Protein 2QWW (pdb70)

Foldseek 3Di:
DPVVVVVVVVVVVVVVVVVVVVVLLQVLCVVLVHGPLLLVLLVQAVPAFDFLVVVCVVSVHDLQVSLVSQVVCVVVQQKDWPDDPSSHSTTIHTDPSSVVSNVCSVVRPSVVPCVVVVDDPVRVVCVVVVVVVVVVVVVPD/DPDDPVVVVVVVVVVVVVVVVVVVVLLQVLQVVLPHGNLLLVLLVLAVPAFDQLVVVCVVSVHDSVVSVVSVVVCVVVQQWDFPDPVSTTIHGDVSSVVSNVSSVDRPSVVPPVVVVDDPVRVVVVVVVVVVVVVVVVD/DVVVVVVVVVVVVVVVVVVVVVLLQVLQVVLVHDPLLLCLLVLAVPPFDQLVVVCVVSVHDSVVSVVSVVVCVVVQFWDFDDVTTIHGDPSSVVSNVSSVVRPSVVPPVVVVDDPVRVVVVVVVVVVVVVVVVD/DVVVVVVVVVVVVVVVVVVVVVLLQVLQVVLVHGPLLLCLLVCAVPAFDQLVNVCVVSVHDSVVSVVSVVVCVVVQQWDWPCGGIHGDPSSVVSNVCSVVRPSVVPVVVVVADPVRVVVVVVVVVVVVVVVVVD/DDDDPVVVVVVVVVVVVVVVVVVVVLLQVLCVVLPHGPLLLLLLVCAVPAFDFLVVVCVVSVHDSVVSVVSVVVCVVVQFWDFPDPSTTIHGDPVSVVSNVCSVVRPSCVPVVVVVPDPVVVVVVVVVVVVVVVVVVD/DVVVVVVVVVVVVVVVVVVVVVLLQVLQVVLVHGNLLLVLLVCAVPPFDQLVRVCVVSVHDSVVSVVSVVVCVVVQFWDFPDVTTIHGDVSSVVSNVSSVPRPSVPPPVVVVADPVRVVVVVVVVVVVVVVVVD/DDPVVVVVVVVVVVVVVVVVVVVLLQVLCVVLVHGVLLLLLLVQAVPAFDFLVVSCVVSVHDSVVSVVSVVVCVVVQQWDFVPSTTIHGDVSSVVSNVCSVVRPSVVPPVVVVADPVRVVVVVVVVVVVVVVVVD/DVPDDPVVVVVVVVVVVVVVVVVVVVLLQVLQVVLVHGSLLLVLLVQAVPAFDQLVVVCVVSVHDSVVSVVSVVVCVVVQQWDFPPVTGIHGDPSSVVSNVSSVPSVSCVPPVVVVADPVRVVCVVVVVVVVVVVVVD

Sequence (1093 aa):
NTDTENISELLKTYWSIQRISAGYADQNAASLGLTIQQLAINVIYSTPGISVADLTKRLIITGSSAAANVDGLISLGLVVKLNKPNDSDLTLKLSKKGEDLSKRSTANAFYKAKVFENLTENEIEELIIRLNKKVETLLKKSGINTDTENISELLKTYWSIQRISAGYADQNAASLGLTIQQLAINVIYSTPGISVADLTKRLIITGSSAAANVDGLISLGLVVVVKLNKTDLTLKLSKKGEDLSKRSTANAFYKAKVFENLTENEIEELIRLNKKVETLLKKTDTENISELLKTYWSIQQRISAGYADQNAASLGLTIQQQLAINVIYSTPGISVADLTKRLIITGSSAAANVDGLISLGLVVVKLNDLTLKLSKKGEDLSKRSSTANAFYKAKVFENLTENEIEELIRLNKKVETLLKKTDTENISELLKTYWSIQRISAGYADQNAASLGLTIQQLAINVIYSTPGISVADLTKRLIITGSSAAANVDGLISLGLVVKLDLTLKLSKKGEDLSKRSTANAFYKAKVFENLTENEIEELIRLNKKVETLLKKSGINTDTENISELLKTYWSIQRISAGYADQNAASLGLTIQQLAINVIYSTPGISVADLTKRLIITGSSAAANVDGLISLGLVVKLNSDLTLKLSKKGEDLSKRSTANAFYKAKKVFENLTENEIEELIRLNKKVETLLKKTDTENISELLKTYWSIQRISAGYADQNAASLGLTIQQLAINVIYSTPGISVADLTKRLIITGSSAAANVDGLISLGLVVKLNDLTLKLSKKGEDLSKRSTANAFYKAKVFENLTENEIEELIRLNKKVETLLKKNTDTENISELLKTYWSIQRISAGYADQNAASLGLTIQQLAINVIYSTPGISVADLTKRLIITGSSAAANVDGLISLGLVVKLSDLTLKLSKKGEDLSKRSTANAFYKAKVFENLTENEIEELIRLNKKVETLLKKVGINTDTENISELLKTYWSIQRISAGYADQNAASLGLTIQQLAINVIYSTPGISVADLTKRLIITGSSAAANVDGLISLGLVVVKLNDLTLKLSKKKGEDLSKRSSTANAFYKAKVFENLTENEIEELIRLNKKVETLLKK

B-factor: mean 41.14, std 7.42, range [17.07, 83.25]

Structure (mmCIF, N/CA/C/O backbone):
data_2QWW
#
_entry.id   2QWW
#
_cell.length_a   48.250
_cell.length_b   159.700
_cell.length_c   90.270
_cell.angle_alpha   90.000
_cell.angle_beta   103.260
_cell.angle_gamma   90.000
#
_symmetry.space_group_name_H-M   'P 1 21 1'
#
loop_
_entity.id
_entity.type
_entity.pdbx_description
1 polymer 'Transcriptional regulator, MarR family'
2 water water
#
loop_
_atom_site.group_PDB
_atom_site.id
_atom_site.type_symbol
_atom_site.label_atom_id
_atom_site.label_alt_id
_atom_site.label_comp_id
_atom_site.label_asym_id
_atom_site.label_entity_id
_atom_site.label_seq_id
_atom_site.pdbx_PDB_ins_code
_atom_site.Cartn_x
_atom_site.Cartn_y
_atom_site.Cartn_z
_atom_site.occupancy
_atom_site.B_iso_or_equiv
_atom_site.auth_seq_id
_atom_site.auth_comp_id
_atom_site.auth_asym_id
_atom_site.auth_atom_id
_atom_site.pdbx_PDB_model_num
ATOM 1 N N . ASN A 1 6 ? -20.643 -39.328 -14.686 1.00 55.90 5 ASN A N 1
ATOM 2 C CA . ASN A 1 6 ? -20.159 -37.915 -14.744 1.00 54.75 5 ASN A CA 1
ATOM 3 C C . ASN A 1 6 ? -18.647 -37.797 -14.593 1.00 53.42 5 ASN A C 1
ATOM 4 O O . ASN A 1 6 ? -18.030 -38.567 -13.856 1.00 54.69 5 ASN A O 1
ATOM 9 N N . THR A 1 7 ? -18.068 -36.820 -15.290 1.00 51.02 6 THR A N 1
ATOM 10 C CA . THR A 1 7 ? -16.647 -36.478 -15.157 1.00 50.27 6 THR A CA 1
ATOM 11 C C . THR A 1 7 ? -16.525 -35.577 -13.915 1.00 49.61 6 THR A C 1
ATOM 12 O O . THR A 1 7 ? -17.516 -34.940 -13.511 1.00 46.61 6 THR A O 1
ATOM 16 N N . ASP A 1 8 ? -15.341 -35.534 -13.295 1.00 48.19 7 ASP A N 1
ATOM 17 C CA . ASP A 1 8 ? -15.156 -34.706 -12.086 1.00 47.46 7 ASP A CA 1
ATOM 18 C C . ASP A 1 8 ? -15.554 -33.264 -12.292 1.00 45.12 7 ASP A C 1
ATOM 19 O O . ASP A 1 8 ? -16.127 -32.650 -11.404 1.00 43.72 7 ASP A O 1
ATOM 24 N N . THR A 1 9 ? -15.248 -32.727 -13.460 1.00 43.79 8 THR A N 1
ATOM 25 C CA . THR A 1 9 ? -15.641 -31.376 -13.813 1.00 44.58 8 THR A CA 1
ATOM 26 C C . THR A 1 9 ? -17.158 -31.214 -13.776 1.00 43.73 8 THR A C 1
ATOM 27 O O . THR A 1 9 ? -17.654 -30.174 -13.368 1.00 45.95 8 THR A O 1
ATOM 31 N N . GLU A 1 10 ? -17.887 -32.226 -14.227 1.00 42.84 9 GLU A N 1
ATOM 32 C CA . GLU A 1 10 ? -19.340 -32.169 -14.220 1.00 43.42 9 GLU A CA 1
ATOM 33 C C . GLU A 1 10 ? -19.861 -32.275 -12.797 1.00 41.59 9 GLU A C 1
ATOM 34 O O . GLU A 1 10 ? -20.823 -31.612 -12.460 1.00 43.07 9 GLU A O 1
ATOM 40 N N . ASN A 1 11 ? -19.222 -33.087 -11.962 1.00 40.12 10 ASN A N 1
ATOM 41 C CA . ASN A 1 11 ? -19.621 -33.200 -10.562 1.00 40.80 10 ASN A CA 1
ATOM 42 C C . ASN A 1 11 ? -19.345 -31.940 -9.739 1.00 38.88 10 ASN A C 1
ATOM 43 O O . ASN A 1 11 ? -20.126 -31.593 -8.851 1.00 39.68 10 ASN A O 1
ATOM 48 N N . ILE A 1 12 ? -18.232 -31.268 -10.014 1.00 38.19 11 ILE A N 1
ATOM 49 C CA . ILE A 1 12 ? -17.899 -30.008 -9.343 1.00 38.17 11 ILE A CA 1
ATOM 50 C C . ILE A 1 12 ? -18.973 -28.993 -9.696 1.00 37.11 11 ILE A C 1
ATOM 51 O O . ILE A 1 12 ? -19.539 -28.367 -8.818 1.00 35.83 11 ILE A O 1
ATOM 56 N N . SER A 1 13 ? -19.292 -28.877 -10.984 1.00 37.33 12 SER A N 1
ATOM 57 C CA . SER A 1 13 ? -20.319 -27.958 -11.456 1.00 37.15 12 SER A CA 1
ATOM 58 C C . SER A 1 13 ? -21.658 -28.186 -10.782 1.00 38.31 12 SER A C 1
ATOM 59 O O . SER A 1 13 ? -22.312 -27.234 -10.348 1.00 38.99 12 SER A O 1
ATOM 62 N N . GLU A 1 14 ? -22.049 -29.448 -10.697 1.00 38.34 13 GLU A N 1
ATOM 63 C CA . GLU A 1 14 ? -23.295 -29.852 -10.061 1.00 38.68 13 GLU A CA 1
ATOM 64 C C . GLU A 1 14 ? -23.339 -29.437 -8.595 1.00 37.04 13 GLU A C 1
ATOM 65 O O . GLU A 1 14 ? -24.343 -28.906 -8.111 1.00 38.36 13 GLU A O 1
ATOM 71 N N . LEU A 1 15 ? -22.251 -29.692 -7.887 1.00 36.17 14 LEU A N 1
ATOM 72 C CA . LEU A 1 15 ? -22.166 -29.342 -6.477 1.00 36.78 14 LEU A CA 1
ATOM 73 C C . LEU A 1 15 ? -22.240 -27.825 -6.315 1.00 36.21 14 LEU A C 1
ATOM 74 O O . LEU A 1 15 ? -23.045 -27.326 -5.544 1.00 36.90 14 LEU A O 1
ATOM 79 N N . LEU A 1 16 ? -21.429 -27.102 -7.073 1.00 36.32 15 LEU A N 1
ATOM 80 C CA . LEU A 1 16 ? -21.375 -25.640 -6.976 1.00 37.07 15 LEU A CA 1
ATOM 81 C C . LEU A 1 16 ? -22.711 -24.978 -7.298 1.00 36.38 15 LEU A C 1
ATOM 82 O O . LEU A 1 16 ? -23.113 -24.024 -6.614 1.00 36.67 15 LEU A O 1
ATOM 87 N N . LYS A 1 17 ? -23.400 -25.496 -8.310 1.00 36.52 16 LYS A N 1
ATOM 88 C CA . LYS A 1 17 ? -24.748 -25.037 -8.644 1.00 36.63 16 LYS A CA 1
ATOM 89 C C . LYS A 1 17 ? -25.744 -25.321 -7.528 1.00 35.61 16 LYS A C 1
ATOM 90 O O . LYS A 1 17 ? -26.640 -24.519 -7.291 1.00 37.28 16 LYS A O 1
ATOM 93 N N . THR A 1 18 ? -25.611 -26.465 -6.865 1.00 34.61 17 THR A N 1
ATOM 94 C CA . THR A 1 18 ? -26.529 -26.826 -5.789 1.00 34.27 17 THR A CA 1
ATOM 95 C C . THR A 1 18 ? -26.298 -25.939 -4.591 1.00 33.26 17 THR A C 1
ATOM 96 O O . THR A 1 18 ? -27.249 -25.428 -4.018 1.00 36.43 17 THR A O 1
ATOM 100 N N . TYR A 1 19 ? -25.045 -25.779 -4.190 1.00 33.70 18 TYR A N 1
ATOM 101 C CA . TYR A 1 19 ? -24.696 -24.864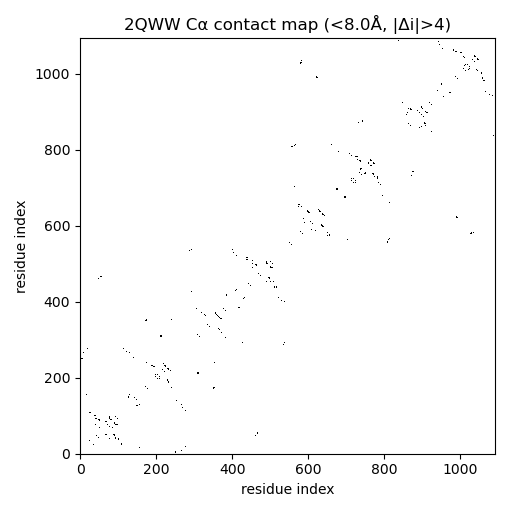 -3.097 1.00 33.84 18 TYR A CA 1
ATOM 102 C C . TYR A 1 19 ? -25.186 -23.443 -3.365 1.00 35.58 18 TYR A C 1
ATOM 103 O O . TYR A 1 19 ? -25.704 -22.792 -2.479 1.00 32.37 18 TYR A O 1
ATOM 112 N N . TRP A 1 20 ? -24.996 -22.968 -4.595 1.00 36.36 19 TRP A N 1
ATOM 113 C CA . TRP A 1 20 ? -25.446 -21.646 -5.014 1.00 38.98 19 TRP A CA 1
ATOM 114 C C . TRP A 1 20 ? -26.952 -21.520 -4.871 1.00 38.45 19 TRP A C 1
ATOM 115 O O . TRP A 1 20 ? -27.450 -20.523 -4.386 1.00 41.02 19 TRP A O 1
ATOM 126 N N . SER A 1 21 ? -27.669 -22.540 -5.309 1.00 38.36 20 SER A N 1
ATOM 127 C CA . SER A 1 21 ? -29.121 -22.570 -5.242 1.00 39.01 20 SER A CA 1
ATOM 128 C C . SER A 1 21 ? -29.655 -22.578 -3.800 1.00 39.26 20 SER A C 1
ATOM 129 O O . SER A 1 21 ? -30.646 -21.912 -3.488 1.00 40.85 20 SER A O 1
ATOM 132 N N . ILE A 1 22 ? -28.998 -23.335 -2.928 1.00 38.56 21 ILE A N 1
ATOM 133 C CA . ILE A 1 22 ? -29.356 -23.381 -1.500 1.00 38.11 21 ILE A CA 1
ATOM 134 C C . ILE A 1 22 ? -29.100 -22.014 -0.826 1.00 39.02 21 ILE A C 1
ATOM 135 O O . ILE A 1 22 ? -29.824 -21.611 0.100 1.00 39.92 21 ILE A O 1
ATOM 140 N N . GLN A 1 23 ? -28.042 -21.341 -1.257 1.00 39.78 22 GLN A N 1
ATOM 141 C CA . GLN A 1 23 ? -27.692 -20.027 -0.744 1.00 40.97 22 GLN A CA 1
ATOM 142 C C . GLN A 1 23 ? -28.746 -19.023 -1.217 1.00 40.10 22 GLN A C 1
ATOM 143 O O . GLN A 1 23 ? -29.127 -18.146 -0.462 1.00 41.43 22 GLN A O 1
ATOM 149 N N . ARG A 1 24 ? -29.236 -19.193 -2.446 1.00 39.55 23 ARG A N 1
ATOM 150 C CA . ARG A 1 24 ? -30.280 -18.347 -3.002 1.00 42.22 23 ARG A CA 1
ATOM 151 C C . ARG A 1 24 ? -31.579 -18.494 -2.185 1.00 41.39 23 ARG A C 1
ATOM 152 O O . ARG A 1 24 ? -32.245 -17.506 -1.885 1.00 40.28 23 ARG A O 1
ATOM 160 N N . ILE A 1 25 ? -31.911 -19.726 -1.797 1.00 40.75 24 ILE A N 1
ATOM 161 C CA . ILE A 1 25 ? -33.101 -20.001 -0.984 1.00 38.37 24 ILE A CA 1
ATOM 162 C C . ILE A 1 25 ? -32.917 -19.491 0.432 1.00 38.01 24 ILE A C 1
ATOM 163 O O . ILE A 1 25 ? -33.856 -18.987 1.043 1.00 37.93 24 ILE A O 1
ATOM 168 N N . SER A 1 26 ? -31.713 -19.651 0.960 1.00 37.13 25 SER A N 1
ATOM 169 C CA . SER A 1 26 ? -31.419 -19.183 2.296 1.00 39.18 25 SER A CA 1
ATOM 170 C C . SER A 1 26 ? -31.532 -17.659 2.357 1.00 40.00 25 SER A C 1
ATOM 171 O O . SER A 1 26 ? -31.929 -17.115 3.371 1.00 37.93 25 SER A O 1
ATOM 174 N N . ALA A 1 27 ? -31.176 -16.976 1.272 1.00 41.77 26 ALA A N 1
ATOM 175 C CA . ALA A 1 27 ? -31.268 -15.520 1.238 1.00 43.15 26 ALA A CA 1
ATOM 176 C C . ALA A 1 27 ? -32.719 -15.033 1.393 1.00 42.94 26 ALA A C 1
ATOM 177 O O . ALA A 1 27 ? -32.979 -14.054 2.090 1.00 43.95 26 ALA A O 1
ATOM 179 N N . GLY A 1 28 ? -33.653 -15.723 0.753 1.00 43.04 27 GLY A N 1
ATOM 180 C CA . GLY A 1 28 ? -35.075 -15.381 0.848 1.00 42.83 27 GLY A CA 1
ATOM 181 C C . GLY A 1 28 ? -35.594 -15.503 2.268 1.00 42.85 27 GLY A C 1
ATOM 182 O O . GLY A 1 28 ? -36.386 -14.667 2.705 1.00 43.39 27 GLY A O 1
ATOM 183 N N . TYR A 1 29 ? -35.165 -16.546 2.980 1.00 40.14 28 TYR A N 1
ATOM 184 C CA . TYR A 1 29 ? -35.539 -16.736 4.383 1.00 40.52 28 TYR A CA 1
ATOM 185 C C . TYR A 1 29 ? -34.869 -15.717 5.284 1.00 39.91 28 TYR A C 1
ATOM 186 O O . TYR A 1 29 ? -35.390 -15.413 6.353 1.00 38.80 28 TYR A O 1
ATOM 195 N N . ALA A 1 30 ? -33.677 -15.270 4.889 1.00 40.52 29 ALA A N 1
ATOM 196 C CA . ALA A 1 30 ? -32.943 -14.218 5.600 1.00 40.51 29 ALA A CA 1
ATOM 197 C C . ALA A 1 30 ? -33.727 -12.901 5.486 1.00 40.51 29 ALA A C 1
ATOM 198 O O . ALA A 1 30 ? -33.787 -12.135 6.435 1.00 42.22 29 ALA A O 1
ATOM 200 N N . ASP A 1 31 ? -34.341 -12.659 4.326 1.00 41.47 30 ASP A N 1
ATOM 201 C CA . ASP A 1 31 ? -35.201 -11.488 4.109 1.00 42.22 30 ASP A CA 1
ATOM 202 C C . ASP A 1 31 ? -36.458 -11.546 4.957 1.00 41.52 30 ASP A C 1
ATOM 203 O O . ASP A 1 31 ? -36.879 -10.524 5.482 1.00 41.74 30 ASP A O 1
ATOM 208 N N . GLN A 1 32 ? -37.090 -12.718 5.043 1.00 40.74 31 GLN A N 1
ATOM 209 C CA . GLN A 1 32 ? -38.269 -12.878 5.893 1.00 40.86 31 GLN A CA 1
ATOM 210 C C . GLN A 1 32 ? -37.912 -12.617 7.334 1.00 38.18 31 GLN A C 1
ATOM 211 O O . GLN A 1 32 ? -38.701 -12.071 8.081 1.00 39.74 31 GLN A O 1
ATOM 217 N N . ASN A 1 33 ? -36.751 -13.104 7.740 1.00 35.65 32 ASN A N 1
ATOM 218 C CA . ASN A 1 33 ? -36.322 -12.957 9.108 1.00 35.52 32 ASN A CA 1
ATOM 219 C C . ASN A 1 33 ? -36.054 -11.486 9.412 1.00 36.22 32 ASN A C 1
ATOM 220 O O . ASN A 1 33 ? -36.487 -10.978 10.420 1.00 35.15 32 ASN A O 1
ATOM 225 N N . ALA A 1 34 ? -35.344 -10.807 8.518 1.00 38.18 33 ALA A N 1
ATOM 226 C CA . ALA A 1 34 ? -35.050 -9.384 8.701 1.00 38.54 33 ALA A CA 1
ATOM 227 C C . ALA A 1 34 ? -36.359 -8.601 8.887 1.00 37.86 33 ALA A C 1
ATOM 228 O O . ALA A 1 34 ? -36.484 -7.846 9.838 1.00 38.59 33 ALA A O 1
ATOM 230 N N . ALA A 1 35 ? -37.333 -8.842 8.012 1.00 37.35 34 ALA A N 1
ATOM 231 C CA . ALA A 1 35 ? -38.646 -8.222 8.088 1.00 37.55 34 ALA A CA 1
ATOM 232 C C . ALA A 1 35 ? -39.306 -8.424 9.442 1.00 37.44 34 ALA A C 1
ATOM 233 O O . ALA A 1 35 ? -39.918 -7.505 9.959 1.00 38.62 34 ALA A O 1
ATOM 235 N N . SER A 1 36 ? -39.151 -9.618 10.021 1.00 36.77 35 SER A N 1
ATOM 236 C CA . SER A 1 36 ? -39.702 -9.955 11.342 1.00 34.91 35 SER A CA 1
ATOM 237 C C . SER A 1 36 ? -38.967 -9.276 12.486 1.00 34.38 35 SER A C 1
ATOM 238 O O . SER A 1 36 ? -39.497 -9.186 13.616 1.00 31.69 35 SER A O 1
ATOM 241 N N . LEU A 1 37 ? -37.732 -8.842 12.225 1.00 32.69 36 LEU A N 1
ATOM 242 C CA . LEU A 1 37 ? -36.940 -8.128 13.226 1.00 34.42 36 LEU A CA 1
ATOM 243 C C . LEU A 1 37 ? -37.075 -6.611 13.080 1.00 33.54 36 LEU A C 1
ATOM 244 O O . LEU A 1 37 ? -36.519 -5.857 13.879 1.00 33.18 36 LEU A O 1
ATOM 249 N N . GLY A 1 38 ? -37.810 -6.182 12.055 1.00 33.13 37 GLY A N 1
ATOM 250 C CA . GLY A 1 38 ? -38.055 -4.767 11.767 1.00 34.25 37 GLY A CA 1
ATOM 251 C C . GLY A 1 38 ? -36.933 -4.057 11.017 1.00 33.61 37 GLY A C 1
ATOM 252 O O . GLY A 1 38 ? -36.995 -2.856 10.835 1.00 32.73 37 GLY A O 1
ATOM 253 N N . LEU A 1 39 ? -35.929 -4.806 10.555 1.00 34.65 38 LEU A N 1
ATOM 254 C CA . LEU A 1 39 ? -34.742 -4.222 9.955 1.00 31.31 38 LEU A CA 1
ATOM 255 C C . LEU A 1 39 ? -34.487 -4.695 8.560 1.00 33.21 38 LEU A C 1
ATOM 256 O O . LEU A 1 39 ? -34.961 -5.745 8.162 1.00 32.77 38 LEU A O 1
ATOM 261 N N . THR A 1 40 ? -33.716 -3.901 7.826 1.00 32.76 39 THR A N 1
ATOM 262 C CA . THR A 1 40 ? -33.300 -4.249 6.499 1.00 35.97 39 THR A CA 1
ATOM 263 C C . THR A 1 40 ? -32.063 -5.122 6.656 1.00 37.18 39 THR A C 1
ATOM 264 O O . THR A 1 40 ? -31.437 -5.157 7.721 1.00 36.24 39 THR A O 1
ATOM 268 N N . ILE A 1 41 ? -31.738 -5.836 5.594 1.00 38.14 40 ILE A N 1
ATOM 269 C CA . ILE A 1 41 ? -30.558 -6.700 5.531 1.00 41.07 40 ILE A CA 1
ATOM 270 C C . ILE A 1 41 ? -29.265 -5.921 5.759 1.00 39.30 40 ILE A C 1
ATOM 271 O O . ILE A 1 41 ? -28.330 -6.437 6.361 1.00 42.73 40 ILE A O 1
ATOM 276 N N . GLN A 1 42 ? -29.233 -4.678 5.294 1.00 39.84 41 GLN A N 1
ATOM 277 C CA . GLN A 1 42 ? -28.084 -3.790 5.458 1.00 39.15 41 GLN A CA 1
ATOM 278 C C . GLN A 1 42 ? -27.986 -3.339 6.931 1.00 37.18 41 GLN A C 1
ATOM 279 O O . GLN A 1 42 ? -26.898 -3.296 7.503 1.00 38.99 41 GLN A O 1
ATOM 285 N N . GLN A 1 43 ? -29.117 -3.000 7.535 1.00 34.73 42 GLN A N 1
ATOM 286 C CA . GLN A 1 43 ? -29.166 -2.669 8.966 1.00 33.37 42 GLN A CA 1
ATOM 287 C C . GLN A 1 43 ? -28.665 -3.812 9.837 1.00 32.38 42 GLN A C 1
ATOM 288 O O . GLN A 1 43 ? -27.963 -3.584 10.816 1.00 32.56 42 GLN A O 1
ATOM 294 N N . LEU A 1 44 ? -29.054 -5.036 9.507 1.00 34.60 43 LEU A N 1
ATOM 295 C CA . LEU A 1 44 ? -28.569 -6.222 10.221 1.00 33.30 43 LEU A CA 1
ATOM 296 C C . LEU A 1 44 ? -27.108 -6.504 9.952 1.00 32.62 43 LEU A C 1
ATOM 297 O O . LEU A 1 44 ? -26.406 -6.916 10.847 1.00 33.31 43 LEU A O 1
ATOM 302 N N . ALA A 1 45 ? -26.642 -6.277 8.731 1.00 33.63 44 ALA A N 1
ATOM 303 C CA . ALA A 1 45 ? -25.229 -6.468 8.434 1.00 35.45 44 ALA A CA 1
ATOM 304 C C . ALA A 1 45 ? -24.389 -5.566 9.342 1.00 36.58 44 ALA A C 1
ATOM 305 O O . ALA A 1 45 ? -23.384 -5.999 9.915 1.00 37.48 44 ALA A O 1
ATOM 315 N N . ILE A 1 47 ? -25.360 -4.202 12.268 1.00 36.82 46 ILE A N 1
ATOM 316 C CA . ILE A 1 47 ? -25.551 -4.677 13.639 1.00 36.35 46 ILE A CA 1
ATOM 317 C C . ILE A 1 47 ? -24.585 -5.807 13.937 1.00 36.92 46 ILE A C 1
ATOM 318 O O . ILE A 1 47 ? -23.957 -5.820 14.981 1.00 35.45 46 ILE A O 1
ATOM 323 N N . ASN A 1 48 ? -24.457 -6.728 12.988 1.00 39.31 47 ASN A N 1
ATOM 324 C CA . ASN A 1 48 ? -23.594 -7.890 13.125 1.00 41.08 47 ASN A CA 1
ATOM 325 C C . ASN A 1 48 ? -22.095 -7.558 13.160 1.00 40.84 47 ASN A C 1
ATOM 326 O O . ASN A 1 48 ? -21.349 -8.161 13.935 1.00 42.09 47 ASN A O 1
ATOM 331 N N . VAL A 1 49 ? -21.674 -6.596 12.352 1.00 39.52 48 VAL A N 1
ATOM 332 C CA . VAL A 1 49 ? -20.303 -6.113 12.385 1.00 39.02 48 VAL A CA 1
ATOM 333 C C . VAL A 1 49 ? -20.032 -5.479 13.743 1.00 38.71 48 VAL A C 1
ATOM 334 O O . VAL A 1 49 ? -19.021 -5.756 14.366 1.00 38.98 48 VAL A O 1
ATOM 338 N N . ILE A 1 50 ? -20.951 -4.648 14.217 1.00 38.90 49 ILE A N 1
ATOM 339 C CA . ILE A 1 50 ? -20.759 -3.955 15.500 1.00 38.38 49 ILE A CA 1
ATOM 340 C C . ILE A 1 50 ? -20.725 -4.941 16.672 1.00 39.87 49 ILE A C 1
ATOM 341 O O . ILE A 1 50 ? -20.070 -4.698 17.701 1.00 41.29 49 ILE A O 1
ATOM 346 N N . TYR A 1 51 ? -21.440 -6.047 16.534 1.00 41.19 50 TYR A N 1
ATOM 347 C CA . TYR A 1 51 ? -21.483 -7.056 17.577 1.00 43.43 50 TYR A CA 1
ATOM 348 C C . TYR A 1 51 ? -20.121 -7.731 17.743 1.00 43.28 50 TYR A C 1
ATOM 349 O O . TYR A 1 51 ? -19.674 -7.958 18.861 1.00 42.17 50 TYR A O 1
ATOM 358 N N . SER A 1 52 ? -19.466 -8.036 16.630 1.00 43.30 51 SER A N 1
ATOM 359 C CA . SER A 1 52 ? -18.177 -8.719 16.677 1.00 45.50 51 SER A CA 1
ATOM 360 C C . SER A 1 52 ? -17.000 -7.784 16.951 1.00 45.33 51 SER A C 1
ATOM 361 O O . SER A 1 52 ? -15.916 -8.239 17.328 1.00 45.07 51 SER A O 1
ATOM 364 N N . THR A 1 53 ? -17.209 -6.487 16.755 1.00 44.02 52 THR A N 1
ATOM 365 C CA . THR A 1 53 ? -16.156 -5.519 16.930 1.00 42.86 52 THR A CA 1
ATOM 366 C C . THR A 1 53 ? -16.678 -4.296 17.669 1.00 42.83 52 THR A C 1
ATOM 367 O O . THR A 1 53 ? -16.862 -3.235 17.073 1.00 42.42 52 THR A O 1
ATOM 371 N N . PRO A 1 54 ? -16.949 -4.453 18.972 1.00 41.12 53 PRO A N 1
ATOM 372 C CA . PRO A 1 54 ? -17.387 -3.326 19.756 1.00 40.97 53 PRO A CA 1
ATOM 373 C C . PRO A 1 54 ? -16.303 -2.275 19.833 1.00 41.17 53 PRO A C 1
ATOM 374 O O . PRO A 1 54 ? -15.141 -2.593 20.052 1.00 43.13 53 PRO A O 1
ATOM 378 N N . GLY A 1 55 ? -16.702 -1.024 19.669 1.00 40.52 54 GLY A N 1
ATOM 379 C CA . GLY A 1 55 ? -15.783 0.075 19.629 1.00 39.57 54 GLY A CA 1
ATOM 380 C C . GLY A 1 55 ? -15.296 0.330 18.219 1.00 38.02 54 GLY A C 1
ATOM 381 O O . GLY A 1 55 ? -14.400 1.133 18.039 1.00 37.14 54 GLY A O 1
ATOM 382 N N . ILE A 1 56 ? -15.859 -0.351 17.221 1.00 38.24 55 ILE A N 1
ATOM 383 C CA . ILE A 1 56 ? -15.479 -0.106 15.827 1.00 38.73 55 ILE A CA 1
ATOM 384 C C . ILE A 1 56 ? -15.825 1.337 15.465 1.00 39.63 55 ILE A C 1
ATOM 385 O O . ILE A 1 56 ? -16.751 1.909 16.038 1.00 39.67 55 ILE A O 1
ATOM 390 N N . SER A 1 57 ? -15.070 1.926 14.535 1.00 39.61 56 SER A N 1
ATOM 391 C CA . SER A 1 57 ? -15.316 3.294 14.111 1.00 39.82 56 SER A CA 1
ATOM 392 C C . SER A 1 57 ? -16.252 3.317 12.914 1.00 39.44 56 SER A C 1
ATOM 393 O O . SER A 1 57 ? -16.271 2.381 12.105 1.00 39.07 56 SER A O 1
ATOM 396 N N . VAL A 1 58 ? -17.000 4.402 12.784 1.00 40.84 57 VAL A N 1
ATOM 397 C CA . VAL A 1 58 ? -17.906 4.555 11.651 1.00 42.37 57 VAL A CA 1
ATOM 398 C C . VAL A 1 58 ? -17.085 4.509 10.360 1.00 42.55 57 VAL A C 1
ATOM 399 O O . VAL A 1 58 ? -17.516 3.914 9.389 1.00 43.91 57 VAL A O 1
ATOM 403 N N . ALA A 1 59 ? -15.894 5.112 10.371 1.00 44.36 58 ALA A N 1
ATOM 404 C CA . ALA A 1 59 ? -14.972 5.092 9.231 1.00 44.20 58 ALA A CA 1
ATOM 405 C C . ALA A 1 59 ? -14.652 3.678 8.779 1.00 44.77 58 ALA A C 1
ATOM 406 O O . ALA A 1 59 ? -14.632 3.400 7.587 1.00 45.22 58 ALA A O 1
ATOM 408 N N . ASP A 1 60 ? -14.394 2.789 9.732 1.00 43.66 59 ASP A N 1
ATOM 409 C CA . ASP A 1 60 ? -14.063 1.394 9.425 1.00 43.60 59 ASP A CA 1
ATOM 410 C C . ASP A 1 60 ? -15.291 0.538 9.189 1.00 43.63 59 ASP A C 1
ATOM 411 O O . ASP A 1 60 ? -15.226 -0.480 8.497 1.00 44.69 59 ASP A O 1
ATOM 416 N N . LEU A 1 61 ? -16.414 0.958 9.754 1.00 43.87 60 LEU A N 1
ATOM 417 C CA . LEU A 1 61 ? -17.673 0.248 9.591 1.00 42.39 60 LEU A CA 1
ATOM 418 C C . LEU A 1 61 ? -18.094 0.326 8.125 1.00 43.11 60 LEU A C 1
ATOM 419 O O . LEU A 1 61 ? -18.429 -0.690 7.517 1.00 42.63 60 LEU A O 1
ATOM 424 N N . THR A 1 62 ? -18.002 1.519 7.541 1.00 45.27 61 THR A N 1
ATOM 425 C CA . THR A 1 62 ? -18.362 1.723 6.139 1.00 46.58 61 THR A CA 1
ATOM 426 C C . THR A 1 62 ? -17.512 0.860 5.229 1.00 47.85 61 THR A C 1
ATOM 427 O O . THR A 1 62 ? -18.030 0.209 4.326 1.00 49.01 61 THR A O 1
ATOM 431 N N . LYS A 1 63 ? -16.196 0.888 5.461 1.00 49.07 62 LYS A N 1
ATOM 432 C CA . LYS A 1 63 ? -15.223 0.141 4.653 1.00 48.68 62 LYS A CA 1
ATOM 433 C C . LYS A 1 63 ? -15.452 -1.354 4.729 1.00 48.23 62 LYS A C 1
ATOM 434 O O . LYS A 1 63 ? -15.245 -2.063 3.748 1.00 48.47 62 LYS A O 1
ATOM 436 N N . ARG A 1 64 ? -15.885 -1.840 5.883 1.00 47.13 63 ARG A N 1
ATOM 437 C CA . ARG A 1 64 ? -16.157 -3.268 6.021 1.00 47.92 63 ARG A CA 1
ATOM 438 C C . ARG A 1 64 ? -17.474 -3.657 5.332 1.00 49.12 63 ARG A C 1
ATOM 439 O O . ARG A 1 64 ? -17.588 -4.749 4.767 1.00 49.88 63 ARG A O 1
ATOM 447 N N . LEU A 1 65 ? -18.466 -2.774 5.391 1.00 49.75 64 LEU A N 1
ATOM 448 C CA . LEU A 1 65 ? -19.755 -3.012 4.737 1.00 49.09 64 LEU A CA 1
ATOM 449 C C . LEU A 1 65 ? -19.678 -2.662 3.249 1.00 51.01 64 LEU A C 1
ATOM 450 O O . LEU A 1 65 ? -20.563 -3.020 2.482 1.00 51.12 64 LEU A O 1
ATOM 455 N N . ILE A 1 66 ? -18.626 -1.949 2.857 1.00 52.94 65 ILE A N 1
ATOM 456 C CA . ILE A 1 66 ? -18.417 -1.542 1.473 1.00 54.73 65 ILE A CA 1
ATOM 457 C C . ILE A 1 66 ? -19.637 -0.725 1.051 1.00 55.68 65 ILE A C 1
ATOM 458 O O . ILE A 1 66 ? -20.346 -1.071 0.103 1.00 57.78 65 ILE A O 1
ATOM 463 N N . ILE A 1 67 ? -19.874 0.351 1.798 1.00 55.02 66 ILE A N 1
ATOM 464 C CA . ILE A 1 67 ? -20.987 1.259 1.558 1.00 55.03 66 ILE A CA 1
ATOM 465 C C . ILE A 1 67 ? -20.452 2.676 1.556 1.00 55.49 66 ILE A C 1
ATOM 466 O O . ILE A 1 67 ? -19.318 2.922 1.967 1.00 54.52 66 ILE A O 1
ATOM 471 N N . THR A 1 68 ? -21.296 3.603 1.115 1.00 55.78 67 THR A N 1
ATOM 472 C CA . THR A 1 68 ? -20.958 5.011 1.049 1.00 55.87 67 THR A CA 1
ATOM 473 C C . THR A 1 68 ? -20.756 5.537 2.464 1.00 55.31 67 THR A C 1
ATOM 474 O O . THR A 1 68 ? -21.219 4.931 3.426 1.00 54.66 67 THR A O 1
ATOM 478 N N . GLY A 1 69 ? -20.080 6.670 2.592 1.00 54.67 68 GLY A N 1
ATOM 479 C CA . GLY A 1 69 ? -19.899 7.297 3.896 1.00 54.38 68 GLY A CA 1
ATOM 480 C C . GLY A 1 69 ? -21.195 7.937 4.366 1.00 54.34 68 GLY A C 1
ATOM 481 O O . GLY A 1 69 ? -21.501 7.930 5.566 1.00 54.19 68 GLY A O 1
ATOM 482 N N . SER A 1 70 ? -21.945 8.485 3.407 1.00 54.18 69 SER A N 1
ATOM 483 C CA . SER A 1 70 ? -23.216 9.162 3.656 1.00 54.30 69 SER A CA 1
ATOM 484 C C . SER A 1 70 ? -24.291 8.209 4.135 1.00 53.97 69 SER A C 1
ATOM 485 O O . SER A 1 70 ? -25.048 8.533 5.052 1.00 55.15 69 SER A O 1
ATOM 487 N N . SER A 1 71 ? -24.367 7.049 3.487 1.00 52.68 70 SER A N 1
ATOM 488 C CA . SER A 1 71 ? -25.353 6.034 3.817 1.00 52.45 70 SER A CA 1
ATOM 489 C C . SER A 1 71 ? -25.042 5.423 5.167 1.00 51.16 70 SER A C 1
ATOM 490 O O . SER A 1 71 ? -25.941 5.235 5.980 1.00 52.15 70 SER A O 1
ATOM 493 N N . ALA A 1 72 ? -23.765 5.128 5.404 1.00 50.10 71 ALA A N 1
ATOM 494 C CA . ALA A 1 72 ? -23.319 4.560 6.682 1.00 48.39 71 ALA A CA 1
ATOM 495 C C . ALA A 1 72 ? -23.673 5.480 7.837 1.00 45.60 71 ALA A C 1
ATOM 496 O O . ALA A 1 72 ? -24.106 5.022 8.887 1.00 46.49 71 ALA A O 1
ATOM 498 N N . ALA A 1 73 ? -23.480 6.777 7.630 1.00 44.74 72 ALA A N 1
ATOM 499 C CA . ALA A 1 73 ? -23.785 7.783 8.632 1.00 43.98 72 ALA A CA 1
ATOM 500 C C . ALA A 1 73 ? -25.294 7.914 8.867 1.00 42.71 72 ALA A C 1
ATOM 501 O O . ALA A 1 73 ? -25.725 8.131 9.996 1.00 41.72 72 ALA A O 1
ATOM 503 N N . ALA A 1 74 ? -26.093 7.775 7.810 1.00 43.07 73 ALA A N 1
ATOM 504 C CA . ALA A 1 74 ? -27.557 7.813 7.940 1.00 42.02 73 ALA A CA 1
ATOM 505 C C . ALA A 1 74 ? -28.047 6.554 8.672 1.00 40.25 73 ALA A C 1
ATOM 506 O O . ALA A 1 74 ? -28.837 6.630 9.615 1.00 38.95 73 ALA A O 1
ATOM 508 N N . ASN A 1 75 ? -27.566 5.402 8.215 1.00 39.17 74 ASN A N 1
ATOM 509 C CA . ASN A 1 75 ? -27.874 4.121 8.823 1.00 37.76 74 ASN A CA 1
ATOM 510 C C . ASN A 1 75 ? -27.482 4.039 10.290 1.00 36.75 74 ASN A C 1
ATOM 511 O O . ASN A 1 75 ? -28.205 3.451 11.082 1.00 35.92 74 ASN A O 1
ATOM 516 N N . VAL A 1 76 ? -26.325 4.604 10.639 1.00 36.89 75 VAL A N 1
ATOM 517 C CA . VAL A 1 76 ? -25.860 4.647 12.025 1.00 34.67 75 VAL A CA 1
ATOM 518 C C . VAL A 1 76 ? -26.787 5.496 12.869 1.00 34.25 75 VAL A C 1
ATOM 519 O O . VAL A 1 76 ? -27.135 5.093 13.966 1.00 35.49 75 VAL A O 1
ATOM 523 N N . ASP A 1 77 ? -27.179 6.675 12.389 1.00 33.85 76 ASP A N 1
ATOM 524 C CA . ASP A 1 77 ? -28.079 7.510 13.184 1.00 34.51 76 ASP A CA 1
ATOM 525 C C . ASP A 1 77 ? -29.434 6.805 13.378 1.00 30.60 76 ASP A C 1
ATOM 526 O O . ASP A 1 77 ? -30.033 6.897 14.440 1.00 27.00 76 ASP A O 1
ATOM 531 N N . GLY A 1 78 ? -29.874 6.066 12.361 1.00 29.31 77 GLY A N 1
ATOM 532 C CA . GLY A 1 78 ? -31.095 5.269 12.447 1.00 29.98 77 GLY A CA 1
ATOM 533 C C . GLY A 1 78 ? -31.016 4.197 13.531 1.00 30.15 77 GLY A C 1
ATOM 534 O O . GLY A 1 78 ? -31.937 4.050 14.326 1.00 30.03 77 GLY A O 1
ATOM 535 N N . LEU A 1 79 ? -29.913 3.455 13.576 1.00 29.89 78 LEU A N 1
ATOM 536 C CA . LEU A 1 79 ? -29.731 2.439 14.601 1.00 30.03 78 LEU A CA 1
ATOM 537 C C . LEU A 1 79 ? -29.607 3.041 15.967 1.00 29.93 78 LEU A C 1
ATOM 538 O O . LEU A 1 79 ? -29.937 2.383 16.933 1.00 30.27 78 LEU A O 1
ATOM 543 N N . ILE A 1 80 ? -29.111 4.275 16.065 1.00 31.51 79 ILE A N 1
ATOM 544 C CA . ILE A 1 80 ? -29.087 4.988 17.359 1.00 31.88 79 ILE A CA 1
ATOM 545 C C . ILE A 1 80 ? -30.510 5.437 17.740 1.00 31.60 79 ILE A C 1
ATOM 546 O O . ILE A 1 80 ? -30.901 5.365 18.928 1.00 29.75 79 ILE A O 1
ATOM 551 N N . SER A 1 81 ? -31.280 5.914 16.755 1.00 30.95 80 SER A N 1
ATOM 552 C CA . SER A 1 81 ? -32.677 6.326 17.012 1.00 32.86 80 SER A CA 1
ATOM 553 C C . SER A 1 81 ? -33.484 5.155 17.570 1.00 32.50 80 SER A C 1
ATOM 554 O O . SER A 1 81 ? -34.248 5.335 18.510 1.00 32.79 80 SER A O 1
ATOM 557 N N . LEU A 1 82 ? -33.282 3.964 17.011 1.00 31.56 81 LEU A N 1
ATOM 558 C CA . LEU A 1 82 ? -33.972 2.741 17.451 1.00 31.42 81 LEU A CA 1
ATOM 559 C C . LEU A 1 82 ? -33.437 2.095 18.738 1.00 32.73 81 LEU A C 1
ATOM 560 O O . LEU A 1 82 ? -33.912 1.030 19.131 1.00 29.47 81 LEU A O 1
ATOM 565 N N . GLY A 1 83 ? -32.435 2.715 19.372 1.00 34.02 82 GLY A N 1
ATOM 566 C CA . GLY A 1 83 ? -31.837 2.205 20.610 1.00 32.20 82 GLY A CA 1
ATOM 567 C C . GLY A 1 83 ? -30.981 0.962 20.464 1.00 31.29 82 GLY A C 1
ATOM 568 O O . GLY A 1 83 ? -30.648 0.328 21.448 1.00 33.36 82 GLY A O 1
ATOM 569 N N . LEU A 1 84 ? -30.567 0.631 19.249 1.00 31.46 83 LEU A N 1
ATOM 570 C CA . LEU A 1 84 ? -29.805 -0.581 19.023 1.00 30.35 83 LEU A CA 1
ATOM 571 C C . LEU A 1 84 ? -28.288 -0.424 19.152 1.00 30.73 83 LEU A C 1
ATOM 572 O O . LEU A 1 84 ? -27.580 -1.409 19.321 1.00 30.85 83 LEU A O 1
ATOM 577 N N . VAL A 1 85 ? -27.777 0.790 19.031 1.00 32.81 84 VAL A N 1
ATOM 578 C CA . VAL A 1 85 ? -26.345 1.021 19.173 1.00 34.42 84 VAL A CA 1
ATOM 579 C C . VAL A 1 85 ? -26.177 2.190 20.085 1.00 34.37 84 VAL A C 1
ATOM 580 O O . VAL A 1 85 ? -27.060 3.040 20.161 1.00 34.19 84 VAL A O 1
ATOM 584 N N . VAL A 1 86 ? -25.034 2.248 20.751 1.00 35.57 85 VAL A N 1
ATOM 585 C CA . VAL A 1 86 ? -24.733 3.362 21.632 1.00 37.01 85 VAL A CA 1
ATOM 586 C C . VAL A 1 86 ? -23.389 3.957 21.244 1.00 38.70 85 VAL A C 1
ATOM 587 O O . VAL A 1 86 ? -22.453 3.225 20.933 1.00 38.08 85 VAL A O 1
ATOM 591 N N . LYS A 1 87 ? -23.298 5.281 21.255 1.00 40.78 86 LYS A N 1
ATOM 592 C CA . LYS A 1 87 ? -22.054 5.972 20.920 1.00 42.50 86 LYS A CA 1
ATOM 593 C C . LYS A 1 87 ? -21.127 5.827 22.126 1.00 44.12 86 LYS A C 1
ATOM 594 O O . LYS A 1 87 ? -21.585 5.894 23.273 1.00 42.38 86 LYS A O 1
ATOM 600 N N . LEU A 1 88 ? -19.832 5.624 21.884 1.00 45.84 87 LEU A N 1
ATOM 601 C CA . LEU A 1 88 ? -18.879 5.521 22.999 1.00 47.72 87 LEU A CA 1
ATOM 602 C C . LEU A 1 88 ? -18.314 6.879 23.457 1.00 49.74 87 LEU A C 1
ATOM 603 O O . LEU A 1 88 ? -17.552 6.949 24.418 1.00 50.09 87 LEU A O 1
ATOM 608 N N . ASN A 1 89 ? -18.717 7.954 22.779 1.00 52.73 88 ASN A N 1
ATOM 609 C CA . ASN A 1 89 ? -18.362 9.311 23.172 1.00 53.79 88 ASN A CA 1
ATOM 610 C C . ASN A 1 89 ? -19.379 10.288 22.557 1.00 54.74 88 ASN A C 1
ATOM 611 O O . ASN A 1 89 ? -19.423 10.457 21.336 1.00 54.96 88 ASN A O 1
ATOM 613 N N . LYS A 1 90 ? -20.213 10.894 23.403 1.00 55.46 89 LYS A N 1
ATOM 614 C CA . LYS A 1 90 ? -21.236 11.850 22.952 1.00 55.90 89 LYS A CA 1
ATOM 615 C C . LYS A 1 90 ? -20.675 13.269 22.869 1.00 56.10 89 LYS A C 1
ATOM 616 O O . LYS A 1 90 ? -19.637 13.504 22.250 1.00 56.44 89 LYS A O 1
ATOM 618 N N . PRO A 1 93 ? -21.212 13.675 17.943 1.00 71.02 92 PRO A N 1
ATOM 619 C CA . PRO A 1 93 ? -21.481 13.913 16.529 1.00 70.99 92 PRO A CA 1
ATOM 620 C C . PRO A 1 93 ? -21.869 12.615 15.808 1.00 70.29 92 PRO A C 1
ATOM 621 O O . PRO A 1 93 ? -20.998 11.807 15.475 1.00 69.98 92 PRO A O 1
ATOM 625 N N . ASN A 1 94 ? -23.171 12.433 15.575 1.00 69.74 93 ASN A N 1
ATOM 626 C CA . ASN A 1 94 ? -23.708 11.212 14.949 1.00 68.99 93 ASN A CA 1
ATOM 627 C C . ASN A 1 94 ? -23.277 10.904 13.521 1.00 68.78 93 ASN A C 1
ATOM 628 O O . ASN A 1 94 ? -23.301 9.738 13.122 1.00 70.01 93 ASN A O 1
ATOM 633 N N . ASP A 1 95 ? -22.915 11.924 12.745 1.00 67.68 94 ASP A N 1
ATOM 634 C CA . ASP A 1 95 ? -22.494 11.719 11.354 1.00 66.59 94 ASP A CA 1
ATOM 635 C C . ASP A 1 95 ? -20.979 11.611 11.146 1.00 66.13 94 ASP A C 1
ATOM 636 O O . ASP A 1 95 ? -20.506 11.572 10.006 1.00 66.04 94 ASP A O 1
ATOM 637 N N . SER A 1 96 ? -20.226 11.551 12.243 1.00 65.14 95 SER A N 1
ATOM 638 C CA . SER A 1 96 ? -18.764 11.489 12.198 1.00 63.66 95 SER A CA 1
ATOM 639 C C . SER A 1 96 ? -18.184 10.136 11.812 1.00 61.98 95 SER A C 1
ATOM 640 O O . SER A 1 96 ? -18.678 9.094 12.238 1.00 62.55 95 SER A O 1
ATOM 651 N N . ASP A 1 98 ? -15.198 9.362 12.743 1.00 52.62 97 ASP A N 1
ATOM 652 C CA . ASP A 1 98 ? -14.392 9.038 13.935 1.00 51.44 97 ASP A CA 1
ATOM 653 C C . ASP A 1 98 ? -15.235 8.514 15.100 1.00 49.29 97 ASP A C 1
ATOM 654 O O . ASP A 1 98 ? -14.702 8.159 16.151 1.00 49.82 97 ASP A O 1
ATOM 657 N N . LEU A 1 99 ? -16.548 8.485 14.920 1.00 46.68 98 LEU A N 1
ATOM 658 C CA . LEU A 1 99 ? -17.467 7.989 15.934 1.00 44.02 98 LEU A CA 1
ATOM 659 C C . LEU A 1 99 ? -17.285 6.477 16.142 1.00 40.37 98 LEU A C 1
ATOM 660 O O . LEU A 1 99 ? -17.151 5.731 15.174 1.00 39.20 98 LEU A O 1
ATOM 665 N N . THR A 1 100 ? -17.253 6.036 17.400 1.00 37.45 99 THR A N 1
ATOM 666 C CA . THR A 1 100 ? -17.107 4.617 17.729 1.00 36.08 99 THR A CA 1
ATOM 667 C C . THR A 1 100 ? -18.380 4.100 18.385 1.00 35.86 99 THR A C 1
ATOM 668 O O . THR A 1 100 ? -19.011 4.806 19.164 1.00 36.12 99 THR A O 1
ATOM 672 N N . LEU A 1 101 ? -18.696 2.836 18.134 1.00 36.43 100 LEU A N 1
ATOM 673 C CA . LEU A 1 101 ? -19.975 2.270 18.531 1.00 37.83 100 LEU A CA 1
ATOM 674 C C . LEU A 1 101 ? -19.934 0.891 19.161 1.00 37.66 100 LEU A C 1
ATOM 675 O O . LEU A 1 101 ? -19.084 0.071 18.813 1.00 36.92 100 LEU A O 1
ATOM 680 N N . LYS A 1 102 ? -20.893 0.633 20.055 1.00 38.11 101 LYS A N 1
ATOM 681 C CA . LYS A 1 102 ? -21.147 -0.720 20.563 1.00 39.43 101 LYS A CA 1
ATOM 682 C C . LYS A 1 102 ? -22.662 -0.929 20.511 1.00 38.60 101 LYS A C 1
ATOM 683 O O . LYS A 1 102 ? -23.417 0.039 20.465 1.00 39.48 101 LYS A O 1
ATOM 689 N N . LEU A 1 103 ? -23.102 -2.181 20.497 1.00 37.76 102 LEU A N 1
ATOM 690 C CA . LEU A 1 103 ? -24.532 -2.487 20.501 1.00 36.88 102 LEU A CA 1
ATOM 691 C C . LEU A 1 103 ? -25.114 -2.391 21.881 1.00 36.66 102 LEU A C 1
ATOM 692 O O . LEU A 1 103 ? -24.472 -2.768 22.848 1.00 36.40 102 LEU A O 1
ATOM 697 N N . SER A 1 104 ? -26.362 -1.946 21.955 1.00 36.72 103 SER A N 1
ATOM 698 C CA . SER A 1 104 ? -27.084 -1.909 23.215 1.00 36.38 103 SER A CA 1
ATOM 699 C C . SER A 1 104 ? -27.496 -3.358 23.412 1.00 36.20 103 SER A C 1
ATOM 700 O O . SER A 1 104 ? -27.201 -4.213 22.557 1.00 35.03 103 SER A O 1
ATOM 703 N N . LYS A 1 105 ? -28.188 -3.620 24.512 1.00 36.84 104 LYS A N 1
ATOM 704 C CA . LYS A 1 105 ? -28.681 -4.957 24.833 1.00 38.73 104 LYS A CA 1
ATOM 705 C C . LYS A 1 105 ? -29.666 -5.427 23.754 1.00 36.96 104 LYS A C 1
ATOM 706 O O . LYS A 1 105 ? -29.535 -6.543 23.214 1.00 37.16 104 LYS A O 1
ATOM 710 N N . LYS A 1 106 ? -30.619 -4.556 23.420 1.00 35.67 105 LYS A N 1
ATOM 711 C CA . LYS A 1 106 ? -31.613 -4.848 22.401 1.00 34.95 105 LYS A CA 1
ATOM 712 C C . LYS A 1 106 ? -30.945 -5.081 21.067 1.00 34.47 105 LYS A C 1
ATOM 713 O O . LYS A 1 106 ? -31.409 -5.902 20.287 1.00 34.32 105 LYS A O 1
ATOM 719 N N . GLY A 1 107 ? -29.871 -4.347 20.793 1.00 34.06 106 GLY A N 1
ATOM 720 C CA . GLY A 1 107 ? -29.080 -4.600 19.584 1.00 34.32 106 GLY A CA 1
ATOM 721 C C . GLY A 1 107 ? -28.528 -6.023 19.597 1.00 35.55 106 GLY A C 1
ATOM 722 O O . GLY A 1 107 ? -28.554 -6.714 18.577 1.00 32.92 106 GLY A O 1
ATOM 723 N N . GLU A 1 108 ? -28.019 -6.462 20.752 1.00 37.56 107 GLU A N 1
ATOM 724 C CA . GLU A 1 108 ? -27.442 -7.812 20.882 1.00 41.31 107 GLU A CA 1
ATOM 725 C C . GLU A 1 108 ? -28.525 -8.873 20.628 1.00 41.24 107 GLU A C 1
ATOM 726 O O . GLU A 1 108 ? -28.324 -9.814 19.854 1.00 42.24 107 GLU A O 1
ATOM 732 N N . ASP A 1 109 ? -29.691 -8.666 21.241 1.00 42.58 108 ASP A N 1
ATOM 733 C CA . ASP A 1 109 ? -30.842 -9.566 21.121 1.00 41.46 108 ASP A CA 1
ATOM 734 C C . ASP A 1 109 ? -31.265 -9.806 19.676 1.00 41.45 108 ASP A C 1
ATOM 735 O O . ASP A 1 109 ? -31.455 -10.959 19.289 1.00 41.02 108 ASP A O 1
ATOM 740 N N . LEU A 1 110 ? -31.407 -8.732 18.890 1.00 40.32 109 LEU A N 1
ATOM 741 C CA . LEU A 1 110 ? -31.784 -8.848 17.471 1.00 40.72 109 LEU A CA 1
ATOM 742 C C . LEU A 1 110 ? -30.664 -9.404 16.604 1.00 41.03 109 LEU A C 1
ATOM 743 O O . LEU A 1 110 ? -30.938 -10.082 15.602 1.00 41.02 109 LEU A O 1
ATOM 748 N N . SER A 1 111 ? -29.413 -9.074 16.934 1.00 40.45 110 SER A N 1
ATOM 749 C CA . SER A 1 111 ? -28.275 -9.651 16.221 1.00 39.54 110 SER A CA 1
ATOM 750 C C . SER A 1 111 ? -28.396 -11.175 16.335 1.00 39.85 110 SER A C 1
ATOM 751 O O . SER A 1 111 ? -28.398 -11.884 15.335 1.00 37.50 110 SER A O 1
ATOM 754 N N . LYS A 1 112 ? -28.574 -11.648 17.562 1.00 40.08 111 LYS A N 1
ATOM 755 C CA . LYS A 1 112 ? -28.746 -13.072 17.854 1.00 43.52 111 LYS A CA 1
ATOM 756 C C . LYS A 1 112 ? -29.905 -13.718 17.069 1.00 44.16 111 LYS A C 1
ATOM 757 O O . LYS A 1 112 ? -29.760 -14.809 16.507 1.00 43.90 111 LYS A O 1
ATOM 763 N N . ARG A 1 113 ? -31.043 -13.036 17.012 1.00 44.29 112 ARG A N 1
ATOM 764 C CA . ARG A 1 113 ? -32.182 -13.548 16.258 1.00 44.89 112 ARG A CA 1
ATOM 765 C C . ARG A 1 113 ? -31.910 -13.518 14.748 1.00 45.68 112 ARG A C 1
ATOM 766 O O . ARG A 1 113 ? -32.507 -14.288 13.982 1.00 46.94 112 ARG A O 1
ATOM 774 N N . SER A 1 114 ? -31.003 -12.647 14.311 1.00 45.41 113 SER A N 1
ATOM 775 C CA . SER A 1 114 ? -30.633 -12.586 12.894 1.00 44.55 113 SER A CA 1
ATOM 776 C C . SER A 1 114 ? -29.735 -13.760 12.484 1.00 46.02 113 SER A C 1
ATOM 777 O O . SER A 1 114 ? -29.822 -14.260 11.357 1.00 46.05 113 SER A O 1
ATOM 780 N N . THR A 1 115 ? -28.862 -14.195 13.389 1.00 47.76 114 THR A N 1
ATOM 781 C CA . THR A 1 115 ? -27.935 -15.304 13.094 1.00 48.41 114 THR A CA 1
ATOM 782 C C . THR A 1 115 ? -28.634 -16.658 13.217 1.00 48.03 114 THR A C 1
ATOM 783 O O . THR A 1 115 ? -28.374 -17.553 12.413 1.00 51.23 114 THR A O 1
ATOM 787 N N . ALA A 1 116 ? -29.502 -16.793 14.223 1.00 47.15 115 ALA A N 1
ATOM 788 C CA . ALA A 1 116 ? -30.327 -17.979 14.424 1.00 45.47 115 ALA A CA 1
ATOM 789 C C . ALA A 1 116 ? -31.667 -17.766 13.701 1.00 44.94 115 ALA A C 1
ATOM 790 O O . ALA A 1 116 ? -32.698 -17.631 14.327 1.00 45.58 115 ALA A O 1
ATOM 792 N N . ASN A 1 117 ? -31.650 -17.761 12.371 1.00 43.45 116 ASN A N 1
ATOM 793 C CA . ASN A 1 117 ? -32.855 -17.490 11.579 1.00 41.12 116 ASN A CA 1
ATOM 794 C C . ASN A 1 117 ? -33.981 -18.514 11.753 1.00 42.13 116 ASN A C 1
ATOM 795 O O . ASN A 1 117 ? -33.956 -19.575 11.138 1.00 41.23 116 ASN A O 1
ATOM 800 N N . ALA A 1 118 ? -34.979 -18.171 12.571 1.00 41.11 117 ALA A N 1
ATOM 801 C CA . ALA A 1 118 ? -36.099 -19.082 12.874 1.00 41.54 117 ALA A CA 1
ATOM 802 C C . ALA A 1 118 ? -36.882 -19.565 11.667 1.00 41.10 117 ALA A C 1
ATOM 803 O O . ALA A 1 118 ? -37.436 -20.661 11.701 1.00 41.65 117 ALA A O 1
ATOM 805 N N . PHE A 1 119 ? -36.925 -18.767 10.605 1.00 40.74 118 PHE A N 1
ATOM 806 C CA . PHE A 1 119 ? -37.593 -19.168 9.370 1.00 41.10 118 PHE A CA 1
ATOM 807 C C . PHE A 1 119 ? -36.777 -20.190 8.553 1.00 40.75 118 PHE A C 1
ATOM 808 O O . PHE A 1 119 ? -37.349 -20.967 7.766 1.00 38.25 118 PHE A O 1
ATOM 824 N N . TYR A 1 121 ? -34.635 -22.346 10.051 1.00 36.24 120 TYR A N 1
ATOM 825 C CA . TYR A 1 121 ? -34.739 -23.531 10.875 1.00 39.62 120 TYR A CA 1
ATOM 826 C C . TYR A 1 121 ? -36.022 -24.305 10.617 1.00 40.22 120 TYR A C 1
ATOM 827 O O . TYR A 1 121 ? -35.948 -25.515 10.382 1.00 41.56 120 TYR A O 1
ATOM 836 N N . LYS A 1 122 ? -37.179 -23.635 10.649 1.00 38.85 121 LYS A N 1
ATOM 837 C CA . LYS A 1 122 ? -38.450 -24.312 10.374 1.00 38.41 121 LYS A CA 1
ATOM 838 C C . LYS A 1 122 ? -38.405 -24.974 9.003 1.00 37.72 121 LYS A C 1
ATOM 839 O O . LYS A 1 122 ? -38.816 -26.112 8.852 1.00 37.84 121 LYS A O 1
ATOM 841 N N . ALA A 1 123 ? -37.898 -24.248 8.011 1.00 37.01 122 ALA A N 1
ATOM 842 C CA . ALA A 1 123 ? -37.727 -24.779 6.660 1.00 36.55 122 ALA A CA 1
ATOM 843 C C . ALA A 1 123 ? -36.856 -26.042 6.601 1.00 35.59 122 ALA A C 1
ATOM 844 O O . ALA A 1 123 ? -37.163 -26.970 5.856 1.00 35.16 122 ALA A O 1
ATOM 867 N N . LYS A 1 126 ? -38.566 -29.214 8.052 1.00 40.38 125 LYS A N 1
ATOM 868 C CA . LYS A 1 126 ? -39.430 -29.860 7.092 1.00 40.61 125 LYS A CA 1
ATOM 869 C C . LYS A 1 126 ? -38.598 -30.680 6.118 1.00 39.62 125 LYS A C 1
ATOM 870 O O . LYS A 1 126 ? -39.058 -31.709 5.640 1.00 40.81 125 LYS A O 1
ATOM 873 N N . VAL A 1 127 ? -37.385 -30.214 5.805 1.00 39.34 126 VAL A N 1
ATOM 874 C CA . VAL A 1 127 ? -36.479 -30.944 4.921 1.00 37.30 126 VAL A CA 1
ATOM 875 C C . VAL A 1 127 ? -36.074 -32.245 5.605 1.00 37.00 126 VAL A C 1
ATOM 876 O O . VAL A 1 127 ? -36.215 -33.329 5.025 1.00 34.89 126 VAL A O 1
ATOM 880 N N . PHE A 1 128 ? -35.619 -32.122 6.849 1.00 37.09 127 PHE A N 1
ATOM 881 C CA . PHE A 1 128 ? -35.208 -33.245 7.682 1.00 37.82 127 PHE A CA 1
ATOM 882 C C . PHE A 1 128 ? -36.281 -34.313 7.842 1.00 37.73 127 PHE A C 1
ATOM 883 O O . PHE A 1 128 ? -35.948 -35.482 7.994 1.00 39.74 127 PHE A O 1
ATOM 891 N N . GLU A 1 129 ? -37.552 -33.921 7.799 1.00 38.31 128 GLU A N 1
ATOM 892 C CA . GLU A 1 129 ? -38.658 -34.878 7.879 1.00 38.80 128 GLU A CA 1
ATOM 893 C C . GLU A 1 129 ? -38.716 -35.789 6.659 1.00 36.54 128 GLU A C 1
ATOM 894 O O . GLU A 1 129 ? -39.298 -36.856 6.733 1.00 39.19 128 GLU A O 1
ATOM 900 N N . ASN A 1 130 ? -38.146 -35.354 5.542 1.00 34.58 129 ASN A N 1
ATOM 901 C CA . ASN A 1 130 ? -38.090 -36.151 4.315 1.00 34.12 129 ASN A CA 1
ATOM 902 C C . ASN A 1 130 ? -36.719 -36.780 4.053 1.00 32.73 129 ASN A C 1
ATOM 903 O O . ASN A 1 130 ? -36.429 -37.213 2.936 1.00 34.51 129 ASN A O 1
ATOM 908 N N . LEU A 1 131 ? -35.895 -36.834 5.096 1.00 32.94 130 LEU A N 1
ATOM 909 C CA . LEU A 1 131 ? -34.573 -37.444 5.057 1.00 33.69 130 LEU A CA 1
ATOM 910 C C . LEU A 1 131 ? -34.466 -38.491 6.158 1.00 34.65 130 LEU A C 1
ATOM 911 O O . LEU A 1 131 ? -35.107 -38.371 7.191 1.00 32.56 130 LEU A O 1
ATOM 916 N N . THR A 1 132 ? -33.665 -39.529 5.933 1.00 35.31 131 THR A N 1
ATOM 917 C CA . THR A 1 132 ? -33.503 -40.580 6.935 1.00 34.55 131 THR A CA 1
ATOM 918 C C . THR A 1 132 ? -32.483 -40.141 7.971 1.00 34.98 131 THR A C 1
ATOM 919 O O . THR A 1 132 ? -31.709 -39.242 7.722 1.00 33.37 131 THR A O 1
ATOM 923 N N . GLU A 1 133 ? -32.501 -40.739 9.155 1.00 37.38 132 GLU A N 1
ATOM 924 C CA . GLU A 1 133 ? -31.486 -40.420 10.151 1.00 38.03 132 GLU A CA 1
ATOM 925 C C . GLU A 1 133 ? -30.071 -40.603 9.556 1.00 38.35 132 GLU A C 1
ATOM 926 O O . GLU A 1 133 ? -29.202 -39.779 9.794 1.00 39.17 132 GLU A O 1
ATOM 928 N N . ASN A 1 134 ? -29.853 -41.659 8.770 1.00 37.37 133 ASN A N 1
ATOM 929 C CA . ASN A 1 134 ? -28.554 -41.882 8.120 1.00 37.77 133 ASN A CA 1
ATOM 930 C C . ASN A 1 134 ? -28.198 -40.811 7.078 1.00 36.74 133 ASN A C 1
ATOM 931 O O . ASN A 1 134 ? -27.033 -40.442 6.958 1.00 37.88 133 ASN A O 1
ATOM 936 N N . GLU A 1 135 ? -29.174 -40.338 6.305 1.00 34.52 134 GLU A N 1
ATOM 937 C CA . GLU A 1 135 ? -28.916 -39.301 5.297 1.00 33.68 134 GLU A CA 1
ATOM 938 C C . GLU A 1 135 ? -28.497 -37.970 5.940 1.00 32.66 134 GLU A C 1
ATOM 939 O O . GLU A 1 135 ? -27.616 -37.252 5.443 1.00 30.91 134 GLU A O 1
ATOM 945 N N . ILE A 1 136 ? -29.148 -37.641 7.042 1.00 30.71 135 ILE A N 1
ATOM 946 C CA . ILE A 1 136 ? -28.874 -36.427 7.764 1.00 32.45 135 ILE A CA 1
ATOM 947 C C . ILE A 1 136 ? -27.446 -36.423 8.313 1.00 34.29 135 ILE A C 1
ATOM 948 O O . ILE A 1 136 ? -26.771 -35.402 8.224 1.00 31.33 135 ILE A O 1
ATOM 953 N N . GLU A 1 137 ? -27.001 -37.550 8.876 1.00 34.49 136 GLU A N 1
ATOM 954 C CA . GLU A 1 137 ? -25.634 -37.668 9.424 1.00 34.11 136 GLU A CA 1
ATOM 955 C C . GLU A 1 137 ? -24.598 -37.572 8.322 1.00 32.63 136 GLU A C 1
ATOM 956 O O . GLU A 1 137 ? -23.561 -36.962 8.496 1.00 31.92 136 GLU A O 1
ATOM 958 N N . GLU A 1 138 ? -24.878 -38.175 7.182 1.00 32.13 137 GLU A N 1
ATOM 959 C CA . GLU A 1 138 ? -23.955 -38.091 6.054 1.00 33.04 137 GLU A CA 1
ATOM 960 C C . GLU A 1 138 ? -23.925 -36.720 5.385 1.00 33.38 137 GLU A C 1
ATOM 961 O O . GLU A 1 138 ? -22.876 -36.267 4.930 1.00 35.65 137 GLU A O 1
ATOM 967 N N . LEU A 1 139 ? -25.075 -36.067 5.287 1.00 36.72 138 LEU A N 1
ATOM 968 C CA . LEU A 1 139 ? -25.170 -34.704 4.725 1.00 36.32 138 LEU A CA 1
ATOM 969 C C . LEU A 1 139 ? -24.259 -33.760 5.505 1.00 34.44 138 LEU A C 1
ATOM 970 O O . LEU A 1 139 ? -23.432 -33.046 4.926 1.00 34.34 138 LEU A O 1
ATOM 975 N N . ILE A 1 140 ? -24.419 -33.793 6.824 1.00 32.35 139 ILE A N 1
ATOM 976 C CA A ILE A 1 140 ? -23.629 -32.971 7.728 0.50 33.36 139 ILE A CA 1
ATOM 977 C CA B ILE A 1 140 ? -23.628 -32.976 7.738 0.50 33.47 139 ILE A CA 1
ATOM 978 C C . ILE A 1 140 ? -22.151 -33.339 7.689 1.00 34.99 139 ILE A C 1
ATOM 979 O O . ILE A 1 140 ? -21.314 -32.450 7.634 1.00 36.71 139 ILE A O 1
ATOM 988 N N . ARG A 1 141 ? -21.851 -34.644 7.729 1.00 34.92 140 ARG A N 1
ATOM 989 C CA . ARG A 1 141 ? -20.476 -35.148 7.717 1.00 35.41 140 ARG A CA 1
ATOM 990 C C . ARG A 1 141 ? -19.753 -34.807 6.435 1.00 32.99 140 ARG A C 1
ATOM 991 O O . ARG A 1 141 ? -18.612 -34.348 6.467 1.00 33.72 140 ARG A O 1
ATOM 999 N N . LEU A 1 142 ? -20.393 -35.055 5.304 1.00 30.64 141 LEU A N 1
ATOM 1000 C CA . LEU A 1 142 ? -19.760 -34.766 4.018 1.00 31.59 141 LEU A CA 1
ATOM 1001 C C . LEU A 1 142 ? -19.580 -33.242 3.775 1.00 31.72 141 LEU A C 1
ATOM 1002 O O . LEU A 1 142 ? -18.518 -32.812 3.330 1.00 32.61 141 LEU A O 1
ATOM 1007 N N . ASN A 1 143 ? -20.592 -32.430 4.063 1.00 30.41 142 ASN A N 1
ATOM 1008 C CA . ASN A 1 143 ? -20.451 -30.979 3.915 1.00 31.13 142 ASN A CA 1
ATOM 1009 C C . ASN A 1 143 ? -19.335 -30.419 4.828 1.00 32.00 142 ASN A C 1
ATOM 1010 O O . ASN A 1 143 ? -18.501 -29.617 4.381 1.00 28.46 142 ASN A O 1
ATOM 1015 N N . LYS A 1 144 ? -19.300 -30.902 6.066 1.00 32.04 143 LYS A N 1
ATOM 1016 C CA . LYS A 1 144 ? -18.265 -30.540 7.032 1.00 35.60 143 LYS A CA 1
ATOM 1017 C C . LYS A 1 144 ? -16.880 -30.934 6.490 1.00 37.00 143 LYS A C 1
ATOM 1018 O O . LYS A 1 144 ? -15.912 -30.184 6.620 1.00 37.67 143 LYS A O 1
ATOM 1024 N N . LYS A 1 145 ? -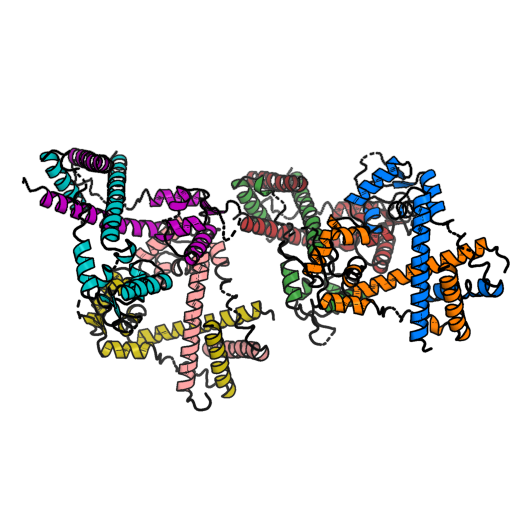16.793 -32.096 5.850 1.00 37.22 144 LYS A N 1
ATOM 1025 C CA . LYS A 1 145 ? -15.544 -32.535 5.253 1.00 38.15 144 LYS A CA 1
ATOM 1026 C C . LYS A 1 145 ? -15.111 -31.557 4.170 1.00 36.11 144 LYS A C 1
ATOM 1027 O O . LYS A 1 145 ? -13.944 -31.156 4.103 1.00 33.55 144 LYS A O 1
ATOM 1033 N N . VAL A 1 146 ? -16.065 -31.147 3.348 1.00 34.96 145 VAL A N 1
ATOM 1034 C CA . VAL A 1 146 ? -15.791 -30.223 2.259 1.00 36.07 145 VAL A CA 1
ATOM 1035 C C . VAL A 1 146 ? -15.239 -28.885 2.786 1.00 36.16 145 VAL A C 1
ATOM 1036 O O . VAL A 1 146 ? -14.265 -28.361 2.253 1.00 35.37 145 VAL A O 1
ATOM 1040 N N . GLU A 1 147 ? -15.878 -28.344 3.809 1.00 35.25 146 GLU A N 1
ATOM 1041 C CA . GLU A 1 147 ? -15.464 -27.108 4.444 1.00 36.94 146 GLU A CA 1
ATOM 1042 C C . GLU A 1 147 ? -14.051 -27.239 4.992 1.00 37.33 146 GLU A C 1
ATOM 1043 O O . GLU A 1 147 ? -13.229 -26.353 4.792 1.00 35.53 146 GLU A O 1
ATOM 1049 N N . THR A 1 148 ? -13.776 -28.352 5.677 1.00 37.83 147 THR A N 1
ATOM 1050 C CA . THR A 1 148 ? -12.467 -28.580 6.283 1.00 38.43 147 THR A CA 1
ATOM 1051 C C . THR A 1 148 ? -11.380 -28.646 5.229 1.00 38.13 147 THR A C 1
ATOM 1052 O O . THR A 1 148 ? -10.322 -28.042 5.397 1.00 38.72 147 THR A O 1
ATOM 1056 N N . LEU A 1 149 ? -11.647 -29.334 4.130 1.00 37.59 148 LEU A N 1
ATOM 1057 C CA . LEU A 1 149 ? -10.683 -29.438 3.044 1.00 37.71 148 LEU A CA 1
ATOM 1058 C C . LEU A 1 149 ? -10.474 -28.123 2.298 1.00 39.66 148 LEU A C 1
ATOM 1059 O O . LEU A 1 149 ? -9.387 -27.876 1.785 1.00 41.44 148 LEU A O 1
ATOM 1064 N N . LEU A 1 150 ? -11.524 -27.315 2.180 1.00 40.81 149 LEU A N 1
ATOM 1065 C CA . LEU A 1 150 ? -11.421 -25.987 1.555 1.00 40.92 149 LEU A CA 1
ATOM 1066 C C . LEU A 1 150 ? -10.488 -25.076 2.342 1.00 42.05 149 LEU A C 1
ATOM 1067 O O . LEU A 1 150 ? -9.675 -24.366 1.762 1.00 40.44 149 LEU A O 1
ATOM 1072 N N . LYS A 1 151 ? -10.609 -25.129 3.666 1.00 41.94 150 LYS A N 1
ATOM 1073 C CA . LYS A 1 151 ? -9.778 -24.357 4.570 1.00 45.19 150 LYS A CA 1
ATOM 1074 C C . LYS A 1 151 ? -8.311 -24.763 4.606 1.00 48.25 150 LYS A C 1
ATOM 1075 O O . LYS A 1 151 ? -7.511 -24.038 5.187 1.00 50.31 150 LYS A O 1
ATOM 1081 N N . LYS A 1 152 ? -7.947 -25.900 4.013 1.00 51.12 151 LYS A N 1
ATOM 1082 C CA . LYS A 1 152 ? -6.554 -26.358 4.013 1.00 53.50 151 LYS A CA 1
ATOM 1083 C C . LYS A 1 152 ? -5.701 -25.758 2.902 1.00 55.74 151 LYS A C 1
ATOM 1084 O O . LYS A 1 152 ? -4.600 -25.274 3.172 1.00 56.67 151 LYS A O 1
ATOM 1090 N N . SER A 1 153 ? -6.192 -25.793 1.663 1.00 58.20 152 SER A N 1
ATOM 1091 C CA . SER A 1 153 ? -5.437 -25.265 0.514 1.00 59.00 152 SER A CA 1
ATOM 1092 C C . SER A 1 153 ? -5.416 -23.744 0.518 1.00 59.81 152 SER A C 1
ATOM 1093 O O . SER A 1 153 ? -6.468 -23.110 0.549 1.00 60.54 152 SER A O 1
ATOM 1095 N N . GLY B 1 4 ? -26.294 -40.946 16.011 1.00 50.16 3 GLY B N 1
ATOM 1096 C CA . GLY B 1 4 ? -26.088 -39.484 16.227 1.00 48.86 3 GLY B CA 1
ATOM 1097 C C . GLY B 1 4 ? -26.735 -39.003 17.511 1.00 48.69 3 GLY B C 1
ATOM 1098 O O . GLY B 1 4 ? -27.949 -39.103 17.677 1.00 48.40 3 GLY B O 1
ATOM 1099 N N . ILE B 1 5 ? -25.919 -38.455 18.403 1.00 47.70 4 ILE B N 1
ATOM 1100 C CA . ILE B 1 5 ? -26.389 -37.970 19.678 1.00 48.93 4 ILE B CA 1
ATOM 1101 C C . ILE B 1 5 ? -27.188 -36.683 19.575 1.00 49.33 4 ILE B C 1
ATOM 1102 O O . ILE B 1 5 ? -28.103 -36.472 20.364 1.00 49.50 4 ILE B O 1
ATOM 1107 N N . ASN B 1 6 ? -26.884 -35.833 18.597 1.00 48.94 5 ASN B N 1
ATOM 1108 C CA . ASN B 1 6 ? -27.536 -34.522 18.561 1.00 48.33 5 ASN B CA 1
ATOM 1109 C C . ASN B 1 6 ? -28.967 -34.478 18.045 1.00 47.79 5 ASN B C 1
ATOM 1110 O O . ASN B 1 6 ? -29.426 -35.359 17.314 1.00 46.91 5 ASN B O 1
ATOM 1115 N N . THR B 1 7 ? -29.667 -33.441 18.492 1.00 48.18 6 THR B N 1
ATOM 1116 C CA . THR B 1 7 ? -31.051 -33.208 18.135 1.00 47.87 6 THR B CA 1
ATOM 1117 C C . THR B 1 7 ? -31.108 -32.686 16.729 1.00 47.36 6 THR B C 1
ATOM 1118 O O . THR B 1 7 ? -30.089 -32.288 16.167 1.00 47.17 6 THR B O 1
ATOM 1122 N N . ASP B 1 8 ? -32.310 -32.683 16.165 1.00 47.00 7 ASP B N 1
ATOM 1123 C CA . ASP B 1 8 ? -32.510 -32.156 14.833 1.00 47.34 7 ASP B CA 1
ATOM 1124 C C . ASP B 1 8 ? -32.095 -30.710 14.767 1.00 45.26 7 ASP B C 1
ATOM 1125 O O . ASP B 1 8 ? -31.543 -30.287 13.770 1.00 41.64 7 ASP B O 1
ATOM 1130 N N . THR B 1 9 ? -32.326 -29.978 15.851 1.00 43.40 8 THR B N 1
ATOM 1131 C CA . THR B 1 9 ? -31.984 -28.571 15.952 1.00 44.53 8 THR B CA 1
ATOM 1132 C C . THR B 1 9 ? -30.466 -28.320 15.919 1.00 43.22 8 THR B C 1
ATOM 1133 O O . THR B 1 9 ? -29.991 -27.450 15.188 1.00 41.81 8 THR B O 1
ATOM 1137 N N . GLU B 1 10 ? -29.720 -29.070 16.723 1.00 42.58 9 GLU B N 1
ATOM 1138 C CA . GLU B 1 10 ? -28.265 -28.973 16.745 1.00 41.31 9 GLU B CA 1
ATOM 1139 C C . GLU B 1 10 ? -27.684 -29.396 15.391 1.00 39.28 9 GLU B C 1
ATOM 1140 O O . GLU B 1 10 ? -26.707 -28.845 14.926 1.00 37.80 9 GLU B O 1
ATOM 1146 N N . ASN B 1 11 ? -28.289 -30.393 14.775 1.00 39.53 10 ASN B N 1
ATOM 1147 C CA . ASN B 1 11 ? -27.855 -30.817 13.455 1.00 40.35 10 ASN B CA 1
ATOM 1148 C C . ASN B 1 11 ? -28.087 -29.713 12.437 1.00 39.38 10 ASN B C 1
ATOM 1149 O O . ASN B 1 11 ? -27.206 -29.458 11.621 1.00 39.44 10 ASN B O 1
ATOM 1154 N N . ILE B 1 12 ? -29.244 -29.042 12.516 1.00 38.67 11 ILE B N 1
ATOM 1155 C CA . ILE B 1 12 ? -29.591 -27.947 11.592 1.00 38.79 11 ILE B CA 1
ATOM 1156 C C . ILE B 1 12 ? -28.580 -26.807 11.723 1.00 37.14 11 ILE B C 1
ATOM 1157 O O . ILE B 1 12 ? -28.089 -26.300 10.720 1.00 36.35 11 ILE B O 1
ATOM 1162 N N . SER B 1 13 ? -28.241 -26.435 12.950 1.00 36.23 12 SER B N 1
ATOM 1163 C CA . SER B 1 13 ? -27.225 -25.401 13.209 1.00 37.09 12 SER B CA 1
ATOM 1164 C C . SER B 1 13 ? -25.896 -25.717 12.580 1.00 36.96 12 SER B C 1
ATOM 1165 O O . SER B 1 13 ? -25.285 -24.862 11.950 1.00 36.89 12 SER B O 1
ATOM 1168 N N . GLU B 1 14 ? -25.441 -26.955 12.790 1.00 38.23 13 GLU B N 1
ATOM 1169 C CA . GLU B 1 14 ? -24.181 -27.436 12.249 1.00 37.51 13 GLU B CA 1
ATOM 1170 C C . GLU B 1 14 ? -24.208 -27.370 10.741 1.00 35.70 13 GLU B C 1
ATOM 1171 O O . GLU B 1 14 ? -23.237 -26.959 10.124 1.00 39.32 13 GLU B O 1
ATOM 1174 N N . LEU B 1 15 ? -25.324 -27.767 10.141 1.00 36.05 14 LEU B N 1
ATOM 1175 C CA . LEU B 1 15 ? -25.451 -27.731 8.686 1.00 36.51 14 LEU B CA 1
ATOM 1176 C C . LEU B 1 15 ? -25.450 -26.293 8.174 1.00 35.14 14 LEU B C 1
ATOM 1177 O O . LEU B 1 15 ? -24.771 -25.981 7.200 1.00 33.04 14 LEU B O 1
ATOM 1182 N N . LEU B 1 16 ? -26.201 -25.418 8.832 1.00 35.46 15 LEU B N 1
ATOM 1183 C CA . LEU B 1 16 ? -26.288 -24.018 8.409 1.00 34.91 15 LEU B CA 1
ATOM 1184 C C . LEU B 1 16 ? -24.965 -23.296 8.617 1.00 34.28 15 LEU B C 1
ATOM 1185 O O . LEU B 1 16 ? -24.564 -22.502 7.779 1.00 35.65 15 LEU B O 1
ATOM 1190 N N . LYS B 1 17 ? -24.264 -23.596 9.701 1.00 35.24 16 LYS B N 1
ATOM 1191 C CA . LYS B 1 17 ? -22.940 -23.018 9.911 1.00 35.25 16 LYS B CA 1
ATOM 1192 C C . LYS B 1 17 ? -22.007 -23.489 8.805 1.00 35.02 16 LYS B C 1
ATOM 1193 O O . LYS B 1 17 ? -21.255 -22.699 8.256 1.00 32.48 16 LYS B O 1
ATOM 1195 N N . THR B 1 18 ? -22.074 -24.781 8.476 1.00 33.95 17 THR B N 1
ATOM 1196 C CA . THR B 1 18 ? -21.219 -25.357 7.462 1.00 32.49 17 THR B CA 1
ATOM 1197 C C . THR B 1 18 ? -21.469 -24.717 6.103 1.00 32.44 17 THR B C 1
ATOM 1198 O O . THR B 1 18 ? -20.517 -24.278 5.467 1.00 32.97 17 THR B O 1
ATOM 1202 N N . TYR B 1 19 ? -22.722 -24.666 5.656 1.00 31.55 18 TYR B N 1
ATOM 1203 C CA . TYR B 1 19 ? -23.056 -24.002 4.393 1.00 33.75 18 TYR B CA 1
ATOM 1204 C C . TYR B 1 19 ? -22.590 -22.520 4.382 1.00 34.38 18 TYR B C 1
ATOM 1205 O O . TYR B 1 19 ? -22.037 -22.035 3.389 1.00 27.33 18 TYR B O 1
ATOM 1214 N N . TRP B 1 20 ? -22.820 -21.813 5.483 1.00 33.65 19 TRP B N 1
ATOM 1215 C CA . TRP B 1 20 ? -22.390 -20.421 5.603 1.00 38.66 19 TRP B CA 1
ATOM 1216 C C . TRP B 1 20 ? -20.867 -20.301 5.469 1.00 38.04 19 TRP B C 1
ATOM 1217 O O . TRP B 1 20 ? -20.357 -19.367 4.851 1.00 37.60 19 TRP B O 1
ATOM 1228 N N . SER B 1 21 ? -20.145 -21.257 6.039 1.00 38.39 20 SER B N 1
ATOM 1229 C CA . SER B 1 21 ? -18.683 -21.264 5.961 1.00 39.11 20 SER B CA 1
ATOM 1230 C C . SER B 1 21 ? -18.223 -21.529 4.505 1.00 39.24 20 SER B C 1
ATOM 1231 O O . SER B 1 21 ? -17.345 -20.833 4.001 1.00 39.73 20 SER B O 1
ATOM 1234 N N . ILE B 1 22 ? -18.839 -22.498 3.827 1.00 37.99 21 ILE B N 1
ATOM 1235 C CA . ILE B 1 22 ? -18.553 -22.783 2.412 1.00 38.42 21 ILE B CA 1
ATOM 1236 C C . ILE B 1 22 ? -18.828 -21.560 1.536 1.00 38.91 21 ILE B C 1
ATOM 1237 O O . ILE B 1 22 ? -18.015 -21.229 0.665 1.00 38.39 21 ILE B O 1
ATOM 1242 N N . GLN B 1 23 ? -19.980 -20.920 1.748 1.00 38.83 22 GLN B N 1
ATOM 1243 C CA . GLN B 1 23 ? -20.370 -19.720 1.002 1.00 39.09 22 GLN B CA 1
ATOM 1244 C C . GLN B 1 23 ? -19.386 -18.563 1.239 1.00 39.95 22 GLN B C 1
ATOM 1245 O O . GLN B 1 23 ? -19.031 -17.858 0.302 1.00 40.58 22 GLN B O 1
ATOM 1247 N N . ARG B 1 24 ? -18.918 -18.396 2.473 1.00 38.57 23 ARG B N 1
ATOM 1248 C CA . ARG B 1 24 ? -17.906 -17.401 2.768 1.00 40.53 23 ARG B CA 1
ATOM 1249 C C . ARG B 1 24 ? -16.578 -17.688 2.002 1.00 41.04 23 ARG B C 1
ATOM 1250 O O . ARG B 1 24 ? -15.971 -16.785 1.451 1.00 41.22 23 ARG B O 1
ATOM 1254 N N . ILE B 1 25 ? -16.143 -18.941 1.967 1.00 39.45 24 ILE B N 1
ATOM 1255 C CA . ILE B 1 25 ? -14.933 -19.321 1.249 1.00 38.69 24 ILE B CA 1
ATOM 1256 C C . ILE B 1 25 ? -15.156 -19.112 -0.264 1.00 37.13 24 ILE B C 1
ATOM 1257 O O . ILE B 1 25 ? -14.317 -18.582 -0.966 1.00 39.93 24 ILE B O 1
ATOM 1262 N N . SER B 1 26 ? -16.313 -19.507 -0.745 1.00 36.65 25 SER B N 1
ATOM 1263 C CA . SER B 1 26 ? -16.685 -19.332 -2.128 1.00 39.47 25 SER B CA 1
ATOM 1264 C C . SER B 1 26 ? -16.712 -17.864 -2.606 1.00 39.91 25 SER B C 1
ATOM 1265 O O . SER B 1 26 ? -16.446 -17.589 -3.765 1.00 37.33 25 SER B O 1
ATOM 1268 N N . ALA B 1 27 ? -17.074 -16.951 -1.709 1.00 40.64 26 ALA B N 1
ATOM 1269 C CA . ALA B 1 27 ? -17.081 -15.520 -1.988 1.00 42.24 26 ALA B CA 1
ATOM 1270 C C . ALA B 1 27 ? -15.657 -15.007 -2.262 1.00 42.72 26 ALA B C 1
ATOM 1271 O O . ALA B 1 27 ? -15.470 -14.115 -3.083 1.00 43.62 26 ALA B O 1
ATOM 1273 N N . GLY B 1 28 ? -14.670 -15.573 -1.573 1.00 42.55 27 GLY B N 1
ATOM 1274 C CA . GLY B 1 28 ? -13.263 -15.228 -1.768 1.00 42.76 27 GLY B CA 1
ATOM 1275 C C . GLY B 1 28 ? -12.788 -15.598 -3.158 1.00 41.90 27 GLY B C 1
ATOM 1276 O O . GLY B 1 28 ? -12.072 -14.845 -3.807 1.00 41.22 27 GLY B O 1
ATOM 1277 N N . TYR B 1 29 ? -13.189 -16.778 -3.608 1.00 41.58 28 TYR B N 1
ATOM 1278 C CA . TYR B 1 29 ? -12.851 -17.248 -4.940 1.00 41.09 28 TYR B CA 1
ATOM 1279 C C . TYR B 1 29 ? -13.611 -16.468 -6.000 1.00 38.88 28 TYR B C 1
ATOM 1280 O O . TYR B 1 29 ? -13.157 -16.339 -7.122 1.00 39.22 28 TYR B O 1
ATOM 1289 N N . ALA B 1 30 ? -14.782 -15.983 -5.637 1.00 40.40 29 ALA B N 1
ATOM 1290 C CA . ALA B 1 30 ? -15.586 -15.151 -6.510 1.00 40.08 29 ALA B CA 1
ATOM 1291 C C . ALA B 1 30 ? -14.907 -13.792 -6.658 1.00 40.22 29 ALA B C 1
ATOM 1292 O O . ALA B 1 30 ? -15.017 -13.193 -7.720 1.00 35.64 29 ALA B O 1
ATOM 1294 N N . ASP B 1 31 ? -14.275 -13.294 -5.581 1.00 39.71 30 ASP B N 1
ATOM 1295 C CA . ASP B 1 31 ? -13.492 -12.040 -5.627 1.00 40.99 30 ASP B CA 1
ATOM 1296 C C . ASP B 1 31 ? -12.325 -12.182 -6.597 1.00 40.28 30 ASP B C 1
ATOM 1297 O O . ASP B 1 31 ? -12.131 -11.336 -7.460 1.00 40.08 30 ASP B O 1
ATOM 1302 N N . GLN B 1 32 ? -11.557 -13.259 -6.435 1.00 39.76 31 GLN B N 1
ATOM 1303 C CA . GLN B 1 32 ? -10.410 -13.541 -7.290 1.00 39.64 31 GLN B CA 1
ATOM 1304 C C . GLN B 1 32 ? -10.803 -13.631 -8.742 1.00 37.22 31 GLN B C 1
ATOM 1305 O O . GLN B 1 32 ? -10.077 -13.161 -9.597 1.00 39.62 31 GLN B O 1
ATOM 1311 N N . ASN B 1 33 ? -11.948 -14.248 -9.020 1.00 36.91 32 ASN B N 1
ATOM 1312 C CA . ASN B 1 33 ? -12.430 -14.362 -10.394 1.00 37.07 32 ASN B CA 1
ATOM 1313 C C . ASN B 1 33 ? -12.792 -12.976 -10.945 1.00 36.91 32 ASN B C 1
ATOM 1314 O O . ASN B 1 33 ? -12.542 -12.688 -12.098 1.00 37.73 32 ASN B O 1
ATOM 1319 N N . ALA B 1 34 ? -13.374 -12.128 -10.109 1.00 37.11 33 ALA B N 1
ATOM 1320 C CA . ALA B 1 34 ? -13.720 -10.774 -10.522 1.00 37.45 33 ALA B CA 1
ATOM 1321 C C . ALA B 1 34 ? -12.444 -9.985 -10.808 1.00 36.34 33 ALA B C 1
ATOM 1322 O O . ALA B 1 34 ? -12.319 -9.344 -11.861 1.00 36.71 33 ALA B O 1
ATOM 1324 N N . ALA B 1 35 ? -11.494 -10.080 -9.882 1.00 37.81 34 ALA B N 1
ATOM 1325 C CA . ALA B 1 35 ? -10.203 -9.414 -9.962 1.00 37.44 34 ALA B CA 1
ATOM 1326 C C . ALA B 1 35 ? -9.425 -9.793 -11.230 1.00 37.89 34 ALA B C 1
ATOM 1327 O O . ALA B 1 35 ? -8.812 -8.932 -11.865 1.00 36.87 34 ALA B O 1
ATOM 1329 N N . SER B 1 36 ? -9.488 -11.066 -11.618 1.00 35.83 35 SER B N 1
ATOM 1330 C CA . SER B 1 36 ? -8.817 -11.530 -12.840 1.00 35.25 35 SER B CA 1
ATOM 1331 C C . SER B 1 36 ? -9.427 -10.920 -14.114 1.00 33.39 35 SER B C 1
ATOM 1332 O O . SER B 1 36 ? -8.784 -10.898 -15.159 1.00 35.65 35 SER B O 1
ATOM 1335 N N . LEU B 1 37 ? -10.655 -10.413 -14.023 1.00 33.29 36 LEU B N 1
ATOM 1336 C CA . LEU B 1 37 ? -11.319 -9.736 -15.133 1.00 34.23 36 LEU B CA 1
ATOM 1337 C C . LEU B 1 37 ? -11.139 -8.220 -15.022 1.00 33.97 36 LEU B C 1
ATOM 1338 O O . LEU B 1 37 ? -11.478 -7.485 -15.946 1.00 33.66 36 LEU B O 1
ATOM 1343 N N . GLY B 1 38 ? -10.597 -7.772 -13.893 1.00 31.99 37 GLY B N 1
ATOM 1344 C CA . GLY B 1 38 ? -10.273 -6.375 -13.639 1.00 32.20 37 GLY B CA 1
ATOM 1345 C C . GLY B 1 38 ? -11.352 -5.631 -12.916 1.00 32.41 37 GLY B C 1
ATOM 1346 O O . GLY B 1 38 ? -11.306 -4.421 -12.821 1.00 31.14 37 GLY B O 1
ATOM 1347 N N . LEU B 1 39 ? -12.304 -6.368 -12.368 1.00 31.30 38 LEU B N 1
ATOM 1348 C CA . LEU B 1 39 ? -13.447 -5.776 -11.767 1.00 31.95 38 LEU B CA 1
ATOM 1349 C C . LEU B 1 39 ? -13.559 -6.126 -10.305 1.00 31.10 38 LEU B C 1
ATOM 1350 O O . LEU B 1 39 ? -12.918 -7.049 -9.815 1.00 32.54 38 LEU B O 1
ATOM 1355 N N . THR B 1 40 ? -14.347 -5.338 -9.614 1.00 33.46 39 THR B N 1
ATOM 1356 C CA . THR B 1 40 ? -14.714 -5.586 -8.234 1.00 34.50 39 THR B CA 1
ATOM 1357 C C . THR B 1 40 ? -15.939 -6.482 -8.344 1.00 36.51 39 THR B C 1
ATOM 1358 O O . THR B 1 40 ? -16.533 -6.606 -9.424 1.00 34.16 39 THR B O 1
ATOM 1362 N N . ILE B 1 41 ? -16.321 -7.105 -7.242 1.00 37.47 40 ILE B N 1
ATOM 1363 C CA . ILE B 1 41 ? -17.475 -7.996 -7.247 1.00 40.36 40 ILE B CA 1
ATOM 1364 C C . ILE B 1 41 ? -18.775 -7.191 -7.574 1.00 39.04 40 ILE B C 1
ATOM 1365 O O . ILE B 1 41 ? -19.621 -7.642 -8.342 1.00 39.80 40 ILE B O 1
ATOM 1370 N N . GLN B 1 42 ? -18.862 -5.974 -7.051 1.00 37.84 41 GLN B N 1
ATOM 1371 C CA . GLN B 1 42 ? -19.964 -5.062 -7.302 1.00 36.04 41 GLN B CA 1
ATOM 1372 C C . GLN B 1 42 ? -20.007 -4.653 -8.798 1.00 36.06 41 GLN B C 1
ATOM 1373 O O . GLN B 1 42 ? -21.067 -4.574 -9.401 1.00 34.26 41 GLN B O 1
ATOM 1379 N N . GLN B 1 43 ? -18.853 -4.389 -9.395 1.00 33.66 42 GLN B N 1
ATOM 1380 C CA . GLN B 1 43 ? -18.819 -4.082 -10.837 1.00 33.35 42 GLN B CA 1
ATOM 1381 C C . GLN B 1 43 ? -19.295 -5.274 -11.642 1.00 32.74 42 GLN B C 1
ATOM 1382 O O . GLN B 1 43 ? -20.008 -5.118 -12.626 1.00 34.58 42 GLN B O 1
ATOM 1388 N N . LEU B 1 44 ? -18.920 -6.469 -11.197 1.00 33.61 43 LEU B N 1
ATOM 1389 C CA . LEU B 1 44 ? -19.306 -7.684 -11.867 1.00 34.18 43 LEU B CA 1
ATOM 1390 C C . LEU B 1 44 ? -20.805 -7.990 -11.736 1.00 33.75 43 LEU B C 1
ATOM 1391 O O . LEU B 1 44 ? -21.433 -8.398 -12.712 1.00 32.53 43 LEU B O 1
ATOM 1396 N N . ALA B 1 45 ? -21.362 -7.788 -10.546 1.00 34.77 44 ALA B N 1
ATOM 1397 C CA . ALA B 1 45 ? -22.779 -7.983 -10.301 1.00 35.46 44 ALA B CA 1
ATOM 1398 C C . ALA B 1 45 ? -23.594 -7.078 -11.204 1.00 36.99 44 ALA B C 1
ATOM 1399 O O . ALA B 1 45 ? -24.585 -7.529 -11.800 1.00 38.08 44 ALA B O 1
ATOM 1409 N N . ILE B 1 47 ? -22.694 -5.710 -14.161 1.00 36.09 46 ILE B N 1
ATOM 1410 C CA . ILE B 1 47 ? -22.561 -6.223 -15.536 1.00 36.81 46 ILE B CA 1
ATOM 1411 C C . ILE B 1 47 ? -23.505 -7.413 -15.755 1.00 36.88 46 ILE B C 1
ATOM 1412 O O . ILE B 1 47 ? -24.151 -7.530 -16.790 1.00 38.84 46 ILE B O 1
ATOM 1417 N N . ASN B 1 48 ? -23.587 -8.283 -14.767 1.00 38.03 47 ASN B N 1
ATOM 1418 C CA . ASN B 1 48 ? -24.425 -9.456 -14.861 1.00 40.47 47 ASN B CA 1
ATOM 1419 C C . ASN B 1 48 ? -25.921 -9.137 -14.900 1.00 39.78 47 ASN B C 1
ATOM 1420 O O . ASN B 1 48 ? -26.651 -9.741 -15.682 1.00 40.94 47 ASN B O 1
ATOM 1425 N N . VAL B 1 49 ? -26.359 -8.168 -14.103 1.00 39.75 48 VAL B N 1
ATOM 1426 C CA . VAL B 1 49 ? -27.735 -7.693 -14.142 1.00 38.76 48 VAL B CA 1
ATOM 1427 C C . VAL B 1 49 ? -28.021 -7.095 -15.522 1.00 39.68 48 VAL B C 1
ATOM 1428 O O . VAL B 1 49 ? -29.055 -7.388 -16.132 1.00 39.42 48 VAL B O 1
ATOM 1432 N N . ILE B 1 50 ? -27.104 -6.266 -16.020 1.00 39.04 49 ILE B N 1
ATOM 1433 C CA . ILE B 1 50 ? -27.287 -5.618 -17.332 1.00 38.58 49 ILE B CA 1
ATOM 1434 C C . ILE B 1 50 ? -27.309 -6.651 -18.462 1.00 39.05 49 ILE B C 1
ATOM 1435 O O . ILE B 1 50 ? -28.016 -6.486 -19.466 1.00 38.61 49 ILE B O 1
ATOM 1440 N N . TYR B 1 51 ? -26.520 -7.702 -18.303 1.00 40.64 50 TYR B N 1
ATOM 1441 C CA . TYR B 1 51 ? -26.533 -8.803 -19.245 1.00 43.60 50 TYR B CA 1
ATOM 1442 C C . TYR B 1 51 ? -27.938 -9.437 -19.300 1.00 42.64 50 TYR B C 1
ATOM 1443 O O . TYR B 1 51 ? -28.481 -9.664 -20.377 1.00 41.31 50 TYR B O 1
ATOM 1452 N N . SER B 1 52 ? -28.524 -9.700 -18.137 1.00 43.49 51 SER B N 1
ATOM 1453 C CA . SER B 1 52 ? -29.839 -10.355 -18.067 1.00 44.98 51 SER B CA 1
ATOM 1454 C C . SER B 1 52 ? -30.986 -9.456 -18.516 1.00 44.69 51 SER B C 1
ATOM 1455 O O . SER B 1 52 ? -31.976 -9.936 -19.074 1.00 45.15 51 SER B O 1
ATOM 1458 N N . THR B 1 53 ? -30.830 -8.154 -18.286 1.00 44.20 52 THR B N 1
ATOM 1459 C CA . THR B 1 53 ? -31.870 -7.171 -18.539 1.00 42.93 52 THR B CA 1
ATOM 1460 C C . THR B 1 53 ? -31.378 -6.023 -19.418 1.00 41.65 52 THR B C 1
ATOM 1461 O O . THR B 1 53 ? -31.188 -4.914 -18.942 1.00 42.23 52 THR B O 1
ATOM 1465 N N . PRO B 1 54 ? -31.133 -6.288 -20.707 1.00 40.86 53 PRO B N 1
ATOM 1466 C CA . PRO B 1 54 ? -30.733 -5.215 -21.603 1.00 40.41 53 PRO B CA 1
ATOM 1467 C C . PRO B 1 54 ? -31.808 -4.125 -21.697 1.00 40.76 53 PRO B C 1
ATOM 1468 O O . PRO B 1 54 ? -32.997 -4.428 -21.812 1.00 40.56 53 PRO B O 1
ATOM 1472 N N . GLY B 1 55 ? -31.385 -2.870 -21.642 1.00 39.58 54 GLY B N 1
ATOM 1473 C CA . GLY B 1 55 ? -32.307 -1.744 -21.650 1.00 38.43 54 GLY B CA 1
ATOM 1474 C C . GLY B 1 55 ? -32.776 -1.381 -20.247 1.00 37.92 54 GLY B C 1
ATOM 1475 O O . GLY B 1 55 ? -33.593 -0.481 -20.076 1.00 36.54 54 GLY B O 1
ATOM 1476 N N . ILE B 1 56 ? -32.278 -2.084 -19.239 1.00 37.81 55 ILE B N 1
ATOM 1477 C CA . ILE B 1 56 ? -32.637 -1.772 -17.867 1.00 38.91 55 ILE B CA 1
ATOM 1478 C C . ILE B 1 56 ? -32.270 -0.316 -17.550 1.00 39.34 55 ILE B C 1
ATOM 1479 O O . ILE B 1 56 ? -31.254 0.185 -18.020 1.00 39.65 55 ILE B O 1
ATOM 1484 N N . SER B 1 57 ? -33.108 0.365 -16.771 1.00 39.95 56 SER B N 1
ATOM 1485 C CA . SER B 1 57 ? -32.826 1.743 -16.404 1.00 40.04 56 SER B CA 1
ATOM 1486 C C . SER B 1 57 ? -31.905 1.766 -15.203 1.00 39.84 56 SER B C 1
ATOM 1487 O O . SER B 1 57 ? -31.787 0.772 -14.487 1.00 40.23 56 SER B O 1
ATOM 1490 N N . VAL B 1 58 ? -31.247 2.898 -14.985 1.00 41.17 57 VAL B N 1
ATOM 1491 C CA . VAL B 1 58 ? -30.349 3.049 -13.850 1.00 42.80 57 VAL B CA 1
ATOM 1492 C C . VAL B 1 58 ? -31.152 3.012 -12.551 1.00 43.83 57 VAL B C 1
ATOM 1493 O O . VAL B 1 58 ? -30.701 2.460 -11.557 1.00 44.08 57 VAL B O 1
ATOM 1497 N N . ALA B 1 59 ? -32.355 3.573 -12.561 1.00 45.66 58 ALA B N 1
ATOM 1498 C CA . ALA B 1 59 ? -33.208 3.536 -11.380 1.00 44.14 58 ALA B CA 1
ATOM 1499 C C . ALA B 1 59 ? -33.463 2.113 -10.904 1.00 44.44 58 ALA B C 1
ATOM 1500 O O . ALA B 1 59 ? -33.426 1.840 -9.701 1.00 44.09 58 ALA B O 1
ATOM 1502 N N . ASP B 1 60 ? -33.744 1.212 -11.842 1.00 44.02 59 ASP B N 1
ATOM 1503 C CA . ASP B 1 60 ? -34.049 -0.178 -11.510 1.00 43.53 59 ASP B CA 1
ATOM 1504 C C . ASP B 1 60 ? -32.790 -0.972 -11.231 1.00 43.04 59 ASP B C 1
ATOM 1505 O O . ASP B 1 60 ? -32.814 -1.913 -10.449 1.00 42.75 59 ASP B O 1
ATOM 1510 N N . LEU B 1 61 ? -31.704 -0.610 -11.905 1.00 43.05 60 LEU B N 1
ATOM 1511 C CA . LEU B 1 61 ? -30.414 -1.247 -11.688 1.00 42.34 60 LEU B CA 1
ATOM 1512 C C . LEU B 1 61 ? -29.992 -0.998 -10.250 1.00 42.15 60 LEU B C 1
ATOM 1513 O O . LEU B 1 61 ? -29.650 -1.932 -9.544 1.00 43.77 60 LEU B O 1
ATOM 1518 N N . THR B 1 62 ? -30.083 0.255 -9.808 1.00 44.30 61 THR B N 1
ATOM 1519 C CA . THR B 1 62 ? -29.730 0.641 -8.437 1.00 46.51 61 THR B CA 1
ATOM 1520 C C . THR B 1 62 ? -30.500 -0.138 -7.384 1.00 47.33 61 THR B C 1
ATOM 1521 O O . THR B 1 62 ? -29.910 -0.672 -6.452 1.00 49.20 61 THR B O 1
ATOM 1525 N N . LYS B 1 63 ? -31.823 -0.180 -7.535 1.00 48.64 62 LYS B N 1
ATOM 1526 C CA . LYS B 1 63 ? -32.728 -0.883 -6.605 1.00 48.59 62 LYS B CA 1
ATOM 1527 C C . LYS B 1 63 ? -32.463 -2.384 -6.564 1.00 47.93 62 LYS B C 1
ATOM 1528 O O . LYS B 1 63 ? -32.509 -3.036 -5.518 1.00 46.85 62 LYS B O 1
ATOM 1534 N N . ARG B 1 64 ? -32.149 -2.927 -7.723 1.00 47.41 63 ARG B N 1
ATOM 1535 C CA . ARG B 1 64 ? -31.867 -4.337 -7.848 1.00 47.38 63 ARG B CA 1
ATOM 1536 C C . ARG B 1 64 ? -30.530 -4.750 -7.247 1.00 48.98 63 ARG B C 1
ATOM 1537 O O . ARG B 1 64 ? -30.332 -5.934 -6.955 1.00 49.50 63 ARG B O 1
ATOM 1545 N N . LEU B 1 65 ? -29.610 -3.789 -7.114 1.00 49.55 64 LEU B N 1
ATOM 1546 C CA . LEU B 1 65 ? -28.298 -4.007 -6.496 1.00 49.21 64 LEU B CA 1
ATOM 1547 C C . LEU B 1 65 ? -28.337 -3.609 -5.027 1.00 51.14 64 LEU B C 1
ATOM 1548 O O . LEU B 1 65 ? -27.403 -3.887 -4.297 1.00 51.45 64 LEU B O 1
ATOM 1553 N N . ILE B 1 66 ? -29.415 -2.939 -4.614 1.00 53.52 65 ILE B N 1
ATOM 1554 C CA . ILE B 1 66 ? -29.601 -2.485 -3.239 1.00 54.37 65 ILE B CA 1
ATOM 1555 C C . ILE B 1 66 ? -28.435 -1.559 -2.860 1.00 55.39 65 ILE B C 1
ATOM 1556 O O . ILE B 1 66 ? -27.729 -1.801 -1.876 1.00 56.40 65 ILE B O 1
ATOM 1561 N N . ILE B 1 67 ? -28.239 -0.523 -3.681 1.00 54.81 66 ILE B N 1
ATOM 1562 C CA . ILE B 1 67 ? -27.195 0.490 -3.511 1.00 54.64 66 ILE B CA 1
ATOM 1563 C C . ILE B 1 67 ? -27.784 1.884 -3.755 1.00 54.97 66 ILE B C 1
ATOM 1564 O O . ILE B 1 67 ? -28.924 2.016 -4.188 1.00 54.84 66 ILE B O 1
ATOM 1569 N N . THR B 1 68 ? -26.985 2.914 -3.497 1.00 55.64 67 THR B N 1
ATOM 1570 C CA . THR B 1 68 ? -27.388 4.307 -3.656 1.00 55.51 67 THR B CA 1
ATOM 1571 C C . THR B 1 68 ? -27.355 4.683 -5.129 1.00 55.42 67 THR B C 1
ATOM 1572 O O . THR B 1 68 ? -26.789 3.963 -5.944 1.00 55.04 67 THR B O 1
ATOM 1576 N N . GLY B 1 69 ? -27.976 5.807 -5.466 1.00 55.50 68 GLY B N 1
ATOM 1577 C CA . GLY B 1 69 ? -27.973 6.319 -6.833 1.00 55.13 68 GLY B CA 1
ATOM 1578 C C . GLY B 1 69 ? -26.661 6.997 -7.185 1.00 55.06 68 GLY B C 1
ATOM 1579 O O . GLY B 1 69 ? -26.249 6.975 -8.345 1.00 55.81 68 GLY B O 1
ATOM 1580 N N . SER B 1 70 ? -26.013 7.616 -6.196 1.00 55.09 69 SER B N 1
ATOM 1581 C CA . SER B 1 70 ? -24.736 8.299 -6.403 1.00 54.95 69 SER B CA 1
ATOM 1582 C C . SER B 1 70 ? -23.632 7.300 -6.680 1.00 54.63 69 SER B C 1
ATOM 1583 O O . SER B 1 70 ? -22.752 7.556 -7.508 1.00 54.58 69 SER B O 1
ATOM 1586 N N . SER B 1 71 ? -23.671 6.181 -5.961 1.00 53.12 70 SER B N 1
ATOM 1587 C CA . SER B 1 71 ? -22.683 5.119 -6.142 1.00 53.66 70 SER B CA 1
ATOM 1588 C C . SER B 1 71 ? -22.993 4.319 -7.395 1.00 52.41 70 SER B C 1
ATOM 1589 O O . SER B 1 71 ? -22.073 3.866 -8.073 1.00 52.40 70 SER B O 1
ATOM 1592 N N . ALA B 1 72 ? -24.277 4.152 -7.705 1.00 50.90 71 ALA B N 1
ATOM 1593 C CA . ALA B 1 72 ? -24.676 3.433 -8.911 1.00 49.15 71 ALA B CA 1
ATOM 1594 C C . ALA B 1 72 ? -24.372 4.271 -10.137 1.00 47.44 71 ALA B C 1
ATOM 1595 O O . ALA B 1 72 ? -24.001 3.730 -11.174 1.00 47.94 71 ALA B O 1
ATOM 1597 N N . ALA B 1 73 ? -24.557 5.583 -10.033 1.00 46.37 72 ALA B N 1
ATOM 1598 C CA . ALA B 1 73 ? -24.255 6.464 -11.148 1.00 45.32 72 ALA B CA 1
ATOM 1599 C C . ALA B 1 73 ? -22.747 6.543 -11.360 1.00 44.28 72 ALA B C 1
ATOM 1600 O O . ALA B 1 73 ? -22.289 6.688 -12.494 1.00 42.83 72 ALA B O 1
ATOM 1602 N N . ALA B 1 74 ? -21.978 6.457 -10.277 1.00 43.79 73 ALA B N 1
ATOM 1603 C CA . ALA B 1 74 ? -20.518 6.461 -10.383 1.00 42.65 73 ALA B CA 1
ATOM 1604 C C . ALA B 1 74 ? -20.028 5.167 -11.019 1.00 41.29 73 ALA B C 1
ATOM 1605 O O . ALA B 1 74 ? -19.124 5.188 -11.866 1.00 39.80 73 ALA B O 1
ATOM 1607 N N . ASN B 1 75 ? -20.611 4.046 -10.580 1.00 39.52 74 ASN B N 1
ATOM 1608 C CA . ASN B 1 75 ? -20.274 2.740 -11.108 1.00 38.15 74 ASN B CA 1
ATOM 1609 C C . ASN B 1 75 ? -20.650 2.638 -12.557 1.00 37.46 74 ASN B C 1
ATOM 1610 O O . ASN B 1 75 ? -19.891 2.070 -13.316 1.00 37.95 74 ASN B O 1
ATOM 1615 N N . VAL B 1 76 ? -21.828 3.152 -12.935 1.00 36.06 75 VAL B N 1
ATOM 1616 C CA . VAL B 1 76 ? -22.253 3.119 -14.334 1.00 36.72 75 VAL B CA 1
ATOM 1617 C C . VAL B 1 76 ? -21.260 3.911 -15.161 1.00 35.31 75 VAL B C 1
ATOM 1618 O O . VAL B 1 76 ? -20.806 3.435 -16.206 1.00 36.14 75 VAL B O 1
ATOM 1622 N N . ASP B 1 77 ? -20.916 5.108 -14.683 1.00 35.11 76 ASP B N 1
ATOM 1623 C CA . ASP B 1 77 ? -19.942 5.956 -15.361 1.00 35.20 76 ASP B CA 1
ATOM 1624 C C . ASP B 1 77 ? -18.612 5.216 -15.546 1.00 31.47 76 ASP B C 1
ATOM 1625 O O . ASP B 1 77 ? -18.000 5.268 -16.606 1.00 30.73 76 ASP B O 1
ATOM 1627 N N . GLY B 1 78 ? -18.180 4.511 -14.513 1.00 30.92 77 GLY B N 1
ATOM 1628 C CA . GLY B 1 78 ? -16.957 3.711 -14.583 1.00 31.38 77 GLY B CA 1
ATOM 1629 C C . GLY B 1 78 ? -17.037 2.590 -15.613 1.00 31.44 77 GLY B C 1
ATOM 1630 O O . GLY B 1 78 ? -16.075 2.369 -16.347 1.00 29.81 77 GLY B O 1
ATOM 1631 N N . LEU B 1 79 ? -18.175 1.890 -15.688 1.00 31.17 78 LEU B N 1
ATOM 1632 C CA . LEU B 1 79 ? -18.342 0.822 -16.699 1.00 30.44 78 LEU B CA 1
ATOM 1633 C C . LEU B 1 79 ? -18.427 1.386 -18.097 1.00 30.85 78 LEU B C 1
ATOM 1634 O O . LEU B 1 79 ? -17.970 0.736 -19.048 1.00 32.14 78 LEU B O 1
ATOM 1639 N N . ILE B 1 80 ? -19.023 2.573 -18.248 1.00 32.02 79 ILE B N 1
ATOM 1640 C CA . ILE B 1 80 ? -19.008 3.257 -19.541 1.00 32.37 79 ILE B CA 1
ATOM 1641 C C . ILE B 1 80 ? -17.571 3.670 -19.902 1.00 31.17 79 ILE B C 1
ATOM 1642 O O . ILE B 1 80 ? -17.179 3.608 -21.070 1.00 31.24 79 ILE B O 1
ATOM 1647 N N . SER B 1 81 ? -16.791 4.113 -18.920 1.00 31.87 80 SER B N 1
ATOM 1648 C CA . SER B 1 81 ? -15.399 4.488 -19.181 1.00 33.66 80 SER B CA 1
ATOM 1649 C C . SER B 1 81 ? -14.591 3.307 -19.690 1.00 33.35 80 SER B C 1
ATOM 1650 O O . SER B 1 81 ? -13.766 3.471 -20.583 1.00 34.00 80 SER B O 1
ATOM 1653 N N . LEU B 1 82 ? -14.839 2.122 -19.135 1.00 32.00 81 LEU B N 1
ATOM 1654 C CA . LEU B 1 82 ? -14.148 0.910 -19.565 1.00 32.74 81 LEU B CA 1
ATOM 1655 C C . LEU B 1 82 ? -14.654 0.300 -20.875 1.00 34.14 81 LEU B C 1
ATOM 1656 O O . LEU B 1 82 ? -14.101 -0.694 -21.326 1.00 35.00 81 LEU B O 1
ATOM 1661 N N . GLY B 1 83 ? -15.704 0.865 -21.466 1.00 32.89 82 GLY B N 1
ATOM 1662 C CA . GLY B 1 83 ? -16.237 0.358 -22.717 1.00 33.42 82 GLY B CA 1
ATOM 1663 C C . GLY B 1 83 ? -16.997 -0.937 -22.533 1.00 32.11 82 GLY B C 1
ATOM 1664 O O . GLY B 1 83 ? -17.102 -1.718 -23.467 1.00 33.31 82 GLY B O 1
ATOM 1665 N N . LEU B 1 84 ? -17.508 -1.169 -21.330 1.00 30.96 83 LEU B N 1
ATOM 1666 C CA . LEU B 1 84 ? -18.250 -2.387 -21.033 1.00 30.73 83 LEU B CA 1
ATOM 1667 C C . LEU B 1 84 ? -19.762 -2.221 -21.156 1.00 31.21 83 LEU B C 1
ATOM 1668 O O . LEU B 1 84 ? -20.474 -3.205 -21.262 1.00 29.87 83 LEU B O 1
ATOM 1673 N N A VAL B 1 85 ? -20.249 -0.987 -21.145 0.50 32.01 84 VAL B N 1
ATOM 1674 N N B VAL B 1 85 ? -20.219 -0.967 -21.147 0.50 32.06 84 VAL B N 1
ATOM 1675 C CA A VAL B 1 85 ? -21.679 -0.741 -21.269 0.50 33.13 84 VAL B CA 1
ATOM 1676 C CA B VAL B 1 85 ? -21.634 -0.609 -21.157 0.50 33.35 84 VAL B CA 1
ATOM 1677 C C A VAL B 1 85 ? -21.912 0.429 -22.180 0.50 35.04 84 VAL B C 1
ATOM 1678 C C B VAL B 1 85 ? -21.901 0.476 -22.185 0.50 35.11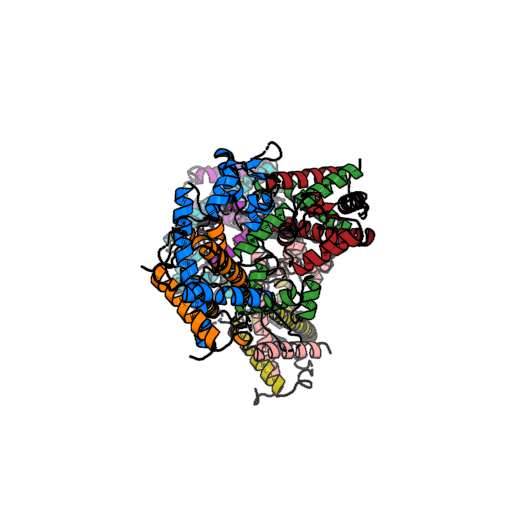 84 VAL B C 1
ATOM 1679 O O A VAL B 1 85 ? -21.038 1.255 -22.378 0.50 35.80 84 VAL B O 1
ATOM 1680 O O B VAL B 1 85 ? -21.028 1.274 -22.486 0.50 36.08 84 VAL B O 1
ATOM 1687 N N . VAL B 1 86 ? -23.111 0.494 -22.731 1.00 37.24 85 VAL B N 1
ATOM 1688 C CA A VAL B 1 86 ? -23.454 1.577 -23.616 0.50 38.46 85 VAL B CA 1
ATOM 1689 C CA B VAL B 1 86 ? -23.509 1.495 -23.701 0.50 38.42 85 VAL B CA 1
ATOM 1690 C C . VAL B 1 86 ? -24.811 2.135 -23.236 1.00 39.23 85 VAL B C 1
ATOM 1691 O O . VAL B 1 86 ? -25.661 1.440 -22.688 1.00 37.92 85 VAL B O 1
ATOM 1698 N N . LYS B 1 87 ? -24.977 3.427 -23.497 1.00 41.56 86 LYS B N 1
ATOM 1699 C CA . LYS B 1 87 ? -26.208 4.132 -23.182 1.00 42.64 86 LYS B CA 1
ATOM 1700 C C . LYS B 1 87 ? -27.147 3.896 -24.343 1.00 43.85 86 LYS B C 1
ATOM 1701 O O . LYS B 1 87 ? -26.744 4.096 -25.485 1.00 44.89 86 LYS B O 1
ATOM 1705 N N . LEU B 1 88 ? -28.383 3.461 -24.099 1.00 45.64 87 LEU B N 1
ATOM 1706 C CA . LEU B 1 88 ? -29.307 3.296 -25.235 1.00 47.82 87 LEU B CA 1
ATOM 1707 C C . LEU B 1 88 ? -29.888 4.632 -25.733 1.00 49.99 87 LEU B C 1
ATOM 1708 O O . LEU B 1 88 ? -30.521 4.669 -26.791 1.00 51.38 87 LEU B O 1
ATOM 1713 N N . ASN B 1 89 ? -29.707 5.712 -24.969 1.00 53.23 88 ASN B N 1
ATOM 1714 C CA . ASN B 1 89 ? -30.082 7.057 -25.425 1.00 55.32 88 ASN B CA 1
ATOM 1715 C C . ASN B 1 89 ? -28.976 8.027 -25.020 1.00 57.11 88 ASN B C 1
ATOM 1716 O O . ASN B 1 89 ? -28.743 8.253 -23.836 1.00 56.67 88 ASN B O 1
ATOM 1721 N N . LYS B 1 90 ? -28.304 8.599 -26.015 1.00 60.05 89 LYS B N 1
ATOM 1722 C CA . LYS B 1 90 ? -27.201 9.520 -25.780 1.00 61.70 89 LYS B CA 1
ATOM 1723 C C . LYS B 1 90 ? -27.677 10.981 -25.879 1.00 63.52 89 LYS B C 1
ATOM 1724 O O . LYS B 1 90 ? -27.075 11.798 -26.591 1.00 64.61 89 LYS B O 1
ATOM 1728 N N . THR B 1 91 ? -28.756 11.294 -25.155 1.00 63.76 90 THR B N 1
ATOM 1729 C CA . THR B 1 91 ? -29.334 12.640 -25.122 1.00 63.84 90 THR B CA 1
ATOM 1730 C C . THR B 1 91 ? -29.139 13.238 -23.733 1.00 63.88 90 THR B C 1
ATOM 1731 O O . THR B 1 91 ? -28.903 12.513 -22.766 1.00 63.72 90 THR B O 1
ATOM 1741 N N . ASP B 1 98 ? -32.699 7.886 -15.221 1.00 51.36 97 ASP B N 1
ATOM 1742 C CA . ASP B 1 98 ? -33.548 7.519 -16.370 1.00 50.70 97 ASP B CA 1
ATOM 1743 C C . ASP B 1 98 ? -32.754 6.883 -17.527 1.00 49.39 97 ASP B C 1
ATOM 1744 O O . ASP B 1 98 ? -33.334 6.423 -18.514 1.00 49.72 97 ASP B O 1
ATOM 1746 N N . LEU B 1 99 ? -31.430 6.855 -17.401 1.00 46.52 98 LEU B N 1
ATOM 1747 C CA . LEU B 1 99 ? -30.570 6.270 -18.416 1.00 44.09 98 LEU B CA 1
ATOM 1748 C C . LEU B 1 99 ? -30.830 4.764 -18.546 1.00 40.23 98 LEU B C 1
ATOM 1749 O O . LEU B 1 99 ? -31.078 4.100 -17.558 1.00 38.33 98 LEU B O 1
ATOM 1754 N N . THR B 1 100 ? -30.819 4.253 -19.776 1.00 38.17 99 THR B N 1
ATOM 1755 C CA . THR B 1 100 ? -31.011 2.827 -20.041 1.00 37.13 99 THR B CA 1
ATOM 1756 C C . THR B 1 100 ? -29.711 2.289 -20.624 1.00 35.63 99 THR B C 1
ATOM 1757 O O . THR B 1 100 ? -29.008 2.999 -21.322 1.00 34.75 99 THR B O 1
ATOM 1761 N N . LEU B 1 101 ? -29.422 1.027 -20.338 1.00 36.69 100 LEU B N 1
ATOM 1762 C CA . LEU B 1 101 ? -28.139 0.438 -20.659 1.00 37.26 100 LEU B CA 1
ATOM 1763 C C . LEU B 1 101 ? -28.181 -0.967 -21.161 1.00 36.45 100 LEU B C 1
ATOM 1764 O O . LEU B 1 101 ? -29.100 -1.725 -20.885 1.00 35.83 100 LEU B O 1
ATOM 1769 N N . LYS B 1 102 ? -27.134 -1.300 -21.901 1.00 37.80 101 LYS B N 1
ATOM 1770 C CA . LYS B 1 102 ? -26.887 -2.650 -22.355 1.00 38.36 101 LYS B CA 1
ATOM 1771 C C . LYS B 1 102 ? -25.376 -2.794 -22.386 1.00 35.77 101 LYS B C 1
ATOM 1772 O O . LYS B 1 102 ? -24.664 -1.814 -22.295 1.00 34.98 101 LYS B O 1
ATOM 1776 N N . LEU B 1 103 ? -24.905 -4.018 -22.501 1.00 36.03 102 LEU B N 1
ATOM 1777 C CA . LEU B 1 103 ? -23.491 -4.286 -22.567 1.00 35.16 102 LEU B CA 1
ATOM 1778 C C . LEU B 1 103 ? -22.969 -4.125 -23.955 1.00 36.63 102 LEU B C 1
ATOM 1779 O O . LEU B 1 103 ? -23.672 -4.346 -24.922 1.00 37.02 102 LEU B O 1
ATOM 1784 N N . SER B 1 104 ? -21.713 -3.726 -24.039 1.00 36.27 103 SER B N 1
ATOM 1785 C CA . SER B 1 104 ? -21.010 -3.702 -25.277 1.00 35.31 103 SER B CA 1
ATOM 1786 C C . SER B 1 104 ? -20.584 -5.153 -25.478 1.00 34.51 103 SER B C 1
ATOM 1787 O O . SER B 1 104 ? -20.832 -5.984 -24.621 1.00 32.67 103 SER B O 1
ATOM 1790 N N . LYS B 1 105 ? -19.959 -5.459 -26.609 1.00 35.70 104 LYS B N 1
ATOM 1791 C CA . LYS B 1 105 ? -19.471 -6.814 -26.879 1.00 37.33 104 LYS B CA 1
ATOM 1792 C C . LYS B 1 105 ? -18.396 -7.182 -25.852 1.00 36.52 104 LYS B C 1
ATOM 1793 O O . LYS B 1 105 ? -18.319 -8.331 -25.406 1.00 37.02 104 LYS B O 1
ATOM 1799 N N . LYS B 1 106 ? -17.590 -6.193 -25.466 1.00 35.55 105 LYS B N 1
ATOM 1800 C CA . LYS B 1 106 ? -16.540 -6.371 -24.468 1.00 34.57 105 LYS B CA 1
ATOM 1801 C C . LYS B 1 106 ? -17.162 -6.685 -23.095 1.00 33.27 105 LYS B C 1
ATOM 1802 O O . LYS B 1 106 ? -16.643 -7.510 -22.353 1.00 32.31 105 LYS B O 1
ATOM 1808 N N . GLY B 1 107 ? -18.289 -6.053 -22.777 1.00 33.45 106 GLY B N 1
ATOM 1809 C CA . GLY B 1 107 ? -18.997 -6.320 -21.515 1.00 33.21 106 GLY B CA 1
ATOM 1810 C C . GLY B 1 107 ? -19.585 -7.718 -21.468 1.00 34.06 106 GLY B C 1
ATOM 1811 O O . GLY B 1 107 ? -19.562 -8.377 -20.428 1.00 28.75 106 GLY B O 1
ATOM 1812 N N . GLU B 1 108 ? -20.120 -8.168 -22.600 1.00 37.80 107 GLU B N 1
ATOM 1813 C CA . GLU B 1 108 ? -20.701 -9.506 -22.694 1.00 41.09 107 GLU B CA 1
ATOM 1814 C C . GLU B 1 108 ? -19.632 -10.574 -22.587 1.00 40.77 107 GLU B C 1
ATOM 1815 O O . GLU B 1 108 ? -19.853 -11.589 -21.937 1.00 40.63 107 GLU B O 1
ATOM 1821 N N . ASP B 1 109 ? -18.491 -10.360 -23.244 1.00 41.26 108 ASP B N 1
ATOM 1822 C CA . ASP B 1 109 ? -17.383 -11.324 -23.185 1.00 41.08 108 ASP B CA 1
ATOM 1823 C C . ASP B 1 109 ? -16.903 -11.520 -21.760 1.00 40.62 108 ASP B C 1
ATOM 1824 O O . ASP B 1 109 ? -16.715 -12.652 -21.326 1.00 41.47 108 ASP B O 1
ATOM 1826 N N . LEU B 1 110 ? -16.738 -10.431 -21.013 1.00 40.91 109 LEU B N 1
ATOM 1827 C CA . LEU B 1 110 ? -16.338 -10.542 -19.619 1.00 40.07 109 LEU B CA 1
ATOM 1828 C C . LEU B 1 110 ? -17.420 -11.196 -18.772 1.00 39.16 109 LEU B C 1
ATOM 1829 O O . LEU B 1 110 ? -17.106 -11.957 -17.869 1.00 39.88 109 LEU B O 1
ATOM 1834 N N . SER B 1 111 ? -18.684 -10.895 -19.038 1.00 39.12 110 SER B N 1
ATOM 1835 C CA . SER B 1 111 ? -19.765 -11.464 -18.237 1.00 39.48 110 SER B CA 1
ATOM 1836 C C . SER B 1 111 ? -19.756 -12.987 -18.381 1.00 39.29 110 SER B C 1
ATOM 1837 O O . SER B 1 111 ? -19.858 -13.715 -17.399 1.00 35.71 110 SER B O 1
ATOM 1840 N N . LYS B 1 112 ? -19.597 -13.446 -19.619 1.00 39.80 111 LYS B N 1
ATOM 1841 C CA . LYS B 1 112 ? -19.513 -14.872 -19.933 1.00 42.47 111 LYS B CA 1
ATOM 1842 C C . LYS B 1 112 ? -18.313 -15.535 -19.288 1.00 42.81 111 LYS B C 1
ATOM 1843 O O . LYS B 1 112 ? -18.446 -16.614 -18.705 1.00 43.72 111 LYS B O 1
ATOM 1848 N N . ARG B 1 113 ? -17.146 -14.905 -19.397 1.00 43.43 112 ARG B N 1
ATOM 1849 C CA . ARG B 1 113 ? -15.950 -15.424 -18.748 1.00 43.97 112 ARG B CA 1
ATOM 1850 C C . ARG B 1 113 ? -16.183 -15.598 -17.276 1.00 44.37 112 ARG B C 1
ATOM 1851 O O . ARG B 1 113 ? -15.724 -16.573 -16.713 1.00 45.80 112 ARG B O 1
ATOM 1859 N N . SER B 1 114 ? -16.900 -14.664 -16.654 1.00 44.06 113 SER B N 1
ATOM 1860 C CA . SER B 1 114 ? -17.170 -14.745 -15.220 1.00 42.71 113 SER B CA 1
ATOM 1861 C C . SER B 1 114 ? -17.990 -15.962 -14.811 1.00 45.02 113 SER B C 1
ATOM 1862 O O . SER B 1 114 ? -17.980 -16.346 -13.630 1.00 45.53 113 SER B O 1
ATOM 1865 N N . THR B 1 115 ? -18.712 -16.564 -15.760 1.00 45.31 114 THR B N 1
ATOM 1866 C CA . THR B 1 115 ? -19.557 -17.706 -15.418 1.00 47.41 114 THR B CA 1
ATOM 1867 C C . THR B 1 115 ? -18.709 -18.918 -15.059 1.00 47.46 114 THR B C 1
ATOM 1868 O O . THR B 1 115 ? -19.058 -19.659 -14.160 1.00 51.24 114 THR B O 1
ATOM 1872 N N . ALA B 1 116 ? -17.577 -19.082 -15.730 1.00 46.34 115 ALA B N 1
ATOM 1873 C CA . ALA B 1 116 ? -16.644 -20.150 -15.420 1.00 45.73 115 ALA B CA 1
ATOM 1874 C C . ALA B 1 116 ? -15.596 -19.615 -14.446 1.00 45.68 115 ALA B C 1
ATOM 1875 O O . ALA B 1 116 ? -14.685 -18.883 -14.848 1.00 46.61 115 ALA B O 1
ATOM 1877 N N . ASN B 1 117 ? -15.734 -19.944 -13.161 1.00 43.89 116 ASN B N 1
ATOM 1878 C CA . ASN B 1 117 ? -14.773 -19.494 -12.170 1.00 42.01 116 ASN B CA 1
ATOM 1879 C C . ASN B 1 117 ? -13.645 -20.501 -11.994 1.00 43.50 116 ASN B C 1
ATOM 1880 O O . ASN B 1 117 ? -13.747 -21.429 -11.194 1.00 45.15 116 ASN B O 1
ATOM 1885 N N . ALA B 1 118 ? -12.544 -20.278 -12.707 1.00 42.79 117 ALA B N 1
ATOM 1886 C CA . ALA B 1 118 ? -11.377 -21.159 -12.668 1.00 42.08 117 ALA B CA 1
ATOM 1887 C C . ALA B 1 118 ? -10.761 -21.357 -11.278 1.00 41.66 117 ALA B C 1
ATOM 1888 O O . ALA B 1 118 ? -10.199 -22.407 -11.003 1.00 41.67 117 ALA B O 1
ATOM 1890 N N . PHE B 1 119 ? -10.853 -20.340 -10.427 1.00 41.49 118 PHE B N 1
ATOM 1891 C CA . PHE B 1 119 ? -10.295 -20.390 -9.073 1.00 40.59 118 PHE B CA 1
ATOM 1892 C C . PHE B 1 119 ? -11.074 -21.341 -8.168 1.00 39.75 118 PHE B C 1
ATOM 1893 O O . PHE B 1 119 ? -10.487 -22.082 -7.370 1.00 39.13 118 PHE B O 1
ATOM 1909 N N . TYR B 1 121 ? -13.015 -23.856 -9.299 1.00 37.54 120 TYR B N 1
ATOM 1910 C CA . TYR B 1 121 ? -12.834 -25.210 -9.829 1.00 38.89 120 TYR B CA 1
ATOM 1911 C C . TYR B 1 121 ? -11.529 -25.849 -9.386 1.00 39.12 120 TYR B C 1
ATOM 1912 O O . TYR B 1 121 ? -11.517 -27.019 -9.048 1.00 41.14 120 TYR B O 1
ATOM 1921 N N . LYS B 1 122 ? -10.437 -25.099 -9.380 1.00 39.40 121 LYS B N 1
ATOM 1922 C CA . LYS B 1 122 ? -9.158 -25.635 -8.923 1.00 38.39 121 LYS B CA 1
ATOM 1923 C C . LYS B 1 122 ? -9.254 -26.005 -7.453 1.00 37.37 121 LYS B C 1
ATOM 1924 O O . LYS B 1 122 ? -8.761 -27.040 -7.037 1.00 37.80 121 LYS B O 1
ATOM 1926 N N . ALA B 1 123 ? -9.907 -25.164 -6.674 1.00 37.28 122 ALA B N 1
ATOM 1927 C CA . ALA B 1 123 ? -10.064 -25.413 -5.244 1.00 36.71 122 ALA B CA 1
ATOM 1928 C C . ALA B 1 123 ? -10.933 -26.640 -4.951 1.00 36.62 122 ALA B C 1
ATOM 1929 O O . ALA B 1 123 ? -10.590 -27.456 -4.113 1.00 37.88 122 ALA B O 1
ATOM 1947 N N . LYS B 1 126 ? -9.142 -29.899 -5.758 1.00 40.28 125 LYS B N 1
ATOM 1948 C CA . LYS B 1 126 ? -8.257 -30.371 -4.698 1.00 41.10 125 LYS B CA 1
ATOM 1949 C C . LYS B 1 126 ? -9.063 -31.071 -3.606 1.00 39.58 125 LYS B C 1
ATOM 1950 O O . LYS B 1 126 ? -8.592 -32.029 -3.001 1.00 39.63 125 LYS B O 1
ATOM 1956 N N . VAL B 1 127 ? -10.264 -30.570 -3.338 1.00 38.44 126 VAL B N 1
ATOM 1957 C CA . VAL B 1 127 ? -11.142 -31.163 -2.315 1.00 36.49 126 VAL B CA 1
ATOM 1958 C C . VAL B 1 127 ? -11.496 -32.597 -2.691 1.00 36.03 126 VAL B C 1
ATOM 1959 O O . VAL B 1 127 ? -11.389 -33.501 -1.867 1.00 33.04 126 VAL B O 1
ATOM 1963 N N . PHE B 1 128 ? -11.861 -32.779 -3.962 1.00 37.41 127 PHE B N 1
ATOM 1964 C CA . PHE B 1 128 ? -12.257 -34.059 -4.549 1.00 37.14 127 PHE B CA 1
ATOM 1965 C C . PHE B 1 128 ? -11.160 -35.130 -4.514 1.00 37.77 127 PHE B C 1
ATOM 1966 O O . PHE B 1 128 ? -11.462 -36.314 -4.362 1.00 37.31 127 PHE B O 1
ATOM 1974 N N . GLU B 1 129 ? -9.900 -34.719 -4.634 1.00 37.32 128 GLU B N 1
ATOM 1975 C CA . GLU B 1 129 ? -8.767 -35.633 -4.498 1.00 37.10 128 GLU B CA 1
ATOM 1976 C C . GLU B 1 129 ? -8.705 -36.229 -3.079 1.00 35.99 128 GLU B C 1
ATOM 1977 O O . GLU B 1 129 ? -8.107 -37.285 -2.859 1.00 35.06 128 GLU B O 1
ATOM 1983 N N . ASN B 1 130 ? -9.301 -35.526 -2.125 1.00 33.06 129 ASN B N 1
ATOM 1984 C CA . ASN B 1 130 ? -9.402 -35.986 -0.745 1.00 32.52 129 ASN B CA 1
ATOM 1985 C C . ASN B 1 130 ? -10.781 -36.494 -0.350 1.00 31.22 129 ASN B C 1
ATOM 1986 O O . ASN B 1 130 ? -11.089 -36.632 0.836 1.00 30.34 129 ASN B O 1
ATOM 1991 N N . LEU B 1 131 ? -11.601 -36.814 -1.345 1.00 31.01 130 LEU B N 1
ATOM 1992 C CA . LEU B 1 131 ? -12.876 -37.469 -1.105 1.00 32.37 130 LEU B CA 1
ATOM 1993 C C . LEU B 1 131 ? -12.874 -38.771 -1.896 1.00 32.86 130 LEU B C 1
ATOM 1994 O O . LEU B 1 131 ? -12.204 -38.888 -2.948 1.00 29.81 130 LEU B O 1
ATOM 1999 N N . THR B 1 132 ? -13.626 -39.746 -1.403 1.00 33.15 131 THR B N 1
ATOM 2000 C CA . THR B 1 132 ? -13.785 -41.026 -2.100 1.00 34.57 131 THR B CA 1
ATOM 2001 C C . THR B 1 132 ? -14.909 -40.852 -3.113 1.00 36.85 131 THR B C 1
ATOM 2002 O O . THR B 1 132 ? -15.771 -39.976 -2.940 1.00 35.48 131 THR B O 1
ATOM 2006 N N . GLU B 1 133 ? -14.900 -41.688 -4.149 1.00 36.99 132 GLU B N 1
ATOM 2007 C CA . GLU B 1 133 ? -15.908 -41.648 -5.213 1.00 38.56 132 GLU B CA 1
ATOM 2008 C C . GLU B 1 133 ? -17.311 -41.770 -4.647 1.00 37.47 132 GLU B C 1
ATOM 2009 O O . GLU B 1 133 ? -18.203 -41.086 -5.123 1.00 38.68 132 GLU B O 1
ATOM 2012 N N . ASN B 1 134 ? -17.489 -42.612 -3.629 1.00 36.83 133 ASN B N 1
ATOM 2013 C CA . ASN B 1 134 ? -18.783 -42.765 -2.941 1.00 36.41 133 ASN B CA 1
ATOM 2014 C C . ASN B 1 134 ? -19.216 -41.522 -2.153 1.00 36.28 133 ASN B C 1
ATOM 2015 O O . ASN B 1 134 ? -20.413 -41.275 -1.983 1.00 32.41 133 ASN B O 1
ATOM 2020 N N . GLU B 1 135 ? -18.244 -40.793 -1.610 1.00 34.74 134 GLU B N 1
ATOM 2021 C CA . GLU B 1 135 ? -18.512 -39.538 -0.896 1.00 33.91 134 GLU B CA 1
ATOM 2022 C C . GLU B 1 135 ? -18.932 -38.426 -1.856 1.00 31.34 134 GLU B C 1
ATOM 2023 O O . GLU B 1 135 ? -19.841 -37.665 -1.570 1.00 30.78 134 GLU B O 1
ATOM 2029 N N . ILE B 1 136 ? -18.243 -38.344 -2.980 1.00 30.71 135 ILE B N 1
ATOM 2030 C CA . ILE B 1 136 ? -18.552 -37.380 -3.999 1.00 33.27 135 ILE B CA 1
ATOM 2031 C C . ILE B 1 136 ? -19.990 -37.635 -4.450 1.00 34.47 135 ILE B C 1
ATOM 2032 O O . ILE B 1 136 ? -20.793 -36.737 -4.350 1.00 34.16 135 ILE B O 1
ATOM 2037 N N . GLU B 1 137 ? -20.303 -38.854 -4.914 1.00 35.69 136 GLU B N 1
ATOM 2038 C CA . GLU B 1 137 ? -21.672 -39.244 -5.333 1.00 35.03 136 GLU B CA 1
ATOM 2039 C C . GLU B 1 137 ? -22.729 -38.885 -4.287 1.00 32.69 136 GLU B C 1
ATOM 2040 O O . GLU B 1 137 ? -23.793 -38.337 -4.595 1.00 30.31 136 GLU B O 1
ATOM 2046 N N . GLU B 1 138 ? -22.446 -39.231 -3.046 1.00 32.57 137 GLU B N 1
ATOM 2047 C CA . GLU B 1 138 ? -23.377 -38.942 -1.951 1.00 33.63 137 GLU B CA 1
ATOM 2048 C C . GLU B 1 138 ? -23.515 -37.480 -1.611 1.00 34.18 137 GLU B C 1
ATOM 2049 O O . GLU B 1 138 ? -24.615 -37.015 -1.386 1.00 34.52 137 GLU B O 1
ATOM 2055 N N . LEU B 1 139 ? -22.401 -36.758 -1.565 1.00 35.95 138 LEU B N 1
ATOM 2056 C CA . LEU B 1 139 ? -22.415 -35.308 -1.345 1.00 35.87 138 LEU B CA 1
ATOM 2057 C C . LEU B 1 139 ? -23.324 -34.617 -2.346 1.00 34.92 138 LEU B C 1
ATOM 2058 O O . LEU B 1 139 ? -24.119 -33.775 -1.982 1.00 34.72 138 LEU B O 1
ATOM 2063 N N . ILE B 1 140 ? -23.221 -35.005 -3.608 1.00 33.80 139 ILE B N 1
ATOM 2064 C CA . ILE B 1 140 ? -24.030 -34.405 -4.645 1.00 36.72 139 ILE B CA 1
ATOM 2065 C C . ILE B 1 140 ? -25.493 -34.740 -4.471 1.00 35.39 139 ILE B C 1
ATOM 2066 O O . ILE B 1 140 ? -26.342 -33.875 -4.572 1.00 35.69 139 ILE B O 1
ATOM 2071 N N . ARG B 1 141 ? -25.777 -36.004 -4.223 1.00 35.07 140 ARG B N 1
ATOM 2072 C CA . ARG B 1 141 ? -27.144 -36.461 -4.103 1.00 35.31 140 ARG B CA 1
ATOM 2073 C C . ARG B 1 141 ? -27.860 -35.890 -2.892 1.00 34.41 140 ARG B C 1
ATOM 2074 O O . ARG B 1 141 ? -29.015 -35.514 -2.988 1.00 36.29 140 ARG B O 1
ATOM 2082 N N . LEU B 1 142 ? -27.185 -35.805 -1.756 1.00 32.51 141 LEU B N 1
ATOM 2083 C CA . LEU B 1 142 ? -27.819 -35.284 -0.549 1.00 32.04 141 LEU B CA 1
ATOM 2084 C C . LEU B 1 142 ? -28.070 -33.773 -0.534 1.00 31.91 141 LEU B C 1
ATOM 2085 O O . LEU B 1 142 ? -29.093 -33.326 -0.009 1.00 33.20 141 LEU B O 1
ATOM 2090 N N . ASN B 1 143 ? -27.138 -32.990 -1.051 1.00 30.95 142 ASN B N 1
ATOM 2091 C CA . ASN B 1 143 ? -27.342 -31.550 -1.187 1.00 32.45 142 ASN B CA 1
ATOM 2092 C C . ASN B 1 143 ? -28.457 -31.276 -2.196 1.00 32.49 142 ASN B C 1
ATOM 2093 O O . ASN B 1 143 ? -29.287 -30.411 -1.954 1.00 31.56 142 ASN B O 1
ATOM 2098 N N . LYS B 1 144 ? -28.452 -31.983 -3.329 1.00 33.70 143 LYS B N 1
ATOM 2099 C CA . LYS B 1 144 ? -29.526 -31.848 -4.317 1.00 35.64 143 LYS B CA 1
ATOM 2100 C C . LYS B 1 144 ? -30.871 -32.232 -3.720 1.00 36.19 143 LYS B C 1
ATOM 2101 O O . LYS B 1 144 ? -31.870 -31.665 -4.090 1.00 38.98 143 LYS B O 1
ATOM 2105 N N . LYS B 1 145 ? -30.892 -33.189 -2.800 1.00 37.90 144 LYS B N 1
ATOM 2106 C CA . LYS B 1 145 ? -32.126 -33.582 -2.146 1.00 38.74 144 LYS B CA 1
ATOM 2107 C C . LYS B 1 145 ? -32.614 -32.449 -1.252 1.00 37.18 144 LYS B C 1
ATOM 2108 O O . LYS B 1 145 ? -33.804 -32.172 -1.195 1.00 36.37 144 LYS B O 1
ATOM 2113 N N . VAL B 1 146 ? -31.684 -31.806 -0.557 1.00 36.03 145 VAL B N 1
ATOM 2114 C CA . VAL B 1 146 ? -31.974 -30.668 0.302 1.00 35.42 145 VAL B CA 1
ATOM 2115 C C . VAL B 1 146 ? -32.522 -29.517 -0.543 1.00 35.53 145 VAL B C 1
ATOM 2116 O O . VAL B 1 146 ? -33.547 -28.960 -0.227 1.00 35.66 145 VAL B O 1
ATOM 2120 N N . GLU B 1 147 ? -31.827 -29.181 -1.623 1.00 35.20 146 GLU B N 1
ATOM 2121 C CA . GLU B 1 147 ? -32.262 -28.140 -2.537 1.00 37.88 146 GLU B CA 1
ATOM 2122 C C . GLU B 1 147 ? -33.692 -28.371 -3.007 1.00 37.59 146 GLU B C 1
ATOM 2123 O O . GLU B 1 147 ? -34.520 -27.472 -2.927 1.00 37.46 146 GLU B O 1
ATOM 2129 N N . THR B 1 148 ? -33.969 -29.577 -3.492 1.00 38.24 147 THR B N 1
ATOM 2130 C CA . THR B 1 148 ? -35.278 -29.901 -4.031 1.00 38.96 147 THR B CA 1
ATOM 2131 C C . THR B 1 148 ? -36.354 -29.913 -2.963 1.00 38.00 147 THR B C 1
ATOM 2132 O O . THR B 1 148 ? -37.503 -29.556 -3.228 1.00 38.71 147 THR B O 1
ATOM 2136 N N . LEU B 1 149 ? -36.015 -30.360 -1.766 1.00 37.62 148 LEU B N 1
ATOM 2137 C CA . LEU B 1 149 ? -36.991 -30.344 -0.692 1.00 37.86 148 LEU B CA 1
ATOM 2138 C C . LEU B 1 149 ? -37.272 -28.915 -0.259 1.00 40.24 148 LEU B C 1
ATOM 2139 O O . LEU B 1 149 ? -38.385 -28.611 0.159 1.00 42.37 148 LEU B O 1
ATOM 2144 N N . LEU B 1 150 ? -36.261 -28.051 -0.339 1.00 41.16 149 LEU B N 1
ATOM 2145 C CA . LEU B 1 150 ? -36.426 -26.641 -0.003 1.00 41.30 149 LEU B CA 1
ATOM 2146 C C . LEU B 1 150 ? -37.313 -25.953 -1.024 1.00 42.56 149 LEU B C 1
ATOM 2147 O O . LEU B 1 150 ? -38.152 -25.140 -0.653 1.00 42.63 149 LEU B O 1
ATOM 2152 N N . LYS B 1 151 ? -37.144 -26.289 -2.304 1.00 43.95 150 LYS B N 1
ATOM 2153 C CA . LYS B 1 151 ? -37.944 -25.673 -3.367 1.00 45.91 150 LYS B CA 1
ATOM 2154 C C . LYS B 1 151 ? -39.452 -25.937 -3.268 1.00 48.21 150 LYS B C 1
ATOM 2155 O O . LYS B 1 151 ? -40.226 -25.322 -3.995 1.00 48.82 150 LYS B O 1
ATOM 2161 N N . LYS B 1 152 ? -39.859 -26.851 -2.390 1.00 51.14 151 LYS B N 1
ATOM 2162 C CA . LYS B 1 152 ? -41.272 -27.102 -2.116 1.00 52.91 151 LYS B CA 1
ATOM 2163 C C . LYS B 1 152 ? -41.517 -27.095 -0.607 1.00 55.08 151 LYS B C 1
ATOM 2164 O O . LYS B 1 152 ? -41.715 -26.036 0.006 1.00 55.86 151 LYS B O 1
ATOM 2170 N N . THR C 1 7 ? 5.809 33.560 15.238 1.00 49.78 6 THR C N 1
ATOM 2171 C CA . THR C 1 7 ? 7.192 33.0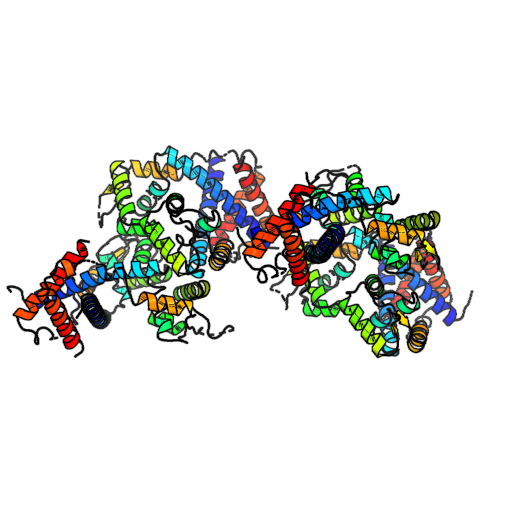45 14.998 1.00 49.46 6 THR C CA 1
ATOM 2172 C C . THR C 1 7 ? 7.295 32.412 13.622 1.00 49.41 6 THR C C 1
ATOM 2173 O O . THR C 1 7 ? 6.291 31.956 13.067 1.00 49.74 6 THR C O 1
ATOM 2177 N N . ASP C 1 8 ? 8.516 32.383 13.090 1.00 48.82 7 ASP C N 1
ATOM 2178 C CA . ASP C 1 8 ? 8.807 31.746 11.808 1.00 48.32 7 ASP C CA 1
ATOM 2179 C C . ASP C 1 8 ? 8.217 30.328 11.823 1.00 46.56 7 ASP C C 1
ATOM 2180 O O . ASP C 1 8 ? 7.436 29.959 10.949 1.00 45.88 7 ASP C O 1
ATOM 2185 N N . THR C 1 9 ? 8.574 29.561 12.850 1.00 45.70 8 THR C N 1
ATOM 2186 C CA . THR C 1 9 ? 8.125 28.177 13.006 1.00 45.45 8 THR C CA 1
ATOM 2187 C C . THR C 1 9 ? 6.609 28.021 12.953 1.00 44.88 8 THR C C 1
ATOM 2188 O O . THR C 1 9 ? 6.105 27.098 12.306 1.00 45.68 8 THR C O 1
ATOM 2192 N N . GLU C 1 10 ? 5.887 28.927 13.604 1.00 42.98 9 GLU C N 1
ATOM 2193 C CA . GLU C 1 10 ? 4.431 28.863 13.625 1.00 42.86 9 GLU C CA 1
ATOM 2194 C C . GLU C 1 10 ? 3.813 29.196 12.262 1.00 41.71 9 GLU C C 1
ATOM 2195 O O . GLU C 1 10 ? 2.708 28.756 11.967 1.00 41.91 9 GLU C O 1
ATOM 2197 N N . ASN C 1 11 ? 4.519 29.970 11.441 1.00 41.89 10 ASN C N 1
ATOM 2198 C CA . ASN C 1 11 ? 4.048 30.293 10.089 1.00 41.17 10 ASN C CA 1
ATOM 2199 C C . ASN C 1 11 ? 4.300 29.116 9.164 1.00 39.41 10 ASN C C 1
ATOM 2200 O O . ASN C 1 11 ? 3.512 28.867 8.251 1.00 40.37 10 ASN C O 1
ATOM 2205 N N . ILE C 1 12 ? 5.393 28.395 9.403 1.00 38.15 11 ILE C N 1
ATOM 2206 C CA . ILE C 1 12 ? 5.718 27.173 8.646 1.00 39.14 11 ILE C CA 1
ATOM 2207 C C . ILE C 1 12 ? 4.671 26.089 8.960 1.00 38.24 11 ILE C C 1
ATOM 2208 O O . ILE C 1 12 ? 4.091 25.496 8.064 1.00 37.51 11 ILE C O 1
ATOM 2213 N N . SER C 1 13 ? 4.405 25.875 10.242 1.00 36.99 12 SER C N 1
ATOM 2214 C CA . SER C 1 13 ? 3.393 24.922 10.689 1.00 38.62 12 SER C CA 1
ATOM 2215 C C . SER C 1 13 ? 2.036 25.176 10.063 1.00 37.23 12 SER C C 1
ATOM 2216 O O . SER C 1 13 ? 1.382 24.242 9.613 1.00 36.46 12 SER C O 1
ATOM 2219 N N . GLU C 1 14 ? 1.617 26.440 10.057 1.00 36.74 13 GLU C N 1
ATOM 2220 C CA . GLU C 1 14 ? 0.338 26.821 9.492 1.00 37.39 13 GLU C CA 1
ATOM 2221 C C . GLU C 1 14 ? 0.362 26.542 8.014 1.00 35.90 13 GLU C C 1
ATOM 2222 O O . GLU C 1 14 ? -0.608 26.031 7.472 1.00 37.57 13 GLU C O 1
ATOM 2224 N N . LEU C 1 15 ? 1.467 26.864 7.364 1.00 35.94 14 LEU C N 1
ATOM 2225 C CA . LEU C 1 15 ? 1.586 26.599 5.934 1.00 36.18 14 LEU C CA 1
ATOM 2226 C C . LEU C 1 15 ? 1.608 25.094 5.630 1.00 36.84 14 LEU C C 1
ATOM 2227 O O . LEU C 1 15 ? 0.909 24.635 4.727 1.00 36.22 14 LEU C O 1
ATOM 2232 N N . LEU C 1 16 ? 2.397 24.326 6.376 1.00 36.27 15 LEU C N 1
ATOM 2233 C CA . LEU C 1 16 ? 2.452 22.885 6.138 1.00 36.21 15 LEU C CA 1
ATOM 2234 C C . LEU C 1 16 ? 1.098 22.232 6.410 1.00 35.95 15 LEU C C 1
ATOM 2235 O O . LEU C 1 16 ? 0.641 21.430 5.606 1.00 35.64 15 LEU C O 1
ATOM 2240 N N . LYS C 1 17 ? 0.443 22.606 7.511 1.00 37.27 16 LYS C N 1
ATOM 2241 C CA . LYS C 1 17 ? -0.885 22.098 7.820 1.00 36.39 16 LYS C CA 1
ATOM 2242 C C . LYS C 1 17 ? -1.869 22.410 6.710 1.00 36.99 16 LYS C C 1
ATOM 2243 O O . LYS C 1 17 ? -2.728 21.591 6.412 1.00 38.68 16 LYS C O 1
ATOM 2245 N N . THR C 1 18 ? -1.757 23.588 6.099 1.00 35.56 17 THR C N 1
ATOM 2246 C CA . THR C 1 18 ? -2.669 23.963 5.022 1.00 35.23 17 THR C CA 1
ATOM 2247 C C . THR C 1 18 ? -2.383 23.150 3.757 1.00 34.00 17 THR C C 1
ATOM 2248 O O . THR C 1 18 ? -3.315 22.693 3.114 1.00 32.81 17 THR C O 1
ATOM 2252 N N . TYR C 1 19 ? -1.118 22.985 3.389 1.00 33.68 18 TYR C N 1
ATOM 2253 C CA . TYR C 1 19 ? -0.807 22.154 2.212 1.00 34.63 18 TYR C CA 1
ATOM 2254 C C . TYR C 1 19 ? -1.294 20.704 2.397 1.00 34.86 18 TYR C C 1
ATOM 2255 O O . TYR C 1 19 ? -1.845 20.102 1.478 1.00 32.62 18 TYR C O 1
ATOM 2264 N N . TRP C 1 20 ? -1.093 20.150 3.584 1.00 36.76 19 TRP C N 1
ATOM 2265 C CA . TRP C 1 20 ? -1.550 18.802 3.889 1.00 39.40 19 TRP C CA 1
ATOM 2266 C C . TRP C 1 20 ? -3.073 18.683 3.757 1.00 38.04 19 TRP C C 1
ATOM 2267 O O . TRP C 1 20 ? -3.572 17.704 3.225 1.00 38.64 19 TRP C O 1
ATOM 2278 N N . SER C 1 21 ? -3.801 19.683 4.237 1.00 38.25 20 SER C N 1
ATOM 2279 C CA . SER C 1 21 ? -5.257 19.671 4.195 1.00 37.93 20 SER C CA 1
ATOM 2280 C C . SER C 1 21 ? -5.775 19.731 2.760 1.00 39.44 20 SER C C 1
ATOM 2281 O O . SER C 1 21 ? -6.779 19.100 2.448 1.00 39.20 20 SER C O 1
ATOM 2284 N N . ILE C 1 22 ? -5.068 20.467 1.899 1.00 38.59 21 ILE C N 1
ATOM 2285 C CA . ILE C 1 22 ? -5.399 20.576 0.478 1.00 38.01 21 ILE C CA 1
ATOM 2286 C C . ILE C 1 22 ? -5.099 19.244 -0.228 1.00 38.48 21 ILE C C 1
ATOM 2287 O O . ILE C 1 22 ? -5.856 18.814 -1.094 1.00 38.24 21 ILE C O 1
ATOM 2292 N N . GLN C 1 23 ? -3.976 18.620 0.111 1.00 39.49 22 GLN C N 1
ATOM 2293 C CA A GLN C 1 23 ? -3.674 17.356 -0.533 0.50 38.81 22 GLN C CA 1
ATOM 2294 C CA B GLN C 1 23 ? -3.573 17.300 -0.389 0.50 38.73 22 GLN C CA 1
ATOM 2295 C C . GLN C 1 23 ? -4.678 16.281 -0.092 1.00 39.07 22 GLN C C 1
ATOM 2296 O O . GLN C 1 23 ? -5.080 15.478 -0.917 1.00 39.38 22 GLN C O 1
ATOM 2307 N N . ARG C 1 24 ? -5.123 16.310 1.154 1.00 38.12 23 ARG C N 1
ATOM 2308 C CA . ARG C 1 24 ? -6.135 15.401 1.644 1.00 40.22 23 ARG C CA 1
ATOM 2309 C C . ARG C 1 24 ? -7.441 15.540 0.859 1.00 40.58 23 ARG C C 1
ATOM 2310 O O . ARG C 1 24 ? -8.078 14.546 0.519 1.00 39.80 23 ARG C O 1
ATOM 2312 N N . ILE C 1 25 ? -7.830 16.782 0.572 1.00 41.23 24 ILE C N 1
ATOM 2313 C CA . ILE C 1 25 ? -9.025 17.078 -0.218 1.00 39.40 24 ILE C CA 1
ATOM 2314 C C . ILE C 1 25 ? -8.848 16.641 -1.667 1.00 39.25 24 ILE C C 1
ATOM 2315 O O . ILE C 1 25 ? -9.773 16.106 -2.277 1.00 40.04 24 ILE C O 1
ATOM 2320 N N . SER C 1 26 ? -7.676 16.902 -2.226 1.00 38.11 25 SER C N 1
ATOM 2321 C CA . SER C 1 26 ? -7.352 16.456 -3.561 1.00 39.35 25 SER C CA 1
ATOM 2322 C C . SER C 1 26 ? -7.552 14.945 -3.661 1.00 40.64 25 SER C C 1
ATOM 2323 O O . SER C 1 26 ? -8.217 14.475 -4.564 1.00 40.74 25 SER C O 1
ATOM 2326 N N . ALA C 1 27 ? -6.994 14.199 -2.708 1.00 42.05 26 ALA C N 1
ATOM 2327 C CA . ALA C 1 27 ? -7.086 12.736 -2.693 1.00 43.05 26 ALA C CA 1
ATOM 2328 C C . ALA C 1 27 ? -8.525 12.239 -2.761 1.00 43.43 26 ALA C C 1
ATOM 2329 O O . ALA C 1 27 ? -8.800 11.261 -3.453 1.00 44.92 26 ALA C O 1
ATOM 2331 N N . GLY C 1 28 ? -9.440 12.921 -2.068 1.00 43.07 27 GLY C N 1
ATOM 2332 C CA . GLY C 1 28 ? -10.862 12.597 -2.130 1.00 42.16 27 GLY C CA 1
ATOM 2333 C C . GLY C 1 28 ? -11.405 12.726 -3.548 1.00 42.39 27 GLY C C 1
ATOM 2334 O O . GLY C 1 28 ? -12.229 11.917 -3.977 1.00 42.80 27 GLY C O 1
ATOM 2335 N N . TYR C 1 29 ? -10.964 13.756 -4.265 1.00 40.84 28 TYR C N 1
ATOM 2336 C CA . TYR C 1 29 ? -11.344 13.957 -5.665 1.00 40.06 28 TYR C CA 1
ATOM 2337 C C . TYR C 1 29 ? -10.615 12.971 -6.577 1.00 39.23 28 TYR C C 1
ATOM 2338 O O . TYR C 1 29 ? -11.094 12.665 -7.662 1.00 39.89 28 TYR C O 1
ATOM 2347 N N . ALA C 1 30 ? -9.437 12.516 -6.156 1.00 38.69 29 ALA C N 1
ATOM 2348 C CA . ALA C 1 30 ? -8.701 11.497 -6.889 1.00 39.92 29 ALA C CA 1
ATOM 2349 C C . ALA C 1 30 ? -9.502 10.192 -6.869 1.00 40.02 29 ALA C C 1
ATOM 2350 O O . ALA C 1 30 ? -9.588 9.508 -7.878 1.00 38.82 29 ALA C O 1
ATOM 2352 N N . ASP C 1 31 ? -10.074 9.863 -5.708 1.00 39.77 30 ASP C N 1
ATOM 2353 C CA . ASP C 1 31 ? -10.923 8.677 -5.538 1.00 41.42 30 ASP C CA 1
ATOM 2354 C C . ASP C 1 31 ? -12.215 8.713 -6.362 1.00 40.65 30 ASP C C 1
ATOM 2355 O O . ASP C 1 31 ? -12.649 7.660 -6.851 1.00 39.77 30 ASP C O 1
ATOM 2360 N N . GLN C 1 32 ? -12.852 9.890 -6.465 1.00 39.25 31 GLN C N 1
ATOM 2361 C CA . GLN C 1 32 ? -14.050 10.046 -7.300 1.00 39.50 31 GLN C CA 1
ATOM 2362 C C . GLN C 1 32 ? -13.681 9.910 -8.762 1.00 37.43 31 GLN C C 1
ATOM 2363 O O . GLN C 1 32 ? -14.449 9.377 -9.552 1.00 40.04 31 GLN C O 1
ATOM 2369 N N . ASN C 1 33 ? -12.535 10.446 -9.135 1.00 36.02 32 ASN C N 1
ATOM 2370 C CA . ASN C 1 33 ? -12.099 10.365 -10.519 1.00 35.96 32 ASN C CA 1
ATOM 2371 C C . ASN C 1 33 ? -11.870 8.891 -10.861 1.00 36.32 32 ASN C C 1
ATOM 2372 O O . ASN C 1 33 ? -12.430 8.389 -11.820 1.00 37.82 32 ASN C O 1
ATOM 2377 N N . ALA C 1 34 ? -11.091 8.201 -10.035 1.00 37.41 33 ALA C N 1
ATOM 2378 C CA . ALA C 1 34 ? -10.814 6.786 -10.225 1.00 37.65 33 ALA C CA 1
ATOM 2379 C C . ALA C 1 34 ? -12.099 5.976 -10.398 1.00 38.05 33 ALA C C 1
ATOM 2380 O O . ALA C 1 34 ? -12.227 5.245 -11.382 1.00 36.33 33 ALA C O 1
ATOM 2382 N N . ALA C 1 35 ? -13.059 6.141 -9.481 1.00 37.18 34 ALA C N 1
ATOM 2383 C CA . ALA C 1 35 ? -14.356 5.459 -9.573 1.00 37.77 34 ALA C CA 1
ATOM 2384 C C . ALA C 1 35 ? -15.140 5.761 -10.872 1.00 38.66 34 ALA C C 1
ATOM 2385 O O . ALA C 1 35 ? -15.844 4.873 -11.387 1.00 39.42 34 ALA C O 1
ATOM 2387 N N . SER C 1 36 ? -15.019 6.981 -11.400 1.00 36.25 35 SER C N 1
ATOM 2388 C CA . SER C 1 36 ? -15.650 7.348 -12.677 1.00 35.70 35 SER C CA 1
ATOM 2389 C C . SER C 1 36 ? -14.885 6.740 -13.838 1.00 34.51 35 SER C C 1
ATOM 2390 O O . SER C 1 36 ? -15.393 6.706 -14.963 1.00 35.50 35 SER C O 1
ATOM 2393 N N . LEU C 1 37 ? -13.650 6.306 -13.598 1.00 33.92 36 LEU C N 1
ATOM 2394 C CA . LEU C 1 37 ? -12.880 5.613 -14.639 1.00 35.06 36 LEU C CA 1
ATOM 2395 C C . LEU C 1 37 ? -13.027 4.090 -14.550 1.00 34.56 36 LEU C C 1
ATOM 2396 O O . LEU C 1 37 ? -12.519 3.367 -15.404 1.00 35.29 36 LEU C O 1
ATOM 2401 N N . GLY C 1 38 ? -13.719 3.619 -13.517 1.00 33.72 37 GLY C N 1
ATOM 2402 C CA . GLY C 1 38 ? -13.956 2.196 -13.299 1.00 34.03 37 GLY C CA 1
ATOM 2403 C C . GLY C 1 38 ? -12.767 1.452 -12.711 1.00 33.58 37 GLY C C 1
ATOM 2404 O O . GLY C 1 38 ? -12.744 0.225 -12.688 1.00 32.70 37 GLY C O 1
ATOM 2405 N N . LEU C 1 39 ? -11.805 2.192 -12.176 1.00 33.26 38 LEU C N 1
ATOM 2406 C CA . LEU C 1 39 ? -10.602 1.603 -11.655 1.00 32.77 38 LEU C CA 1
ATOM 2407 C C . LEU C 1 39 ? -10.360 1.915 -10.197 1.00 33.66 38 LEU C C 1
ATOM 2408 O O . LEU C 1 39 ? -10.741 2.961 -9.714 1.00 34.35 38 LEU C O 1
ATOM 2413 N N . THR C 1 40 ? -9.685 1.001 -9.511 1.00 34.77 39 THR C N 1
ATOM 2414 C CA . THR C 1 40 ? -9.223 1.256 -8.167 1.00 35.86 39 THR C CA 1
ATOM 2415 C C . THR C 1 40 ? -8.003 2.183 -8.226 1.00 36.79 39 THR C C 1
ATOM 2416 O O . THR C 1 40 ? -7.395 2.391 -9.288 1.00 33.35 39 THR C O 1
ATOM 2420 N N . ILE C 1 41 ? -7.639 2.731 -7.069 1.00 39.45 40 ILE C N 1
ATOM 2421 C CA . ILE C 1 41 ? -6.435 3.576 -6.951 1.00 40.75 40 ILE C CA 1
ATOM 2422 C C . ILE C 1 41 ? -5.184 2.764 -7.295 1.00 38.72 40 ILE C C 1
ATOM 2423 O O . ILE C 1 41 ? -4.275 3.274 -7.939 1.00 41.64 40 ILE C O 1
ATOM 2428 N N . GLN C 1 42 ? -5.156 1.496 -6.900 1.00 37.86 41 GLN C N 1
ATOM 2429 C CA A GLN C 1 42 ? -4.037 0.604 -7.199 0.50 38.01 41 GLN C CA 1
ATOM 2430 C CA B GLN C 1 42 ? -4.012 0.648 -7.207 0.50 37.99 41 GLN C CA 1
ATOM 2431 C C . GLN C 1 42 ? -3.948 0.332 -8.710 1.00 37.67 41 GLN C C 1
ATOM 2432 O O . GLN C 1 42 ? -2.851 0.245 -9.280 1.00 37.73 41 GLN C O 1
ATOM 2443 N N . GLN C 1 43 ? -5.107 0.180 -9.355 1.00 34.28 42 GLN C N 1
ATOM 2444 C CA . GLN C 1 43 ? -5.159 -0.084 -10.813 1.00 33.56 42 GLN C CA 1
ATOM 2445 C C . GLN C 1 43 ? -4.588 1.074 -11.630 1.00 31.40 42 GLN C C 1
ATOM 2446 O O . GLN C 1 43 ? -3.841 0.859 -12.583 1.00 35.34 42 GLN C O 1
ATOM 2452 N N . LEU C 1 44 ? -4.967 2.292 -11.281 1.00 32.84 43 LEU C N 1
ATOM 2453 C CA . LEU C 1 44 ? -4.452 3.492 -11.951 1.00 34.03 43 LEU C CA 1
ATOM 2454 C C . LEU C 1 44 ? -2.972 3.729 -11.659 1.00 32.38 43 LEU C C 1
ATOM 2455 O O . LEU C 1 44 ? -2.259 4.185 -12.521 1.00 32.97 43 LEU C O 1
ATOM 2460 N N . ALA C 1 45 ? -2.522 3.441 -10.443 1.00 32.72 44 ALA C N 1
ATOM 2461 C CA . ALA C 1 45 ? -1.102 3.556 -10.109 1.00 34.52 44 ALA C CA 1
ATOM 2462 C C . ALA C 1 45 ? -0.292 2.568 -10.941 1.00 34.86 44 ALA C C 1
ATOM 2463 O O . ALA C 1 45 ? 0.826 2.845 -11.321 1.00 37.23 44 ALA C O 1
ATOM 2473 N N . ILE C 1 47 ? -1.284 1.352 -14.011 1.00 37.37 46 ILE C N 1
ATOM 2474 C CA . ILE C 1 47 ? -1.386 1.905 -15.348 1.00 36.37 46 ILE C CA 1
ATOM 2475 C C . ILE C 1 47 ? -0.420 3.077 -15.585 1.00 37.73 46 ILE C C 1
ATOM 2476 O O . ILE C 1 47 ? 0.220 3.156 -16.634 1.00 35.24 46 ILE C O 1
ATOM 2481 N N . ASN C 1 48 ? -0.334 3.994 -14.633 1.00 38.06 47 ASN C N 1
ATOM 2482 C CA . ASN C 1 48 ? 0.525 5.168 -14.800 1.00 40.82 47 ASN C CA 1
ATOM 2483 C C . ASN C 1 48 ? 2.031 4.831 -14.841 1.00 39.92 47 ASN C C 1
ATOM 2484 O O . ASN C 1 48 ? 2.777 5.501 -15.523 1.00 42.51 47 ASN C O 1
ATOM 2489 N N . VAL C 1 49 ? 2.443 3.764 -14.164 1.00 40.81 48 VAL C N 1
ATOM 2490 C CA . VAL C 1 49 ? 3.831 3.291 -14.157 1.00 39.72 48 VAL C CA 1
ATOM 2491 C C . VAL C 1 49 ? 4.181 2.707 -15.509 1.00 40.67 48 VAL C C 1
ATOM 2492 O O . VAL C 1 49 ? 5.254 2.988 -16.052 1.00 39.75 48 VAL C O 1
ATOM 2496 N N . ILE C 1 50 ? 3.262 1.898 -16.046 1.00 39.24 49 ILE C N 1
ATOM 2497 C CA . ILE C 1 50 ? 3.425 1.277 -17.355 1.00 37.99 49 ILE C CA 1
ATOM 2498 C C . ILE C 1 50 ? 3.470 2.371 -18.422 1.00 39.00 49 ILE C C 1
ATOM 2499 O O . ILE C 1 50 ? 4.275 2.308 -19.358 1.00 36.08 49 ILE C O 1
ATOM 2504 N N . TYR C 1 51 ? 2.642 3.398 -18.261 1.00 40.32 50 TYR C N 1
ATOM 2505 C CA . TYR C 1 51 ? 2.653 4.526 -19.205 1.00 42.54 50 TYR C CA 1
ATOM 2506 C C . TYR C 1 51 ? 4.029 5.214 -19.211 1.00 41.52 50 TYR C C 1
ATOM 2507 O O . TYR C 1 51 ? 4.571 5.518 -20.260 1.00 41.95 50 TYR C O 1
ATOM 2516 N N . SER C 1 52 ? 4.595 5.408 -18.030 1.00 42.79 51 SER C N 1
ATOM 2517 C CA . SER C 1 52 ? 5.889 6.067 -17.867 1.00 44.74 51 SER C CA 1
ATOM 2518 C C . SER C 1 52 ? 7.085 5.171 -18.164 1.00 44.98 51 SER C C 1
ATOM 2519 O O . SER C 1 52 ? 8.165 5.685 -18.432 1.00 45.58 51 SER C O 1
ATOM 2522 N N . THR C 1 53 ? 6.895 3.848 -18.129 1.00 44.11 52 THR C N 1
ATOM 2523 C CA . THR C 1 53 ? 7.974 2.886 -18.379 1.00 42.81 52 THR C CA 1
ATOM 2524 C C . THR C 1 53 ? 7.528 1.779 -19.348 1.00 41.94 52 THR C C 1
ATOM 2525 O O . THR C 1 53 ? 7.367 0.626 -18.960 1.00 40.93 52 THR C O 1
ATOM 2529 N N . PRO C 1 54 ? 7.333 2.126 -20.626 1.00 41.41 53 PRO C N 1
ATOM 2530 C CA . PRO C 1 54 ? 6.903 1.096 -21.562 1.00 40.66 53 PRO C CA 1
ATOM 2531 C C . PRO C 1 54 ? 7.934 0.001 -21.681 1.00 40.84 53 PRO C C 1
ATOM 2532 O O . PRO C 1 54 ? 9.098 0.274 -21.945 1.00 41.45 53 PRO C O 1
ATOM 2536 N N . GLY C 1 55 ? 7.505 -1.232 -21.474 1.00 41.03 54 GLY C N 1
ATOM 2537 C CA . GLY C 1 55 ? 8.401 -2.376 -21.516 1.00 40.41 54 GLY C CA 1
ATOM 2538 C C . GLY C 1 55 ? 8.787 -2.856 -20.135 1.00 39.54 54 GLY C C 1
ATOM 2539 O O . GLY C 1 55 ? 9.576 -3.790 -20.005 1.00 37.90 54 GLY C O 1
ATOM 2540 N N . ILE C 1 56 ? 8.208 -2.241 -19.105 1.00 39.97 55 ILE C N 1
ATOM 2541 C CA . ILE C 1 56 ? 8.504 -2.614 -17.735 1.00 39.41 55 ILE C CA 1
ATOM 2542 C C . ILE C 1 56 ? 8.082 -4.068 -17.486 1.00 40.35 55 ILE C C 1
ATOM 2543 O O . ILE C 1 56 ? 7.033 -4.515 -17.962 1.00 41.97 55 ILE C O 1
ATOM 2548 N N . SER C 1 57 ? 8.933 -4.810 -16.782 1.00 39.91 56 SER C N 1
ATOM 2549 C CA . SER C 1 57 ? 8.649 -6.196 -16.442 1.00 39.98 56 SER C CA 1
ATOM 2550 C C . SER C 1 57 ? 7.782 -6.204 -15.198 1.00 39.50 56 SER C C 1
ATOM 2551 O O . SER C 1 57 ? 7.804 -5.250 -14.423 1.00 39.53 56 SER C O 1
ATOM 2554 N N . VAL C 1 58 ? 7.025 -7.277 -15.005 1.00 40.64 57 VAL C N 1
ATOM 2555 C CA . VAL C 1 58 ? 6.151 -7.399 -13.826 1.00 41.88 57 VAL C CA 1
ATOM 2556 C C . VAL C 1 58 ? 6.978 -7.406 -12.529 1.00 43.01 57 VAL C C 1
ATOM 2557 O O . VAL C 1 58 ? 6.545 -6.884 -11.498 1.00 42.69 57 VAL C O 1
ATOM 2561 N N . ALA C 1 59 ? 8.174 -7.988 -12.587 1.00 44.43 58 ALA C N 1
ATOM 2562 C CA . ALA C 1 59 ? 9.078 -8.035 -11.435 1.00 44.71 58 ALA C CA 1
ATOM 2563 C C . ALA C 1 59 ? 9.419 -6.638 -10.945 1.00 44.71 58 ALA C C 1
ATOM 2564 O O . ALA C 1 59 ? 9.456 -6.382 -9.739 1.00 45.63 58 ALA C O 1
ATOM 2566 N N . ASP C 1 60 ? 9.664 -5.741 -11.892 1.00 43.96 59 ASP C N 1
ATOM 2567 C CA . ASP C 1 60 ? 10.024 -4.370 -11.588 1.00 43.35 59 ASP C CA 1
ATOM 2568 C C . ASP C 1 60 ? 8.820 -3.532 -11.211 1.00 42.95 59 ASP C C 1
ATOM 2569 O O . ASP C 1 60 ? 8.909 -2.666 -10.329 1.00 41.57 59 ASP C O 1
ATOM 2574 N N . LEU C 1 61 ? 7.688 -3.818 -11.855 1.00 42.68 60 LEU C N 1
ATOM 2575 C CA . LEU C 1 61 ? 6.434 -3.138 -11.567 1.00 42.13 60 LEU C CA 1
ATOM 2576 C C . LEU C 1 61 ? 6.026 -3.412 -10.118 1.00 41.60 60 LEU C C 1
ATOM 2577 O O . LEU C 1 61 ? 5.638 -2.503 -9.361 1.00 41.83 60 LEU C O 1
ATOM 2582 N N . THR C 1 62 ? 6.163 -4.672 -9.735 1.00 43.13 61 THR C N 1
ATOM 2583 C CA . THR C 1 62 ? 5.872 -5.132 -8.392 1.00 46.27 61 THR C CA 1
ATOM 2584 C C . THR C 1 62 ? 6.676 -4.346 -7.348 1.00 47.85 61 THR C C 1
ATOM 2585 O O . THR C 1 62 ? 6.116 -3.911 -6.346 1.00 49.21 61 THR C O 1
ATOM 2589 N N . LYS C 1 63 ? 7.980 -4.173 -7.580 1.00 48.25 62 LYS C N 1
ATOM 2590 C CA . LYS C 1 63 ? 8.839 -3.401 -6.660 1.00 48.65 62 LYS C CA 1
ATOM 2591 C C . LYS C 1 63 ? 8.456 -1.941 -6.620 1.00 47.88 62 LYS C C 1
ATOM 2592 O O . LYS C 1 63 ? 8.352 -1.358 -5.538 1.00 48.55 62 LYS C O 1
ATOM 2595 N N . ARG C 1 64 ? 8.245 -1.370 -7.801 1.00 47.34 63 ARG C N 1
ATOM 2596 C CA . ARG C 1 64 ? 7.845 0.032 -7.973 1.00 47.13 63 ARG C CA 1
ATOM 2597 C C . ARG C 1 64 ? 6.531 0.387 -7.248 1.00 48.10 63 ARG C C 1
ATOM 2598 O O . ARG C 1 64 ? 6.355 1.517 -6.805 1.00 48.35 63 ARG C O 1
ATOM 2606 N N . LEU C 1 65 ? 5.600 -0.563 -7.164 1.00 48.46 64 LEU C N 1
ATOM 2607 C CA . LEU C 1 65 ? 4.309 -0.327 -6.504 1.00 48.28 64 LEU C CA 1
ATOM 2608 C C . LEU C 1 65 ? 4.319 -0.732 -5.030 1.00 49.93 64 LEU C C 1
ATOM 2609 O O . LEU C 1 65 ? 3.342 -0.506 -4.326 1.00 50.83 64 LEU C O 1
ATOM 2614 N N . ILE C 1 66 ? 5.422 -1.314 -4.571 1.00 52.28 65 ILE C N 1
ATOM 2615 C CA . ILE C 1 66 ? 5.570 -1.777 -3.195 1.00 54.14 65 ILE C CA 1
ATOM 2616 C C . ILE C 1 66 ? 4.431 -2.759 -2.876 1.00 55.19 65 ILE C C 1
ATOM 2617 O O . ILE C 1 66 ? 3.745 -2.632 -1.863 1.00 55.83 65 ILE C O 1
ATOM 2622 N N . ILE C 1 67 ? 4.200 -3.717 -3.767 1.00 54.63 66 ILE C N 1
ATOM 2623 C CA . ILE C 1 67 ? 3.149 -4.707 -3.542 1.00 54.79 66 ILE C CA 1
ATOM 2624 C C . ILE C 1 67 ? 3.701 -6.113 -3.690 1.00 54.86 66 ILE C C 1
ATOM 2625 O O . ILE C 1 67 ? 4.832 -6.313 -4.134 1.00 53.55 66 ILE C O 1
ATOM 2630 N N . THR C 1 68 ? 2.877 -7.072 -3.287 1.00 55.23 67 THR C N 1
ATOM 2631 C CA . THR C 1 68 ? 3.182 -8.486 -3.371 1.00 55.97 67 THR C CA 1
ATOM 2632 C C . THR C 1 68 ? 3.205 -8.894 -4.837 1.00 55.08 67 THR C C 1
ATOM 2633 O O . THR C 1 68 ? 2.508 -8.301 -5.659 1.00 54.04 67 THR C O 1
ATOM 2637 N N . GLY C 1 69 ? 4.014 -9.893 -5.166 1.00 54.92 68 GLY C N 1
ATOM 2638 C CA . GLY C 1 69 ? 4.077 -10.420 -6.528 1.00 54.44 68 GLY C CA 1
ATOM 2639 C C . GLY C 1 69 ? 2.778 -11.085 -6.955 1.00 54.66 68 GLY C C 1
ATOM 2640 O O . GLY C 1 69 ? 2.474 -11.152 -8.144 1.00 54.86 68 GLY C O 1
ATOM 2641 N N . SER C 1 70 ? 2.020 -11.599 -5.990 1.00 54.57 69 SER C N 1
ATOM 2642 C CA . SER C 1 70 ? 0.722 -12.207 -6.273 1.00 54.87 69 SER C CA 1
ATOM 2643 C C . SER C 1 70 ? -0.341 -11.164 -6.549 1.00 54.47 69 SER C C 1
ATOM 2644 O O . SER C 1 70 ? -1.201 -11.382 -7.399 1.00 55.43 69 SER C O 1
ATOM 2647 N N . SER C 1 71 ? -0.319 -10.051 -5.817 1.00 53.73 70 SER C N 1
ATOM 2648 C CA . SER C 1 71 ? -1.278 -8.990 -6.067 1.00 52.80 70 SER C CA 1
ATOM 2649 C C . SER C 1 71 ? -0.909 -8.320 -7.382 1.00 51.71 70 SER C C 1
ATOM 2650 O O . SER C 1 71 ? -1.789 -7.904 -8.128 1.00 51.07 70 SER C O 1
ATOM 2653 N N . ALA C 1 72 ? 0.388 -8.242 -7.676 1.00 49.78 71 ALA C N 1
ATOM 2654 C CA . ALA C 1 72 ? 0.859 -7.630 -8.918 1.00 48.67 71 ALA C CA 1
ATOM 2655 C C . ALA C 1 72 ? 0.478 -8.454 -10.157 1.00 47.73 71 ALA C C 1
ATOM 2656 O O . ALA C 1 72 ? 0.016 -7.898 -11.145 1.00 47.22 71 ALA C O 1
ATOM 2658 N N . ALA C 1 73 ? 0.667 -9.770 -10.101 1.00 46.68 72 ALA C N 1
ATOM 2659 C CA . ALA C 1 73 ? 0.299 -10.650 -11.217 1.00 45.00 72 ALA C CA 1
ATOM 2660 C C . ALA C 1 73 ? -1.223 -10.707 -11.400 1.00 43.17 72 ALA C C 1
ATOM 2661 O O . ALA C 1 73 ? -1.722 -10.724 -12.528 1.00 40.96 72 ALA C O 1
ATOM 2663 N N . ALA C 1 74 ? -1.956 -10.741 -10.290 1.00 42.47 73 ALA C N 1
ATOM 2664 C CA . ALA C 1 74 ? -3.407 -10.707 -10.336 1.00 41.73 73 ALA C CA 1
ATOM 2665 C C . ALA C 1 74 ? -3.916 -9.395 -10.976 1.00 41.03 73 ALA C C 1
ATOM 2666 O O . ALA C 1 74 ? -4.799 -9.418 -11.844 1.00 41.34 73 ALA C O 1
ATOM 2668 N N . ASN C 1 75 ? -3.377 -8.259 -10.543 1.00 38.66 74 ASN C N 1
ATOM 2669 C CA . ASN C 1 75 ? -3.756 -6.970 -11.116 1.00 38.15 74 ASN C CA 1
ATOM 2670 C C . ASN C 1 75 ? -3.353 -6.818 -12.571 1.00 36.81 74 ASN C C 1
ATOM 2671 O O . ASN C 1 75 ? -4.067 -6.185 -13.336 1.00 37.24 74 ASN C O 1
ATOM 2676 N N . VAL C 1 76 ? -2.204 -7.365 -12.954 1.00 35.60 75 VAL C N 1
ATOM 2677 C CA . VAL C 1 76 ? -1.784 -7.338 -14.364 1.00 35.00 75 VAL C CA 1
ATOM 2678 C C . VAL C 1 76 ? -2.779 -8.113 -15.222 1.00 35.38 75 VAL C C 1
ATOM 2679 O O . VAL C 1 76 ? -3.165 -7.661 -16.308 1.00 37.50 75 VAL C O 1
ATOM 2683 N N . ASP C 1 77 ? -3.164 -9.293 -14.751 1.00 35.50 76 ASP C N 1
ATOM 2684 C CA . ASP C 1 77 ? -4.119 -10.137 -15.458 1.00 35.81 76 ASP C CA 1
ATOM 2685 C C . ASP C 1 77 ? -5.445 -9.385 -15.638 1.00 32.25 76 ASP C C 1
ATOM 2686 O O . ASP C 1 77 ? -6.000 -9.380 -16.723 1.00 32.79 76 ASP C O 1
ATOM 2691 N N . GLY C 1 78 ? -5.930 -8.741 -14.581 1.00 30.45 77 GLY C N 1
ATOM 2692 C CA . GLY C 1 78 ? -7.108 -7.884 -14.650 1.00 30.36 77 GLY C CA 1
ATOM 2693 C C . GLY C 1 78 ? -7.001 -6.743 -15.665 1.00 31.45 77 GLY C C 1
ATOM 2694 O O . GLY C 1 78 ? -7.928 -6.522 -16.452 1.00 33.63 77 GLY C O 1
ATOM 2695 N N . LEU C 1 79 ? -5.882 -6.023 -15.688 1.00 29.13 78 LEU C N 1
ATOM 2696 C CA . LEU C 1 79 ? -5.724 -4.949 -16.661 1.00 30.37 78 LEU C CA 1
ATOM 2697 C C . LEU C 1 79 ? -5.645 -5.498 -18.087 1.00 30.49 78 LEU C C 1
ATOM 2698 O O . LEU C 1 79 ? -6.088 -4.840 -19.025 1.00 31.23 78 LEU C O 1
ATOM 2703 N N . ILE C 1 80 ? -5.091 -6.697 -18.254 1.00 31.72 79 ILE C N 1
ATOM 2704 C CA . ILE C 1 80 ? -5.013 -7.331 -19.585 1.00 33.46 79 ILE C CA 1
ATOM 2705 C C . ILE C 1 80 ? -6.418 -7.709 -20.101 1.00 32.69 79 ILE C C 1
ATOM 2706 O O . ILE C 1 80 ? -6.705 -7.599 -21.305 1.00 31.03 79 ILE C O 1
ATOM 2711 N N . SER C 1 81 ? -7.280 -8.126 -19.178 1.00 32.57 80 SER C N 1
ATOM 2712 C CA . SER C 1 81 ? -8.661 -8.517 -19.464 1.00 34.13 80 SER C CA 1
ATOM 2713 C C . SER C 1 81 ? -9.517 -7.356 -19.948 1.00 33.25 80 SER C C 1
ATOM 2714 O O . SER C 1 81 ? -10.376 -7.533 -20.815 1.00 32.24 80 SER C O 1
ATOM 2717 N N . LEU C 1 82 ? -9.305 -6.192 -19.345 1.00 31.81 81 LEU C N 1
ATOM 2718 C CA . LEU C 1 82 ? -9.994 -4.973 -19.716 1.00 31.43 81 LEU C CA 1
ATOM 2719 C C . LEU C 1 82 ? -9.445 -4.327 -20.987 1.00 32.40 81 LEU C C 1
ATOM 2720 O O . LEU C 1 82 ? -9.955 -3.304 -21.408 1.00 30.72 81 LEU C O 1
ATOM 2725 N N . GLY C 1 83 ? -8.394 -4.895 -21.575 1.00 33.72 82 GLY C N 1
ATOM 2726 C CA . GLY C 1 83 ? -7.835 -4.384 -22.815 1.00 33.05 82 GLY C CA 1
ATOM 2727 C C . GLY C 1 83 ? -7.005 -3.132 -22.674 1.00 33.39 82 GLY C C 1
ATOM 2728 O O . GLY C 1 83 ? -6.827 -2.401 -23.665 1.00 32.67 82 GLY C O 1
ATOM 2729 N N . LEU C 1 84 ? -6.461 -2.918 -21.474 1.00 31.91 83 LEU C N 1
ATOM 2730 C CA . LEU C 1 84 ? -5.693 -1.715 -21.131 1.00 31.63 83 LEU C CA 1
ATOM 2731 C C . LEU C 1 84 ? -4.189 -1.881 -21.178 1.00 31.38 83 LEU C C 1
ATOM 2732 O O . LEU C 1 84 ? -3.475 -0.894 -21.199 1.00 30.02 83 LEU C O 1
ATOM 2737 N N . VAL C 1 85 ? -3.719 -3.119 -21.120 1.00 32.38 84 VAL C N 1
ATOM 2738 C CA A VAL C 1 85 ? -2.290 -3.389 -21.174 0.50 33.42 84 VAL C CA 1
ATOM 2739 C CA B VAL C 1 85 ? -2.301 -3.432 -21.107 0.50 33.45 84 VAL C CA 1
ATOM 2740 C C . VAL C 1 85 ? -2.067 -4.609 -22.024 1.00 34.53 84 VAL C C 1
ATOM 2741 O O . VAL C 1 85 ? -2.898 -5.517 -22.049 1.00 35.89 84 VAL C O 1
ATOM 2748 N N . VAL C 1 86 ? -0.954 -4.591 -22.756 1.00 35.53 85 VAL C N 1
ATOM 2749 C CA . VAL C 1 86 ? -0.594 -5.692 -23.639 1.00 37.71 85 VAL C CA 1
ATOM 2750 C C . VAL C 1 86 ? 0.802 -6.220 -23.301 1.00 39.44 85 VAL C C 1
ATOM 2751 O O . VAL C 1 86 ? 1.656 -5.476 -22.811 1.00 38.33 85 VAL C O 1
ATOM 2755 N N . LYS C 1 87 ? 1.008 -7.512 -23.545 1.00 40.81 86 LYS C N 1
ATOM 2756 C CA . LYS C 1 87 ? 2.281 -8.169 -23.302 1.00 43.22 86 LYS C CA 1
ATOM 2757 C C . LYS C 1 87 ? 3.178 -7.911 -24.487 1.00 44.54 86 LYS C C 1
ATOM 2758 O O . LYS C 1 87 ? 2.708 -7.892 -25.620 1.00 43.73 86 LYS C O 1
ATOM 2762 N N . LEU C 1 88 ? 4.471 -7.747 -24.234 1.00 47.05 87 LEU C N 1
ATOM 2763 C CA . LEU C 1 88 ? 5.455 -7.520 -25.305 1.00 47.81 87 LEU C CA 1
ATOM 2764 C C . LEU C 1 88 ? 6.345 -8.718 -25.646 1.00 49.83 87 LEU C C 1
ATOM 2765 O O . LEU C 1 88 ? 7.014 -8.688 -26.683 1.00 51.19 87 LEU C O 1
ATOM 2770 N N . ASN C 1 89 ? 6.361 -9.763 -24.818 1.00 52.02 88 ASN C N 1
ATOM 2771 C CA . ASN C 1 89 ? 7.271 -10.903 -25.057 1.00 53.32 88 ASN C CA 1
ATOM 2772 C C . ASN C 1 89 ? 6.887 -11.696 -26.305 1.00 55.09 88 ASN C C 1
ATOM 2773 O O . ASN C 1 89 ? 5.702 -11.860 -26.606 1.00 56.19 88 ASN C O 1
ATOM 2778 N N . ASP C 1 98 ? 11.071 -11.908 -17.940 1.00 53.02 97 ASP C N 1
ATOM 2779 C CA . ASP C 1 98 ? 9.792 -11.802 -17.268 1.00 51.89 97 ASP C CA 1
ATOM 2780 C C . ASP C 1 98 ? 8.819 -11.062 -18.171 1.00 49.99 97 ASP C C 1
ATOM 2781 O O . ASP C 1 98 ? 9.227 -10.395 -19.119 1.00 50.29 97 ASP C O 1
ATOM 2786 N N . LEU C 1 99 ? 7.535 -11.200 -17.868 1.00 47.24 98 LEU C N 1
ATOM 2787 C CA . LEU C 1 99 ? 6.458 -10.562 -18.621 1.00 44.77 98 LEU C CA 1
ATOM 2788 C C . LEU C 1 99 ? 6.682 -9.054 -18.716 1.00 41.27 98 LEU C C 1
ATOM 2789 O O . LEU C 1 99 ? 6.823 -8.405 -17.701 1.00 41.03 98 LEU C O 1
ATOM 2794 N N . THR C 1 100 ? 6.757 -8.516 -19.930 1.00 37.38 99 THR C N 1
ATOM 2795 C CA . THR C 1 100 ? 6.988 -7.078 -20.148 1.00 36.50 99 THR C CA 1
ATOM 2796 C C . THR C 1 100 ? 5.701 -6.458 -20.660 1.00 35.67 99 THR C C 1
ATOM 2797 O O . THR C 1 100 ? 4.988 -7.080 -21.426 1.00 36.68 99 THR C O 1
ATOM 2801 N N . LEU C 1 101 ? 5.423 -5.226 -20.252 1.00 36.76 100 LEU C N 1
ATOM 2802 C CA . LEU C 1 101 ? 4.137 -4.613 -20.518 1.00 37.86 100 LEU C CA 1
ATOM 2803 C C . LEU C 1 101 ? 4.158 -3.173 -21.041 1.00 37.16 100 LEU C C 1
ATOM 2804 O O . LEU C 1 101 ? 5.058 -2.383 -20.758 1.00 37.46 100 LEU C O 1
ATOM 2809 N N . LYS C 1 102 ? 3.131 -2.841 -21.801 1.00 37.69 101 LYS C N 1
ATOM 2810 C CA . LYS C 1 102 ? 2.909 -1.477 -22.243 1.00 38.08 101 LYS C CA 1
ATOM 2811 C C . LYS C 1 102 ? 1.407 -1.266 -22.383 1.00 36.40 101 LYS C C 1
ATOM 2812 O O . LYS C 1 102 ? 0.646 -2.209 -22.572 1.00 35.07 101 LYS C O 1
ATOM 2818 N N . LEU C 1 103 ? 0.993 -0.017 -22.300 1.00 36.26 102 LEU C N 1
ATOM 2819 C CA . LEU C 1 103 ? -0.405 0.301 -22.370 1.00 36.14 102 LEU C CA 1
ATOM 2820 C C . LEU C 1 103 ? -0.919 0.184 -23.780 1.00 34.79 102 LEU C C 1
ATOM 2821 O O . LEU C 1 103 ? -0.185 0.373 -24.741 1.00 35.38 102 LEU C O 1
ATOM 2826 N N . SER C 1 104 ? -2.199 -0.142 -23.891 1.00 35.85 103 SER C N 1
ATOM 2827 C CA . SER C 1 104 ? -2.872 -0.135 -25.168 1.00 34.49 103 SER C CA 1
ATOM 2828 C C . SER C 1 104 ? -3.337 1.300 -25.326 1.00 33.92 103 SER C C 1
ATOM 2829 O O . SER C 1 104 ? -3.196 2.093 -24.407 1.00 32.87 103 SER C O 1
ATOM 2832 N N . LYS C 1 105 ? -3.915 1.640 -26.476 1.00 35.70 104 LYS C N 1
ATOM 2833 C CA . LYS C 1 105 ? -4.471 2.970 -26.689 1.00 36.17 104 LYS C CA 1
ATOM 2834 C C . LYS C 1 105 ? -5.553 3.275 -25.642 1.00 36.82 104 LYS C C 1
ATOM 2835 O O . LYS C 1 105 ? -5.590 4.365 -25.075 1.00 37.25 104 LYS C O 1
ATOM 2837 N N . LYS C 1 106 ? -6.416 2.300 -25.368 1.00 36.21 105 LYS C N 1
ATOM 2838 C CA . LYS C 1 106 ? -7.473 2.439 -24.363 1.00 35.27 105 LYS C CA 1
ATOM 2839 C C . LYS C 1 106 ? -6.874 2.723 -22.995 1.00 34.67 105 LYS C C 1
ATOM 2840 O O . LYS C 1 106 ? -7.400 3.526 -22.220 1.00 35.03 105 LYS C O 1
ATOM 2846 N N . GLY C 1 107 ? -5.782 2.046 -22.671 1.00 34.19 106 GLY C N 1
ATOM 2847 C CA . GLY C 1 107 ? -5.085 2.308 -21.424 1.00 33.99 106 GLY C CA 1
ATOM 2848 C C . GLY C 1 107 ? -4.465 3.701 -21.395 1.00 34.32 106 GLY C C 1
ATOM 2849 O O . GLY C 1 107 ? -4.488 4.369 -20.367 1.00 31.70 106 GLY C O 1
ATOM 2850 N N . GLU C 1 108 ? -3.898 4.154 -22.515 1.00 37.72 107 GLU C N 1
ATOM 2851 C CA . GLU C 1 108 ? -3.311 5.492 -22.540 1.00 40.36 107 GLU C CA 1
ATOM 2852 C C . GLU C 1 108 ? -4.389 6.538 -22.289 1.00 40.33 107 GLU C C 1
ATOM 2853 O O . GLU C 1 108 ? -4.194 7.457 -21.485 1.00 38.66 107 GLU C O 1
ATOM 2859 N N . ASP C 1 109 ? -5.519 6.387 -22.978 1.00 40.16 108 ASP C N 1
ATOM 2860 C CA . ASP C 1 109 ? -6.647 7.305 -22.838 1.00 40.52 108 ASP C CA 1
ATOM 2861 C C . ASP C 1 109 ? -7.089 7.400 -21.388 1.00 39.90 108 ASP C C 1
ATOM 2862 O O . ASP C 1 109 ? -7.248 8.496 -20.872 1.00 40.59 108 ASP C O 1
ATOM 2864 N N . LEU C 1 110 ? -7.258 6.267 -20.717 1.00 39.43 109 LEU C N 1
ATOM 2865 C CA . LEU C 1 110 ? -7.655 6.290 -19.302 1.00 39.95 109 LEU C CA 1
ATOM 2866 C C . LEU C 1 110 ? -6.581 6.886 -18.386 1.00 40.11 109 LEU C C 1
ATOM 2867 O O . LEU C 1 110 ? -6.914 7.498 -17.367 1.00 39.83 109 LEU C O 1
ATOM 2872 N N . SER C 1 111 ? -5.303 6.691 -18.721 1.00 41.16 110 SER C N 1
ATOM 2873 C CA . SER C 1 111 ? -4.217 7.288 -17.928 1.00 41.06 110 SER C CA 1
ATOM 2874 C C . SER C 1 111 ? -4.310 8.819 -17.991 1.00 41.27 110 SER C C 1
ATOM 2875 O O . SER C 1 111 ? -4.224 9.494 -16.972 1.00 40.20 110 SER C O 1
ATOM 2878 N N . LYS C 1 112 ? -4.518 9.349 -19.191 1.00 41.49 111 LYS C N 1
ATOM 2879 C CA . LYS C 1 112 ? -4.678 10.795 -19.392 1.00 43.16 111 LYS C CA 1
ATOM 2880 C C . LYS C 1 112 ? -5.882 11.389 -18.637 1.00 43.53 111 LYS C C 1
ATOM 2881 O O . LYS C 1 112 ? -5.839 12.538 -18.211 1.00 43.30 111 LYS C O 1
ATOM 2887 N N . ARG C 1 113 ? -6.959 10.620 -18.509 1.00 43.34 112 ARG C N 1
ATOM 2888 C CA . ARG C 1 113 ? -8.133 11.072 -17.774 1.00 44.33 112 ARG C CA 1
ATOM 2889 C C . ARG C 1 113 ? -7.871 11.043 -16.270 1.00 43.80 112 ARG C C 1
ATOM 2890 O O . ARG C 1 113 ? -8.467 11.809 -15.514 1.00 45.95 112 ARG C O 1
ATOM 2898 N N . SER C 1 114 ? -6.990 10.154 -15.828 1.00 44.31 113 SER C N 1
ATOM 2899 C CA A SER C 1 114 ? -6.658 10.053 -14.408 0.50 44.56 113 SER C CA 1
ATOM 2900 C CA B SER C 1 114 ? -6.647 10.047 -14.411 0.50 44.24 113 SER C CA 1
ATOM 2901 C C . SER C 1 114 ? -5.912 11.305 -13.940 1.00 45.46 113 SER C C 1
ATOM 2902 O O . SER C 1 114 ? -6.149 11.813 -12.834 1.00 46.46 113 SER C O 1
ATOM 2907 N N . THR C 1 115 ? -5.020 11.801 -14.789 1.00 46.11 114 THR C N 1
ATOM 2908 C CA . THR C 1 115 ? -4.213 12.972 -14.497 1.00 46.96 114 THR C CA 1
ATOM 2909 C C . THR C 1 115 ? -4.979 14.286 -14.711 1.00 47.13 114 THR C C 1
ATOM 2910 O O . THR C 1 115 ? -4.868 15.189 -13.897 1.00 49.96 114 THR C O 1
ATOM 2914 N N . ALA C 1 116 ? -5.732 14.423 -15.801 1.00 47.54 115 ALA C N 1
ATOM 2915 C CA . ALA C 1 116 ? -6.557 15.619 -15.999 1.00 45.84 115 ALA C CA 1
ATOM 2916 C C . ALA C 1 116 ? -7.845 15.379 -15.227 1.00 45.53 115 ALA C C 1
ATOM 2917 O O . ALA C 1 116 ? -8.907 15.196 -15.819 1.00 46.82 115 ALA C O 1
ATOM 2919 N N . ASN C 1 117 ? -7.738 15.383 -13.902 1.00 42.87 116 ASN C N 1
ATOM 2920 C CA . ASN C 1 117 ? -8.855 15.082 -13.016 1.00 41.16 116 ASN C CA 1
ATOM 2921 C C . ASN C 1 117 ? -9.976 16.092 -13.094 1.00 42.54 116 ASN C C 1
ATOM 2922 O O . ASN C 1 117 ? -9.958 17.126 -12.421 1.00 44.49 116 ASN C O 1
ATOM 2927 N N . ALA C 1 118 ? -10.997 15.743 -13.863 1.00 42.46 117 ALA C N 1
ATOM 2928 C CA . ALA C 1 118 ? -12.133 16.616 -14.082 1.00 41.52 117 ALA C CA 1
ATOM 2929 C C . ALA C 1 118 ? -12.867 17.009 -12.802 1.00 41.79 117 ALA C C 1
ATOM 2930 O O . ALA C 1 118 ? -13.448 18.087 -12.754 1.00 40.86 117 ALA C O 1
ATOM 2932 N N . PHE C 1 119 ? -12.830 16.162 -11.773 1.00 41.61 118 PHE C N 1
ATOM 2933 C CA . PHE C 1 119 ? -13.497 16.464 -10.494 1.00 41.34 118 PHE C CA 1
ATOM 2934 C C . PHE C 1 119 ? -12.726 17.464 -9.627 1.00 40.13 118 PHE C C 1
ATOM 2935 O O . PHE C 1 119 ? -13.320 18.147 -8.787 1.00 38.12 118 PHE C O 1
ATOM 2951 N N . TYR C 1 121 ? -10.779 19.830 -11.061 1.00 38.94 120 TYR C N 1
ATOM 2952 C CA . TYR C 1 121 ? -10.976 21.056 -11.813 1.00 40.01 120 TYR C CA 1
ATOM 2953 C C . TYR C 1 121 ? -12.255 21.746 -11.457 1.00 40.63 120 TYR C C 1
ATOM 2954 O O . TYR C 1 121 ? -12.242 22.940 -11.164 1.00 42.74 120 TYR C O 1
ATOM 2963 N N . LYS C 1 122 ? -13.357 21.009 -11.476 1.00 39.60 121 LYS C N 1
ATOM 2964 C CA . LYS C 1 122 ? -14.649 21.600 -11.166 1.00 38.96 121 LYS C CA 1
ATOM 2965 C C . LYS C 1 122 ? -14.653 22.178 -9.772 1.00 37.68 121 LYS C C 1
ATOM 2966 O O . LYS C 1 122 ? -15.273 23.202 -9.544 1.00 38.85 121 LYS C O 1
ATOM 2968 N N . ALA C 1 123 ? -13.953 21.547 -8.839 1.00 36.55 122 ALA C N 1
ATOM 2969 C CA . ALA C 1 123 ? -13.913 22.059 -7.468 1.00 37.63 122 ALA C CA 1
ATOM 2970 C C . ALA C 1 123 ? -13.068 23.340 -7.304 1.00 38.08 122 ALA C C 1
ATOM 2971 O O . ALA C 1 123 ? -13.370 24.174 -6.438 1.00 38.07 122 ALA C O 1
ATOM 2989 N N . LYS C 1 126 ? -14.933 26.365 -8.779 1.00 42.49 125 LYS C N 1
ATOM 2990 C CA . LYS C 1 126 ? -15.824 26.936 -7.767 1.00 43.31 125 LYS C CA 1
ATOM 2991 C C . LYS C 1 126 ? -15.044 27.807 -6.789 1.00 40.75 125 LYS C C 1
ATOM 2992 O O . LYS C 1 126 ? -15.515 28.863 -6.389 1.00 40.39 125 LYS C O 1
ATOM 2998 N N . VAL C 1 127 ? -13.863 27.355 -6.383 1.00 39.21 126 VAL C N 1
ATOM 2999 C CA . VAL C 1 127 ? -13.031 28.124 -5.460 1.00 36.89 126 VAL C CA 1
ATOM 3000 C C . VAL C 1 127 ? -12.673 29.469 -6.093 1.00 36.81 126 VAL C C 1
ATOM 3001 O O . VAL C 1 127 ? -12.733 30.497 -5.438 1.00 34.00 126 VAL C O 1
ATOM 3005 N N . PHE C 1 128 ? -12.309 29.432 -7.373 1.00 36.92 127 PHE C N 1
ATOM 3006 C CA . PHE C 1 128 ? -11.877 30.602 -8.113 1.00 36.95 127 PHE C CA 1
ATOM 3007 C C . PHE C 1 128 ? -12.971 31.640 -8.324 1.00 38.81 127 PHE C C 1
ATOM 3008 O O . PHE C 1 128 ? -12.675 32.818 -8.530 1.00 39.67 127 PHE C O 1
ATOM 3016 N N . GLU C 1 129 ? -14.228 31.222 -8.266 1.00 38.25 128 GLU C N 1
ATOM 3017 C CA . GLU C 1 129 ? -15.310 32.175 -8.321 1.00 38.43 128 GLU C CA 1
ATOM 3018 C C . GLU C 1 129 ? -15.286 33.055 -7.071 1.00 36.98 128 GLU C C 1
ATOM 3019 O O . GLU C 1 129 ? -15.722 34.199 -7.134 1.00 38.57 128 GLU C O 1
ATOM 3025 N N . ASN C 1 130 ? -14.757 32.537 -5.954 1.00 34.76 129 ASN C N 1
ATOM 3026 C CA . ASN C 1 130 ? -14.688 33.295 -4.681 1.00 35.12 129 ASN C CA 1
ATOM 3027 C C . ASN C 1 130 ? -13.347 33.991 -4.383 1.00 33.28 129 ASN C C 1
ATOM 3028 O O . ASN C 1 130 ? -13.092 34.421 -3.255 1.00 32.59 129 ASN C O 1
ATOM 3033 N N . LEU C 1 131 ? -12.521 34.131 -5.414 1.00 33.40 130 LEU C N 1
ATOM 3034 C CA . LEU C 1 131 ? -11.215 34.788 -5.319 1.00 33.58 130 LEU C CA 1
ATOM 3035 C C . LEU C 1 131 ? -11.148 35.878 -6.375 1.00 32.98 130 LEU C C 1
ATOM 3036 O O . LEU C 1 131 ? -11.772 35.761 -7.422 1.00 34.33 130 LEU C O 1
ATOM 3041 N N . THR C 1 132 ? -10.374 36.921 -6.114 1.00 33.52 131 THR C N 1
ATOM 3042 C CA . THR C 1 132 ? -10.221 37.997 -7.081 1.00 34.80 131 THR C CA 1
ATOM 3043 C C . THR C 1 132 ? -9.177 37.556 -8.096 1.00 36.15 131 THR C C 1
ATOM 3044 O O . THR C 1 132 ? -8.428 36.622 -7.835 1.00 35.22 131 THR C O 1
ATOM 3048 N N . GLU C 1 133 ? -9.132 38.217 -9.249 1.00 37.48 132 GLU C N 1
ATOM 3049 C CA . GLU C 1 133 ? -8.131 37.906 -10.262 1.00 38.01 132 GLU C CA 1
ATOM 3050 C C . GLU C 1 133 ? -6.727 38.122 -9.692 1.00 37.95 132 GLU C C 1
ATOM 3051 O O . GLU C 1 133 ? -5.839 37.331 -9.968 1.00 39.38 132 GLU C O 1
ATOM 3053 N N . ASN C 1 134 ? -6.529 39.184 -8.907 1.00 37.23 133 ASN C N 1
ATOM 3054 C CA . ASN C 1 134 ? -5.235 39.449 -8.271 1.00 36.62 133 ASN C CA 1
ATOM 3055 C C . ASN C 1 134 ? -4.830 38.373 -7.255 1.00 35.35 133 ASN C C 1
ATOM 3056 O O . ASN C 1 134 ? -3.649 38.126 -7.078 1.00 34.12 133 ASN C O 1
ATOM 3061 N N . GLU C 1 135 ? -5.798 37.770 -6.570 1.00 33.83 134 GLU C N 1
ATOM 3062 C CA . GLU C 1 135 ? -5.514 36.690 -5.615 1.00 33.99 134 GLU C CA 1
ATOM 3063 C C . GLU C 1 135 ? -5.034 35.430 -6.322 1.00 33.23 134 GLU C C 1
ATOM 3064 O O . GLU C 1 135 ? -4.068 34.804 -5.894 1.00 31.65 134 GLU C O 1
ATOM 3070 N N . ILE C 1 136 ? -5.725 35.081 -7.403 1.00 31.15 135 ILE C N 1
ATOM 3071 C CA . ILE C 1 136 ? -5.402 33.931 -8.227 1.00 33.53 135 ILE C CA 1
ATOM 3072 C C . ILE C 1 136 ? -3.986 34.087 -8.806 1.00 34.10 135 ILE C C 1
ATOM 3073 O O . ILE C 1 136 ? -3.198 33.141 -8.789 1.00 32.48 135 ILE C O 1
ATOM 3078 N N . GLU C 1 137 ? -3.665 35.280 -9.304 1.00 35.27 136 GLU C N 1
ATOM 3079 C CA . GLU C 1 137 ? -2.331 35.565 -9.839 1.00 35.97 136 GLU C CA 1
ATOM 3080 C C . GLU C 1 137 ? -1.250 35.423 -8.781 1.00 32.81 136 GLU C C 1
ATOM 3081 O O . GLU C 1 137 ? -0.177 34.934 -9.067 1.00 32.74 136 GLU C O 1
ATOM 3087 N N . GLU C 1 138 ? -1.528 35.856 -7.563 1.00 32.96 137 GLU C N 1
ATOM 3088 C CA . GLU C 1 138 ? -0.548 35.777 -6.488 1.00 34.19 137 GLU C CA 1
ATOM 3089 C C . GLU C 1 138 ? -0.413 34.384 -5.895 1.00 34.13 137 GLU C C 1
ATOM 3090 O O . GLU C 1 138 ? 0.685 33.953 -5.574 1.00 33.62 137 GLU C O 1
ATOM 3096 N N . LEU C 1 139 ? -1.530 33.691 -5.732 1.00 35.10 138 LEU C N 1
ATOM 3097 C CA . LEU C 1 139 ? -1.521 32.322 -5.254 1.00 35.22 138 LEU C CA 1
ATOM 3098 C C . LEU C 1 139 ? -0.623 31.497 -6.156 1.00 34.13 138 LEU C C 1
ATOM 3099 O O . LEU C 1 139 ? 0.258 30.796 -5.690 1.00 36.03 138 LEU C O 1
ATOM 3104 N N . ILE C 1 140 ? -0.828 31.624 -7.459 1.00 33.81 139 ILE C N 1
ATOM 3105 C CA . ILE C 1 140 ? -0.034 30.911 -8.439 1.00 34.98 139 ILE C CA 1
ATOM 3106 C C . ILE C 1 140 ? 1.417 31.366 -8.396 1.00 35.11 139 ILE C C 1
ATOM 3107 O O . ILE C 1 140 ? 2.307 30.531 -8.451 1.00 33.29 139 ILE C O 1
ATOM 3112 N N . ARG C 1 141 ? 1.656 32.672 -8.241 1.00 34.61 140 ARG C N 1
ATOM 3113 C CA . ARG C 1 141 ? 3.031 33.188 -8.226 1.00 35.29 140 ARG C CA 1
ATOM 3114 C C . ARG C 1 141 ? 3.818 32.795 -6.998 1.00 33.00 140 ARG C C 1
ATOM 3115 O O . ARG C 1 141 ? 5.002 32.447 -7.118 1.00 32.59 140 ARG C O 1
ATOM 3123 N N . LEU C 1 142 ? 3.173 32.854 -5.831 1.00 30.40 141 LEU C N 1
ATOM 3124 C CA . LEU C 1 142 ? 3.807 32.517 -4.569 1.00 30.96 141 LEU C CA 1
ATOM 3125 C C . LEU C 1 142 ? 4.044 31.007 -4.344 1.00 31.24 141 LEU C C 1
ATOM 3126 O O . LEU C 1 142 ? 5.082 30.615 -3.797 1.00 31.49 141 LEU C O 1
ATOM 3131 N N . ASN C 1 143 ? 3.087 30.166 -4.717 1.00 31.73 142 ASN C N 1
ATOM 3132 C CA . ASN C 1 143 ? 3.286 28.715 -4.620 1.00 31.80 142 ASN C CA 1
ATOM 3133 C C . ASN C 1 143 ? 4.380 28.263 -5.593 1.00 31.74 142 ASN C C 1
ATOM 3134 O O . ASN C 1 143 ? 5.160 27.350 -5.303 1.00 29.89 142 ASN C O 1
ATOM 3139 N N . LYS C 1 144 ? 4.440 28.917 -6.745 1.00 33.89 143 LYS C N 1
ATOM 3140 C CA . LYS C 1 144 ? 5.442 28.596 -7.743 1.00 34.81 143 LYS C CA 1
ATOM 3141 C C . LYS C 1 144 ? 6.819 29.017 -7.236 1.00 36.09 143 LYS C C 1
ATOM 3142 O O . LYS C 1 144 ? 7.808 28.380 -7.555 1.00 39.17 143 LYS C O 1
ATOM 3146 N N . LYS C 1 145 ? 6.871 30.039 -6.388 1.00 37.43 144 LYS C N 1
ATOM 3147 C CA . LYS C 1 145 ? 8.119 30.508 -5.819 1.00 38.13 144 LYS C CA 1
ATOM 3148 C C . LYS C 1 145 ? 8.592 29.558 -4.734 1.00 36.16 144 LYS C C 1
ATOM 3149 O O . LYS C 1 145 ? 9.790 29.358 -4.563 1.00 33.14 144 LYS C O 1
ATOM 3154 N N . VAL C 1 146 ? 7.646 29.002 -3.989 1.00 34.99 145 VAL C N 1
ATOM 3155 C CA . VAL C 1 146 ? 7.936 27.983 -2.980 1.00 35.92 145 VAL C CA 1
ATOM 3156 C C . VAL C 1 146 ? 8.484 26.746 -3.690 1.00 35.95 145 VAL C C 1
ATOM 3157 O O . VAL C 1 146 ? 9.537 26.244 -3.335 1.00 36.76 145 VAL C O 1
ATOM 3161 N N . GLU C 1 147 ? 7.784 26.276 -4.705 1.00 36.29 146 GLU C N 1
ATOM 3162 C CA . GLU C 1 147 ? 8.225 25.100 -5.432 1.00 38.93 146 GLU C CA 1
ATOM 3163 C C . GLU C 1 147 ? 9.669 25.276 -5.891 1.00 37.57 146 GLU C C 1
ATOM 3164 O O . GLU C 1 147 ? 10.515 24.464 -5.579 1.00 36.59 146 GLU C O 1
ATOM 3170 N N . THR C 1 148 ? 9.927 26.366 -6.605 1.00 38.73 147 THR C N 1
ATOM 3171 C CA . THR C 1 148 ? 11.241 26.634 -7.180 1.00 38.92 147 THR C CA 1
ATOM 3172 C C . THR C 1 148 ? 12.291 26.752 -6.103 1.00 38.16 147 THR C C 1
ATOM 3173 O O . THR C 1 148 ? 13.398 26.268 -6.280 1.00 35.60 147 THR C O 1
ATOM 3177 N N . LEU C 1 149 ? 11.956 27.398 -4.991 1.00 38.58 148 LEU C N 1
ATOM 3178 C CA . LEU C 1 149 ? 12.909 27.511 -3.892 1.00 37.88 148 LEU C CA 1
ATOM 3179 C C . LEU C 1 149 ? 13.193 26.151 -3.266 1.00 40.83 148 LEU C C 1
ATOM 3180 O O . LEU C 1 149 ? 14.342 25.864 -2.922 1.00 42.19 148 LEU C O 1
ATOM 3185 N N . LEU C 1 150 ? 12.162 25.319 -3.122 1.00 41.38 149 LEU C N 1
ATOM 3186 C CA . LEU C 1 150 ? 12.332 23.963 -2.570 1.00 42.64 149 LEU C CA 1
ATOM 3187 C C . LEU C 1 150 ? 13.210 23.078 -3.464 1.00 43.06 149 LEU C C 1
ATOM 3188 O O . LEU C 1 150 ? 13.933 22.235 -2.966 1.00 43.28 149 LEU C O 1
ATOM 3193 N N . LYS C 1 151 ? 13.139 23.286 -4.776 1.00 45.02 150 LYS C N 1
ATOM 3194 C CA . LYS C 1 151 ? 13.965 22.564 -5.745 1.00 46.00 150 LYS C CA 1
ATOM 3195 C C . LYS C 1 151 ? 15.457 22.980 -5.767 1.00 49.40 150 LYS C C 1
ATOM 3196 O O . LYS C 1 151 ? 16.250 22.400 -6.535 1.00 50.44 150 LYS C O 1
ATOM 3202 N N . LYS C 1 152 ? 15.834 23.992 -4.975 1.00 51.50 151 LYS C N 1
ATOM 3203 C CA . LYS C 1 152 ? 17.219 24.467 -4.889 1.00 53.19 151 LYS C CA 1
ATOM 3204 C C . LYS C 1 152 ? 17.782 24.254 -3.484 1.00 55.47 151 LYS C C 1
ATOM 3205 O O . LYS C 1 152 ? 18.176 23.141 -3.116 1.00 56.42 151 LYS C O 1
ATOM 3211 N N . THR D 1 7 ? -6.874 32.199 -19.213 1.00 49.01 6 THR D N 1
ATOM 3212 C CA . THR D 1 7 ? -8.186 31.597 -18.853 1.00 48.83 6 THR D CA 1
ATOM 3213 C C . THR D 1 7 ? -8.114 30.979 -17.462 1.00 48.75 6 THR D C 1
ATOM 3214 O O . THR D 1 7 ? -7.019 30.717 -16.948 1.00 48.82 6 THR D O 1
ATOM 3216 N N . ASP D 1 8 ? -9.276 30.747 -16.853 1.00 47.95 7 ASP D N 1
ATOM 3217 C CA . ASP D 1 8 ? -9.320 30.137 -15.525 1.00 47.67 7 ASP D CA 1
ATOM 3218 C C . ASP D 1 8 ? -8.801 28.699 -15.597 1.00 46.85 7 ASP D C 1
ATOM 3219 O O . ASP D 1 8 ? -8.149 28.234 -14.674 1.00 45.95 7 ASP D O 1
ATOM 3221 N N . THR D 1 9 ? -9.079 28.006 -16.700 1.00 46.08 8 THR D N 1
ATOM 3222 C CA . THR D 1 9 ? -8.605 26.636 -16.885 1.00 45.25 8 THR D CA 1
ATOM 3223 C C . THR D 1 9 ? -7.072 26.576 -16.901 1.00 44.41 8 THR D C 1
ATOM 3224 O O . THR D 1 9 ? -6.480 25.735 -16.227 1.00 45.30 8 THR D O 1
ATOM 3228 N N . GLU D 1 10 ? -6.430 27.473 -17.639 1.00 43.78 9 GLU D N 1
ATOM 3229 C CA . GLU D 1 10 ? -4.963 27.512 -17.662 1.00 43.03 9 GLU D CA 1
ATOM 3230 C C . GLU D 1 10 ? -4.418 27.839 -16.271 1.00 42.17 9 GLU D C 1
ATOM 3231 O O . GLU D 1 10 ? -3.390 27.310 -15.874 1.00 43.49 9 GLU D O 1
ATOM 3233 N N . ASN D 1 11 ? -5.096 28.723 -15.545 1.00 41.53 10 ASN D N 1
ATOM 3234 C CA . ASN D 1 11 ? -4.688 29.069 -14.177 1.00 41.73 10 ASN D CA 1
ATOM 3235 C C . ASN D 1 11 ? -4.886 27.917 -13.198 1.00 40.39 10 ASN D C 1
ATOM 3236 O O . ASN D 1 11 ? -4.019 27.655 -12.355 1.00 39.48 10 ASN D O 1
ATOM 3241 N N . ILE D 1 12 ? -6.020 27.230 -13.310 1.00 39.18 11 ILE D N 1
ATOM 3242 C CA . ILE D 1 12 ? -6.285 26.090 -12.452 1.00 38.76 11 ILE D CA 1
ATOM 3243 C C . ILE D 1 12 ? -5.226 25.017 -12.688 1.00 38.58 11 ILE D C 1
ATOM 3244 O O . ILE D 1 12 ? -4.672 24.491 -11.732 1.00 38.86 11 ILE D O 1
ATOM 3249 N N . SER D 1 13 ? -4.900 24.726 -13.944 1.00 37.33 12 SER D N 1
ATOM 3250 C CA . SER D 1 13 ? -3.905 23.694 -14.223 1.00 38.77 12 SER D CA 1
ATOM 3251 C C . SER D 1 13 ? -2.514 24.050 -13.671 1.00 38.04 12 SER D C 1
ATOM 3252 O O . SER D 1 13 ? -1.785 23.177 -13.194 1.00 37.94 12 SER D O 1
ATOM 3255 N N . GLU D 1 14 ? -2.147 25.326 -13.742 1.00 38.31 13 GLU D N 1
ATOM 3256 C CA . GLU D 1 14 ? -0.859 25.783 -13.237 1.00 38.41 13 GLU D CA 1
ATOM 3257 C C . GLU D 1 14 ? -0.837 25.663 -11.726 1.00 37.39 13 GLU D C 1
ATOM 3258 O O . GLU D 1 14 ? 0.158 25.229 -11.152 1.00 39.86 13 GLU D O 1
ATOM 3264 N N . LEU D 1 15 ? -1.920 26.059 -11.070 1.00 37.18 14 LEU D N 1
ATOM 3265 C CA . LEU D 1 15 ? -1.993 25.948 -9.617 1.00 36.56 14 LEU D CA 1
ATOM 3266 C C . LEU D 1 15 ? -1.979 24.486 -9.140 1.00 36.48 14 LEU D C 1
ATOM 3267 O O . LEU D 1 15 ? -1.354 24.161 -8.118 1.00 37.61 14 LEU D O 1
ATOM 3272 N N . LEU D 1 16 ? -2.693 23.615 -9.851 1.00 36.88 15 LEU D N 1
ATOM 3273 C CA . LEU D 1 16 ? -2.759 22.190 -9.508 1.00 36.43 15 LEU D CA 1
ATOM 3274 C C . LEU D 1 16 ? -1.419 21.500 -9.748 1.00 35.49 15 LEU D C 1
ATOM 3275 O O . LEU D 1 16 ? -0.993 20.682 -8.946 1.00 35.15 15 LEU D O 1
ATOM 3280 N N . LYS D 1 17 ? -0.759 21.812 -10.855 1.00 36.83 16 LYS D N 1
ATOM 3281 C CA . LYS D 1 17 ? 0.552 21.235 -11.121 1.00 36.85 16 LYS D CA 1
ATOM 3282 C C . LYS D 1 17 ? 1.516 21.687 -10.040 1.00 35.61 16 LYS D C 1
ATOM 3283 O O . LYS D 1 17 ? 2.313 20.901 -9.552 1.00 36.66 16 LYS D O 1
ATOM 3285 N N . THR D 1 18 ? 1.439 22.952 -9.641 1.00 35.29 17 THR D N 1
ATOM 3286 C CA . THR D 1 18 ? 2.308 23.449 -8.582 1.00 33.96 17 THR D CA 1
ATOM 3287 C C . THR D 1 18 ? 2.067 22.732 -7.256 1.00 33.91 17 THR D C 1
ATOM 3288 O O . THR D 1 18 ? 3.016 22.292 -6.601 1.00 31.92 17 THR D O 1
ATOM 3292 N N . TYR D 1 19 ? 0.812 22.598 -6.856 1.00 34.16 18 TYR D N 1
ATOM 3293 C CA . TYR D 1 19 ? 0.523 21.901 -5.595 1.00 33.99 18 TYR D CA 1
ATOM 3294 C C . TYR D 1 19 ? 1.012 20.442 -5.648 1.00 35.71 18 TYR D C 1
ATOM 3295 O O . TYR D 1 19 ? 1.490 19.909 -4.655 1.00 33.01 18 TYR D O 1
ATOM 3304 N N . TRP D 1 20 ? 0.892 19.813 -6.816 1.00 36.90 19 TRP D N 1
ATOM 3305 C CA . TRP D 1 20 ? 1.340 18.445 -7.008 1.00 38.32 19 TRP D CA 1
ATOM 3306 C C . TRP D 1 20 ? 2.864 18.329 -6.867 1.00 37.29 19 TRP D C 1
ATOM 3307 O O . TRP D 1 20 ? 3.370 17.408 -6.231 1.00 36.28 19 TRP D O 1
ATOM 3318 N N . SER D 1 21 ? 3.592 19.259 -7.470 1.00 37.34 20 SER D N 1
ATOM 3319 C CA . SER D 1 21 ? 5.035 19.278 -7.360 1.00 37.77 20 SER D CA 1
ATOM 3320 C C . SER D 1 21 ? 5.475 19.560 -5.930 1.00 38.12 20 SER D C 1
ATOM 3321 O O . SER D 1 21 ? 6.438 18.971 -5.461 1.00 35.48 20 SER D O 1
ATOM 3324 N N . ILE D 1 22 ? 4.773 20.456 -5.236 1.00 38.22 21 ILE D N 1
ATOM 3325 C CA . ILE D 1 22 ? 5.102 20.716 -3.837 1.00 38.73 21 ILE D CA 1
ATOM 3326 C C . ILE D 1 22 ? 4.929 19.431 -3.043 1.00 39.33 21 ILE D C 1
ATOM 3327 O O . ILE D 1 22 ? 5.808 19.080 -2.267 1.00 40.56 21 ILE D O 1
ATOM 3332 N N . GLN D 1 23 ? 3.827 18.713 -3.269 1.00 41.06 22 GLN D N 1
ATOM 3333 C CA . GLN D 1 23 ? 3.602 17.434 -2.597 1.00 42.84 22 GLN D CA 1
ATOM 3334 C C . GLN D 1 23 ? 4.663 16.376 -2.954 1.00 40.98 22 GLN D C 1
ATOM 3335 O O . GLN D 1 23 ? 5.072 15.615 -2.081 1.00 41.23 22 GLN D O 1
ATOM 3341 N N . ARG D 1 24 ? 5.110 16.329 -4.207 1.00 39.60 23 ARG D N 1
ATOM 3342 C CA . ARG D 1 24 ? 6.122 15.362 -4.602 1.00 40.44 23 ARG D CA 1
ATOM 3343 C C . ARG D 1 24 ? 7.415 15.601 -3.841 1.00 40.82 23 ARG D C 1
ATOM 3344 O O . ARG D 1 24 ? 8.042 14.651 -3.366 1.00 42.06 23 ARG D O 1
ATOM 3347 N N . ILE D 1 25 ? 7.821 16.866 -3.740 1.00 40.08 24 ILE D N 1
ATOM 3348 C CA . ILE D 1 25 ? 9.010 17.263 -2.959 1.00 39.16 24 ILE D CA 1
ATOM 3349 C C . ILE D 1 25 ? 8.837 16.966 -1.459 1.00 38.66 24 ILE D C 1
ATOM 3350 O O . ILE D 1 25 ? 9.783 16.570 -0.787 1.00 38.73 24 ILE D O 1
ATOM 3355 N N . SER D 1 26 ? 7.631 17.176 -0.940 1.00 37.07 25 SER D N 1
ATOM 3356 C CA . SER D 1 26 ? 7.334 16.963 0.482 1.00 39.81 25 SER D CA 1
ATOM 3357 C C . SER D 1 26 ? 7.378 15.487 0.849 1.00 40.71 25 SER D C 1
ATOM 3358 O O . SER D 1 26 ? 7.628 15.149 2.004 1.00 38.65 25 SER D O 1
ATOM 3361 N N . ALA D 1 27 ? 7.046 14.638 -0.119 1.00 41.38 26 ALA D N 1
ATOM 3362 C CA . ALA D 1 27 ? 7.093 13.197 0.055 1.00 43.33 26 ALA D CA 1
ATOM 3363 C C . ALA D 1 27 ? 8.567 12.723 0.080 1.00 43.14 26 ALA D C 1
ATOM 3364 O O . ALA D 1 27 ? 8.895 11.750 0.743 1.00 45.32 26 ALA D O 1
ATOM 3366 N N . GLY D 1 28 ? 9.446 13.420 -0.636 1.00 43.53 27 GLY D N 1
ATOM 3367 C CA . GLY D 1 28 ? 10.883 13.131 -0.601 1.00 42.68 27 GLY D CA 1
ATOM 3368 C C . GLY D 1 28 ? 11.442 13.398 0.789 1.00 42.21 27 GLY D C 1
ATOM 3369 O O . GLY D 1 28 ? 12.321 12.670 1.254 1.00 43.58 27 GLY D O 1
ATOM 3370 N N . TYR D 1 29 ? 10.962 14.456 1.445 1.00 40.83 28 TYR D N 1
ATOM 3371 C CA . TYR D 1 29 ? 11.360 14.763 2.820 1.00 39.94 28 TYR D CA 1
ATOM 3372 C C . TYR D 1 29 ? 10.688 13.832 3.805 1.00 39.27 28 TYR D C 1
ATOM 3373 O O . TYR D 1 29 ? 11.202 13.621 4.903 1.00 38.90 28 TYR D O 1
ATOM 3382 N N . ALA D 1 30 ? 9.517 13.319 3.444 1.00 39.69 29 ALA D N 1
ATOM 3383 C CA . ALA D 1 30 ? 8.823 12.342 4.276 1.00 40.11 29 ALA D CA 1
ATOM 3384 C C . ALA D 1 30 ? 9.650 11.050 4.264 1.00 39.09 29 ALA D C 1
ATOM 3385 O O . ALA D 1 30 ? 9.810 10.419 5.281 1.00 36.39 29 ALA D O 1
ATOM 3387 N N . ASP D 1 31 ? 10.190 10.678 3.104 1.00 40.73 30 ASP D N 1
ATOM 3388 C CA . ASP D 1 31 ? 11.061 9.512 3.004 1.00 41.70 30 ASP D CA 1
ATOM 3389 C C . ASP D 1 31 ? 12.319 9.668 3.872 1.00 41.33 30 ASP D C 1
ATOM 3390 O O . ASP D 1 31 ? 12.737 8.720 4.539 1.00 42.92 30 ASP D O 1
ATOM 3395 N N . GLN D 1 32 ? 12.946 10.842 3.816 1.00 40.09 31 GLN D N 1
ATOM 3396 C CA . GLN D 1 32 ? 14.141 11.109 4.608 1.00 40.25 31 GLN D CA 1
ATOM 3397 C C . GLN D 1 32 ? 13.830 11.095 6.080 1.00 36.10 31 GLN D C 1
ATOM 3398 O O . GLN D 1 32 ? 14.632 10.657 6.885 1.00 39.04 31 GLN D O 1
ATOM 3404 N N . ASN D 1 33 ? 12.679 11.610 6.441 1.00 35.01 32 ASN D N 1
ATOM 3405 C CA . ASN D 1 33 ? 12.298 11.645 7.828 1.00 35.13 32 ASN D CA 1
ATOM 3406 C C . ASN D 1 33 ? 12.066 10.214 8.279 1.00 37.22 32 ASN D C 1
ATOM 3407 O O . ASN D 1 33 ? 12.536 9.824 9.332 1.00 38.82 32 ASN D O 1
ATOM 3412 N N . ALA D 1 34 ? 11.363 9.432 7.460 1.00 38.43 33 ALA D N 1
ATOM 3413 C CA . ALA D 1 34 ? 11.049 8.048 7.796 1.00 39.11 33 ALA D CA 1
ATOM 3414 C C . ALA D 1 34 ? 12.328 7.260 8.011 1.00 38.58 33 ALA D C 1
ATOM 3415 O O . ALA D 1 34 ? 12.474 6.627 9.045 1.00 37.31 33 ALA D O 1
ATOM 3417 N N . ALA D 1 35 ? 13.270 7.354 7.068 1.00 38.92 34 ALA D N 1
ATOM 3418 C CA . ALA D 1 35 ? 14.571 6.699 7.223 1.00 38.17 34 ALA D CA 1
ATOM 3419 C C . ALA D 1 35 ? 15.247 7.104 8.522 1.00 38.55 34 ALA D C 1
ATOM 3420 O O . ALA D 1 35 ? 15.828 6.253 9.187 1.00 39.22 34 ALA D O 1
ATOM 3422 N N . SER D 1 36 ? 15.139 8.381 8.908 1.00 37.65 35 SER D N 1
ATOM 3423 C CA . SER D 1 36 ? 15.747 8.868 10.164 1.00 36.60 35 SER D CA 1
ATOM 3424 C C . SER D 1 36 ? 15.060 8.342 11.429 1.00 34.72 35 SER D C 1
ATOM 3425 O O . SER D 1 36 ? 15.611 8.455 12.532 1.00 33.83 35 SER D O 1
ATOM 3428 N N . LEU D 1 37 ? 13.861 7.785 11.294 1.00 35.01 36 LEU D N 1
ATOM 3429 C CA . LEU D 1 37 ? 13.153 7.189 12.446 1.00 34.60 36 LEU D CA 1
ATOM 3430 C C . LEU D 1 37 ? 13.324 5.675 12.466 1.00 34.87 36 LEU D C 1
ATOM 3431 O O . LEU D 1 37 ? 12.885 5.029 13.401 1.00 34.67 36 LEU D O 1
ATOM 3436 N N . GLY D 1 38 ? 13.933 5.128 11.412 1.00 33.58 37 GLY D N 1
ATOM 3437 C CA . GLY D 1 38 ? 14.187 3.697 11.275 1.00 33.24 37 GLY D CA 1
ATOM 3438 C C . GLY D 1 38 ? 13.023 2.898 10.710 1.00 33.24 37 GLY D C 1
ATOM 3439 O O . GLY D 1 38 ? 13.006 1.678 10.833 1.00 31.34 37 GLY D O 1
ATOM 3440 N N . LEU D 1 39 ? 12.062 3.578 10.079 1.00 33.93 38 LEU D N 1
ATOM 3441 C CA . LEU D 1 39 ? 10.852 2.937 9.573 1.00 32.13 38 LEU D CA 1
ATOM 3442 C C . LEU D 1 39 ? 10.587 3.241 8.109 1.00 33.13 38 LEU D C 1
ATOM 3443 O O . LEU D 1 39 ? 11.049 4.236 7.588 1.00 34.38 38 LEU D O 1
ATOM 3448 N N . THR D 1 40 ? 9.827 2.381 7.456 1.00 33.06 39 THR D N 1
ATOM 3449 C CA . THR D 1 40 ? 9.431 2.615 6.093 1.00 36.20 39 THR D CA 1
ATOM 3450 C C . THR D 1 40 ? 8.208 3.514 6.125 1.00 37.57 39 THR D C 1
ATOM 3451 O O . THR D 1 40 ? 7.586 3.705 7.175 1.00 33.74 39 THR D O 1
ATOM 3455 N N . ILE D 1 41 ? 7.881 4.059 4.957 1.00 38.54 40 ILE D N 1
ATOM 3456 C CA . ILE D 1 41 ? 6.708 4.898 4.789 1.00 41.03 40 ILE D CA 1
ATOM 3457 C C . ILE D 1 41 ? 5.467 4.110 5.168 1.00 39.95 40 ILE D C 1
ATOM 3458 O O . ILE D 1 41 ? 4.608 4.629 5.872 1.00 42.56 40 ILE D O 1
ATOM 3463 N N . GLN D 1 42 ? 5.403 2.849 4.749 1.00 39.04 41 GLN D N 1
ATOM 3464 C CA . GLN D 1 42 ? 4.238 2.006 5.043 1.00 38.72 41 GLN D CA 1
ATOM 3465 C C . GLN D 1 42 ? 4.086 1.785 6.539 1.00 36.23 41 GLN D C 1
ATOM 3466 O O . GLN D 1 42 ? 2.978 1.801 7.055 1.00 37.94 41 GLN D O 1
ATOM 3472 N N . GLN D 1 43 ? 5.200 1.553 7.227 1.00 34.78 42 GLN D N 1
ATOM 3473 C CA . GLN D 1 43 ? 5.201 1.350 8.689 1.00 33.50 42 GLN D CA 1
ATOM 3474 C C . GLN D 1 43 ? 4.683 2.558 9.450 1.00 33.03 42 GLN D C 1
ATOM 3475 O O . GLN D 1 43 ? 4.008 2.420 10.475 1.00 33.53 42 GLN D O 1
ATOM 3481 N N . LEU D 1 44 ? 5.042 3.741 8.977 1.00 34.02 43 LEU D N 1
ATOM 3482 C CA . LEU D 1 44 ? 4.554 4.982 9.571 1.00 34.53 43 LEU D CA 1
ATOM 3483 C C . LEU D 1 44 ? 3.065 5.172 9.299 1.00 32.63 43 LEU D C 1
ATOM 3484 O O . LEU D 1 44 ? 2.352 5.594 10.171 1.00 33.36 43 LEU D O 1
ATOM 3489 N N . ALA D 1 45 ? 2.603 4.854 8.092 1.00 34.05 44 ALA D N 1
ATOM 3490 C CA . ALA D 1 45 ? 1.167 4.932 7.780 1.00 36.12 44 ALA D CA 1
ATOM 3491 C C . ALA D 1 45 ? 0.358 4.081 8.745 1.00 36.18 44 ALA D C 1
ATOM 3492 O O . ALA D 1 45 ? -0.694 4.493 9.236 1.00 37.62 44 ALA D O 1
ATOM 3502 N N . ILE D 1 47 ? 1.431 2.963 11.801 1.00 36.30 46 ILE D N 1
ATOM 3503 C CA . ILE D 1 47 ? 1.550 3.603 13.113 1.00 36.94 46 ILE D CA 1
ATOM 3504 C C . ILE D 1 47 ? 0.551 4.788 13.245 1.00 36.70 46 ILE D C 1
ATOM 3505 O O . ILE D 1 47 ? -0.095 4.944 14.269 1.00 35.68 46 ILE D O 1
ATOM 3510 N N . ASN D 1 48 ? 0.440 5.620 12.214 1.00 38.47 47 ASN D N 1
ATOM 3511 C CA . ASN D 1 48 ? -0.472 6.769 12.262 1.00 40.11 47 ASN D CA 1
ATOM 3512 C C . ASN D 1 48 ? -1.966 6.382 12.305 1.00 40.49 47 ASN D C 1
ATOM 3513 O O . ASN D 1 48 ? -2.752 7.024 12.994 1.00 40.66 47 ASN D O 1
ATOM 3518 N N . VAL D 1 49 ? -2.348 5.335 11.582 1.00 40.52 48 VAL D N 1
ATOM 3519 C CA . VAL D 1 49 ? -3.716 4.827 11.625 1.00 39.20 48 VAL D CA 1
ATOM 3520 C C . VAL D 1 49 ? -4.019 4.279 13.009 1.00 39.44 48 VAL D C 1
ATOM 3521 O O . VAL D 1 49 ? -5.102 4.528 13.546 1.00 40.67 48 VAL D O 1
ATOM 3525 N N . ILE D 1 50 ? -3.068 3.552 13.600 1.00 39.41 49 ILE D N 1
ATOM 3526 C CA . ILE D 1 50 ? -3.252 2.969 14.946 1.00 38.19 49 ILE D CA 1
ATOM 3527 C C . ILE D 1 50 ? -3.316 4.058 15.996 1.00 39.29 49 ILE D C 1
ATOM 3528 O O . ILE D 1 50 ? -4.051 3.940 16.977 1.00 38.15 49 ILE D O 1
ATOM 3533 N N . TYR D 1 51 ? -2.543 5.117 15.799 1.00 40.33 50 TYR D N 1
ATOM 3534 C CA . TYR D 1 51 ? -2.550 6.221 16.736 1.00 42.17 50 TYR D CA 1
ATOM 3535 C C . TYR D 1 51 ? -3.909 6.909 16.787 1.00 42.22 50 TYR D C 1
ATOM 3536 O O . TYR D 1 51 ? -4.444 7.147 17.862 1.00 39.82 50 TYR D O 1
ATOM 3545 N N . SER D 1 52 ? -4.443 7.209 15.609 1.00 41.93 51 SER D N 1
ATOM 3546 C CA . SER D 1 52 ? -5.725 7.888 15.458 1.00 44.60 51 SER D CA 1
ATOM 3547 C C . SER D 1 52 ? -6.932 7.011 15.794 1.00 44.89 51 SER D C 1
ATOM 3548 O O . SER D 1 52 ? -7.966 7.526 16.240 1.00 46.09 51 SER D O 1
ATOM 3551 N N . THR D 1 53 ? -6.803 5.697 15.596 1.00 44.25 52 THR D N 1
ATOM 3552 C CA . THR D 1 53 ? -7.891 4.761 15.870 1.00 42.74 52 THR D CA 1
ATOM 3553 C C . THR D 1 53 ? -7.419 3.651 16.790 1.00 42.25 52 THR D C 1
ATOM 3554 O O . THR D 1 53 ? -7.271 2.507 16.369 1.00 41.25 52 THR D O 1
ATOM 3558 N N . PRO D 1 54 ? -7.172 3.985 18.061 1.00 41.03 53 PRO D N 1
ATOM 3559 C CA . PRO D 1 54 ? -6.715 2.958 18.991 1.00 41.37 53 PRO D CA 1
ATOM 3560 C C . PRO D 1 54 ? -7.765 1.896 19.241 1.00 41.05 53 PRO D C 1
ATOM 3561 O O . PRO D 1 54 ? -8.935 2.216 19.464 1.00 40.53 53 PRO D O 1
ATOM 3565 N N . GLY D 1 55 ? -7.319 0.643 19.227 1.00 39.51 54 GLY D N 1
ATOM 3566 C CA . GLY D 1 55 ? -8.182 -0.504 19.386 1.00 38.13 54 GLY D CA 1
ATOM 3567 C C . GLY D 1 55 ? -8.615 -1.040 18.042 1.00 37.56 54 GLY D C 1
ATOM 3568 O O . GLY D 1 55 ? -9.435 -1.942 17.973 1.00 36.94 54 GLY D O 1
ATOM 3569 N N . ILE D 1 56 ? -8.071 -0.478 16.966 1.00 37.89 55 ILE D N 1
ATOM 3570 C CA . ILE D 1 56 ? -8.403 -0.933 15.637 1.00 38.43 55 ILE D CA 1
ATOM 3571 C C . ILE D 1 56 ? -7.985 -2.393 15.500 1.00 40.55 55 ILE D C 1
ATOM 3572 O O . ILE D 1 56 ? -6.979 -2.827 16.085 1.00 39.84 55 ILE D O 1
ATOM 3577 N N . SER D 1 57 ? -8.800 -3.160 14.782 1.00 40.24 56 SER D N 1
ATOM 3578 C CA . SER D 1 57 ? -8.505 -4.553 14.559 1.00 40.13 56 SER D CA 1
ATOM 3579 C C . SER D 1 57 ? -7.586 -4.640 13.354 1.00 39.39 56 SER D C 1
ATOM 3580 O O . SER D 1 57 ? -7.578 -3.749 12.514 1.00 38.37 56 SER D O 1
ATOM 3583 N N . VAL D 1 58 ? -6.810 -5.711 13.272 1.00 40.53 57 VAL D N 1
ATOM 3584 C CA . VAL D 1 58 ? -5.947 -5.921 12.111 1.00 42.64 57 VAL D CA 1
ATOM 3585 C C . VAL D 1 58 ? -6.809 -5.920 10.843 1.00 43.31 57 VAL D C 1
ATOM 3586 O O . VAL D 1 58 ? -6.440 -5.295 9.856 1.00 44.74 57 VAL D O 1
ATOM 3590 N N . ALA D 1 59 ? -7.965 -6.589 10.882 1.00 43.74 58 ALA D N 1
ATOM 3591 C CA . ALA D 1 59 ? -8.881 -6.640 9.730 1.00 43.96 58 ALA D CA 1
ATOM 3592 C C . ALA D 1 59 ? -9.205 -5.255 9.179 1.00 43.97 58 ALA D C 1
ATOM 3593 O O . ALA D 1 59 ? -9.080 -5.008 7.977 1.00 44.87 58 ALA D O 1
ATOM 3595 N N . ASP D 1 60 ? -9.599 -4.350 10.066 1.00 43.75 59 ASP D N 1
ATOM 3596 C CA . ASP D 1 60 ? -9.921 -2.979 9.685 1.00 43.20 59 ASP D CA 1
ATOM 3597 C C . ASP D 1 60 ? -8.662 -2.232 9.310 1.00 42.69 59 ASP D C 1
ATOM 3598 O O . ASP D 1 60 ? -8.670 -1.399 8.399 1.00 42.10 59 ASP D O 1
ATOM 3603 N N . LEU D 1 61 ? -7.567 -2.536 9.997 1.00 42.01 60 LEU D N 1
ATOM 3604 C CA . LEU D 1 61 ? -6.296 -1.895 9.683 1.00 42.12 60 LEU D CA 1
ATOM 3605 C C . LEU D 1 61 ? -5.849 -2.196 8.241 1.00 41.53 60 LEU D C 1
ATOM 3606 O O . LEU D 1 61 ? -5.418 -1.287 7.553 1.00 40.27 60 LEU D O 1
ATOM 3611 N N . THR D 1 62 ? -6.014 -3.438 7.779 1.00 43.79 61 THR D N 1
ATOM 3612 C CA . THR D 1 62 ? -5.591 -3.827 6.417 1.00 46.46 61 THR D CA 1
ATOM 3613 C C . THR D 1 62 ? -6.391 -3.134 5.330 1.00 48.70 61 THR D C 1
ATOM 3614 O O . THR D 1 62 ? -5.825 -2.650 4.350 1.00 50.98 61 THR D O 1
ATOM 3618 N N . LYS D 1 63 ? -7.714 -3.132 5.490 1.00 49.33 62 LYS D N 1
ATOM 3619 C CA . LYS D 1 63 ? -8.614 -2.507 4.530 1.00 49.74 62 LYS D CA 1
ATOM 3620 C C . LYS D 1 63 ? -8.407 -0.987 4.529 1.00 49.73 62 LYS D C 1
ATOM 3621 O O . LYS D 1 63 ? -8.518 -0.352 3.481 1.00 49.79 62 LYS D O 1
ATOM 3627 N N . ARG D 1 64 ? -8.105 -0.406 5.692 1.00 48.34 63 ARG D N 1
ATOM 3628 C CA . ARG D 1 64 ? -7.809 1.027 5.773 1.00 47.96 63 ARG D CA 1
ATOM 3629 C C . ARG D 1 64 ? -6.543 1.348 4.960 1.00 49.09 63 ARG D C 1
ATOM 3630 O O . ARG D 1 64 ? -6.528 2.275 4.148 1.00 49.30 63 ARG D O 1
ATOM 3638 N N . LEU D 1 65 ? -5.477 0.579 5.172 1.00 49.37 64 LEU D N 1
ATOM 3639 C CA . LEU D 1 65 ? -4.217 0.809 4.441 1.00 49.41 64 LEU D CA 1
ATOM 3640 C C . LEU D 1 65 ? -4.303 0.356 2.985 1.00 51.43 64 LEU D C 1
ATOM 3641 O O . LEU D 1 65 ? -3.543 0.826 2.132 1.00 53.11 64 LEU D O 1
ATOM 3646 N N . ILE D 1 66 ? -5.233 -0.556 2.718 1.00 53.04 65 ILE D N 1
ATOM 3647 C CA . ILE D 1 66 ? -5.483 -1.113 1.388 1.00 55.36 65 ILE D CA 1
ATOM 3648 C C . ILE D 1 66 ? -4.286 -1.997 1.008 1.00 55.65 65 ILE D C 1
ATOM 3649 O O . ILE D 1 66 ? -3.645 -1.831 -0.044 1.00 56.34 65 ILE D O 1
ATOM 3654 N N . ILE D 1 67 ? -4.004 -2.941 1.898 1.00 54.60 66 ILE D N 1
ATOM 3655 C CA . ILE D 1 67 ? -2.928 -3.894 1.715 1.00 54.85 66 ILE D CA 1
ATOM 3656 C C . ILE D 1 67 ? -3.506 -5.272 1.961 1.00 55.16 66 ILE D C 1
ATOM 3657 O O . ILE D 1 67 ? -4.651 -5.392 2.399 1.00 54.58 66 ILE D O 1
ATOM 3662 N N . THR D 1 68 ? -2.718 -6.304 1.680 1.00 55.47 67 THR D N 1
ATOM 3663 C CA . THR D 1 68 ? -3.169 -7.676 1.858 1.00 55.75 67 THR D CA 1
ATOM 3664 C C . THR D 1 68 ? -3.101 -8.031 3.329 1.00 55.54 67 THR D C 1
ATOM 3665 O O . THR D 1 68 ? -2.357 -7.406 4.089 1.00 55.75 67 THR D O 1
ATOM 3669 N N . GLY D 1 69 ? -3.886 -9.027 3.725 1.00 54.39 68 GLY D N 1
ATOM 3670 C CA . GLY D 1 69 ? -3.912 -9.494 5.112 1.00 54.61 68 GLY D CA 1
ATOM 3671 C C . GLY D 1 69 ? -2.623 -10.177 5.532 1.00 54.52 68 GLY D C 1
ATOM 3672 O O . GLY D 1 69 ? -2.317 -10.260 6.720 1.00 54.31 68 GLY D O 1
ATOM 3673 N N . SER D 1 70 ? -1.876 -10.682 4.552 1.00 54.69 69 SER D N 1
ATOM 3674 C CA . SER D 1 70 ? -0.603 -11.332 4.807 1.00 55.17 69 SER D CA 1
ATOM 3675 C C . SER D 1 70 ? 0.444 -10.285 5.130 1.00 54.08 69 SER D C 1
ATOM 3676 O O . SER D 1 70 ? 1.173 -10.420 6.112 1.00 54.08 69 SER D O 1
ATOM 3679 N N . SER D 1 71 ? 0.510 -9.254 4.286 1.00 53.29 70 SER D N 1
ATOM 3680 C CA . SER D 1 71 ? 1.444 -8.149 4.471 1.00 52.88 70 SER D CA 1
ATOM 3681 C C . SER D 1 71 ? 1.093 -7.359 5.719 1.00 51.11 70 SER D C 1
ATOM 3682 O O . SER D 1 71 ? 1.971 -6.999 6.486 1.00 50.85 70 SER D O 1
ATOM 3685 N N . ALA D 1 72 ? -0.195 -7.114 5.931 1.00 50.15 71 ALA D N 1
ATOM 3686 C CA . ALA D 1 72 ? -0.636 -6.369 7.106 1.00 48.35 71 ALA D CA 1
ATOM 3687 C C . ALA D 1 72 ? -0.268 -7.076 8.395 1.00 46.95 71 ALA D C 1
ATOM 3688 O O . ALA D 1 72 ? 0.157 -6.433 9.351 1.00 47.02 71 ALA D O 1
ATOM 3690 N N . ALA D 1 73 ? -0.447 -8.394 8.421 1.00 46.19 72 ALA D N 1
ATOM 3691 C CA . ALA D 1 73 ? -0.114 -9.206 9.598 1.00 45.06 72 ALA D CA 1
ATOM 3692 C C . ALA D 1 73 ? 1.404 -9.286 9.802 1.00 43.37 72 ALA D C 1
ATOM 3693 O O . ALA D 1 73 ? 1.885 -9.255 10.928 1.00 40.95 72 ALA D O 1
ATOM 3695 N N . ALA D 1 74 ? 2.146 -9.407 8.708 1.00 43.02 73 ALA D N 1
ATOM 3696 C CA . ALA D 1 74 ? 3.607 -9.391 8.749 1.00 42.61 73 ALA D CA 1
ATOM 3697 C C . ALA D 1 74 ? 4.100 -8.074 9.336 1.00 40.69 73 ALA D C 1
ATOM 3698 O O . ALA D 1 74 ? 4.931 -8.073 10.229 1.00 40.69 73 ALA D O 1
ATOM 3700 N N . ASN D 1 75 ? 3.559 -6.963 8.839 1.00 39.28 74 ASN D N 1
ATOM 3701 C CA . ASN D 1 75 ? 3.906 -5.628 9.326 1.00 38.31 74 ASN D CA 1
ATOM 3702 C C . ASN D 1 75 ? 3.487 -5.385 10.748 1.00 36.34 74 ASN D C 1
ATOM 3703 O O . ASN D 1 75 ? 4.150 -4.647 11.466 1.00 35.82 74 ASN D O 1
ATOM 3708 N N . VAL D 1 76 ? 2.350 -5.943 11.144 1.00 35.25 75 VAL D N 1
ATOM 3709 C CA . VAL D 1 76 ? 1.899 -5.784 12.520 1.00 34.20 75 VAL D CA 1
ATOM 3710 C C . VAL D 1 76 ? 2.867 -6.467 13.462 1.00 33.22 75 VAL D C 1
ATOM 3711 O O . VAL D 1 76 ? 3.236 -5.898 14.475 1.00 35.16 75 VAL D O 1
ATOM 3715 N N . ASP D 1 77 ? 3.273 -7.689 13.147 1.00 33.97 76 ASP D N 1
ATOM 3716 C CA . ASP D 1 77 ? 4.223 -8.412 13.987 1.00 35.04 76 ASP D CA 1
ATOM 3717 C C . ASP D 1 77 ? 5.549 -7.658 14.109 1.00 32.12 76 ASP D C 1
ATOM 3718 O O . ASP D 1 77 ? 6.140 -7.599 15.190 1.00 31.47 76 ASP D O 1
ATOM 3723 N N . GLY D 1 78 ? 5.984 -7.050 13.011 1.00 30.23 77 GLY D N 1
ATOM 3724 C CA . GLY D 1 78 ? 7.187 -6.221 13.004 1.00 30.86 77 GLY D CA 1
ATOM 3725 C C . GLY D 1 78 ? 7.133 -5.061 13.984 1.00 31.19 77 GLY D C 1
ATOM 3726 O O . GLY D 1 78 ? 8.098 -4.808 14.688 1.00 30.03 77 GLY D O 1
ATOM 3727 N N . LEU D 1 79 ? 6.001 -4.356 14.036 1.00 31.18 78 LEU D N 1
ATOM 3728 C CA . LEU D 1 79 ? 5.842 -3.206 14.922 1.00 30.90 78 LEU D CA 1
ATOM 3729 C C . LEU D 1 79 ? 5.786 -3.673 16.337 1.00 30.54 78 LEU D C 1
ATOM 3730 O O . LEU D 1 79 ? 6.244 -2.973 17.225 1.00 31.69 78 LEU D O 1
ATOM 3735 N N . ILE D 1 80 ? 5.223 -4.857 16.551 1.00 32.25 79 ILE D N 1
ATOM 3736 C CA . ILE D 1 80 ? 5.198 -5.453 17.875 1.00 32.77 79 ILE D CA 1
ATOM 3737 C C . ILE D 1 80 ? 6.639 -5.829 18.232 1.00 32.74 79 ILE D C 1
ATOM 3738 O O . ILE D 1 80 ? 7.072 -5.579 19.348 1.00 32.25 79 ILE D O 1
ATOM 3743 N N . SER D 1 81 ? 7.396 -6.380 17.280 1.00 32.65 80 SER D N 1
ATOM 3744 C CA . SER D 1 81 ? 8.805 -6.762 17.550 1.00 33.59 80 SER D CA 1
ATOM 3745 C C . SER D 1 81 ? 9.670 -5.553 17.917 1.00 32.51 80 SER D C 1
ATOM 3746 O O . SER D 1 81 ? 10.583 -5.672 18.719 1.00 31.03 80 SER D O 1
ATOM 3749 N N . LEU D 1 82 ? 9.367 -4.389 17.346 1.00 32.74 81 LEU D N 1
ATOM 3750 C CA . LEU D 1 82 ? 10.096 -3.162 17.685 1.00 33.02 81 LEU D CA 1
ATOM 3751 C C . LEU D 1 82 ? 9.539 -2.452 18.921 1.00 32.73 81 LEU D C 1
ATOM 3752 O O . LEU D 1 82 ? 10.064 -1.412 19.323 1.00 32.80 81 LEU D O 1
ATOM 3757 N N . GLY D 1 83 ? 8.472 -2.989 19.506 1.00 32.92 82 GLY D N 1
ATOM 3758 C CA . GLY D 1 83 ? 7.844 -2.387 20.680 1.00 31.71 82 GLY D CA 1
ATOM 3759 C C . GLY D 1 83 ? 7.070 -1.119 20.371 1.00 30.34 82 GLY D C 1
ATOM 3760 O O . GLY D 1 83 ? 6.905 -0.277 21.226 1.00 33.39 82 GLY D O 1
ATOM 3761 N N . LEU D 1 84 ? 6.582 -0.961 19.153 1.00 31.90 83 LEU D N 1
ATOM 3762 C CA . LEU D 1 84 ? 5.869 0.270 18.787 1.00 31.14 83 LEU D CA 1
ATOM 3763 C C . LEU D 1 84 ? 4.364 0.149 18.935 1.00 31.70 83 LEU D C 1
ATOM 3764 O O . LEU D 1 84 ? 3.659 1.167 18.967 1.00 29.63 83 LEU D O 1
ATOM 3769 N N . VAL D 1 85 ? 3.898 -1.098 19.045 1.00 31.97 84 VAL D N 1
ATOM 3770 C CA . VAL D 1 85 ? 2.491 -1.453 19.108 1.00 33.27 84 VAL D CA 1
ATOM 3771 C C . VAL D 1 85 ? 2.326 -2.626 20.043 1.00 36.20 84 VAL D C 1
ATOM 3772 O O . VAL D 1 85 ? 3.138 -3.554 20.027 1.00 35.11 84 VAL D O 1
ATOM 3776 N N . VAL D 1 86 ? 1.258 -2.603 20.829 1.00 38.53 85 VAL D N 1
ATOM 3777 C CA . VAL D 1 86 ? 0.967 -3.695 21.742 1.00 40.79 85 VAL D CA 1
ATOM 3778 C C . VAL D 1 86 ? -0.411 -4.309 21.434 1.00 41.48 85 VAL D C 1
ATOM 3779 O O . VAL D 1 86 ? -1.292 -3.659 20.860 1.00 40.49 85 VAL D O 1
ATOM 3783 N N . LYS D 1 87 ? -0.575 -5.570 21.809 1.00 42.65 86 LYS D N 1
ATOM 3784 C CA . LYS D 1 87 ? -1.825 -6.276 21.631 1.00 43.75 86 LYS D CA 1
ATOM 3785 C C . LYS D 1 87 ? -2.813 -5.934 22.737 1.00 43.77 86 LYS D C 1
ATOM 3786 O O . LYS D 1 87 ? -2.423 -5.715 23.882 1.00 44.48 86 LYS D O 1
ATOM 3790 N N . LEU D 1 88 ? -4.094 -5.889 22.370 1.00 46.01 87 LEU D N 1
ATOM 3791 C CA . LEU D 1 88 ? -5.213 -5.700 23.310 1.00 47.47 87 LEU D CA 1
ATOM 3792 C C . LEU D 1 88 ? -6.148 -6.914 23.198 1.00 48.25 87 LEU D C 1
ATOM 3793 O O . LEU D 1 88 ? -6.313 -7.696 24.136 1.00 50.18 87 LEU D O 1
ATOM 3806 N N . ASP D 1 98 ? -8.461 -10.716 14.072 1.00 52.23 97 ASP D N 1
ATOM 3807 C CA . ASP D 1 98 ? -9.278 -10.229 15.185 1.00 51.74 97 ASP D CA 1
ATOM 3808 C C . ASP D 1 98 ? -8.433 -9.656 16.331 1.00 50.20 97 ASP D C 1
ATOM 3809 O O . ASP D 1 98 ? -8.926 -9.457 17.443 1.00 50.87 97 ASP D O 1
ATOM 3814 N N . LEU D 1 99 ? -7.165 -9.364 16.045 1.00 47.41 98 LEU D N 1
ATOM 3815 C CA . LEU D 1 99 ? -6.269 -8.770 17.025 1.00 44.51 98 LEU D CA 1
ATOM 3816 C C . LEU D 1 99 ? -6.494 -7.261 17.055 1.00 41.08 98 LEU D C 1
ATOM 3817 O O . LEU D 1 99 ? -6.639 -6.633 15.999 1.00 39.37 98 LEU D O 1
ATOM 3822 N N . THR D 1 100 ? -6.510 -6.690 18.260 1.00 37.44 99 THR D N 1
ATOM 3823 C CA . THR D 1 100 ? -6.717 -5.255 18.456 1.00 37.18 99 THR D CA 1
ATOM 3824 C C . THR D 1 100 ? -5.427 -4.593 18.955 1.00 36.57 99 THR D C 1
ATOM 3825 O O . THR D 1 100 ? -4.769 -5.100 19.859 1.00 36.76 99 THR D O 1
ATOM 3829 N N . LEU D 1 101 ? -5.113 -3.432 18.391 1.00 36.05 100 LEU D N 1
ATOM 3830 C CA . LEU D 1 101 ? -3.836 -2.782 18.604 1.00 36.44 100 LEU D CA 1
ATOM 3831 C C . LEU D 1 101 ? -3.920 -1.357 19.066 1.00 36.24 100 LEU D C 1
ATOM 3832 O O . LEU D 1 101 ? -4.871 -0.655 18.758 1.00 35.60 100 LEU D O 1
ATOM 3837 N N . LYS D 1 102 ? -2.907 -0.949 19.823 1.00 37.30 101 LYS D N 1
ATOM 3838 C CA . LYS D 1 102 ? -2.729 0.432 20.219 1.00 38.31 101 LYS D CA 1
ATOM 3839 C C . LYS D 1 102 ? -1.225 0.677 20.320 1.00 37.42 101 LYS D C 1
ATOM 3840 O O . LYS D 1 102 ? -0.465 -0.232 20.683 1.00 36.27 101 LYS D O 1
ATOM 3845 N N . LEU D 1 103 ? -0.805 1.896 19.989 1.00 37.12 102 LEU D N 1
ATOM 3846 C CA . LEU D 1 103 ? 0.604 2.246 20.023 1.00 35.66 102 LEU D CA 1
ATOM 3847 C C . LEU D 1 103 ? 1.103 2.290 21.428 1.00 35.10 102 LEU D C 1
ATOM 3848 O O . LEU D 1 103 ? 0.371 2.673 22.313 1.00 33.02 102 LEU D O 1
ATOM 3853 N N . SER D 1 104 ? 2.380 1.947 21.600 1.00 36.13 103 SER D N 1
ATOM 3854 C CA . SER D 1 104 ? 3.062 2.043 22.893 1.00 35.48 103 SER D CA 1
ATOM 3855 C C . SER D 1 104 ? 3.504 3.508 23.024 1.00 35.52 103 SER D C 1
ATOM 3856 O O . SER D 1 104 ? 3.294 4.315 22.102 1.00 34.55 103 SER D O 1
ATOM 3859 N N . LYS D 1 105 ? 4.161 3.858 24.125 1.00 36.87 104 LYS D N 1
ATOM 3860 C CA . LYS D 1 105 ? 4.657 5.233 24.281 1.00 37.68 104 LYS D CA 1
ATOM 3861 C C . LYS D 1 105 ? 5.735 5.539 23.228 1.00 36.28 104 LYS D C 1
ATOM 3862 O O . LYS D 1 105 ? 5.792 6.644 22.670 1.00 36.92 104 LYS D O 1
ATOM 3868 N N . LYS D 1 106 ? 6.568 4.541 22.948 1.00 35.32 105 LYS D N 1
ATOM 3869 C CA . LYS D 1 106 ? 7.625 4.656 21.953 1.00 33.93 105 LYS D CA 1
ATOM 3870 C C . LYS D 1 106 ? 7.005 4.869 20.586 1.00 32.99 105 LYS D C 1
ATOM 3871 O O . LYS D 1 106 ? 7.489 5.668 19.805 1.00 32.58 105 LYS D O 1
ATOM 3877 N N . GLY D 1 107 ? 5.919 4.157 20.314 1.00 33.53 106 GLY D N 1
ATOM 3878 C CA . GLY D 1 107 ? 5.195 4.303 19.078 1.00 33.96 106 GLY D CA 1
ATOM 3879 C C . GLY D 1 107 ? 4.627 5.692 18.926 1.00 34.82 106 GLY D C 1
ATOM 3880 O O . GLY D 1 107 ? 4.735 6.273 17.867 1.00 34.11 106 GLY D O 1
ATOM 3881 N N . GLU D 1 108 ? 4.038 6.230 19.990 1.00 38.50 107 GLU D N 1
ATOM 3882 C CA . GLU D 1 108 ? 3.475 7.580 19.950 1.00 41.46 107 GLU D CA 1
ATOM 3883 C C . GLU D 1 108 ? 4.535 8.613 19.621 1.00 40.90 107 GLU D C 1
ATOM 3884 O O . GLU D 1 108 ? 4.317 9.497 18.790 1.00 39.72 107 GLU D O 1
ATOM 3890 N N . ASP D 1 109 ? 5.674 8.486 20.299 1.00 40.93 108 ASP D N 1
ATOM 3891 C CA . ASP D 1 109 ? 6.799 9.389 20.132 1.00 40.91 108 ASP D CA 1
ATOM 3892 C C . ASP D 1 109 ? 7.267 9.465 18.685 1.00 40.95 108 ASP D C 1
ATOM 3893 O O . ASP D 1 109 ? 7.530 10.561 18.180 1.00 40.78 108 ASP D O 1
ATOM 3898 N N . LEU D 1 110 ? 7.370 8.313 18.022 1.00 40.08 109 LEU D N 1
ATOM 3899 C CA . LEU D 1 110 ? 7.806 8.274 16.619 1.00 40.86 109 LEU D CA 1
ATOM 3900 C C . LEU D 1 110 ? 6.725 8.820 15.686 1.00 39.75 109 LEU D C 1
ATOM 3901 O O . LEU D 1 110 ? 7.040 9.357 14.630 1.00 38.76 109 LEU D O 1
ATOM 3906 N N . SER D 1 111 ? 5.456 8.677 16.070 1.00 40.25 110 SER D N 1
ATOM 3907 C CA . SER D 1 111 ? 4.365 9.207 15.249 1.00 40.88 110 SER D CA 1
ATOM 3908 C C . SER D 1 111 ? 4.479 10.727 15.207 1.00 41.30 110 SER D C 1
ATOM 3909 O O . SER D 1 111 ? 4.415 11.339 14.133 1.00 38.68 110 SER D O 1
ATOM 3912 N N . LYS D 1 112 ? 4.707 11.313 16.378 1.00 40.87 111 LYS D N 1
ATOM 3913 C CA . LYS D 1 112 ? 4.903 12.764 16.516 1.00 42.64 111 LYS D CA 1
ATOM 3914 C C . LYS D 1 112 ? 6.050 13.284 15.635 1.00 43.01 111 LYS D C 1
ATOM 3915 O O . LYS D 1 112 ? 5.897 14.289 14.938 1.00 43.49 111 LYS D O 1
ATOM 3921 N N . ARG D 1 113 ? 7.181 12.587 15.637 1.00 42.92 112 ARG D N 1
ATOM 3922 C CA . ARG D 1 113 ? 8.321 12.995 14.815 1.00 43.90 112 ARG D CA 1
ATOM 3923 C C . ARG D 1 113 ? 8.055 12.729 13.331 1.00 44.35 112 ARG D C 1
ATOM 3924 O O . ARG D 1 113 ? 8.726 13.298 12.460 1.00 46.80 112 ARG D O 1
ATOM 3932 N N . SER D 1 114 ? 7.106 11.842 13.035 1.00 44.52 113 SER D N 1
ATOM 3933 C CA . SER D 1 114 ? 6.694 11.573 11.651 1.00 44.18 113 SER D CA 1
ATOM 3934 C C . SER D 1 114 ? 5.896 12.778 11.128 1.00 45.48 113 SER D C 1
ATOM 3935 O O . SER D 1 114 ? 6.078 13.222 9.983 1.00 44.73 113 SER D O 1
ATOM 3938 N N . THR D 1 115 ? 5.048 13.324 11.997 1.00 46.31 114 THR D N 1
ATOM 3939 C CA . THR D 1 115 ? 4.194 14.470 11.667 1.00 47.63 114 THR D CA 1
ATOM 3940 C C . THR D 1 115 ? 4.984 15.776 11.702 1.00 47.17 114 THR D C 1
ATOM 3941 O O . THR D 1 115 ? 4.988 16.520 10.723 1.00 49.76 114 THR D O 1
ATOM 3945 N N . ALA D 1 116 ? 5.640 16.053 12.826 1.00 46.25 115 ALA D N 1
ATOM 3946 C CA . ALA D 1 116 ? 6.510 17.217 12.964 1.00 45.25 115 ALA D CA 1
ATOM 3947 C C . ALA D 1 116 ? 7.818 16.912 12.248 1.00 44.40 115 ALA D C 1
ATOM 3948 O O . ALA D 1 116 ? 8.849 16.735 12.886 1.00 45.38 115 ALA D O 1
ATOM 3950 N N . ASN D 1 117 ? 7.775 16.873 10.920 1.00 42.93 116 ASN D N 1
ATOM 3951 C CA . ASN D 1 117 ? 8.940 16.495 10.118 1.00 41.91 116 ASN D CA 1
ATOM 3952 C C . ASN D 1 117 ? 10.047 17.544 10.151 1.00 42.70 116 ASN D C 1
ATOM 3953 O O . ASN D 1 117 ? 9.956 18.561 9.488 1.00 44.29 116 ASN D O 1
ATOM 3958 N N . ALA D 1 118 ? 11.115 17.255 10.890 1.00 42.31 117 ALA D N 1
ATOM 3959 C CA . ALA D 1 118 ? 12.245 18.165 11.021 1.00 41.87 117 ALA D CA 1
ATOM 3960 C C . ALA D 1 118 ? 12.883 18.545 9.688 1.00 41.71 117 ALA D C 1
ATOM 3961 O O . ALA D 1 118 ? 13.268 19.697 9.494 1.00 42.44 117 ALA D O 1
ATOM 3963 N N . PHE D 1 119 ? 12.988 17.589 8.780 1.00 40.31 118 PHE D N 1
ATOM 3964 C CA . PHE D 1 119 ? 13.605 17.831 7.477 1.00 40.62 118 PHE D CA 1
ATOM 3965 C C . PHE D 1 119 ? 12.800 18.803 6.637 1.00 40.63 118 PHE D C 1
ATOM 3966 O O . PHE D 1 119 ? 13.369 19.673 5.975 1.00 41.04 118 PHE D O 1
ATOM 3982 N N . TYR D 1 121 ? 10.657 21.046 7.914 1.00 37.99 120 TYR D N 1
ATOM 3983 C CA . TYR D 1 121 ? 10.723 22.364 8.542 1.00 39.72 120 TYR D CA 1
ATOM 3984 C C . TYR D 1 121 ? 11.989 23.095 8.179 1.00 40.09 120 TYR D C 1
ATOM 3985 O O . TYR D 1 121 ? 11.946 24.273 7.838 1.00 41.29 120 TYR D O 1
ATOM 3994 N N . LYS D 1 122 ? 13.114 22.397 8.266 1.00 39.34 121 LYS D N 1
ATOM 3995 C CA . LYS D 1 122 ? 14.389 22.991 7.950 1.00 38.40 121 LYS D CA 1
ATOM 3996 C C . LYS D 1 122 ? 14.376 23.491 6.516 1.00 37.30 121 LYS D C 1
ATOM 3997 O O . LYS D 1 122 ? 14.852 24.580 6.263 1.00 36.74 121 LYS D O 1
ATOM 3999 N N . ALA D 1 123 ? 13.804 22.718 5.594 1.00 36.50 122 ALA D N 1
ATOM 4000 C CA . ALA D 1 123 ? 13.732 23.126 4.199 1.00 37.70 122 ALA D CA 1
ATOM 4001 C C . ALA D 1 123 ? 12.767 24.293 3.934 1.00 37.39 122 ALA D C 1
ATOM 4002 O O . ALA D 1 123 ? 12.961 25.034 2.975 1.00 38.61 122 ALA D O 1
ATOM 4017 N N . LYS D 1 126 ? 14.405 27.454 5.163 1.00 39.01 125 LYS D N 1
ATOM 4018 C CA . LYS D 1 126 ? 15.288 27.967 4.100 1.00 40.93 125 LYS D CA 1
ATOM 4019 C C . LYS D 1 126 ? 14.526 28.616 2.945 1.00 39.01 125 LYS D C 1
ATOM 4020 O O . LYS D 1 126 ? 15.055 29.502 2.273 1.00 38.42 125 LYS D O 1
ATOM 4026 N N . VAL D 1 127 ? 13.305 28.159 2.681 1.00 38.24 126 VAL D N 1
ATOM 4027 C CA . VAL D 1 127 ? 12.463 28.807 1.665 1.00 36.79 126 VAL D CA 1
ATOM 4028 C C . VAL D 1 127 ? 12.019 30.187 2.178 1.00 35.41 126 VAL D C 1
ATOM 4029 O O . VAL D 1 127 ? 12.052 31.157 1.445 1.00 32.29 126 VAL D O 1
ATOM 4033 N N . PHE D 1 128 ? 11.620 30.261 3.444 1.00 35.77 127 PHE D N 1
ATOM 4034 C CA . PHE D 1 128 ? 11.159 31.507 4.040 1.00 35.94 127 PHE D CA 1
ATOM 4035 C C . PHE D 1 128 ? 12.209 32.622 4.043 1.00 37.29 127 PHE D C 1
ATOM 4036 O O . PHE D 1 128 ? 11.855 33.787 3.838 1.00 34.86 127 PHE D O 1
ATOM 4044 N N . GLU D 1 129 ? 13.485 32.250 4.211 1.00 37.99 128 GLU D N 1
ATOM 4045 C CA . GLU D 1 129 ? 14.607 33.191 4.172 1.00 38.70 128 GLU D CA 1
ATOM 4046 C C . GLU D 1 129 ? 14.740 33.881 2.819 1.00 36.76 128 GLU D C 1
ATOM 4047 O O . GLU D 1 129 ? 15.422 34.907 2.719 1.00 36.84 128 GLU D O 1
ATOM 4053 N N . ASN D 1 130 ? 14.129 33.289 1.790 1.00 34.77 129 ASN D N 1
ATOM 4054 C CA . ASN D 1 130 ? 14.106 33.817 0.429 1.00 33.47 129 ASN D CA 1
ATOM 4055 C C . ASN D 1 130 ? 12.732 34.328 -0.013 1.00 31.78 129 ASN D C 1
ATOM 4056 O O . ASN D 1 130 ? 12.454 34.459 -1.215 1.00 28.32 129 ASN D O 1
ATOM 4061 N N . LEU D 1 131 ? 11.891 34.631 0.971 1.00 30.83 130 LEU D N 1
ATOM 4062 C CA . LEU D 1 131 ? 10.583 35.259 0.748 1.00 33.31 130 LEU D CA 1
ATOM 4063 C C . LEU D 1 131 ? 10.513 36.496 1.627 1.00 33.41 130 LEU D C 1
ATOM 4064 O O . LEU D 1 131 ? 11.178 36.559 2.655 1.00 34.23 130 LEU D O 1
ATOM 4069 N N . THR D 1 132 ? 9.701 37.471 1.235 1.00 34.54 131 THR D N 1
ATOM 4070 C CA . THR D 1 132 ? 9.562 38.711 2.005 1.00 34.28 131 THR D CA 1
ATOM 4071 C C . THR D 1 132 ? 8.501 38.497 3.048 1.00 36.47 131 THR D C 1
ATOM 4072 O O . THR D 1 132 ? 7.716 37.570 2.930 1.00 37.22 131 THR D O 1
ATOM 4076 N N . GLU D 1 133 ? 8.485 39.325 4.082 1.00 37.58 132 GLU D N 1
ATOM 4077 C CA . GLU D 1 133 ? 7.438 39.239 5.099 1.00 39.36 132 GLU D CA 1
ATOM 4078 C C . GLU D 1 133 ? 6.045 39.359 4.452 1.00 38.35 132 GLU D C 1
ATOM 4079 O O . GLU D 1 133 ? 5.122 38.651 4.837 1.00 38.86 132 GLU D O 1
ATOM 4085 N N . ASN D 1 134 ? 5.898 40.252 3.480 1.00 37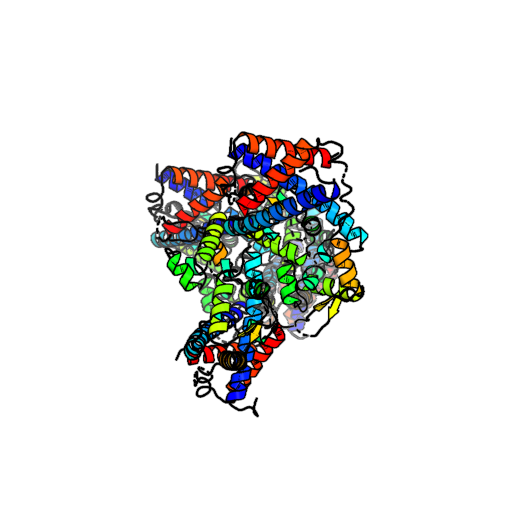.38 133 ASN D N 1
ATOM 4086 C CA . ASN D 1 134 ? 4.623 40.414 2.787 1.00 36.78 133 ASN D CA 1
ATOM 4087 C C . ASN D 1 134 ? 4.231 39.165 1.983 1.00 34.89 133 ASN D C 1
ATOM 4088 O O . ASN D 1 134 ? 3.071 38.807 1.945 1.00 34.18 133 ASN D O 1
ATOM 4093 N N . GLU D 1 135 ? 5.199 38.527 1.330 1.00 33.93 134 GLU D N 1
ATOM 4094 C CA . GLU D 1 135 ? 4.957 37.313 0.543 1.00 33.84 134 GLU D CA 1
ATOM 4095 C C . GLU D 1 135 ? 4.543 36.165 1.439 1.00 31.83 134 GLU D C 1
ATOM 4096 O O . GLU D 1 135 ? 3.625 35.428 1.121 1.00 31.78 134 GLU D O 1
ATOM 4102 N N . ILE D 1 136 ? 5.233 36.021 2.556 1.00 32.18 135 ILE D N 1
ATOM 4103 C CA . ILE D 1 136 ? 4.910 34.994 3.534 1.00 33.45 135 ILE D CA 1
ATOM 4104 C C . ILE D 1 136 ? 3.486 35.182 4.060 1.00 33.69 135 ILE D C 1
ATOM 4105 O O . ILE D 1 136 ? 2.713 34.226 4.103 1.00 32.02 135 ILE D O 1
ATOM 4110 N N . GLU D 1 137 ? 3.145 36.414 4.436 1.00 34.55 136 GLU D N 1
ATOM 4111 C CA . GLU D 1 137 ? 1.830 36.705 4.990 1.00 34.08 136 GLU D CA 1
ATOM 4112 C C . GLU D 1 137 ? 0.754 36.336 3.992 1.00 33.27 136 GLU D C 1
ATOM 4113 O O . GLU D 1 137 ? -0.241 35.731 4.348 1.00 32.43 136 GLU D O 1
ATOM 4115 N N . GLU D 1 138 ? 0.991 36.633 2.721 1.00 33.06 137 GLU D N 1
ATOM 4116 C CA . GLU D 1 138 ? -0.014 36.381 1.705 1.00 34.19 137 GLU D CA 1
ATOM 4117 C C . GLU D 1 138 ? -0.094 34.918 1.247 1.00 33.71 137 GLU D C 1
ATOM 4118 O O . GLU D 1 138 ? -1.189 34.418 0.958 1.00 33.59 137 GLU D O 1
ATOM 4124 N N . LEU D 1 139 ? 1.053 34.251 1.164 1.00 35.04 138 LEU D N 1
ATOM 4125 C CA . LEU D 1 139 ? 1.118 32.833 0.781 1.00 35.48 138 LEU D CA 1
ATOM 4126 C C . LEU D 1 139 ? 0.252 32.019 1.703 1.00 35.05 138 LEU D C 1
ATOM 4127 O O . LEU D 1 139 ? -0.510 31.168 1.258 1.00 36.46 138 LEU D O 1
ATOM 4132 N N . ILE D 1 140 ? 0.386 32.292 2.999 1.00 33.58 139 ILE D N 1
ATOM 4133 C CA . ILE D 1 140 ? -0.398 31.624 4.008 1.00 34.96 139 ILE D CA 1
ATOM 4134 C C . ILE D 1 140 ? -1.881 31.993 3.909 1.00 35.00 139 ILE D C 1
ATOM 4135 O O . ILE D 1 140 ? -2.716 31.111 3.833 1.00 33.17 139 ILE D O 1
ATOM 4140 N N . ARG D 1 141 ? -2.209 33.284 3.908 1.00 35.30 140 ARG D N 1
ATOM 4141 C CA . ARG D 1 141 ? -3.611 33.695 3.833 1.00 35.08 140 ARG D CA 1
ATOM 4142 C C . ARG D 1 141 ? -4.329 33.091 2.637 1.00 35.24 140 ARG D C 1
ATOM 4143 O O . ARG D 1 141 ? -5.425 32.547 2.791 1.00 34.82 140 ARG D O 1
ATOM 4151 N N . LEU D 1 142 ? -3.714 33.199 1.454 1.00 32.17 141 LEU D N 1
ATOM 4152 C CA . LEU D 1 142 ? -4.318 32.726 0.213 1.00 32.04 141 LEU D CA 1
ATOM 4153 C C . LEU D 1 142 ? -4.502 31.213 0.107 1.00 31.55 141 LEU D C 1
ATOM 4154 O O . LEU D 1 142 ? -5.552 30.755 -0.356 1.00 32.35 141 LEU D O 1
ATOM 4159 N N . ASN D 1 143 ? -3.497 30.439 0.508 1.00 31.65 142 ASN D N 1
ATOM 4160 C CA . ASN D 1 143 ? -3.629 28.975 0.516 1.00 32.31 142 ASN D CA 1
ATOM 4161 C C . ASN D 1 143 ? -4.684 28.563 1.539 1.00 32.56 142 ASN D C 1
ATOM 4162 O O . ASN D 1 143 ? -5.375 27.572 1.357 1.00 32.01 142 ASN D O 1
ATOM 4167 N N . LYS D 1 144 ? -4.804 29.326 2.622 1.00 34.90 143 LYS D N 1
ATOM 4168 C CA . LYS D 1 144 ? -5.814 29.051 3.648 1.00 35.20 143 LYS D CA 1
ATOM 4169 C C . LYS D 1 144 ? -7.229 29.343 3.142 1.00 37.65 143 LYS D C 1
ATOM 4170 O O . LYS D 1 144 ? -8.191 28.687 3.549 1.00 38.62 143 LYS D O 1
ATOM 4176 N N . LYS D 1 145 ? -7.352 30.324 2.251 1.00 38.06 144 LYS D N 1
ATOM 4177 C CA . LYS D 1 145 ? -8.626 30.667 1.645 1.00 38.33 144 LYS D CA 1
ATOM 4178 C C . LYS D 1 145 ? -9.014 29.604 0.625 1.00 36.26 144 LYS D C 1
ATOM 4179 O O . LYS D 1 145 ? -10.201 29.314 0.441 1.00 32.68 144 LYS D O 1
ATOM 4185 N N . VAL D 1 146 ? -8.020 29.052 -0.067 1.00 34.38 145 VAL D N 1
ATOM 4186 C CA . VAL D 1 146 ? -8.258 27.968 -0.993 1.00 35.50 145 VAL D CA 1
ATOM 4187 C C . VAL D 1 146 ? -8.773 26.779 -0.191 1.00 34.05 145 VAL D C 1
ATOM 4188 O O . VAL D 1 146 ? -9.770 26.198 -0.548 1.00 33.69 145 VAL D O 1
ATOM 4192 N N . GLU D 1 147 ? -8.092 26.449 0.899 1.00 36.31 146 GLU D N 1
ATOM 4193 C CA . GLU D 1 147 ? -8.477 25.342 1.773 1.00 38.52 146 GLU D CA 1
ATOM 4194 C C . GLU D 1 147 ? -9.903 25.505 2.262 1.00 38.86 146 GLU D C 1
ATOM 4195 O O . GLU D 1 147 ? -10.695 24.565 2.203 1.00 39.27 146 GLU D O 1
ATOM 4201 N N . THR D 1 148 ? -10.207 26.704 2.744 1.00 38.61 147 THR D N 1
ATOM 4202 C CA . THR D 1 148 ? -11.517 27.057 3.292 1.00 38.68 147 THR D CA 1
ATOM 4203 C C . THR D 1 148 ? -12.629 26.970 2.268 1.00 37.99 147 THR D C 1
ATOM 4204 O O . THR D 1 148 ? -13.696 26.448 2.560 1.00 39.18 147 THR D O 1
ATOM 4208 N N . LEU D 1 149 ? -12.380 27.465 1.064 1.00 38.13 148 LEU D N 1
ATOM 4209 C CA . LEU D 1 149 ? -13.362 27.394 0.003 1.00 38.42 148 LEU D CA 1
ATOM 4210 C C . LEU D 1 149 ? -13.572 25.944 -0.463 1.00 40.49 148 LEU D C 1
ATOM 4211 O O . LEU D 1 149 ? -14.681 25.563 -0.848 1.00 40.79 148 LEU D O 1
ATOM 4216 N N . LEU D 1 150 ? -12.508 25.147 -0.432 1.00 41.34 149 LEU D N 1
ATOM 4217 C CA . LEU D 1 150 ? -12.604 23.734 -0.795 1.00 41.65 149 LEU D CA 1
ATOM 4218 C C . LEU D 1 150 ? -13.476 22.970 0.203 1.00 42.89 149 LEU D C 1
ATOM 4219 O O . LEU D 1 150 ? -14.276 22.136 -0.188 1.00 42.06 149 LEU D O 1
ATOM 4224 N N . LYS D 1 151 ? -13.339 23.273 1.484 1.00 44.09 150 LYS D N 1
ATOM 4225 C CA . LYS D 1 151 ? -14.157 22.619 2.494 1.00 46.22 150 LYS D CA 1
ATOM 4226 C C . LYS D 1 151 ? -15.636 23.003 2.421 1.00 48.63 150 LYS D C 1
ATOM 4227 O O . LYS D 1 151 ? -16.481 22.226 2.855 1.00 51.09 150 LYS D O 1
ATOM 4233 N N . LYS D 1 152 ? -15.956 24.180 1.885 1.00 50.43 151 LYS D N 1
ATOM 4234 C CA . LYS D 1 152 ? -17.354 24.609 1.766 1.00 53.01 151 LYS D CA 1
ATOM 4235 C C . LYS D 1 152 ? -18.149 23.809 0.711 1.00 55.00 151 LYS D C 1
ATOM 4236 O O . LYS D 1 152 ? -19.360 23.632 0.859 1.00 55.80 151 LYS D O 1
ATOM 4238 N N . SER D 1 153 ? -17.478 23.326 -0.337 1.00 55.96 152 SER D N 1
ATOM 4239 C CA . SER D 1 153 ? -18.149 22.551 -1.389 1.00 56.70 152 SER D CA 1
ATOM 4240 C C . SER D 1 153 ? -18.325 21.094 -0.972 1.00 56.78 152 SER D C 1
ATOM 4241 O O . SER D 1 153 ? -17.372 20.313 -0.984 1.00 57.10 152 SER D O 1
ATOM 4243 N N . GLY E 1 4 ? -13.506 80.585 -56.055 1.00 61.52 3 GLY E N 1
ATOM 4244 C CA . GLY E 1 4 ? -14.648 81.546 -56.201 1.00 60.13 3 GLY E CA 1
ATOM 4245 C C . GLY E 1 4 ? -15.994 80.885 -55.975 1.00 57.85 3 GLY E C 1
ATOM 4246 O O . GLY E 1 4 ? -16.087 79.868 -55.277 1.00 58.71 3 GLY E O 1
ATOM 4247 N N . ILE E 1 5 ? -17.040 81.479 -56.550 1.00 55.35 4 ILE E N 1
ATOM 4248 C CA . ILE E 1 5 ? -18.394 80.931 -56.456 1.00 53.27 4 ILE E CA 1
ATOM 4249 C C . ILE E 1 5 ? -18.604 79.897 -57.572 1.00 50.35 4 ILE E C 1
ATOM 4250 O O . ILE E 1 5 ? -18.683 80.250 -58.745 1.00 48.90 4 ILE E O 1
ATOM 4252 N N . ASN E 1 6 ? -18.681 78.624 -57.185 1.00 47.74 5 ASN E N 1
ATOM 4253 C CA . ASN E 1 6 ? -18.884 77.517 -58.113 1.00 46.83 5 ASN E CA 1
ATOM 4254 C C . ASN E 1 6 ? -20.315 77.009 -57.999 1.00 45.49 5 ASN E C 1
ATOM 4255 O O . ASN E 1 6 ? -21.090 77.466 -57.163 1.00 42.93 5 ASN E O 1
ATOM 4260 N N . THR E 1 7 ? -20.660 76.046 -58.833 1.00 46.26 6 THR E N 1
ATOM 4261 C CA . THR E 1 7 ? -21.982 75.456 -58.778 1.00 47.33 6 THR E CA 1
ATOM 4262 C C . THR E 1 7 ? -21.972 74.442 -57.657 1.00 46.31 6 THR E C 1
ATOM 4263 O O . THR E 1 7 ? -20.900 74.039 -57.199 1.00 44.95 6 THR E O 1
ATOM 4267 N N . ASP E 1 8 ? -23.151 74.046 -57.195 1.00 45.85 7 ASP E N 1
ATOM 4268 C CA . ASP E 1 8 ? -23.232 73.042 -56.140 1.00 46.51 7 ASP E CA 1
ATOM 4269 C C . ASP E 1 8 ? -22.568 71.750 -56.559 1.00 44.20 7 ASP E C 1
ATOM 4270 O O . ASP E 1 8 ? -21.840 71.166 -55.789 1.00 43.63 7 ASP E O 1
ATOM 4275 N N . THR E 1 9 ? -22.806 71.315 -57.783 1.00 43.15 8 THR E N 1
ATOM 4276 C CA . THR E 1 9 ? -22.228 70.076 -58.264 1.00 44.18 8 THR E CA 1
ATOM 4277 C C . THR E 1 9 ? -20.709 70.068 -58.198 1.00 43.37 8 THR E C 1
ATOM 4278 O O . THR E 1 9 ? -20.134 69.079 -57.742 1.00 42.99 8 THR E O 1
ATOM 4282 N N . GLU E 1 10 ? -20.076 71.148 -58.658 1.00 41.42 9 GLU E N 1
ATOM 4283 C CA . GLU E 1 10 ? -18.613 71.259 -58.636 1.00 41.55 9 GLU E CA 1
ATOM 4284 C C . GLU E 1 10 ? -18.097 71.236 -57.210 1.00 40.78 9 GLU E C 1
ATOM 4285 O O . GLU E 1 10 ? -17.109 70.582 -56.929 1.00 39.81 9 GLU E O 1
ATOM 4291 N N . ASN E 1 11 ? -18.786 71.943 -56.317 1.00 40.22 10 ASN E N 1
ATOM 4292 C CA . ASN E 1 11 ? -18.412 72.011 -54.906 1.00 40.13 10 ASN E CA 1
ATOM 4293 C C . ASN E 1 11 ? -18.673 70.726 -54.133 1.00 39.81 10 ASN E C 1
ATOM 4294 O O . ASN E 1 11 ? -17.911 70.391 -53.221 1.00 39.84 10 ASN E O 1
ATOM 4299 N N . ILE E 1 12 ? -19.761 70.034 -54.453 1.00 37.74 11 ILE E N 1
ATOM 4300 C CA . ILE E 1 12 ? -20.068 68.765 -53.809 1.00 38.11 11 ILE E CA 1
ATOM 4301 C C . ILE E 1 12 ? -19.014 67.729 -54.188 1.00 37.81 11 ILE E C 1
ATOM 4302 O O . ILE E 1 12 ? -18.521 67.011 -53.323 1.00 37.17 11 ILE E O 1
ATOM 4307 N N . SER E 1 13 ? -18.660 67.661 -55.469 1.00 36.10 12 SER E N 1
ATOM 4308 C CA . SER E 1 13 ? -17.627 66.737 -55.933 1.00 37.13 12 SER E CA 1
ATOM 4309 C C . SER E 1 13 ? -16.271 67.018 -55.312 1.00 36.46 12 SER E C 1
ATOM 4310 O O . SER E 1 13 ? -15.557 66.081 -54.969 1.00 37.41 12 SER E O 1
ATOM 4313 N N . GLU E 1 14 ? -15.899 68.291 -55.176 1.00 36.12 13 GLU E N 1
ATOM 4314 C CA . GLU E 1 14 ? -14.610 68.635 -54.585 1.00 36.49 13 GLU E CA 1
ATOM 4315 C C . GLU E 1 14 ? -14.609 68.242 -53.132 1.00 35.98 13 GLU E C 1
ATOM 4316 O O . GLU E 1 14 ? -13.660 67.648 -52.641 1.00 37.34 13 GLU E O 1
ATOM 4318 N N . LEU E 1 15 ? -15.688 68.542 -52.437 1.00 35.96 14 LEU E N 1
ATOM 4319 C CA . LEU E 1 15 ? -15.784 68.176 -51.044 1.00 35.89 14 LEU E CA 1
ATOM 4320 C C . LEU E 1 15 ? -15.724 66.654 -50.793 1.00 36.97 14 LEU E C 1
ATOM 4321 O O . LEU E 1 15 ? -15.091 66.198 -49.824 1.00 36.54 14 LEU E O 1
ATOM 4326 N N . LEU E 1 16 ? -16.417 65.887 -51.633 1.00 37.08 15 LEU E N 1
ATOM 4327 C CA . LEU E 1 16 ? -16.510 64.442 -51.465 1.00 36.77 15 LEU E CA 1
ATOM 4328 C C . LEU E 1 16 ? -15.197 63.784 -51.824 1.00 36.16 15 LEU E C 1
ATOM 4329 O O . LEU E 1 16 ? -14.767 62.864 -51.124 1.00 36.00 15 LEU E O 1
ATOM 4334 N N . LYS E 1 17 ? -14.569 64.232 -52.914 1.00 37.14 16 LYS E N 1
ATOM 4335 C CA . LYS E 1 17 ? -13.240 63.756 -53.266 1.00 36.16 16 LYS E CA 1
ATOM 4336 C C . LYS E 1 17 ? -12.244 64.012 -52.122 1.00 36.84 16 LYS E C 1
ATOM 4337 O O . LYS E 1 17 ? -11.387 63.168 -51.830 1.00 36.76 16 LYS E O 1
ATOM 4340 N N . THR E 1 18 ? -12.355 65.172 -51.481 1.00 35.69 17 THR E N 1
ATOM 4341 C CA . THR E 1 18 ? -11.469 65.518 -50.380 1.00 34.25 17 THR E CA 1
ATOM 4342 C C . THR E 1 18 ? -11.666 64.641 -49.143 1.00 34.71 17 THR E C 1
ATOM 4343 O O . THR E 1 18 ? -10.670 64.214 -48.526 1.00 35.04 17 THR E O 1
ATOM 4347 N N . TYR E 1 19 ? -12.920 64.428 -48.742 1.00 34.83 18 TYR E N 1
ATOM 4348 C CA . TYR E 1 19 ? -13.243 63.549 -47.600 1.00 34.85 18 TYR E CA 1
ATOM 4349 C C . TYR E 1 19 ? -12.761 62.112 -47.889 1.00 35.99 18 TYR E C 1
ATOM 4350 O O . TYR E 1 19 ? -12.224 61.424 -47.006 1.00 33.75 18 TYR E O 1
ATOM 4359 N N . TRP E 1 20 ? -12.939 61.660 -49.123 1.00 35.99 19 TRP E N 1
ATOM 4360 C CA . TRP E 1 20 ? -12.459 60.346 -49.510 1.00 38.95 19 TRP E CA 1
ATOM 4361 C C . TRP E 1 20 ? -10.949 60.263 -49.325 1.00 38.07 19 TRP E C 1
ATOM 4362 O O . TRP E 1 20 ? -10.450 59.291 -48.777 1.00 38.10 19 TRP E O 1
ATOM 4373 N N . SER E 1 21 ? -10.232 61.298 -49.765 1.00 38.98 20 SER E N 1
ATOM 4374 C CA . SER E 1 21 ? -8.766 61.340 -49.693 1.00 39.27 20 SER E CA 1
ATOM 4375 C C . SER E 1 21 ? -8.266 61.359 -48.250 1.00 40.05 20 SER E C 1
ATOM 4376 O O . SER E 1 21 ? -7.256 60.717 -47.929 1.00 40.68 20 SER E O 1
ATOM 4379 N N . ILE E 1 22 ? -8.999 62.052 -47.378 1.00 37.40 21 ILE E N 1
ATOM 4380 C CA . ILE E 1 22 ? -8.676 62.112 -45.971 1.00 37.86 21 ILE E CA 1
ATOM 4381 C C . ILE E 1 22 ? -8.862 60.723 -45.344 1.00 39.08 21 ILE E C 1
ATOM 4382 O O . ILE E 1 22 ? -7.986 60.267 -44.611 1.00 38.36 21 ILE E O 1
ATOM 4387 N N . GLN E 1 23 ? -9.985 60.067 -45.645 1.00 39.56 22 GLN E N 1
ATOM 4388 C CA . GLN E 1 23 ? -10.274 58.726 -45.126 1.00 40.10 22 GLN E CA 1
ATOM 4389 C C . GLN E 1 23 ? -9.233 57.690 -45.559 1.00 39.85 22 GLN E C 1
ATOM 4390 O O . GLN E 1 23 ? -8.848 56.835 -44.775 1.00 39.68 22 GLN E O 1
ATOM 4396 N N . ARG E 1 24 ? -8.786 57.797 -46.802 1.00 38.69 23 ARG E N 1
ATOM 4397 C CA . ARG E 1 24 ? -7.758 56.942 -47.347 1.00 42.00 23 ARG E CA 1
ATOM 4398 C C . ARG E 1 24 ? -6.450 57.108 -46.560 1.00 41.91 23 ARG E C 1
ATOM 4399 O O . ARG E 1 24 ? -5.809 56.122 -46.194 1.00 41.86 23 ARG E O 1
ATOM 4407 N N . ILE E 1 25 ? -6.063 58.352 -46.289 1.00 40.80 24 ILE E N 1
ATOM 4408 C CA . ILE E 1 25 ? -4.882 58.633 -45.460 1.00 39.57 24 ILE E CA 1
ATOM 4409 C C . ILE E 1 25 ? -5.075 58.087 -44.048 1.00 39.37 24 ILE E C 1
ATOM 4410 O O . ILE E 1 25 ? -4.166 57.469 -43.510 1.00 39.52 24 ILE E O 1
ATOM 4415 N N . SER E 1 26 ? -6.258 58.304 -43.466 1.00 39.08 25 SER E N 1
ATOM 4416 C CA . SER E 1 26 ? -6.581 57.806 -42.132 1.00 40.14 25 SER E CA 1
ATOM 4417 C C . SER E 1 26 ? -6.478 56.275 -42.022 1.00 41.62 25 SER E C 1
ATOM 4418 O O . SER E 1 26 ? -6.158 55.737 -40.960 1.00 39.89 25 SER E O 1
ATOM 4421 N N . ALA E 1 27 ? -6.787 55.573 -43.110 1.00 42.36 26 ALA E N 1
ATOM 4422 C CA . ALA E 1 27 ? -6.759 54.124 -43.095 1.00 42.72 26 ALA E CA 1
ATOM 4423 C C . ALA E 1 27 ? -5.326 53.595 -43.098 1.00 42.24 26 ALA E C 1
ATOM 4424 O O . ALA E 1 27 ? -5.068 52.510 -42.592 1.00 43.10 26 ALA E O 1
ATOM 4426 N N . GLY E 1 28 ? -4.398 54.372 -43.651 1.00 43.88 27 GLY E N 1
ATOM 4427 C CA . GLY E 1 28 ? -2.979 54.014 -43.664 1.00 42.76 27 GLY E CA 1
ATOM 4428 C C . GLY E 1 28 ? -2.403 54.132 -42.267 1.00 42.07 27 GLY E C 1
ATOM 4429 O O . GLY E 1 28 ? -1.521 53.366 -41.886 1.00 39.72 27 GLY E O 1
ATOM 4430 N N . TYR E 1 29 ? -2.881 55.127 -41.522 1.00 40.54 28 TYR E N 1
ATOM 4431 C CA . TYR E 1 29 ? -2.496 55.306 -40.123 1.00 40.50 28 TYR E CA 1
ATOM 4432 C C . TYR E 1 29 ? -3.192 54.271 -39.240 1.00 40.24 28 TYR E C 1
ATOM 4433 O O . TYR E 1 29 ? -2.702 53.934 -38.154 1.00 38.46 28 TYR E O 1
ATOM 4442 N N . ALA E 1 30 ? -4.363 53.812 -39.680 1.00 40.40 29 ALA E N 1
ATOM 4443 C CA . ALA E 1 30 ? -5.092 52.773 -38.978 1.00 40.81 29 ALA E CA 1
ATOM 4444 C C . ALA E 1 30 ? -4.304 51.454 -39.013 1.00 39.97 29 ALA E C 1
ATOM 4445 O O . ALA E 1 30 ? -4.245 50.740 -38.015 1.00 36.50 29 ALA E O 1
ATOM 4447 N N . ASP E 1 31 ? -3.714 51.155 -40.171 1.00 39.57 30 ASP E N 1
ATOM 4448 C CA . ASP E 1 31 ? -2.879 49.978 -40.371 1.00 41.17 30 ASP E CA 1
ATOM 4449 C C . ASP E 1 31 ? -1.610 50.031 -39.536 1.00 40.81 30 ASP E C 1
ATOM 4450 O O . ASP E 1 31 ? -1.221 49.032 -38.951 1.00 41.98 30 ASP E O 1
ATOM 4455 N N . GLN E 1 32 ? -0.936 51.174 -39.536 1.00 39.86 31 GLN E N 1
ATOM 4456 C CA . GLN E 1 32 ? 0.229 51.361 -38.692 1.00 40.77 31 GLN E CA 1
ATOM 4457 C C . GLN E 1 32 ? -0.164 51.160 -37.245 1.00 37.89 31 GLN E C 1
ATOM 4458 O O . GLN E 1 32 ? 0.569 50.566 -36.469 1.00 38.81 31 GLN E O 1
ATOM 4464 N N . ASN E 1 33 ? -1.311 51.701 -36.874 1.00 35.16 32 ASN E N 1
ATOM 4465 C CA . ASN E 1 33 ? -1.763 51.600 -35.499 1.00 35.52 32 ASN E CA 1
ATOM 4466 C C . ASN E 1 33 ? -2.046 50.139 -35.123 1.00 35.51 32 ASN E C 1
ATOM 4467 O O . ASN E 1 33 ? -1.673 49.687 -34.050 1.00 34.29 32 ASN E O 1
ATOM 4472 N N . ALA E 1 34 ? -2.710 49.421 -36.018 1.00 36.73 33 ALA E N 1
ATOM 4473 C CA . ALA E 1 34 ? -3.039 48.021 -35.795 1.00 36.96 33 ALA E CA 1
ATOM 4474 C C . ALA E 1 34 ? -1.762 47.211 -35.603 1.00 36.38 33 ALA E C 1
ATOM 4475 O O . ALA E 1 34 ? -1.691 46.420 -34.691 1.00 36.04 33 ALA E O 1
ATOM 4477 N N . ALA E 1 35 ? -0.748 47.443 -36.437 1.00 37.23 34 ALA E N 1
ATOM 4478 C CA . ALA E 1 35 ? 0.541 46.761 -36.305 1.00 37.80 34 ALA E CA 1
ATOM 4479 C C . ALA E 1 35 ? 1.220 47.065 -34.974 1.00 37.90 34 ALA E C 1
ATOM 4480 O O . ALA E 1 35 ? 1.730 46.143 -34.311 1.00 36.91 34 ALA E O 1
ATOM 4482 N N . SER E 1 36 ? 1.221 48.342 -34.579 1.00 36.00 35 SER E N 1
ATOM 4483 C CA . SER E 1 36 ? 1.804 48.769 -33.293 1.00 34.84 35 SER E CA 1
ATOM 4484 C C . SER E 1 36 ? 1.075 48.105 -32.122 1.00 33.08 35 SER E C 1
ATOM 4485 O O . SER E 1 36 ? 1.634 47.981 -31.038 1.00 33.69 35 SER E O 1
ATOM 4488 N N . LEU E 1 37 ? -0.178 47.720 -32.324 1.00 33.50 36 LEU E N 1
ATOM 4489 C CA . LEU E 1 37 ? -0.925 46.983 -31.295 1.00 34.27 36 LEU E CA 1
ATOM 4490 C C . LEU E 1 37 ? -0.780 45.453 -31.480 1.00 33.84 36 LEU E C 1
ATOM 4491 O O . LEU E 1 37 ? -1.216 44.679 -30.638 1.00 34.26 36 LEU E O 1
ATOM 4496 N N . GLY E 1 38 ? -0.159 45.018 -32.575 1.00 33.01 37 GLY E N 1
ATOM 4497 C CA . GLY E 1 38 ? 0.068 43.589 -32.827 1.00 32.91 37 GLY E CA 1
ATOM 4498 C C . GLY E 1 38 ? -1.162 42.794 -33.214 1.00 32.64 37 GLY E C 1
ATOM 4499 O O . GLY E 1 38 ? -1.175 41.575 -33.121 1.00 33.15 37 GLY E O 1
ATOM 4500 N N . LEU E 1 39 ? -2.191 43.487 -33.669 1.00 31.38 38 LEU E N 1
ATOM 4501 C CA . LEU E 1 39 ? -3.424 42.862 -34.045 1.00 31.68 38 LEU E CA 1
ATOM 4502 C C . LEU E 1 39 ? -3.722 43.201 -35.467 1.00 31.49 38 LEU E C 1
ATOM 4503 O O . LEU E 1 39 ? -3.354 44.259 -35.937 1.00 34.26 38 LEU E O 1
ATOM 4508 N N . THR E 1 40 ? -4.400 42.309 -36.162 1.00 34.46 39 THR E N 1
ATOM 4509 C CA . THR E 1 40 ? -4.822 42.594 -37.522 1.00 36.58 39 THR E CA 1
ATOM 4510 C C . THR E 1 40 ? -6.072 43.455 -37.505 1.00 36.55 39 THR E C 1
ATOM 4511 O O . THR E 1 40 ? -6.717 43.606 -36.491 1.00 36.46 39 THR E O 1
ATOM 4515 N N . ILE E 1 41 ? -6.404 44.012 -38.660 1.00 38.91 40 ILE E N 1
ATOM 4516 C CA . ILE E 1 41 ? -7.606 44.814 -38.832 1.00 40.51 40 ILE E CA 1
ATOM 4517 C C . ILE E 1 41 ? -8.860 43.997 -38.506 1.00 39.37 40 ILE E C 1
ATOM 4518 O O . ILE E 1 41 ? -9.815 44.540 -37.967 1.00 42.15 40 ILE E O 1
ATOM 4523 N N . GLN E 1 42 ? -8.846 42.695 -38.793 1.00 39.56 41 GLN E N 1
ATOM 4524 C CA . GLN E 1 42 ? -9.979 41.820 -38.488 1.00 41.55 41 GLN E CA 1
ATOM 4525 C C . GLN E 1 42 ? -10.053 41.532 -36.992 1.00 38.79 41 GLN E C 1
ATOM 4526 O O . GLN E 1 42 ? -11.144 41.458 -36.389 1.00 39.02 41 GLN E O 1
ATOM 4532 N N . GLN E 1 43 ? -8.897 41.334 -36.381 1.00 35.74 42 GLN E N 1
ATOM 4533 C CA . GLN E 1 43 ? -8.885 41.137 -34.945 1.00 33.37 42 GLN E CA 1
ATOM 4534 C C . GLN E 1 43 ? -9.476 42.343 -34.221 1.00 32.03 42 GLN E C 1
ATOM 4535 O O . GLN E 1 43 ? -10.260 42.177 -33.302 1.00 31.96 42 GLN E O 1
ATOM 4541 N N . LEU E 1 44 ? -9.098 43.546 -34.636 1.00 33.91 43 LEU E N 1
ATOM 4542 C CA . LEU E 1 44 ? -9.600 44.779 -34.003 1.00 34.74 43 LEU E CA 1
ATOM 4543 C C . LEU E 1 44 ? -11.079 45.026 -34.287 1.00 33.93 43 LEU E C 1
ATOM 4544 O O . LEU E 1 44 ? -11.779 45.497 -33.421 1.00 36.15 43 LEU E O 1
ATOM 4549 N N . ALA E 1 45 ? -11.541 44.686 -35.482 1.00 34.38 44 ALA E N 1
ATOM 4550 C CA . ALA E 1 45 ? -12.945 44.829 -35.840 1.00 36.31 44 ALA E CA 1
ATOM 4551 C C . ALA E 1 45 ? -13.758 43.886 -35.000 1.00 36.76 44 ALA E C 1
ATOM 4552 O O . ALA E 1 45 ? -14.837 44.216 -34.537 1.00 37.30 44 ALA E O 1
ATOM 4562 N N . ILE E 1 47 ? -12.744 42.675 -31.996 1.00 37.12 46 ILE E N 1
ATOM 4563 C CA . ILE E 1 47 ? -12.641 43.262 -30.655 1.00 36.25 46 ILE E CA 1
ATOM 4564 C C . ILE E 1 47 ? -13.594 44.454 -30.451 1.00 37.35 46 ILE E C 1
ATOM 4565 O O . ILE E 1 47 ? -14.231 44.576 -29.419 1.00 38.18 46 ILE E O 1
ATOM 4570 N N . ASN E 1 48 ? -13.643 45.368 -31.404 1.00 38.73 47 ASN E N 1
ATOM 4571 C CA . ASN E 1 48 ? -14.515 46.545 -31.275 1.00 40.77 47 ASN E CA 1
ATOM 4572 C C . ASN E 1 48 ? -16.012 46.187 -31.311 1.00 40.24 47 ASN E C 1
ATOM 4573 O O . ASN E 1 48 ? -16.827 46.832 -30.652 1.00 41.65 47 ASN E O 1
ATOM 4578 N N . VAL E 1 49 ? -16.366 45.169 -32.088 1.00 40.51 48 VAL E N 1
ATOM 4579 C CA . VAL E 1 49 ? -17.732 44.662 -32.114 1.00 39.66 48 VAL E CA 1
ATOM 4580 C C . VAL E 1 49 ? -18.107 44.122 -30.722 1.00 39.44 48 VAL E C 1
ATOM 4581 O O . VAL E 1 49 ? -19.175 44.449 -30.209 1.00 40.60 48 VAL E O 1
ATOM 4585 N N . ILE E 1 50 ? -17.227 43.316 -30.115 1.00 39.58 49 ILE E N 1
ATOM 4586 C CA . ILE E 1 50 ? -17.463 42.729 -28.760 1.00 38.88 49 ILE E CA 1
ATOM 4587 C C . ILE E 1 50 ? -17.536 43.769 -27.638 1.00 39.94 49 ILE E C 1
ATOM 4588 O O . ILE E 1 50 ? -18.272 43.589 -26.655 1.00 38.19 49 ILE E O 1
ATOM 4593 N N . TYR E 1 51 ? -16.751 44.833 -27.770 1.00 40.52 50 TYR E N 1
ATOM 4594 C CA . TYR E 1 51 ? -16.700 45.900 -26.769 1.00 43.42 50 TYR E CA 1
ATOM 4595 C C . TYR E 1 51 ? -18.042 46.632 -26.636 1.00 42.93 50 TYR E C 1
ATOM 4596 O O . TYR E 1 51 ? -18.536 46.880 -25.543 1.00 43.25 50 TYR E O 1
ATOM 4605 N N . SER E 1 52 ? -18.622 46.951 -27.772 1.00 43.83 51 SER E N 1
ATOM 4606 C CA . SER E 1 52 ? -19.882 47.665 -27.837 1.00 45.23 51 SER E CA 1
ATOM 4607 C C . SER E 1 52 ? -21.110 46.744 -27.766 1.00 45.30 51 SER E C 1
ATOM 4608 O O . SER E 1 52 ? -22.239 47.231 -27.805 1.00 44.58 51 SER E O 1
ATOM 4611 N N . THR E 1 53 ? -20.899 45.426 -27.702 1.00 44.05 52 THR E N 1
ATOM 4612 C CA . THR E 1 53 ? -21.995 44.484 -27.553 1.00 42.77 52 THR E CA 1
ATOM 4613 C C . THR E 1 53 ? -21.538 43.338 -26.683 1.00 42.29 52 THR E C 1
ATOM 4614 O O . THR E 1 53 ? -21.429 42.207 -27.139 1.00 42.73 52 THR E O 1
ATOM 4618 N N . PRO E 1 54 ? -21.270 43.619 -25.404 1.00 41.11 53 PRO E N 1
ATOM 4619 C CA . PRO E 1 54 ? -20.835 42.521 -24.565 1.00 41.45 53 PRO E CA 1
ATOM 4620 C C . PRO E 1 54 ? -21.876 41.413 -24.452 1.00 41.79 53 PRO E C 1
ATOM 4621 O O . PRO E 1 54 ? -23.084 41.679 -24.400 1.00 40.98 53 PRO E O 1
ATOM 4625 N N . GLY E 1 55 ? -21.390 40.178 -24.450 1.00 40.88 54 GLY E N 1
ATOM 4626 C CA . GLY E 1 55 ? -22.242 39.009 -24.392 1.00 39.94 54 GLY E CA 1
ATOM 4627 C C . GLY E 1 55 ? -22.742 38.587 -25.752 1.00 39.17 54 GLY E C 1
ATOM 4628 O O . GLY E 1 55 ? -23.597 37.718 -25.851 1.00 39.52 54 GLY E O 1
ATOM 4629 N N . ILE E 1 56 ? -22.213 39.196 -26.807 1.00 39.96 55 ILE E N 1
ATOM 4630 C CA . ILE E 1 56 ? -22.586 38.839 -28.159 1.00 38.80 55 ILE E CA 1
ATOM 4631 C C . ILE E 1 56 ? -22.193 37.393 -28.400 1.00 40.12 55 ILE E C 1
ATOM 4632 O O . ILE E 1 56 ? -21.216 36.917 -27.835 1.00 38.39 55 ILE E O 1
ATOM 4637 N N . SER E 1 57 ? -22.966 36.687 -29.225 1.00 40.59 56 SER E N 1
ATOM 4638 C CA . SER E 1 57 ? -22.655 35.300 -29.534 1.00 40.76 56 SER E CA 1
ATOM 4639 C C . SER E 1 57 ? -21.768 35.277 -30.768 1.00 40.93 56 SER E C 1
ATOM 4640 O O . SER E 1 57 ? -21.809 36.194 -31.603 1.00 41.44 56 SER E O 1
ATOM 4643 N N . VAL E 1 58 ? -20.972 34.218 -30.876 1.00 42.07 57 VAL E N 1
ATOM 4644 C CA . VAL E 1 58 ? -20.064 34.034 -32.009 1.00 42.41 57 VAL E CA 1
ATOM 4645 C C . VAL E 1 58 ? -20.886 33.975 -33.308 1.00 44.26 57 VAL E C 1
ATOM 4646 O O . VAL E 1 58 ? -20.459 34.483 -34.362 1.00 44.60 57 VAL E O 1
ATOM 4650 N N . ALA E 1 59 ? -22.072 33.366 -33.224 1.00 45.01 58 ALA E N 1
ATOM 4651 C CA . ALA E 1 59 ? -22.993 33.278 -34.356 1.00 44.80 58 ALA E CA 1
ATOM 4652 C C . ALA E 1 59 ? -23.346 34.657 -34.902 1.00 44.82 58 ALA E C 1
ATOM 4653 O O . ALA E 1 59 ? -23.332 34.882 -36.111 1.00 45.34 58 ALA E O 1
ATOM 4655 N N . ASP E 1 60 ? -23.658 35.577 -33.994 1.00 44.29 59 ASP E N 1
ATOM 4656 C CA . ASP E 1 60 ? -24.016 36.943 -34.356 1.00 43.74 59 ASP E CA 1
ATOM 4657 C C . ASP E 1 60 ? -22.781 37.741 -34.728 1.00 43.32 59 ASP E C 1
ATOM 4658 O O . ASP E 1 60 ? -22.834 38.595 -35.617 1.00 44.09 59 ASP E O 1
ATOM 4663 N N . LEU E 1 61 ? -21.666 37.458 -34.062 1.00 43.67 60 LEU E N 1
ATOM 4664 C CA . LEU E 1 61 ? -20.382 38.132 -34.349 1.00 42.54 60 LEU E CA 1
ATOM 4665 C C . LEU E 1 61 ? -19.954 37.805 -35.784 1.00 42.91 60 LEU E C 1
ATOM 4666 O O . LEU E 1 61 ? -19.515 38.674 -36.571 1.00 41.85 60 LEU E O 1
ATOM 4671 N N . THR E 1 62 ? -20.109 36.541 -36.133 1.00 44.44 61 THR E N 1
ATOM 4672 C CA . THR E 1 62 ? -19.826 36.090 -37.477 1.00 46.44 61 THR E CA 1
ATOM 4673 C C . THR E 1 62 ? -20.622 36.908 -38.499 1.00 47.21 61 THR E C 1
ATOM 4674 O O . THR E 1 62 ? -20.052 37.440 -39.439 1.00 48.67 61 THR E O 1
ATOM 4678 N N . LYS E 1 63 ? -21.932 37.035 -38.281 1.00 48.96 62 LYS E N 1
ATOM 4679 C CA . LYS E 1 63 ? -22.815 37.800 -39.172 1.00 48.70 62 LYS E CA 1
ATOM 4680 C C . LYS E 1 63 ? -22.452 39.284 -39.220 1.00 48.46 62 LYS E C 1
ATOM 4681 O O . LYS E 1 63 ? -22.420 39.882 -40.295 1.00 48.81 62 LYS E O 1
ATOM 4684 N N . ARG E 1 64 ? -22.188 39.859 -38.049 1.00 47.48 63 ARG E N 1
ATOM 4685 C CA . ARG E 1 64 ? -21.805 41.264 -37.900 1.00 47.20 63 ARG E CA 1
ATOM 4686 C C . ARG E 1 64 ? -20.572 41.569 -38.749 1.00 49.00 63 ARG E C 1
ATOM 4687 O O . ARG E 1 64 ? -20.520 42.562 -39.478 1.00 49.19 63 ARG E O 1
ATOM 4695 N N . LEU E 1 65 ? -19.580 40.687 -38.649 1.00 49.60 64 LEU E N 1
ATOM 4696 C CA . LEU E 1 65 ? -18.314 40.843 -39.346 1.00 49.16 64 LEU E CA 1
ATOM 4697 C C . LEU E 1 65 ? -18.389 40.421 -40.804 1.00 50.95 64 LEU E C 1
ATOM 4698 O O . LEU E 1 65 ? -17.514 40.770 -41.584 1.00 51.28 64 LEU E O 1
ATOM 4703 N N . ILE E 1 66 ? -19.437 39.686 -41.160 1.00 52.42 65 ILE E N 1
ATOM 4704 C CA . ILE E 1 66 ? -19.655 39.209 -42.520 1.00 54.44 65 ILE E CA 1
ATOM 4705 C C . ILE E 1 66 ? -18.469 38.330 -42.930 1.00 55.12 65 ILE E C 1
ATOM 4706 O O . ILE E 1 66 ? -17.905 38.464 -44.017 1.00 56.91 65 ILE E O 1
ATOM 4711 N N . ILE E 1 67 ? -18.078 37.445 -42.029 1.00 54.34 66 ILE E N 1
ATOM 4712 C CA . ILE E 1 67 ? -17.014 36.495 -42.311 1.00 54.62 66 ILE E CA 1
ATOM 4713 C C . ILE E 1 67 ? -17.578 35.119 -42.072 1.00 54.93 66 ILE E C 1
ATOM 4714 O O . ILE E 1 67 ? -18.635 34.974 -41.462 1.00 54.97 66 ILE E O 1
ATOM 4719 N N . THR E 1 68 ? -16.869 34.112 -42.558 1.00 55.50 67 THR E N 1
ATOM 4720 C CA . THR E 1 68 ? -17.307 32.740 -42.426 1.00 56.12 67 THR E CA 1
ATOM 4721 C C . THR E 1 68 ? -17.186 32.318 -40.972 1.00 55.06 67 THR E C 1
ATOM 4722 O O . THR E 1 68 ? -16.368 32.852 -40.228 1.00 54.71 67 THR E O 1
ATOM 4726 N N . GLY E 1 69 ? -18.012 31.357 -40.574 1.00 54.87 68 GLY E N 1
ATOM 4727 C CA . GLY E 1 69 ? -17.996 30.829 -39.201 1.00 54.85 68 GLY E CA 1
ATOM 4728 C C . GLY E 1 69 ? -16.689 30.141 -38.842 1.00 54.70 68 GLY E C 1
ATOM 4729 O O . GLY E 1 69 ? -16.334 30.031 -37.671 1.00 53.67 68 GLY E O 1
ATOM 4730 N N . SER E 1 70 ? -15.998 29.653 -39.867 1.00 54.61 69 SER E N 1
ATOM 4731 C CA . SER E 1 70 ? -14.710 29.014 -39.724 1.00 55.05 69 SER E CA 1
ATOM 4732 C C . SER E 1 70 ? -13.677 30.034 -39.260 1.00 54.26 69 SER E C 1
ATOM 4733 O O . SER E 1 70 ? -13.057 29.862 -38.211 1.00 54.92 69 SER E O 1
ATOM 4736 N N . SER E 1 71 ? -13.521 31.103 -40.038 1.00 53.60 70 SER E N 1
ATOM 4737 C CA . SER E 1 71 ? -12.584 32.174 -39.719 1.00 52.69 70 SER E CA 1
ATOM 4738 C C . SER E 1 71 ? -12.956 32.844 -38.403 1.00 51.28 70 SER E C 1
ATOM 4739 O O . SER E 1 71 ? -12.087 33.180 -37.607 1.00 50.58 70 SER E O 1
ATOM 4742 N N . ALA E 1 72 ? -14.252 32.994 -38.160 1.00 50.31 71 ALA E N 1
ATOM 4743 C CA . ALA E 1 72 ? -14.737 33.609 -36.927 1.00 48.25 71 ALA E CA 1
ATOM 4744 C C . ALA E 1 72 ? -14.308 32.828 -35.698 1.00 46.75 71 ALA E C 1
ATOM 4745 O O . ALA E 1 72 ? -13.869 33.408 -34.708 1.00 46.30 71 ALA E O 1
ATOM 4747 N N . ALA E 1 73 ? -14.431 31.511 -35.778 1.00 46.17 72 ALA E N 1
ATOM 4748 C CA . ALA E 1 73 ? -14.063 30.605 -34.685 1.00 44.56 72 ALA E CA 1
ATOM 4749 C C . ALA E 1 73 ? -12.553 30.577 -34.419 1.00 43.28 72 ALA E C 1
ATOM 4750 O O . ALA E 1 73 ? -12.107 30.455 -33.268 1.00 40.04 72 ALA E O 1
ATOM 4752 N N . ALA E 1 74 ? -11.781 30.660 -35.498 1.00 43.34 73 ALA E N 1
ATOM 4753 C CA . ALA E 1 74 ? -10.328 30.720 -35.431 1.00 42.71 73 ALA E CA 1
ATOM 4754 C C . ALA E 1 74 ? -9.895 32.011 -34.723 1.00 41.39 73 ALA E C 1
ATOM 4755 O O . ALA E 1 74 ? -9.083 31.989 -33.778 1.00 40.69 73 ALA E O 1
ATOM 4757 N N . ASN E 1 75 ? -10.458 33.132 -35.165 1.00 39.59 74 ASN E N 1
ATOM 4758 C CA . ASN E 1 75 ? -10.149 34.421 -34.558 1.00 38.72 74 ASN E CA 1
ATOM 4759 C C . ASN E 1 75 ? -10.583 34.563 -33.099 1.00 38.25 74 ASN E C 1
ATOM 4760 O O . ASN E 1 75 ? -9.846 35.134 -32.291 1.00 37.41 74 ASN E O 1
ATOM 4765 N N . VAL E 1 76 ? -11.751 34.035 -32.755 1.00 36.98 75 VAL E N 1
ATOM 4766 C CA . VAL E 1 76 ? -12.194 34.030 -31.364 1.00 36.21 75 VAL E CA 1
ATOM 4767 C C . VAL E 1 76 ? -11.205 33.214 -30.535 1.00 35.20 75 VAL E C 1
ATOM 4768 O O . VAL E 1 76 ? -10.805 33.646 -29.470 1.00 37.25 75 VAL E O 1
ATOM 4772 N N . ASP E 1 77 ? -10.829 32.032 -31.017 1.00 33.93 76 ASP E N 1
ATOM 4773 C CA . ASP E 1 77 ? -9.841 31.199 -30.334 1.00 34.30 76 ASP E CA 1
ATOM 4774 C C . ASP E 1 77 ? -8.557 31.996 -30.049 1.00 31.63 76 ASP E C 1
ATOM 4775 O O . ASP E 1 77 ? -8.041 31.972 -28.935 1.00 26.66 76 ASP E O 1
ATOM 4777 N N . GLY E 1 78 ? -8.053 32.685 -31.070 1.00 28.50 77 GLY E N 1
ATOM 4778 C CA . GLY E 1 78 ? -6.895 33.569 -30.933 1.00 30.45 77 GLY E CA 1
ATOM 4779 C C . GLY E 1 78 ? -7.060 34.702 -29.917 1.00 31.44 77 GLY E C 1
ATOM 4780 O O . GLY E 1 78 ? -6.125 35.017 -29.174 1.00 32.68 77 GLY E O 1
ATOM 4781 N N . LEU E 1 79 ? -8.229 35.335 -29.856 1.00 29.56 78 LEU E N 1
ATOM 4782 C CA . LEU E 1 79 ? -8.410 36.423 -28.883 1.00 30.10 78 LEU E CA 1
ATOM 4783 C C . LEU E 1 79 ? -8.461 35.880 -27.466 1.00 29.94 78 LEU E C 1
ATOM 4784 O O . LEU E 1 79 ? -8.062 36.556 -26.520 1.00 30.47 78 LEU E O 1
ATOM 4789 N N . ILE E 1 80 ? -8.919 34.642 -27.317 1.00 30.11 79 ILE E N 1
ATOM 4790 C CA . ILE E 1 80 ? -8.942 33.993 -26.016 1.00 33.41 79 ILE E CA 1
ATOM 4791 C C . ILE E 1 80 ? -7.503 33.637 -25.588 1.00 32.54 79 ILE E C 1
ATOM 4792 O O . ILE E 1 80 ? -7.157 33.764 -24.419 1.00 31.87 79 ILE E O 1
ATOM 4797 N N . SER E 1 81 ? -6.675 33.183 -26.525 1.00 33.23 80 SER E N 1
ATOM 4798 C CA . SER E 1 81 ? -5.270 32.883 -26.227 1.00 33.81 80 SER E CA 1
ATOM 4799 C C . SER E 1 81 ? -4.498 34.128 -25.770 1.00 33.10 80 SER E C 1
ATOM 4800 O O . SER E 1 81 ? -3.699 34.061 -24.852 1.00 31.26 80 SER E O 1
ATOM 4803 N N . LEU E 1 82 ? -4.734 35.265 -26.418 1.00 33.49 81 LEU E N 1
ATOM 4804 C CA . LEU E 1 82 ? -4.029 36.499 -26.068 1.00 32.77 81 LEU E CA 1
ATOM 4805 C C . LEU E 1 82 ? -4.603 37.161 -24.824 1.00 33.75 81 LEU E C 1
ATOM 4806 O O . LEU E 1 82 ? -4.113 38.209 -24.411 1.00 33.38 81 LEU E O 1
ATOM 4811 N N . GLY E 1 83 ? -5.645 36.557 -24.244 1.00 32.97 82 GLY E N 1
ATOM 4812 C CA . GLY E 1 83 ? -6.298 37.066 -23.050 1.00 31.66 82 GLY E CA 1
ATOM 4813 C C . GLY E 1 83 ? -7.079 38.349 -23.252 1.00 31.49 82 GLY E C 1
ATOM 4814 O O . GLY E 1 83 ? -7.198 39.142 -22.320 1.00 32.22 82 GLY E O 1
ATOM 4815 N N . LEU E 1 84 ? -7.617 38.553 -24.458 1.00 31.74 83 LEU E N 1
ATOM 4816 C CA . LEU E 1 84 ? -8.354 39.772 -24.797 1.00 32.13 83 LEU E CA 1
ATOM 4817 C C . LEU E 1 84 ? -9.883 39.666 -24.729 1.00 31.83 83 LEU E C 1
ATOM 4818 O O . LEU E 1 84 ? -10.562 40.678 -24.811 1.00 30.60 83 LEU E O 1
ATOM 4823 N N . VAL E 1 85 ? -10.423 38.459 -24.614 1.00 35.14 84 VAL E N 1
ATOM 4824 C CA . VAL E 1 85 ? -11.887 38.264 -24.540 1.00 36.38 84 VAL E CA 1
ATOM 4825 C C . VAL E 1 85 ? -12.138 37.133 -23.621 1.00 38.51 84 VAL E C 1
ATOM 4826 O O . VAL E 1 85 ? -11.424 36.152 -23.713 1.00 41.40 84 VAL E O 1
ATOM 4830 N N . VAL E 1 86 ? -13.141 37.256 -22.744 1.00 40.40 85 VAL E N 1
ATOM 4831 C CA . VAL E 1 86 ? -13.460 36.211 -21.760 1.00 41.80 85 VAL E CA 1
ATOM 4832 C C . VAL E 1 86 ? -14.781 35.523 -22.117 1.00 41.55 85 VAL E C 1
ATOM 4833 O O . VAL E 1 86 ? -15.775 36.202 -22.390 1.00 40.87 85 VAL E O 1
ATOM 4837 N N . LYS E 1 87 ? -14.781 34.191 -22.159 1.00 41.75 86 LYS E N 1
ATOM 4838 C CA . LYS E 1 87 ? -15.998 33.435 -22.433 1.00 43.53 86 LYS E CA 1
ATOM 4839 C C . LYS E 1 87 ? -16.918 33.601 -21.224 1.00 44.64 86 LYS E C 1
ATOM 4840 O O . LYS E 1 87 ? -16.471 33.511 -20.069 1.00 44.28 86 LYS E O 1
ATOM 4842 N N . LEU E 1 88 ? -18.190 33.880 -21.477 1.00 46.62 87 LEU E N 1
ATOM 4843 C CA . LEU E 1 88 ? -19.160 34.056 -20.377 1.00 47.59 87 LEU E CA 1
ATOM 4844 C C . LEU E 1 88 ? -19.789 32.756 -19.869 1.00 49.20 87 LEU E C 1
ATOM 4845 O O . LEU E 1 88 ? -20.251 32.711 -18.731 1.00 49.88 87 LEU E O 1
ATOM 4850 N N . ASN E 1 89 ? -19.820 31.717 -20.707 1.00 51.32 88 ASN E N 1
ATOM 4851 C CA . ASN E 1 89 ? -20.313 30.385 -20.320 1.00 52.84 88 ASN E CA 1
ATOM 4852 C C . ASN E 1 89 ? -21.805 30.331 -19.972 1.00 54.35 88 ASN E C 1
ATOM 4853 O O . ASN E 1 89 ? -22.567 31.248 -20.291 1.00 55.64 88 ASN E O 1
ATOM 4855 N N . SER E 1 96 ? -18.076 26.481 -30.457 1.00 61.13 95 SER E N 1
ATOM 4856 C CA . SER E 1 96 ? -19.534 26.480 -30.558 1.00 60.63 95 SER E CA 1
ATOM 4857 C C . SER E 1 96 ? -20.038 27.891 -30.815 1.00 60.20 95 SER E C 1
ATOM 4858 O O . SER E 1 96 ? -19.596 28.836 -30.166 1.00 60.97 95 SER E O 1
ATOM 4865 N N . ASP E 1 98 ? -22.749 29.151 -29.947 1.00 53.31 97 ASP E N 1
ATOM 4866 C CA . ASP E 1 98 ? -23.594 29.577 -28.830 1.00 52.40 97 ASP E CA 1
ATOM 4867 C C . ASP E 1 98 ? -22.770 30.362 -27.801 1.00 50.51 97 ASP E C 1
ATOM 4868 O O . ASP E 1 98 ? -23.318 30.980 -26.882 1.00 51.04 97 ASP E O 1
ATOM 4873 N N . LEU E 1 99 ? -21.450 30.292 -27.953 1.00 47.63 98 LEU E N 1
ATOM 4874 C CA . LEU E 1 99 ? -20.484 30.976 -27.101 1.00 44.48 98 LEU E CA 1
ATOM 4875 C C . LEU E 1 99 ? -20.690 32.504 -27.039 1.00 40.65 98 LEU E C 1
ATOM 4876 O O . LEU E 1 99 ? -20.729 33.177 -28.073 1.00 39.83 98 LEU E O 1
ATOM 4881 N N . THR E 1 100 ? -20.827 33.036 -25.822 1.00 38.43 99 THR E N 1
ATOM 4882 C CA . THR E 1 100 ? -20.979 34.479 -25.610 1.00 37.30 99 THR E CA 1
ATOM 4883 C C . THR E 1 100 ? -19.663 35.062 -25.091 1.00 36.38 99 THR E C 1
ATOM 4884 O O . THR E 1 100 ? -19.005 34.490 -24.224 1.00 35.81 99 THR E O 1
ATOM 4888 N N . LEU E 1 101 ? -19.283 36.206 -25.636 1.00 36.33 100 LEU E N 1
ATOM 4889 C CA . LEU E 1 101 ? -18.002 36.806 -25.319 1.00 37.73 100 LEU E CA 1
ATOM 4890 C C . LEU E 1 101 ? -18.115 38.227 -24.789 1.00 37.36 100 LEU E C 1
ATOM 4891 O O . LEU E 1 101 ? -19.057 38.950 -25.115 1.00 37.93 100 LEU E O 1
ATOM 4896 N N . LYS E 1 102 ? -17.162 38.606 -23.943 1.00 36.82 101 LYS E N 1
ATOM 4897 C CA . LYS E 1 102 ? -17.010 40.002 -23.521 1.00 38.50 101 LYS E CA 1
ATOM 4898 C C . LYS E 1 102 ? -15.508 40.257 -23.454 1.00 37.62 101 LYS E C 1
ATOM 4899 O O . LYS E 1 102 ? -14.730 39.308 -23.464 1.00 38.34 101 LYS E O 1
ATOM 4905 N N . LEU E 1 103 ? -15.089 41.519 -23.394 1.00 37.79 102 LEU E N 1
ATOM 4906 C CA . LEU E 1 103 ? -13.659 41.823 -23.379 1.00 35.69 102 LEU E CA 1
ATOM 4907 C C . LEU E 1 103 ? -13.060 41.811 -22.011 1.00 36.07 102 LEU E C 1
ATOM 4908 O O . LEU E 1 103 ? -13.715 42.149 -21.030 1.00 36.70 102 LEU E O 1
ATOM 4913 N N . SER E 1 104 ? -11.782 41.461 -21.956 1.00 36.66 103 SER E N 1
ATOM 4914 C CA . SER E 1 104 ? -11.040 41.523 -20.722 1.00 35.73 103 SER E CA 1
ATOM 4915 C C . SER E 1 104 ? -10.582 42.977 -20.630 1.00 35.20 103 SER E C 1
ATOM 4916 O O . SER E 1 104 ? -10.682 43.726 -21.606 1.00 36.93 103 SER E O 1
ATOM 4919 N N . LYS E 1 105 ? -10.063 43.368 -19.474 1.00 36.22 104 LYS E N 1
ATOM 4920 C CA . LYS E 1 105 ? -9.516 44.703 -19.272 1.00 36.92 104 LYS E CA 1
ATOM 4921 C C . LYS E 1 105 ? -8.497 45.029 -20.358 1.00 36.84 104 LYS E C 1
ATOM 4922 O O . LYS E 1 105 ? -8.507 46.113 -20.926 1.00 36.49 104 LYS E O 1
ATOM 4924 N N . LYS E 1 106 ? -7.643 44.054 -20.650 1.00 36.51 105 LYS E N 1
ATOM 4925 C CA . LYS E 1 106 ? -6.583 44.157 -21.648 1.00 34.19 105 LYS E CA 1
ATOM 4926 C C . LYS E 1 106 ? -7.149 44.354 -23.046 1.00 33.62 105 LYS E C 1
ATOM 4927 O O . LYS E 1 106 ? -6.555 45.044 -23.882 1.00 32.46 105 LYS E O 1
ATOM 4933 N N . GLY E 1 107 ? -8.286 43.722 -23.310 1.00 33.46 106 GLY E N 1
ATOM 4934 C CA . GLY E 1 107 ? -8.962 43.881 -24.584 1.00 33.39 106 GLY E CA 1
ATOM 4935 C C . GLY E 1 107 ? -9.579 45.264 -24.700 1.00 33.65 106 GLY E C 1
ATOM 4936 O O . GLY E 1 107 ? -9.608 45.839 -25.790 1.00 30.29 106 GLY E O 1
ATOM 4937 N N . GLU E 1 108 ? -10.089 45.791 -23.587 1.00 36.16 107 GLU E N 1
ATOM 4938 C CA . GLU E 1 108 ? -10.683 47.131 -23.554 1.00 39.68 107 GLU E CA 1
ATOM 4939 C C . GLU E 1 108 ? -9.588 48.133 -23.814 1.00 40.29 107 GLU E C 1
ATOM 4940 O O . GLU E 1 108 ? -9.738 49.006 -24.675 1.00 38.98 107 GLU E O 1
ATOM 4946 N N . ASP E 1 109 ? -8.482 47.989 -23.083 1.00 39.96 108 ASP E N 1
ATOM 4947 C CA . ASP E 1 109 ? -7.319 48.861 -23.257 1.00 40.49 108 ASP E CA 1
ATOM 4948 C C . ASP E 1 109 ? -6.900 48.894 -24.724 1.00 40.74 108 ASP E C 1
ATOM 4949 O O . ASP E 1 109 ? -6.715 49.968 -25.311 1.00 40.91 108 ASP E O 1
ATOM 4951 N N . LEU E 1 110 ? -6.771 47.728 -25.338 1.00 40.51 109 LEU E N 1
ATOM 4952 C CA . LEU E 1 110 ? -6.393 47.673 -26.762 1.00 39.16 109 LEU E CA 1
ATOM 4953 C C . LEU E 1 110 ? -7.447 48.270 -27.688 1.00 38.87 109 LEU E C 1
ATOM 4954 O O . LEU E 1 110 ? -7.114 48.861 -28.727 1.00 40.09 109 LEU E O 1
ATOM 4959 N N . SER E 1 111 ? -8.712 48.089 -27.337 1.00 38.58 110 SER E N 1
ATOM 4960 C CA . SER E 1 111 ? -9.795 48.671 -28.097 1.00 39.66 110 SER E CA 1
ATOM 4961 C C . SER E 1 111 ? -9.699 50.204 -28.059 1.00 39.29 110 SER E C 1
ATOM 4962 O O . SER E 1 111 ? -9.827 50.857 -29.081 1.00 35.02 110 SER E O 1
ATOM 4965 N N . LYS E 1 112 ? -9.502 50.757 -26.868 1.00 39.50 111 LYS E N 1
ATOM 4966 C CA . LYS E 1 112 ? -9.363 52.205 -26.688 1.00 42.47 111 LYS E CA 1
ATOM 4967 C C . LYS E 1 112 ? -8.200 52.784 -27.537 1.00 43.64 111 LYS E C 1
ATOM 4968 O O . LYS E 1 112 ? -8.353 53.817 -28.188 1.00 44.72 111 LYS E O 1
ATOM 4973 N N . ARG E 1 113 ? -7.066 52.095 -27.570 1.00 43.62 112 ARG E N 1
ATOM 4974 C CA . ARG E 1 113 ? -5.914 52.540 -28.370 1.00 44.59 112 ARG E CA 1
ATOM 4975 C C . ARG E 1 113 ? -6.140 52.424 -29.871 1.00 43.98 112 ARG E C 1
ATOM 4976 O O . ARG E 1 113 ? -5.505 53.114 -30.659 1.00 45.48 112 ARG E O 1
ATOM 4984 N N . SER E 1 114 ? -7.028 51.524 -30.265 1.00 44.79 113 SER E N 1
ATOM 4985 C CA . SER E 1 114 ? -7.387 51.351 -31.655 1.00 46.12 113 SER E CA 1
ATOM 4986 C C . SER E 1 114 ? -8.243 52.524 -32.152 1.00 45.92 113 SER E C 1
ATOM 4987 O O . SER E 1 114 ? -8.204 52.884 -33.320 1.00 44.93 113 SER E O 1
ATOM 4990 N N . THR E 1 115 ? -9.031 53.088 -31.247 1.00 46.01 114 THR E N 1
ATOM 4991 C CA . THR E 1 115 ? -9.929 54.186 -31.550 1.00 46.94 114 THR E CA 1
ATOM 4992 C C . THR E 1 115 ? -9.253 55.530 -31.320 1.00 46.79 114 THR E C 1
ATOM 4993 O O . THR E 1 115 ? -9.555 56.488 -32.027 1.00 49.59 114 THR E O 1
ATOM 4997 N N . ALA E 1 116 ? -8.395 55.614 -30.301 1.00 46.42 115 ALA E N 1
ATOM 4998 C CA . ALA E 1 116 ? -7.584 56.806 -30.038 1.00 45.23 115 ALA E CA 1
ATOM 4999 C C . ALA E 1 116 ? -6.270 56.503 -30.712 1.00 44.00 115 ALA E C 1
ATOM 5000 O O . ALA E 1 116 ? -5.257 56.243 -30.063 1.00 44.70 115 ALA E O 1
ATOM 5002 N N . ASN E 1 117 ? -6.307 56.511 -32.033 1.00 42.92 116 ASN E N 1
ATOM 5003 C CA . ASN E 1 117 ? -5.151 56.172 -32.851 1.00 41.38 116 ASN E CA 1
ATOM 5004 C C . ASN E 1 117 ? -4.033 57.210 -32.716 1.00 42.74 116 ASN E C 1
ATOM 5005 O O . ASN E 1 117 ? -4.065 58.262 -33.356 1.00 43.08 116 ASN E O 1
ATOM 5010 N N . ALA E 1 118 ? -3.029 56.891 -31.905 1.00 41.80 117 ALA E N 1
ATOM 5011 C CA . ALA E 1 118 ? -1.912 57.797 -31.656 1.00 41.56 117 ALA E CA 1
ATOM 5012 C C . ALA E 1 118 ? -1.163 58.234 -32.918 1.00 40.72 117 ALA E C 1
ATOM 5013 O O . ALA E 1 118 ? -0.581 59.309 -32.935 1.00 40.47 117 ALA E O 1
ATOM 5015 N N . PHE E 1 119 ? -1.146 57.405 -33.953 1.00 41.02 118 PHE E N 1
ATOM 5016 C CA . PHE E 1 119 ? -0.469 57.767 -35.207 1.00 40.40 118 PHE E CA 1
ATOM 5017 C C . PHE E 1 119 ? -1.247 58.818 -36.004 1.00 39.94 118 PHE E C 1
ATOM 5018 O O . PHE E 1 119 ? -0.648 59.596 -36.744 1.00 40.31 118 PHE E O 1
ATOM 5034 N N . TYR E 1 121 ? -3.325 61.038 -34.453 1.00 37.32 120 TYR E N 1
ATOM 5035 C CA . TYR E 1 121 ? -3.158 62.224 -33.609 1.00 40.01 120 TYR E CA 1
ATOM 5036 C C . TYR E 1 121 ? -1.837 62.956 -33.830 1.00 40.72 120 TYR E C 1
ATOM 5037 O O . TYR E 1 121 ? -1.796 64.180 -33.780 1.00 41.86 120 TYR E O 1
ATOM 5046 N N . LYS E 1 122 ? -0.757 62.212 -34.014 1.00 39.39 121 LYS E N 1
ATOM 5047 C CA . LYS E 1 122 ? 0.537 62.819 -34.286 1.00 38.73 121 LYS E CA 1
ATOM 5048 C C . LYS E 1 122 ? 0.510 63.517 -35.630 1.00 37.62 121 LYS E C 1
ATOM 5049 O O . LYS E 1 122 ? 1.047 64.612 -35.775 1.00 37.28 121 LYS E O 1
ATOM 5051 N N . ALA E 1 123 ? -0.088 62.877 -36.627 1.00 37.88 122 ALA E N 1
ATOM 5052 C CA . ALA E 1 123 ? -0.187 63.479 -37.955 1.00 37.56 122 ALA E CA 1
ATOM 5053 C C . ALA E 1 123 ? -1.051 64.741 -37.933 1.00 37.53 122 ALA E C 1
ATOM 5054 O O . ALA E 1 123 ? -0.733 65.724 -38.609 1.00 39.63 122 ALA E O 1
ATOM 5072 N N . LYS E 1 126 ? 0.686 67.738 -36.469 1.00 40.12 125 LYS E N 1
ATOM 5073 C CA A LYS E 1 126 ? 1.568 68.381 -37.437 0.50 40.20 125 LYS E CA 1
ATOM 5074 C CA B LYS E 1 126 ? 1.568 68.366 -37.450 0.50 39.92 125 LYS E CA 1
ATOM 5075 C C . LYS E 1 126 ? 0.759 69.220 -38.421 1.00 39.47 125 LYS E C 1
ATOM 5076 O O . LYS E 1 126 ? 1.206 70.280 -38.850 1.00 41.31 125 LYS E O 1
ATOM 5081 N N . VAL E 1 127 ? -0.420 68.738 -38.785 1.00 38.68 126 VAL E N 1
ATOM 5082 C CA . VAL E 1 127 ? -1.317 69.487 -39.663 1.00 38.07 126 VAL E CA 1
ATOM 5083 C C . VAL E 1 127 ? -1.737 70.791 -38.976 1.00 37.15 126 VAL E C 1
ATOM 5084 O O . VAL E 1 127 ? -1.691 71.848 -39.574 1.00 34.69 126 VAL E O 1
ATOM 5088 N N . PHE E 1 128 ? -2.119 70.690 -37.704 1.00 37.62 127 PHE E N 1
ATOM 5089 C CA . PHE E 1 128 ? -2.592 71.819 -36.915 1.00 36.80 127 PHE E CA 1
ATOM 5090 C C . PHE E 1 128 ? -1.552 72.896 -36.631 1.00 38.79 127 PHE E C 1
ATOM 5091 O O . PHE E 1 128 ? -1.923 74.034 -36.364 1.00 39.70 127 PHE E O 1
ATOM 5099 N N . GLU E 1 129 ? -0.264 72.550 -36.680 1.00 37.68 128 GLU E N 1
ATOM 5100 C CA . GLU E 1 129 ? 0.808 73.534 -36.503 1.00 37.47 128 GLU E CA 1
ATOM 5101 C C . GLU E 1 129 ? 0.925 74.434 -37.737 1.00 36.37 128 GLU E C 1
ATOM 5102 O O . GLU E 1 129 ? 1.616 75.451 -37.710 1.00 38.82 128 GLU E O 1
ATOM 5105 N N . ASN E 1 130 ? 0.254 74.044 -38.816 1.00 34.83 129 ASN E N 1
ATOM 5106 C CA . ASN E 1 130 ? 0.240 74.780 -40.073 1.00 33.40 129 ASN E CA 1
ATOM 5107 C C . ASN E 1 130 ? -1.110 75.414 -40.382 1.00 33.35 129 ASN E C 1
ATOM 5108 O O . ASN E 1 130 ? -1.366 75.854 -41.511 1.00 34.04 129 ASN E O 1
ATOM 5113 N N . LEU E 1 131 ? -1.958 75.469 -39.361 1.00 32.28 130 LEU E N 1
ATOM 5114 C CA . LEU E 1 131 ? -3.272 76.088 -39.440 1.00 33.77 130 LEU E CA 1
ATOM 5115 C C . LEU E 1 131 ? -3.354 77.112 -38.306 1.00 33.37 130 LEU E C 1
ATOM 5116 O O . LEU E 1 131 ? -2.772 76.905 -37.258 1.00 33.99 130 LEU E O 1
ATOM 5121 N N . THR E 1 132 ? -4.092 78.189 -38.514 1.00 33.03 131 THR E N 1
ATOM 5122 C CA . THR E 1 132 ? -4.248 79.214 -37.485 1.00 35.40 131 THR E CA 1
ATOM 5123 C C . THR E 1 132 ? -5.255 78.717 -36.469 1.00 36.59 131 THR E C 1
ATOM 5124 O O . THR E 1 132 ? -5.988 77.770 -36.731 1.00 37.90 131 THR E O 1
ATOM 5128 N N . GLU E 1 133 ? -5.332 79.378 -35.325 1.00 37.92 132 GLU E N 1
ATOM 5129 C CA . GLU E 1 133 ? -6.280 78.984 -34.294 1.00 38.27 132 GLU E CA 1
ATOM 5130 C C . GLU E 1 133 ? -7.728 79.138 -34.752 1.00 38.54 132 GLU E C 1
ATOM 5131 O O . GLU E 1 133 ? -8.591 78.397 -34.288 1.00 40.69 132 GLU E O 1
ATOM 5133 N N . ASN E 1 134 ? -7.986 80.106 -35.632 1.00 37.03 133 ASN E N 1
ATOM 5134 C CA . ASN E 1 134 ? -9.318 80.364 -36.141 1.00 37.21 133 ASN E CA 1
ATOM 5135 C C . ASN E 1 134 ? -9.710 79.324 -37.200 1.00 36.31 133 ASN E C 1
ATOM 5136 O O . ASN E 1 134 ? -10.869 78.916 -37.265 1.00 35.07 133 ASN E O 1
ATOM 5141 N N . GLU E 1 135 ? -8.766 78.924 -38.050 1.00 34.14 134 GLU E N 1
ATOM 5142 C CA . GLU E 1 135 ? -9.035 77.894 -39.059 1.00 34.52 134 GLU E CA 1
ATOM 5143 C C . GLU E 1 135 ? -9.395 76.586 -38.375 1.00 33.11 134 GLU E C 1
ATOM 5144 O O . GLU E 1 135 ? -10.363 75.934 -38.731 1.00 34.29 134 GLU E O 1
ATOM 5150 N N . ILE E 1 136 ? -8.612 76.214 -37.380 1.00 32.22 135 ILE E N 1
ATOM 5151 C CA . ILE E 1 136 ? -8.880 75.026 -36.619 1.00 33.89 135 ILE E CA 1
ATOM 5152 C C . ILE E 1 136 ? -10.321 75.051 -36.079 1.00 34.70 135 ILE E C 1
ATOM 5153 O O . ILE E 1 136 ? -11.039 74.073 -36.239 1.00 32.60 135 ILE E O 1
ATOM 5158 N N . GLU E 1 137 ? -10.720 76.169 -35.464 1.00 35.36 136 GLU E N 1
ATOM 5159 C CA . GLU E 1 137 ? -12.058 76.320 -34.891 1.00 36.31 136 GLU E CA 1
ATOM 5160 C C . GLU E 1 137 ? -13.166 76.225 -35.916 1.00 34.43 136 GLU E C 1
ATOM 5161 O O . GLU E 1 137 ? -14.188 75.595 -35.626 1.00 32.00 136 GLU E O 1
ATOM 5167 N N . GLU E 1 138 ? -12.944 76.827 -37.088 1.00 32.29 137 GLU E N 1
ATOM 5168 C CA . GLU E 1 138 ? -13.874 76.775 -38.227 1.00 35.91 137 GLU E CA 1
ATOM 5169 C C . GLU E 1 138 ? -13.917 75.430 -38.926 1.00 35.36 137 GLU E C 1
ATOM 5170 O O . GLU E 1 138 ? -14.936 75.058 -39.513 1.00 35.26 137 GLU E O 1
ATOM 5176 N N . LEU E 1 139 ? -12.788 74.741 -38.944 1.00 36.71 138 LEU E N 1
ATOM 5177 C CA . LEU E 1 139 ? -12.730 73.398 -39.508 1.00 36.32 138 LEU E CA 1
ATOM 5178 C C . LEU E 1 139 ? -13.629 72.494 -38.674 1.00 33.51 138 LEU E C 1
ATOM 5179 O O . LEU E 1 139 ? -14.463 71.777 -39.193 1.00 34.97 138 LEU E O 1
ATOM 5184 N N . ILE E 1 140 ? -13.465 72.556 -37.367 1.00 33.51 139 ILE E N 1
ATOM 5185 C CA . ILE E 1 140 ? -14.291 71.785 -36.449 1.00 33.45 139 ILE E CA 1
ATOM 5186 C C . ILE E 1 140 ? -15.775 72.150 -36.536 1.00 34.42 139 ILE E C 1
ATOM 5187 O O . ILE E 1 140 ? -16.608 71.264 -36.648 1.00 33.27 139 ILE E O 1
ATOM 5192 N N . ARG E 1 141 ? -16.104 73.443 -36.518 1.00 35.60 140 ARG E N 1
ATOM 5193 C CA . ARG E 1 141 ? -17.504 73.898 -36.576 1.00 35.94 140 ARG E CA 1
ATOM 5194 C C . ARG E 1 141 ? -18.219 73.514 -37.874 1.00 33.79 140 ARG E C 1
ATOM 5195 O O . ARG E 1 141 ? -19.379 73.101 -37.842 1.00 34.34 140 ARG E O 1
ATOM 5203 N N . LEU E 1 142 ? -17.555 73.691 -39.012 1.00 31.80 141 LEU E N 1
ATOM 5204 C CA . LEU E 1 142 ? -18.168 73.417 -40.314 1.00 32.37 141 LEU E CA 1
ATOM 5205 C C . LEU E 1 142 ? -18.388 71.917 -40.615 1.00 31.96 141 LEU E C 1
ATOM 5206 O O . LEU E 1 142 ? -19.448 71.536 -41.123 1.00 30.47 141 LEU E O 1
ATOM 5211 N N . ASN E 1 143 ? -17.381 71.090 -40.339 1.00 31.67 142 ASN E N 1
ATOM 5212 C CA . ASN E 1 143 ? -17.514 69.628 -40.465 1.00 32.00 142 ASN E CA 1
ATOM 5213 C C . ASN E 1 143 ? -18.588 69.072 -39.492 1.00 31.41 142 ASN E C 1
ATOM 5214 O O . ASN E 1 143 ? -19.331 68.151 -39.813 1.00 28.69 142 ASN E O 1
ATOM 5219 N N . LYS E 1 144 ? -18.671 69.658 -38.313 1.00 32.97 143 LYS E N 1
ATOM 5220 C CA . LYS E 1 144 ? -19.700 69.296 -37.347 1.00 34.90 143 LYS E CA 1
ATOM 5221 C C . LYS E 1 144 ? -21.087 69.677 -37.923 1.00 37.50 143 LYS E C 1
ATOM 5222 O O . LYS E 1 144 ? -22.051 68.904 -37.843 1.00 38.97 143 LYS E O 1
ATOM 5226 N N . LYS E 1 145 ? -21.174 70.847 -38.543 1.00 37.33 144 LYS E N 1
ATOM 5227 C CA . LYS E 1 145 ? -22.423 71.295 -39.154 1.00 38.62 144 LYS E CA 1
ATOM 5228 C C . LYS E 1 145 ? -22.848 70.312 -40.232 1.00 36.10 144 LYS E C 1
ATOM 5229 O O . LYS E 1 145 ? -24.008 69.923 -40.307 1.00 32.40 144 LYS E O 1
ATOM 5233 N N . VAL E 1 146 ? -21.890 69.888 -41.043 1.00 34.46 145 VAL E N 1
ATOM 5234 C CA . VAL E 1 146 ? -22.154 68.951 -42.125 1.00 35.19 145 VAL E CA 1
ATOM 5235 C C . VAL E 1 146 ? -22.674 67.629 -41.564 1.00 35.43 145 VAL E C 1
ATOM 5236 O O . VAL E 1 146 ? -23.656 67.077 -42.063 1.00 36.65 145 VAL E O 1
ATOM 5240 N N . GLU E 1 147 ? -22.000 67.130 -40.545 1.00 34.48 146 GLU E N 1
ATOM 5241 C CA . GLU E 1 147 ? -22.382 65.897 -39.868 1.00 37.43 146 GLU E CA 1
ATOM 5242 C C . GLU E 1 147 ? -23.809 65.985 -39.300 1.00 37.82 146 GLU E C 1
ATOM 5243 O O . GLU E 1 147 ? -24.631 65.081 -39.509 1.00 36.74 146 GLU E O 1
ATOM 5249 N N . THR E 1 148 ? -24.100 67.081 -38.607 1.00 38.42 147 THR E N 1
ATOM 5250 C CA . THR E 1 148 ? -25.410 67.261 -37.997 1.00 38.53 147 THR E CA 1
ATOM 5251 C C . THR E 1 148 ? -26.451 67.329 -39.076 1.00 36.97 147 THR E C 1
ATOM 5252 O O . THR E 1 148 ? -27.492 66.704 -38.957 1.00 36.80 147 THR E O 1
ATOM 5256 N N . LEU E 1 149 ? -26.176 68.066 -40.147 1.00 38.09 148 LEU E N 1
ATOM 5257 C CA . LEU E 1 149 ? -27.135 68.169 -41.242 1.00 37.86 148 LEU E CA 1
ATOM 5258 C C . LEU E 1 149 ? -27.338 66.837 -41.947 1.00 40.90 148 LEU E C 1
ATOM 5259 O O . LEU E 1 149 ? -28.429 66.569 -42.457 1.00 41.68 148 LEU E O 1
ATOM 5264 N N . LEU E 1 150 ? -26.286 66.028 -42.026 1.00 41.70 149 LEU E N 1
ATOM 5265 C CA . LEU E 1 150 ? -26.403 64.701 -42.628 1.00 41.71 149 LEU E CA 1
ATOM 5266 C C . LEU E 1 150 ? -27.291 63.809 -41.767 1.00 42.47 149 LEU E C 1
ATOM 5267 O O . LEU E 1 150 ? -28.146 63.113 -42.285 1.00 42.41 149 LEU E O 1
ATOM 5272 N N . LYS E 1 151 ? -27.119 63.878 -40.452 1.00 44.66 150 LYS E N 1
ATOM 5273 C CA . LYS E 1 151 ? -27.920 63.086 -39.524 1.00 46.13 150 LYS E CA 1
ATOM 5274 C C . LYS E 1 151 ? -29.440 63.302 -39.607 1.00 49.55 150 LYS E C 1
ATOM 5275 O O . LYS E 1 151 ? -30.205 62.390 -39.267 1.00 49.82 150 LYS E O 1
ATOM 5281 N N . LYS E 1 152 ? -29.876 64.484 -40.053 1.00 51.18 151 LYS E N 1
ATOM 5282 C CA . LYS E 1 152 ? -31.302 64.788 -40.171 1.00 52.68 151 LYS E CA 1
ATOM 5283 C C . LYS E 1 152 ? -31.914 64.116 -41.401 1.00 54.36 151 LYS E C 1
ATOM 5284 O O . LYS E 1 152 ? -31.351 64.169 -42.506 1.00 54.65 151 LYS E O 1
ATOM 5290 N N . THR F 1 7 ? -6.415 70.715 -25.396 1.00 49.09 6 THR F N 1
ATOM 5291 C CA . THR F 1 7 ? -6.953 71.806 -26.263 1.00 48.98 6 THR F CA 1
ATOM 5292 C C . THR F 1 7 ? -6.697 71.399 -27.694 1.00 48.88 6 THR F C 1
ATOM 5293 O O . THR F 1 7 ? -7.634 71.063 -28.393 1.00 49.35 6 THR F O 1
ATOM 5295 N N . ASP F 1 8 ? -5.433 71.409 -28.127 1.00 48.54 7 ASP F N 1
ATOM 5296 C CA . ASP F 1 8 ? -5.105 70.959 -29.479 1.00 48.29 7 ASP F CA 1
ATOM 5297 C C . ASP F 1 8 ? -5.622 69.523 -29.571 1.00 47.25 7 ASP F C 1
ATOM 5298 O O . ASP F 1 8 ? -6.384 69.184 -30.476 1.00 46.29 7 ASP F O 1
ATOM 5300 N N . THR F 1 9 ? -5.257 68.712 -28.580 1.00 45.74 8 THR F N 1
ATOM 5301 C CA . THR F 1 9 ? -5.717 67.335 -28.485 1.00 45.75 8 THR F CA 1
ATOM 5302 C C . THR F 1 9 ? -7.251 67.233 -28.449 1.00 45.33 8 THR F C 1
ATOM 5303 O O . THR F 1 9 ? -7.825 66.481 -29.239 1.00 46.19 8 THR F O 1
ATOM 5307 N N . GLU F 1 10 ? -7.907 67.974 -27.558 1.00 43.67 9 GLU F N 1
ATOM 5308 C CA . GLU F 1 10 ? -9.375 67.953 -27.491 1.00 43.10 9 GLU F CA 1
ATOM 5309 C C . GLU F 1 10 ? -9.995 68.311 -28.850 1.00 42.29 9 GLU F C 1
ATOM 5310 O O . GLU F 1 10 ? -11.026 67.758 -29.215 1.00 42.68 9 GLU F O 1
ATOM 5312 N N . ASN F 1 11 ? -9.370 69.235 -29.579 1.00 41.57 10 ASN F N 1
ATOM 5313 C CA . ASN F 1 11 ? -9.828 69.626 -30.930 1.00 41.42 10 ASN F CA 1
ATOM 5314 C C . ASN F 1 11 ? -9.514 68.562 -31.979 1.00 40.37 10 ASN F C 1
ATOM 5315 O O . ASN F 1 11 ? -10.233 68.430 -32.974 1.00 38.05 10 ASN F O 1
ATOM 5320 N N . ILE F 1 12 ? -8.395 67.857 -31.795 1.00 39.23 11 ILE F N 1
ATOM 5321 C CA . ILE F 1 12 ? -8.020 66.783 -32.705 1.00 39.20 11 ILE F CA 1
ATOM 5322 C C . ILE F 1 12 ? -9.041 65.666 -32.567 1.00 38.79 11 ILE F C 1
ATOM 5323 O O . ILE F 1 12 ? -9.507 65.125 -33.558 1.00 37.40 11 ILE F O 1
ATOM 5328 N N . SER F 1 13 ? -9.444 65.382 -31.334 1.00 36.78 12 SER F N 1
ATOM 5329 C CA . SER F 1 13 ? -10.437 64.352 -31.061 1.00 38.16 12 SER F CA 1
ATOM 5330 C C . SER F 1 13 ? -11.807 64.640 -31.675 1.00 38.73 12 SER F C 1
ATOM 5331 O O . SER F 1 13 ? -12.452 63.720 -32.219 1.00 38.93 12 SER F O 1
ATOM 5334 N N . GLU F 1 14 ? -12.252 65.897 -31.593 1.00 37.92 13 GLU F N 1
ATOM 5335 C CA . GLU F 1 14 ? -13.552 66.273 -32.113 1.00 36.91 13 GLU F CA 1
ATOM 5336 C C . GLU F 1 14 ? -13.476 66.292 -33.625 1.00 36.84 13 GLU F C 1
ATOM 5337 O O . GLU F 1 14 ? -14.425 65.896 -34.294 1.00 39.20 13 GLU F O 1
ATOM 5339 N N . LEU F 1 15 ? -12.349 66.728 -34.175 1.00 36.44 14 LEU F N 1
ATOM 5340 C CA . LEU F 1 15 ? -12.203 66.732 -35.625 1.00 36.72 14 LEU F CA 1
ATOM 5341 C C . LEU F 1 15 ? -12.285 65.302 -36.163 1.00 35.54 14 LEU F C 1
ATOM 5342 O O . LEU F 1 15 ? -13.063 65.010 -37.061 1.00 36.50 14 LEU F O 1
ATOM 5347 N N . LEU F 1 16 ? -11.482 64.423 -35.590 1.00 36.37 15 LEU F N 1
ATOM 5348 C CA . LEU F 1 16 ? -11.453 63.008 -35.963 1.00 36.65 15 LEU F CA 1
ATOM 5349 C C . LEU F 1 16 ? -12.777 62.276 -35.730 1.00 35.94 15 LEU F C 1
ATOM 5350 O O . LEU F 1 16 ? -13.172 61.462 -36.559 1.00 33.53 15 LEU F O 1
ATOM 5355 N N . LYS F 1 17 ? -13.436 62.519 -34.594 1.00 34.15 16 LYS F N 1
ATOM 5356 C CA . LYS F 1 17 ? -14.742 61.913 -34.344 1.00 35.35 16 LYS F CA 1
ATOM 5357 C C . LYS F 1 17 ? -15.705 62.333 -35.444 1.00 36.52 16 LYS F C 1
ATOM 5358 O O . LYS F 1 17 ? -16.470 61.527 -35.938 1.00 36.44 16 LYS F O 1
ATOM 5360 N N . THR F 1 18 ? -15.656 63.610 -35.822 1.00 35.25 17 THR F N 1
ATOM 5361 C CA . THR F 1 18 ? -16.527 64.152 -36.856 1.00 34.70 17 THR F CA 1
ATOM 5362 C C . THR F 1 18 ? -16.294 63.553 -38.240 1.00 33.67 17 THR F C 1
ATOM 5363 O O . THR F 1 18 ? -17.263 63.220 -38.923 1.00 34.26 17 THR F O 1
ATOM 5367 N N . TYR F 1 19 ? -15.034 63.420 -38.656 1.00 33.61 18 TYR F N 1
ATOM 5368 C CA . TYR F 1 19 ? -14.729 62.802 -39.957 1.00 35.11 18 TYR F CA 1
ATOM 5369 C C . TYR F 1 19 ? -15.182 61.337 -39.960 1.00 36.34 18 TYR F C 1
ATOM 5370 O O . TYR F 1 19 ? -15.686 60.849 -40.958 1.00 33.30 18 TYR F O 1
ATOM 5379 N N . TRP F 1 20 ? -14.973 60.651 -38.837 1.00 36.89 19 TRP F N 1
ATOM 5380 C CA . TRP F 1 20 ? -15.380 59.255 -38.677 1.00 39.96 19 TRP F CA 1
ATOM 5381 C C . TRP F 1 20 ? -16.896 59.140 -38.829 1.00 38.71 19 TRP F C 1
ATOM 5382 O O . TRP F 1 20 ? -17.394 58.281 -39.568 1.00 38.18 19 TRP F O 1
ATOM 5393 N N . SER F 1 21 ? -17.621 60.027 -38.150 1.00 38.95 20 SER F N 1
ATOM 5394 C CA . SER F 1 21 ? -19.075 60.052 -38.233 1.00 38.49 20 SER F CA 1
ATOM 5395 C C . SER F 1 21 ? -19.530 60.310 -39.653 1.00 38.12 20 SER F C 1
ATOM 5396 O O . SER F 1 21 ? -20.452 59.671 -40.131 1.00 39.02 20 SER F O 1
ATOM 5399 N N . ILE F 1 22 ? -18.882 61.243 -40.336 1.00 38.43 21 ILE F N 1
ATOM 5400 C CA . ILE F 1 22 ? -19.245 61.540 -41.710 1.00 37.50 21 ILE F CA 1
ATOM 5401 C C . ILE F 1 22 ? -19.006 60.336 -42.623 1.00 38.36 21 ILE F C 1
ATOM 5402 O O . ILE F 1 22 ? -19.822 60.077 -43.509 1.00 39.55 21 ILE F O 1
ATOM 5407 N N . GLN F 1 23 ? -17.890 59.634 -42.438 1.00 38.93 22 GLN F N 1
ATOM 5408 C CA . GLN F 1 23 ? -17.552 58.481 -43.282 1.00 40.65 22 GLN F CA 1
ATOM 5409 C C . GLN F 1 23 ? -18.514 57.316 -43.103 1.00 39.42 22 GLN F C 1
ATOM 5410 O O . GLN F 1 23 ? -18.778 56.581 -44.048 1.00 39.73 22 GLN F O 1
ATOM 5416 N N . ARG F 1 24 ? -19.016 57.152 -41.888 1.00 39.76 23 ARG F N 1
ATOM 5417 C CA . ARG F 1 24 ? -19.995 56.137 -41.572 1.00 40.42 23 ARG F CA 1
ATOM 5418 C C . ARG F 1 24 ? -21.292 56.447 -42.305 1.00 40.17 23 ARG F C 1
ATOM 5419 O O . ARG F 1 24 ? -21.908 55.558 -42.882 1.00 42.02 23 ARG F O 1
ATOM 5421 N N . ILE F 1 25 ? -21.716 57.709 -42.284 1.00 39.27 24 ILE F N 1
ATOM 5422 C CA . ILE F 1 25 ? -22.944 58.101 -42.968 1.00 38.70 24 ILE F CA 1
ATOM 5423 C C . ILE F 1 25 ? -22.747 57.870 -44.452 1.00 38.28 24 ILE F C 1
ATOM 5424 O O . ILE F 1 25 ? -23.611 57.311 -45.114 1.00 39.82 24 ILE F O 1
ATOM 5429 N N . SER F 1 26 ? -21.592 58.284 -44.956 1.00 37.38 25 SER F N 1
ATOM 5430 C CA . SER F 1 26 ? -21.232 58.123 -46.350 1.00 38.87 25 SER F CA 1
ATOM 5431 C C . SER F 1 26 ? -21.223 56.665 -46.809 1.00 40.54 25 SER F C 1
ATOM 5432 O O . SER F 1 26 ? -21.533 56.376 -47.960 1.00 38.51 25 SER F O 1
ATOM 5435 N N . ALA F 1 27 ? -20.845 55.771 -45.898 1.00 42.58 26 ALA F N 1
ATOM 5436 C CA . ALA F 1 27 ? -20.784 54.334 -46.167 1.00 43.67 26 ALA F CA 1
ATOM 5437 C C . ALA F 1 27 ? -22.182 53.770 -46.390 1.00 42.99 26 ALA F C 1
ATOM 5438 O O . ALA F 1 27 ? -22.358 52.878 -47.199 1.00 45.83 26 ALA F O 1
ATOM 5440 N N . GLY F 1 28 ? -23.161 54.308 -45.672 1.00 43.28 27 GLY F N 1
ATOM 5441 C CA . GLY F 1 28 ? -24.549 53.920 -45.823 1.00 42.99 27 GLY F CA 1
ATOM 5442 C C . GLY F 1 28 ? -25.026 54.250 -47.215 1.00 42.75 27 GLY F C 1
ATOM 5443 O O . GLY F 1 28 ? -25.766 53.479 -47.826 1.00 43.10 27 GLY F O 1
ATOM 5444 N N . TYR F 1 29 ? -24.594 55.400 -47.723 1.00 42.25 28 TYR F N 1
ATOM 5445 C CA . TYR F 1 29 ? -24.950 55.827 -49.072 1.00 40.66 28 TYR F CA 1
ATOM 5446 C C . TYR F 1 29 ? -24.219 55.023 -50.151 1.00 38.44 28 TYR F C 1
ATOM 5447 O O . TYR F 1 29 ? -24.731 54.866 -51.250 1.00 37.72 28 TYR F O 1
ATOM 5456 N N . ALA F 1 30 ? -23.017 54.553 -49.849 1.00 39.68 29 ALA F N 1
ATOM 5457 C CA . ALA F 1 30 ? -22.265 53.682 -50.755 1.00 39.71 29 ALA F CA 1
ATOM 5458 C C . ALA F 1 30 ? -22.959 52.313 -50.817 1.00 39.23 29 ALA F C 1
ATOM 5459 O O . ALA F 1 30 ? -22.881 51.618 -51.821 1.00 39.13 29 ALA F O 1
ATOM 5461 N N . ASP F 1 31 ? -23.637 51.961 -49.729 1.00 40.48 30 ASP F N 1
ATOM 5462 C CA . ASP F 1 31 ? -24.382 50.722 -49.596 1.00 41.88 30 ASP F CA 1
ATOM 5463 C C . ASP F 1 31 ? -25.602 50.790 -50.540 1.00 41.38 30 ASP F C 1
ATOM 5464 O O . ASP F 1 31 ? -25.847 49.857 -51.319 1.00 39.50 30 ASP F O 1
ATOM 5469 N N . GLN F 1 32 ? -26.345 51.900 -50.471 1.00 40.24 31 GLN F N 1
ATOM 5470 C CA . GLN F 1 32 ? -27.509 52.127 -51.331 1.00 39.36 31 GLN F CA 1
ATOM 5471 C C . GLN F 1 32 ? -27.098 52.198 -52.801 1.00 36.39 31 GLN F C 1
ATOM 5472 O O . GLN F 1 32 ? -27.802 51.699 -53.661 1.00 36.06 31 GLN F O 1
ATOM 5478 N N . ASN F 1 33 ? -25.969 52.832 -53.089 1.00 35.19 32 ASN F N 1
ATOM 5479 C CA . ASN F 1 33 ? -25.476 52.898 -54.466 1.00 34.98 32 ASN F CA 1
ATOM 5480 C C . ASN F 1 33 ? -25.173 51.475 -54.988 1.00 36.71 32 ASN F C 1
ATOM 5481 O O . ASN F 1 33 ? -25.597 51.106 -56.081 1.00 35.83 32 ASN F O 1
ATOM 5486 N N . ALA F 1 34 ? -24.458 50.684 -54.192 1.00 37.06 33 ALA F N 1
ATOM 5487 C CA . ALA F 1 34 ? -24.138 49.295 -54.542 1.00 37.96 33 ALA F CA 1
ATOM 5488 C C . ALA F 1 34 ? -25.430 48.509 -54.800 1.00 36.71 33 ALA F C 1
ATOM 5489 O O . ALA F 1 34 ? -25.580 47.918 -55.855 1.00 36.22 33 ALA F O 1
ATOM 5491 N N . ALA F 1 35 ? -26.357 48.554 -53.846 1.00 36.69 34 ALA F N 1
ATOM 5492 C CA . ALA F 1 35 ? -27.653 47.888 -53.948 1.00 37.62 34 ALA F CA 1
ATOM 5493 C C . ALA F 1 35 ? -28.463 48.325 -55.164 1.00 37.96 34 ALA F C 1
ATOM 5494 O O . ALA F 1 35 ? -29.145 47.500 -55.768 1.00 38.52 34 ALA F O 1
ATOM 5496 N N . SER F 1 36 ? -28.397 49.602 -55.540 1.00 36.77 35 SER F N 1
ATOM 5497 C CA . SER F 1 36 ? -29.108 50.064 -56.750 1.00 37.29 35 SER F CA 1
ATOM 5498 C C . SER F 1 36 ? -28.522 49.438 -58.006 1.00 35.62 35 SER F C 1
ATOM 5499 O O . SER F 1 36 ? -29.153 49.473 -59.062 1.00 38.10 35 SER F O 1
ATOM 5502 N N . LEU F 1 37 ? -27.305 48.897 -57.908 1.00 34.82 36 LEU F N 1
ATOM 5503 C CA . LEU F 1 37 ? -26.653 48.207 -59.023 1.00 34.99 36 LEU F CA 1
ATOM 5504 C C . LEU F 1 37 ? -26.791 46.677 -58.954 1.00 34.83 36 LEU F C 1
ATOM 5505 O O . LEU F 1 37 ? -26.361 45.967 -59.881 1.00 34.40 36 LEU F O 1
ATOM 5510 N N . GLY F 1 38 ? -27.327 46.188 -57.838 1.00 33.53 37 GLY F N 1
ATOM 5511 C CA . GLY F 1 38 ? -27.603 44.770 -57.622 1.00 34.30 37 GLY F CA 1
ATOM 5512 C C . GLY F 1 38 ? -26.526 44.020 -56.878 1.00 32.54 37 GLY F C 1
ATOM 5513 O O . GLY F 1 38 ? -26.542 42.809 -56.849 1.00 30.70 37 GLY F O 1
ATOM 5514 N N . LEU F 1 39 ? -25.609 44.752 -56.260 1.00 33.32 38 LEU F N 1
ATOM 5515 C CA . LEU F 1 39 ? -24.457 44.175 -55.610 1.00 32.23 38 LEU F CA 1
ATOM 5516 C C . LEU F 1 39 ? -24.356 44.545 -54.154 1.00 33.38 38 LEU F C 1
ATOM 5517 O O . LEU F 1 39 ? -24.982 45.487 -53.684 1.00 34.66 38 LEU F O 1
ATOM 5522 N N . THR F 1 40 ? -23.581 43.754 -53.432 1.00 35.06 39 THR F N 1
ATOM 5523 C CA . THR F 1 40 ? -23.232 44.066 -52.073 1.00 35.59 39 THR F CA 1
ATOM 5524 C C . THR F 1 40 ? -22.023 44.973 -52.198 1.00 35.83 39 THR F C 1
ATOM 5525 O O . THR F 1 40 ? -21.401 45.065 -53.257 1.00 33.57 39 THR F O 1
ATOM 5529 N N . ILE F 1 41 ? -21.679 45.625 -51.107 1.00 37.10 40 ILE F N 1
ATOM 5530 C CA . ILE F 1 41 ? -20.524 46.497 -51.072 1.00 39.94 40 ILE F CA 1
ATOM 5531 C C . ILE F 1 41 ? -19.250 45.668 -51.352 1.00 40.30 40 ILE F C 1
ATOM 5532 O O . ILE F 1 41 ? -18.380 46.071 -52.135 1.00 41.60 40 ILE F O 1
ATOM 5537 N N . GLN F 1 42 ? -19.201 44.463 -50.801 1.00 39.57 41 GLN F N 1
ATOM 5538 C CA . GLN F 1 42 ? -18.059 43.591 -50.979 1.00 39.12 41 GLN F CA 1
ATOM 5539 C C . GLN F 1 42 ? -17.918 43.201 -52.436 1.00 37.02 41 GLN F C 1
ATOM 5540 O O . GLN F 1 42 ? -16.812 43.196 -52.986 1.00 37.57 41 GLN F O 1
ATOM 5546 N N . GLN F 1 43 ? -19.045 42.912 -53.081 1.00 35.99 42 GLN F N 1
ATOM 5547 C CA . GLN F 1 43 ? -19.036 42.570 -54.512 1.00 32.70 42 GLN F CA 1
ATOM 5548 C C . GLN F 1 43 ? -18.543 43.698 -55.419 1.00 33.32 42 GLN F C 1
ATOM 5549 O O . GLN F 1 43 ? -17.871 43.465 -56.458 1.00 30.19 42 GLN F O 1
ATOM 5555 N N . LEU F 1 44 ? -18.924 44.913 -55.064 1.00 32.55 43 LEU F N 1
ATOM 5556 C CA . LEU F 1 44 ? -18.533 46.089 -55.816 1.00 34.37 43 LEU F CA 1
ATOM 5557 C C . LEU F 1 44 ? -17.040 46.389 -55.632 1.00 32.68 43 LEU F C 1
ATOM 5558 O O . LEU F 1 44 ? -16.383 46.816 -56.571 1.00 34.91 43 LEU F O 1
ATOM 5563 N N . ALA F 1 45 ? -16.524 46.178 -54.426 1.00 34.01 44 ALA F N 1
ATOM 5564 C CA . ALA F 1 45 ? -15.107 46.354 -54.119 1.00 34.94 44 ALA F CA 1
ATOM 5565 C C . ALA F 1 45 ? -14.285 45.453 -55.032 1.00 35.98 44 ALA F C 1
ATOM 5566 O O . ALA F 1 45 ? -13.312 45.883 -55.655 1.00 37.87 44 ALA F O 1
ATOM 5576 N N . ILE F 1 47 ? -15.247 43.965 -57.891 1.00 35.98 46 ILE F N 1
ATOM 5577 C CA . ILE F 1 47 ? -15.425 44.445 -59.236 1.00 36.59 46 ILE F CA 1
ATOM 5578 C C . ILE F 1 47 ? -14.466 45.611 -59.539 1.00 37.22 46 ILE F C 1
ATOM 5579 O O . ILE F 1 47 ? -13.825 45.640 -60.582 1.00 37.19 46 ILE F O 1
ATOM 5584 N N . ASN F 1 48 ? -14.380 46.567 -58.624 1.00 37.82 47 ASN F N 1
ATOM 5585 C CA . ASN F 1 48 ? -13.527 47.739 -58.813 1.00 40.33 47 ASN F CA 1
ATOM 5586 C C . ASN F 1 48 ? -12.021 47.407 -58.869 1.00 41.82 47 ASN F C 1
ATOM 5587 O O . ASN F 1 48 ? -11.275 48.000 -59.670 1.00 43.44 47 ASN F O 1
ATOM 5592 N N . VAL F 1 49 ? -11.586 46.440 -58.060 1.00 41.03 48 VAL F N 1
ATOM 5593 C CA . VAL F 1 49 ? -10.198 45.971 -58.068 1.00 39.43 48 VAL F CA 1
ATOM 5594 C C . VAL F 1 49 ? -9.883 45.296 -59.397 1.00 40.55 48 VAL F C 1
ATOM 5595 O O . VAL F 1 49 ? -8.819 45.521 -59.981 1.00 41.56 48 VAL F O 1
ATOM 5599 N N . ILE F 1 50 ? -10.815 44.486 -59.889 1.00 39.04 49 ILE F N 1
ATOM 5600 C CA . ILE F 1 50 ? -10.613 43.784 -61.155 1.00 38.34 49 ILE F CA 1
ATOM 5601 C C . ILE F 1 50 ? -10.557 44.789 -62.311 1.00 39.52 49 ILE F C 1
ATOM 5602 O O . ILE F 1 50 ? -9.906 44.527 -63.317 1.00 38.45 49 ILE F O 1
ATOM 5607 N N . TYR F 1 51 ? -11.252 45.914 -62.160 1.00 40.67 50 TYR F N 1
ATOM 5608 C CA . TYR F 1 51 ? -11.231 46.985 -63.138 1.00 42.24 50 TYR F CA 1
ATOM 5609 C C . TYR F 1 51 ? -9.869 47.650 -63.146 1.00 42.21 50 TYR F C 1
ATOM 5610 O O . TYR F 1 51 ? -9.305 47.901 -64.198 1.00 42.87 50 TYR F O 1
ATOM 5619 N N . SER F 1 52 ? -9.366 47.947 -61.954 1.00 44.41 51 SER F N 1
ATOM 5620 C CA . SER F 1 52 ? -8.099 48.651 -61.776 1.00 45.86 51 SER F CA 1
ATOM 5621 C C . SER F 1 52 ? -6.873 47.787 -62.022 1.00 46.06 51 SER F C 1
ATOM 5622 O O . SER F 1 52 ? -5.800 48.324 -62.303 1.00 47.94 51 SER F O 1
ATOM 5625 N N . THR F 1 53 ? -7.023 46.466 -61.915 1.00 44.65 52 THR F N 1
ATOM 5626 C CA . THR F 1 53 ? -5.911 45.543 -62.077 1.00 42.43 52 THR F CA 1
ATOM 5627 C C . THR F 1 53 ? -6.343 44.356 -62.917 1.00 41.94 52 THR F C 1
ATOM 5628 O O . THR F 1 53 ? -6.406 43.242 -62.413 1.00 42.11 52 THR F O 1
ATOM 5632 N N . PRO F 1 54 ? -6.672 44.586 -64.205 1.00 41.07 53 PRO F N 1
ATOM 5633 C CA . PRO F 1 54 ? -7.054 43.497 -65.090 1.00 41.57 53 PRO F CA 1
ATOM 5634 C C . PRO F 1 54 ? -6.024 42.381 -65.056 1.00 42.31 53 PRO F C 1
ATOM 5635 O O . PRO F 1 54 ? -4.821 42.643 -64.934 1.00 43.20 53 PRO F O 1
ATOM 5639 N N . GLY F 1 55 ? -6.496 41.147 -65.156 1.00 40.62 54 GLY F N 1
ATOM 5640 C CA . GLY F 1 55 ? -5.627 40.000 -65.065 1.00 39.66 54 GLY F CA 1
ATOM 5641 C C . GLY F 1 55 ? -5.179 39.686 -63.648 1.00 39.13 54 GLY F C 1
ATOM 5642 O O . GLY F 1 55 ? -4.317 38.843 -63.457 1.00 38.73 54 GLY F O 1
ATOM 5643 N N . ILE F 1 56 ? -5.764 40.338 -62.643 1.00 39.58 55 ILE F N 1
ATOM 5644 C CA . ILE F 1 56 ? -5.393 40.054 -61.262 1.00 39.44 55 ILE F CA 1
ATOM 5645 C C . ILE F 1 56 ? -5.730 38.596 -60.999 1.00 40.59 55 ILE F C 1
ATOM 5646 O O . ILE F 1 56 ? -6.683 38.066 -61.584 1.00 42.46 55 ILE F O 1
ATOM 5651 N N . SER F 1 57 ? -4.925 37.927 -60.180 1.00 39.25 56 SER F N 1
ATOM 5652 C CA . SER F 1 57 ? -5.192 36.536 -59.887 1.00 39.64 56 SER F CA 1
ATOM 5653 C C . SER F 1 57 ? -6.131 36.523 -58.698 1.00 39.66 56 SER F C 1
ATOM 5654 O O . SER F 1 57 ? -6.202 37.487 -57.938 1.00 38.38 56 SER F O 1
ATOM 5657 N N . VAL F 1 58 ? -6.853 35.425 -58.549 1.00 40.93 57 VAL F N 1
ATOM 5658 C CA . VAL F 1 58 ? -7.778 35.258 -57.436 1.00 42.86 57 VAL F CA 1
ATOM 5659 C C . VAL F 1 58 ? -6.979 35.243 -56.135 1.00 43.10 57 VAL F C 1
ATOM 5660 O O . VAL F 1 58 ? -7.419 35.787 -55.136 1.00 43.86 57 VAL F O 1
ATOM 5664 N N . ALA F 1 59 ? -5.795 34.635 -56.169 1.00 44.44 58 ALA F N 1
ATOM 5665 C CA . ALA F 1 59 ? -4.893 34.608 -55.023 1.00 44.51 58 ALA F CA 1
ATOM 5666 C C . ALA F 1 59 ? -4.582 36.024 -54.545 1.00 44.88 58 ALA F C 1
ATOM 5667 O O . ALA F 1 59 ? -4.682 36.326 -53.357 1.00 44.16 58 ALA F O 1
ATOM 5669 N N . ASP F 1 60 ? -4.204 36.888 -55.482 1.00 44.04 59 ASP F N 1
ATOM 5670 C CA . ASP F 1 60 ? -3.893 38.282 -55.173 1.00 43.62 59 ASP F CA 1
ATOM 5671 C C . ASP F 1 60 ? -5.141 39.105 -54.871 1.00 43.27 59 ASP F C 1
ATOM 5672 O O . ASP F 1 60 ? -5.113 40.003 -54.028 1.00 43.09 59 ASP F O 1
ATOM 5677 N N . LEU F 1 61 ? -6.226 38.815 -55.577 1.00 41.73 60 LEU F N 1
ATOM 5678 C CA . LEU F 1 61 ? -7.493 39.501 -55.360 1.00 41.72 60 LEU F CA 1
ATOM 5679 C C . LEU F 1 61 ? -7.973 39.332 -53.923 1.00 41.20 60 LEU F C 1
ATOM 5680 O O . LEU F 1 61 ? -8.455 40.274 -53.319 1.00 41.08 60 LEU F O 1
ATOM 5685 N N . THR F 1 62 ? -7.831 38.126 -53.385 1.00 43.66 61 THR F N 1
ATOM 5686 C CA . THR F 1 62 ? -8.235 37.841 -51.996 1.00 46.33 61 THR F CA 1
ATOM 5687 C C . THR F 1 62 ? -7.435 38.676 -51.014 1.00 47.67 61 THR F C 1
ATOM 5688 O O . THR F 1 62 ? -8.005 39.397 -50.203 1.00 49.96 61 THR F O 1
ATOM 5692 N N . LYS F 1 63 ? -6.106 38.562 -51.106 1.00 48.37 62 LYS F N 1
ATOM 5693 C CA . LYS F 1 63 ? -5.182 39.236 -50.186 1.00 49.10 62 LYS F CA 1
ATOM 5694 C C . LYS F 1 63 ? -5.480 40.718 -50.136 1.00 48.91 62 LYS F C 1
ATOM 5695 O O . LYS F 1 63 ? -5.531 41.323 -49.062 1.00 49.21 62 LYS F O 1
ATOM 5697 N N . ARG F 1 64 ? -5.732 41.271 -51.313 1.00 48.05 63 ARG F N 1
ATOM 5698 C CA . ARG F 1 64 ? -6.044 42.677 -51.479 1.00 48.21 63 ARG F CA 1
ATOM 5699 C C . ARG F 1 64 ? -7.383 43.120 -50.878 1.00 49.31 63 ARG F C 1
ATOM 5700 O O . ARG F 1 64 ? -7.524 44.282 -50.495 1.00 49.54 63 ARG F O 1
ATOM 5708 N N . LEU F 1 65 ? -8.369 42.218 -50.852 1.00 49.98 64 LEU F N 1
ATOM 5709 C CA . LEU F 1 65 ? -9.685 42.495 -50.239 1.00 49.43 64 LEU F CA 1
ATOM 5710 C C . LEU F 1 65 ? -9.660 42.145 -48.752 1.00 51.39 64 LEU F C 1
ATOM 5711 O O . LEU F 1 65 ? -10.477 42.648 -47.986 1.00 51.39 64 LEU F O 1
ATOM 5716 N N . ILE F 1 66 ? -8.716 41.277 -48.373 1.00 53.06 65 ILE F N 1
ATOM 5717 C CA . ILE F 1 66 ? -8.510 40.820 -47.000 1.00 55.21 65 ILE F CA 1
ATOM 5718 C C . ILE F 1 66 ? -9.683 39.913 -46.640 1.00 55.47 65 ILE F C 1
ATOM 5719 O O . ILE F 1 66 ? -10.487 40.215 -45.756 1.00 57.25 65 ILE F O 1
ATOM 5724 N N . ILE F 1 67 ? -9.775 38.813 -47.387 1.00 55.10 66 ILE F N 1
ATOM 5725 C CA . ILE F 1 67 ? -10.808 37.795 -47.220 1.00 55.24 66 ILE F CA 1
ATOM 5726 C C . ILE F 1 67 ? -10.153 36.427 -47.427 1.00 55.41 66 ILE F C 1
ATOM 5727 O O . ILE F 1 67 ? -8.968 36.354 -47.758 1.00 55.10 66 ILE F O 1
ATOM 5732 N N . THR F 1 68 ? -10.914 35.352 -47.223 1.00 55.73 67 THR F N 1
ATOM 5733 C CA . THR F 1 68 ? -10.385 34.002 -47.406 1.00 56.24 67 THR F CA 1
ATOM 5734 C C . THR F 1 68 ? -10.452 33.649 -48.877 1.00 55.29 67 THR F C 1
ATOM 5735 O O . THR F 1 68 ? -11.170 34.294 -49.646 1.00 55.29 67 THR F O 1
ATOM 5739 N N . GLY F 1 69 ? -9.699 32.626 -49.259 1.00 54.80 68 GLY F N 1
ATOM 5740 C CA . GLY F 1 69 ? -9.691 32.137 -50.631 1.00 54.89 68 GLY F CA 1
ATOM 5741 C C . GLY F 1 69 ? -10.960 31.383 -50.984 1.00 54.93 68 GLY F C 1
ATOM 5742 O O . GLY F 1 69 ? -11.301 31.260 -52.161 1.00 54.96 68 GLY F O 1
ATOM 5743 N N . SER F 1 70 ? -11.636 30.859 -49.960 1.00 54.65 69 SER F N 1
ATOM 5744 C CA . SER F 1 70 ? -12.877 30.112 -50.124 1.00 55.27 69 SER F CA 1
ATOM 5745 C C . SER F 1 70 ? -14.039 31.056 -50.394 1.00 54.62 69 SER F C 1
ATOM 5746 O O . SER F 1 70 ? -14.905 30.771 -51.226 1.00 55.14 69 SER F O 1
ATOM 5749 N N . SER F 1 71 ? -14.066 32.164 -49.659 1.00 53.49 70 SER F N 1
ATOM 5750 C CA . SER F 1 71 ? -15.100 33.171 -49.821 1.00 52.95 70 SER F CA 1
ATOM 5751 C C . SER F 1 71 ? -14.865 33.953 -51.101 1.00 51.81 70 SER F C 1
ATOM 5752 O O . SER F 1 71 ? -15.814 34.331 -51.778 1.00 52.08 70 SER F O 1
ATOM 5755 N N . ALA F 1 72 ? -13.599 34.191 -51.429 1.00 50.04 71 ALA F N 1
ATOM 5756 C CA . ALA F 1 72 ? -13.257 34.921 -52.637 1.00 48.94 71 ALA F CA 1
ATOM 5757 C C . ALA F 1 72 ? -13.579 34.099 -53.877 1.00 47.12 71 ALA F C 1
ATOM 5758 O O . ALA F 1 72 ? -14.067 34.638 -54.857 1.00 47.55 71 ALA F O 1
ATOM 5760 N N . ALA F 1 73 ? -13.311 32.800 -53.835 1.00 45.79 72 ALA F N 1
ATOM 5761 C CA . ALA F 1 73 ? -13.627 31.927 -54.969 1.00 44.80 72 ALA F CA 1
ATOM 5762 C C . ALA F 1 73 ? -15.138 31.833 -55.198 1.00 43.28 72 ALA F C 1
ATOM 5763 O O . ALA F 1 73 ? -15.594 31.723 -56.337 1.00 43.10 72 ALA F O 1
ATOM 5765 N N . ALA F 1 74 ? -15.900 31.856 -54.112 1.00 43.07 73 ALA F N 1
ATOM 5766 C CA . ALA F 1 74 ? -17.363 31.843 -54.165 1.00 42.42 73 ALA F CA 1
ATOM 5767 C C . ALA F 1 74 ? -17.894 33.133 -54.774 1.00 40.56 73 ALA F C 1
ATOM 5768 O O . ALA F 1 74 ? -18.713 33.105 -55.683 1.00 39.05 73 ALA F O 1
ATOM 5770 N N . ASN F 1 75 ? -17.426 34.261 -54.244 1.00 39.26 74 ASN F N 1
ATOM 5771 C CA . ASN F 1 75 ? -17.788 35.572 -54.765 1.00 38.18 74 ASN F CA 1
ATOM 5772 C C . ASN F 1 75 ? -17.358 35.740 -56.179 1.00 36.63 74 ASN F C 1
ATOM 5773 O O . ASN F 1 75 ? -18.075 36.344 -56.953 1.00 35.12 74 ASN F O 1
ATOM 5778 N N . VAL F 1 76 ? -16.164 35.238 -56.504 1.00 36.13 75 VAL F N 1
ATOM 5779 C CA . VAL F 1 76 ? -15.694 35.251 -57.878 1.00 34.59 75 VAL F CA 1
ATOM 5780 C C . VAL F 1 76 ? -16.653 34.441 -58.729 1.00 34.09 75 VAL F C 1
ATOM 5781 O O . VAL F 1 76 ? -17.052 34.894 -59.794 1.00 33.97 75 VAL F O 1
ATOM 5785 N N . ASP F 1 77 ? -17.043 33.255 -58.284 1.00 34.62 76 ASP F N 1
ATOM 5786 C CA . ASP F 1 77 ? -18.009 32.456 -59.081 1.00 35.75 76 ASP F CA 1
ATOM 5787 C C . ASP F 1 77 ? -19.341 33.223 -59.246 1.00 32.45 76 ASP F C 1
ATOM 5788 O O . ASP F 1 77 ? -19.967 33.182 -60.314 1.00 30.86 76 ASP F O 1
ATOM 5793 N N . GLY F 1 78 ? -19.740 33.932 -58.191 1.00 27.75 77 GLY F N 1
ATOM 5794 C CA . GLY F 1 78 ? -20.928 34.768 -58.210 1.00 29.89 77 GLY F CA 1
ATOM 5795 C C . GLY F 1 78 ? -20.894 35.842 -59.294 1.00 31.08 77 GLY F C 1
ATOM 5796 O O . GLY F 1 78 ? -21.861 36.010 -60.042 1.00 29.04 77 GLY F O 1
ATOM 5797 N N . LEU F 1 79 ? -19.772 36.558 -59.401 1.00 30.66 78 LEU F N 1
ATOM 5798 C CA . LEU F 1 79 ? -19.647 37.607 -60.401 1.00 28.83 78 LEU F CA 1
ATOM 5799 C C . LEU F 1 79 ? -19.576 37.003 -61.791 1.00 29.45 78 LEU F C 1
ATOM 5800 O O . LEU F 1 79 ? -20.068 37.610 -62.711 1.00 26.17 78 LEU F O 1
ATOM 5805 N N . ILE F 1 80 ? -18.975 35.818 -61.934 1.00 30.29 79 ILE F N 1
ATOM 5806 C CA . ILE F 1 80 ? -18.957 35.129 -63.229 1.00 32.96 79 ILE F CA 1
ATOM 5807 C C . ILE F 1 80 ? -20.384 34.709 -63.576 1.00 32.09 79 ILE F C 1
ATOM 5808 O O . ILE F 1 80 ? -20.773 34.756 -64.726 1.00 30.49 79 ILE F O 1
ATOM 5813 N N . SER F 1 81 ? -21.176 34.312 -62.579 1.00 33.01 80 SER F N 1
ATOM 5814 C CA . SER F 1 81 ? -22.562 33.900 -62.836 1.00 33.42 80 SER F CA 1
ATOM 5815 C C . SER F 1 81 ? -23.410 35.042 -63.342 1.00 33.00 80 SER F C 1
ATOM 5816 O O . SER F 1 81 ? -24.302 34.809 -64.128 1.00 33.65 80 SER F O 1
ATOM 5819 N N . LEU F 1 82 ? -23.134 36.268 -62.894 1.00 32.90 81 LEU F N 1
ATOM 5820 C CA . LEU F 1 82 ? -23.873 37.446 -63.346 1.00 32.16 81 LEU F CA 1
ATOM 5821 C C . LEU F 1 82 ? -23.321 38.067 -64.629 1.00 32.19 81 LEU F C 1
ATOM 5822 O O . LEU F 1 82 ? -23.784 39.122 -65.054 1.00 32.54 81 LEU F O 1
ATOM 5827 N N . GLY F 1 83 ? -22.342 37.431 -65.252 1.00 33.09 82 GLY F N 1
ATOM 5828 C CA . GLY F 1 83 ? -21.775 37.934 -66.492 1.00 30.93 82 GLY F CA 1
ATOM 5829 C C . GLY F 1 83 ? -20.964 39.185 -66.243 1.00 29.64 82 GLY F C 1
ATOM 5830 O O . GLY F 1 83 ? -20.821 39.991 -67.123 1.00 30.38 82 GLY F O 1
ATOM 5831 N N . LEU F 1 84 ? -20.431 39.359 -65.041 1.00 29.84 83 LEU F N 1
ATOM 5832 C CA . LEU F 1 84 ? -19.649 40.566 -64.738 1.00 31.19 83 LEU F CA 1
ATOM 5833 C C . LEU F 1 84 ? -18.138 40.367 -64.845 1.00 30.77 83 LEU F C 1
ATOM 5834 O O . LEU F 1 84 ? -17.413 41.329 -65.069 1.00 28.02 83 LEU F O 1
ATOM 5839 N N . VAL F 1 85 ? -17.656 39.142 -64.644 1.00 32.22 84 VAL F N 1
ATOM 5840 C CA . VAL F 1 85 ? -16.226 38.890 -64.746 1.00 33.21 84 VAL F CA 1
ATOM 5841 C C . VAL F 1 85 ? -15.966 37.746 -65.694 1.00 35.04 84 VAL F C 1
ATOM 5842 O O . VAL F 1 85 ? -16.866 36.986 -66.047 1.00 35.89 84 VAL F O 1
ATOM 5846 N N . VAL F 1 86 ? -14.735 37.691 -66.171 1.00 37.54 85 VAL F N 1
ATOM 5847 C CA . VAL F 1 86 ? -14.342 36.702 -67.154 1.00 38.06 85 VAL F CA 1
ATOM 5848 C C . VAL F 1 86 ? -13.051 36.034 -66.719 1.00 38.36 85 VAL F C 1
ATOM 5849 O O . VAL F 1 86 ? -12.124 36.696 -66.254 1.00 35.64 85 VAL F O 1
ATOM 5853 N N . LYS F 1 87 ? -13.017 34.715 -66.866 1.00 41.29 86 LYS F N 1
ATOM 5854 C CA . LYS F 1 87 ? -11.856 33.900 -66.537 1.00 43.30 86 LYS F CA 1
ATOM 5855 C C . LYS F 1 87 ? -10.888 34.005 -67.703 1.00 43.94 86 LYS F C 1
ATOM 5856 O O . LYS F 1 87 ? -11.302 33.791 -68.836 1.00 43.16 86 LYS F O 1
ATOM 5861 N N . LEU F 1 88 ? -9.618 34.321 -67.444 1.00 45.73 87 LEU F N 1
ATOM 5862 C CA . LEU F 1 88 ? -8.601 34.394 -68.514 1.00 46.88 87 LEU F CA 1
ATOM 5863 C C . LEU F 1 88 ? -7.895 33.041 -68.644 1.00 48.69 87 LEU F C 1
ATOM 5864 O O . LEU F 1 88 ? -7.755 32.495 -69.747 1.00 48.90 87 LEU F O 1
ATOM 5869 N N . ASN F 1 89 ? -7.467 32.510 -67.498 1.00 49.97 88 ASN F N 1
ATOM 5870 C CA . ASN F 1 89 ? -6.771 31.230 -67.409 1.00 50.68 88 ASN F CA 1
ATOM 5871 C C . ASN F 1 89 ? -7.589 30.064 -67.957 1.00 50.11 88 ASN F C 1
ATOM 5872 O O . ASN F 1 89 ? -7.216 29.460 -68.957 1.00 49.39 88 ASN F O 1
ATOM 5882 N N . ASP F 1 98 ? -5.187 30.194 -58.957 1.00 53.46 97 ASP F N 1
ATOM 5883 C CA . ASP F 1 98 ? -4.308 30.713 -60.022 1.00 52.31 97 ASP F CA 1
ATOM 5884 C C . ASP F 1 98 ? -5.113 31.246 -61.220 1.00 50.20 97 ASP F C 1
ATOM 5885 O O . ASP F 1 98 ? -4.548 31.555 -62.277 1.00 51.80 97 ASP F O 1
ATOM 5890 N N . LEU F 1 99 ? -6.430 31.334 -61.050 1.00 47.34 98 LEU F N 1
ATOM 5891 C CA . LEU F 1 99 ? -7.330 31.853 -62.059 1.00 44.57 98 LEU F CA 1
ATOM 5892 C C . LEU F 1 99 ? -7.088 33.353 -62.176 1.00 41.17 98 LEU F C 1
ATOM 5893 O O . LEU F 1 99 ? -6.955 34.041 -61.165 1.00 40.15 98 LEU F O 1
ATOM 5898 N N . THR F 1 100 ? -6.986 33.846 -63.407 1.00 38.35 99 THR F N 1
ATOM 5899 C CA . THR F 1 100 ? -6.791 35.269 -63.668 1.00 36.91 99 THR F CA 1
ATOM 5900 C C . THR F 1 100 ? -8.109 35.825 -64.176 1.00 36.09 99 THR F C 1
ATOM 5901 O O . THR F 1 100 ? -8.895 35.088 -64.765 1.00 36.09 99 THR F O 1
ATOM 5905 N N . LEU F 1 101 ? -8.342 37.119 -63.960 1.00 37.07 100 LEU F N 1
ATOM 5906 C CA . LEU F 1 101 ? -9.653 37.718 -64.221 1.00 37.39 100 LEU F CA 1
ATOM 5907 C C . LEU F 1 101 ? -9.694 39.128 -64.757 1.00 36.69 100 LEU F C 1
ATOM 5908 O O . LEU F 1 101 ? -8.938 39.984 -64.312 1.00 37.37 100 LEU F O 1
ATOM 5913 N N . LYS F 1 102 ? -10.663 39.372 -65.637 1.00 37.40 101 LYS F N 1
ATOM 5914 C CA . LYS F 1 102 ? -10.936 40.693 -66.197 1.00 38.73 101 LYS F CA 1
ATOM 5915 C C . LYS F 1 102 ? -12.450 40.881 -66.223 1.00 37.58 101 LYS F C 1
ATOM 5916 O O . LYS F 1 102 ? -13.217 39.914 -66.078 1.00 37.13 101 LYS F O 1
ATOM 5922 N N . LEU F 1 103 ? -12.883 42.122 -66.371 1.00 37.02 102 LEU F N 1
ATOM 5923 C CA . LEU F 1 103 ? -14.303 42.409 -66.410 1.00 36.64 102 LEU F CA 1
ATOM 5924 C C . LEU F 1 103 ? -14.812 42.222 -67.822 1.00 36.44 102 LEU F C 1
ATOM 5925 O O . LEU F 1 103 ? -14.053 42.300 -68.801 1.00 36.60 102 LEU F O 1
ATOM 5930 N N . SER F 1 104 ? -16.109 41.954 -67.911 1.00 36.65 103 SER F N 1
ATOM 5931 C CA . SER F 1 104 ? -16.816 41.859 -69.175 1.00 35.47 103 SER F CA 1
ATOM 5932 C C . SER F 1 104 ? -17.255 43.291 -69.407 1.00 35.17 103 SER F C 1
ATOM 5933 O O . SER F 1 104 ? -17.064 44.110 -68.516 1.00 36.19 103 SER F O 1
ATOM 5936 N N . LYS F 1 105 ? -17.849 43.620 -70.558 1.00 37.73 104 LYS F N 1
ATOM 5937 C CA . LYS F 1 105 ? -18.334 45.005 -70.771 1.00 37.85 104 LYS F CA 1
ATOM 5938 C C . LYS F 1 105 ? -19.437 45.344 -69.756 1.00 36.40 104 LYS F C 1
ATOM 5939 O O . LYS F 1 105 ? -19.503 46.466 -69.256 1.00 36.03 104 LYS F O 1
ATOM 5945 N N . LYS F 1 106 ? -20.275 44.358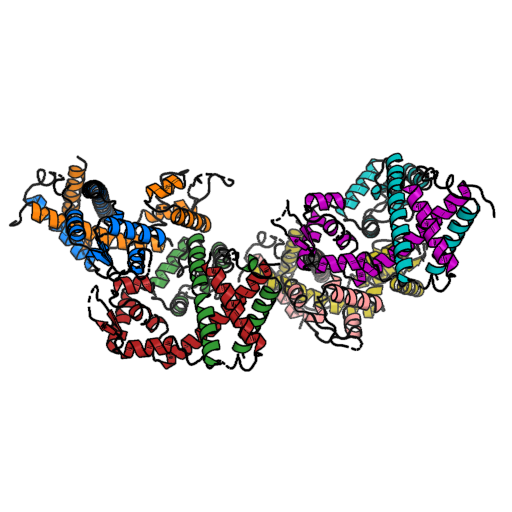 -69.441 1.00 34.75 105 LYS F N 1
ATOM 5946 C CA . LYS F 1 106 ? -21.327 44.515 -68.450 1.00 34.60 105 LYS F CA 1
ATOM 5947 C C . LYS F 1 106 ? -20.720 44.927 -67.105 1.00 33.59 105 LYS F C 1
ATOM 5948 O O . LYS F 1 106 ? -21.224 45.819 -66.446 1.00 31.13 105 LYS F O 1
ATOM 5954 N N . GLY F 1 107 ? -19.618 44.288 -66.724 1.00 34.52 106 GLY F N 1
ATOM 5955 C CA . GLY F 1 107 ? -18.911 44.621 -65.486 1.00 33.93 106 GLY F CA 1
ATOM 5956 C C . GLY F 1 107 ? -18.270 45.993 -65.532 1.00 33.87 106 GLY F C 1
ATOM 5957 O O . GLY F 1 107 ? -18.269 46.696 -64.532 1.00 30.90 106 GLY F O 1
ATOM 5958 N N . GLU F 1 108 ? -17.697 46.369 -66.675 1.00 36.02 107 GLU F N 1
ATOM 5959 C CA . GLU F 1 108 ? -17.108 47.708 -66.843 1.00 39.80 107 GLU F CA 1
ATOM 5960 C C . GLU F 1 108 ? -18.148 48.795 -66.720 1.00 38.25 107 GLU F C 1
ATOM 5961 O O . GLU F 1 108 ? -17.907 49.806 -66.077 1.00 38.74 107 GLU F O 1
ATOM 5967 N N . ASP F 1 109 ? -19.278 48.607 -67.396 1.00 39.42 108 ASP F N 1
ATOM 5968 C CA . ASP F 1 109 ? -20.370 49.557 -67.340 1.00 40.12 108 ASP F CA 1
ATOM 5969 C C . ASP F 1 109 ? -20.774 49.755 -65.888 1.00 39.78 108 ASP F C 1
ATOM 5970 O O . ASP F 1 109 ? -20.800 50.874 -65.406 1.00 39.85 108 ASP F O 1
ATOM 5975 N N . LEU F 1 110 ? -21.014 48.645 -65.199 1.00 39.72 109 LEU F N 1
ATOM 5976 C CA . LEU F 1 110 ? -21.469 48.641 -63.799 1.00 39.94 109 LEU F CA 1
ATOM 5977 C C . LEU F 1 110 ? -20.467 49.325 -62.875 1.00 39.58 109 LEU F C 1
ATOM 5978 O O . LEU F 1 110 ? -20.861 50.122 -62.029 1.00 42.25 109 LEU F O 1
ATOM 5983 N N . SER F 1 111 ? -19.179 49.035 -63.031 1.00 39.80 110 SER F N 1
ATOM 5984 C CA . SER F 1 111 ? -18.159 49.679 -62.202 1.00 39.97 110 SER F CA 1
ATOM 5985 C C . SER F 1 111 ? -18.124 51.201 -62.433 1.00 40.89 110 SER F C 1
ATOM 5986 O O . SER F 1 111 ? -17.948 51.972 -61.483 1.00 38.05 110 SER F O 1
ATOM 5989 N N . LYS F 1 112 ? -18.283 51.621 -63.694 1.00 40.56 111 LYS F N 1
ATOM 5990 C CA . LYS F 1 112 ? -18.292 53.049 -64.045 1.00 42.51 111 LYS F CA 1
ATOM 5991 C C . LYS F 1 112 ? -19.499 53.782 -63.494 1.00 43.41 111 LYS F C 1
ATOM 5992 O O . LYS F 1 112 ? -19.350 54.891 -62.990 1.00 44.08 111 LYS F O 1
ATOM 5998 N N . ARG F 1 113 ? -20.682 53.176 -63.600 1.00 43.55 112 ARG F N 1
ATOM 5999 C CA . ARG F 1 113 ? -21.892 53.738 -62.995 1.00 44.89 112 ARG F CA 1
ATOM 6000 C C . ARG F 1 113 ? -21.739 53.965 -61.509 1.00 44.01 112 ARG F C 1
ATOM 6001 O O . ARG F 1 113 ? -22.302 54.916 -60.975 1.00 46.26 112 ARG F O 1
ATOM 6009 N N . SER F 1 114 ? -21.002 53.076 -60.845 1.00 43.28 113 SER F N 1
ATOM 6010 C CA . SER F 1 114 ? -20.807 53.139 -59.399 1.00 40.50 113 SER F CA 1
ATOM 6011 C C . SER F 1 114 ? -20.038 54.363 -58.895 1.00 44.13 113 SER F C 1
ATOM 6012 O O . SER F 1 114 ? -20.097 54.698 -57.703 1.00 44.07 113 SER F O 1
ATOM 6015 N N . THR F 1 115 ? -19.304 55.010 -59.795 1.00 45.99 114 THR F N 1
ATOM 6016 C CA . THR F 1 115 ? -18.508 56.179 -59.452 1.00 46.89 114 THR F CA 1
ATOM 6017 C C . THR F 1 115 ? -19.332 57.466 -59.397 1.00 46.62 114 THR F C 1
ATOM 6018 O O . THR F 1 115 ? -18.813 58.504 -59.007 1.00 49.40 114 THR F O 1
ATOM 6022 N N . ALA F 1 116 ? -20.593 57.417 -59.807 1.00 45.05 115 ALA F N 1
ATOM 6023 C CA . ALA F 1 116 ? -21.470 58.565 -59.672 1.00 45.29 115 ALA F CA 1
ATOM 6024 C C . ALA F 1 116 ? -22.517 58.233 -58.611 1.00 45.32 115 ALA F C 1
ATOM 6025 O O . ALA F 1 116 ? -23.633 57.881 -58.934 1.00 47.66 115 ALA F O 1
ATOM 6027 N N . ASN F 1 117 ? -22.155 58.336 -57.338 1.00 43.67 116 ASN F N 1
ATOM 6028 C CA . ASN F 1 117 ? -23.082 57.986 -56.264 1.00 41.64 116 ASN F CA 1
ATOM 6029 C C . ASN F 1 117 ? -24.203 59.011 -56.138 1.00 41.85 116 ASN F C 1
ATOM 6030 O O . ASN F 1 117 ? -24.069 60.011 -55.438 1.00 43.31 116 ASN F O 1
ATOM 6035 N N . ALA F 1 118 ? -25.319 58.735 -56.796 1.00 40.62 117 ALA F N 1
ATOM 6036 C CA . ALA F 1 118 ? -26.465 59.634 -56.780 1.00 41.18 117 ALA F CA 1
ATOM 6037 C C . ALA F 1 118 ? -27.110 59.799 -55.404 1.00 41.03 117 ALA F C 1
ATOM 6038 O O . ALA F 1 118 ? -27.651 60.864 -55.112 1.00 41.58 117 ALA F O 1
ATOM 6040 N N . PHE F 1 119 ? -27.059 58.765 -54.572 1.00 40.94 118 PHE F N 1
ATOM 6041 C CA . PHE F 1 119 ? -27.627 58.835 -53.223 1.00 40.59 118 PHE F CA 1
ATOM 6042 C C . PHE F 1 119 ? -26.842 59.800 -52.314 1.00 40.18 118 PHE F C 1
ATOM 6043 O O . PHE F 1 119 ? -27.434 60.554 -51.533 1.00 41.11 118 PHE F O 1
ATOM 6059 N N . TYR F 1 121 ? -24.842 62.176 -53.409 1.00 37.52 120 TYR F N 1
ATOM 6060 C CA . TYR F 1 121 ? -24.943 63.442 -54.036 1.00 39.00 120 TYR F CA 1
ATOM 6061 C C . TYR F 1 121 ? -26.199 64.211 -53.636 1.00 40.12 120 TYR F C 1
ATOM 6062 O O . TYR F 1 121 ? -26.135 65.408 -53.339 1.00 41.30 120 TYR F O 1
ATOM 6071 N N . LYS F 1 122 ? -27.333 63.525 -53.636 1.00 39.02 121 LYS F N 1
ATOM 6072 C CA . LYS F 1 122 ? -28.588 64.114 -53.211 1.00 38.32 121 LYS F CA 1
ATOM 6073 C C . LYS F 1 122 ? -28.522 64.514 -51.745 1.00 37.59 121 LYS F C 1
ATOM 6074 O O . LYS F 1 122 ? -29.024 65.567 -51.366 1.00 37.13 121 LYS F O 1
ATOM 6080 N N . ALA F 1 123 ? -27.875 63.702 -50.926 1.00 36.57 122 ALA F N 1
ATOM 6081 C CA . ALA F 1 123 ? -27.772 64.003 -49.500 1.00 36.45 122 ALA F CA 1
ATOM 6082 C C . ALA F 1 123 ? -26.944 65.258 -49.216 1.00 37.00 122 ALA F C 1
ATOM 6083 O O . ALA F 1 123 ? -27.285 66.036 -48.325 1.00 35.79 122 ALA F O 1
ATOM 6101 N N . LYS F 1 126 ? -28.841 68.506 -50.111 1.00 42.02 125 LYS F N 1
ATOM 6102 C CA . LYS F 1 126 ? -29.755 68.936 -49.060 1.00 41.70 125 LYS F CA 1
ATOM 6103 C C . LYS F 1 126 ? -28.969 69.588 -47.916 1.00 40.02 125 LYS F C 1
ATOM 6104 O O . LYS F 1 126 ? -29.498 70.457 -47.232 1.00 38.96 125 LYS F O 1
ATOM 6110 N N . VAL F 1 127 ? -27.732 69.142 -47.680 1.00 38.73 126 VAL F N 1
ATOM 6111 C CA . VAL F 1 127 ? -26.866 69.756 -46.666 1.00 36.05 126 VAL F CA 1
ATOM 6112 C C . VAL F 1 127 ? -26.551 71.201 -47.095 1.00 36.21 126 VAL F C 1
ATOM 6113 O O . VAL F 1 127 ? -26.662 72.129 -46.293 1.00 32.82 126 VAL F O 1
ATOM 6117 N N . PHE F 1 128 ? -26.158 71.350 -48.363 1.00 33.97 127 PHE F N 1
ATOM 6118 C CA . PHE F 1 128 ? -25.774 72.617 -48.968 1.00 36.39 127 PHE F CA 1
ATOM 6119 C C . PHE F 1 128 ? -26.875 73.678 -48.907 1.00 37.22 127 PHE F C 1
ATOM 6120 O O . PHE F 1 128 ? -26.576 74.856 -48.782 1.00 36.41 127 PHE F O 1
ATOM 6128 N N . GLU F 1 129 ? -28.137 73.253 -48.977 1.00 37.54 128 GLU F N 1
ATOM 6129 C CA . GLU F 1 129 ? -29.274 74.148 -48.823 1.00 36.72 128 GLU F CA 1
ATOM 6130 C C . GLU F 1 129 ? -29.261 74.848 -47.467 1.00 36.57 128 GLU F C 1
ATOM 6131 O O . GLU F 1 129 ? -29.788 75.950 -47.354 1.00 35.15 128 GLU F O 1
ATOM 6137 N N . ASN F 1 130 ? -28.691 74.184 -46.451 1.00 33.65 129 ASN F N 1
ATOM 6138 C CA . ASN F 1 130 ? -28.568 74.713 -45.106 1.00 33.56 129 ASN F CA 1
ATOM 6139 C C . ASN F 1 130 ? -27.170 75.220 -44.733 1.00 32.66 129 ASN F C 1
ATOM 6140 O O . ASN F 1 130 ? -26.839 75.352 -43.539 1.00 30.14 129 ASN F O 1
ATOM 6145 N N . LEU F 1 131 ? -26.375 75.559 -45.743 1.00 31.41 130 LEU F N 1
ATOM 6146 C CA . LEU F 1 131 ? -25.043 76.160 -45.535 1.00 33.77 130 LEU F CA 1
ATOM 6147 C C . LEU F 1 131 ? -24.982 77.437 -46.365 1.00 32.36 130 LEU F C 1
ATOM 6148 O O . LEU F 1 131 ? -25.602 77.509 -47.419 1.00 31.39 130 LEU F O 1
ATOM 6153 N N . THR F 1 132 ? -24.226 78.424 -45.903 1.00 32.23 131 THR F N 1
ATOM 6154 C CA . THR F 1 132 ? -24.094 79.696 -46.621 1.00 33.56 131 THR F CA 1
ATOM 6155 C C . THR F 1 132 ? -23.008 79.522 -47.673 1.00 35.32 131 THR F C 1
ATOM 6156 O O . THR F 1 132 ? -22.219 78.590 -47.581 1.00 36.40 131 THR F O 1
ATOM 6160 N N . GLU F 1 133 ? -22.974 80.386 -48.676 1.00 37.08 132 GLU F N 1
ATOM 6161 C CA . GLU F 1 133 ? -21.936 80.312 -49.703 1.00 38.08 132 GLU F CA 1
ATOM 6162 C C . GLU F 1 133 ? -20.553 80.424 -49.066 1.00 37.39 132 GLU F C 1
ATOM 6163 O O . GLU F 1 133 ? -19.653 79.672 -49.416 1.00 38.94 132 GLU F O 1
ATOM 6169 N N . ASN F 1 134 ? -20.389 81.346 -48.122 1.00 37.06 133 ASN F N 1
ATOM 6170 C CA . ASN F 1 134 ? -19.106 81.496 -47.458 1.00 36.53 133 ASN F CA 1
ATOM 6171 C C . ASN F 1 134 ? -18.719 80.235 -46.704 1.00 34.79 133 ASN F C 1
ATOM 6172 O O . ASN F 1 134 ? -17.556 79.880 -46.691 1.00 34.67 133 ASN F O 1
ATOM 6177 N N . GLU F 1 135 ? -19.682 79.554 -46.081 1.00 34.30 134 GLU F N 1
ATOM 6178 C CA . GLU F 1 135 ? -19.388 78.305 -45.356 1.00 33.34 134 GLU F CA 1
ATOM 6179 C C . GLU F 1 135 ? -18.957 77.184 -46.255 1.00 31.57 134 GLU F C 1
ATOM 6180 O O . GLU F 1 135 ? -18.084 76.446 -45.909 1.00 32.89 134 GLU F O 1
ATOM 6186 N N . ILE F 1 136 ? -19.599 77.056 -47.401 1.00 32.18 135 ILE F N 1
ATOM 6187 C CA . ILE F 1 136 ? -19.273 76.050 -48.366 1.00 33.48 135 ILE F CA 1
ATOM 6188 C C . ILE F 1 136 ? -17.859 76.325 -48.897 1.00 35.53 135 ILE F C 1
ATOM 6189 O O . ILE F 1 136 ? -17.060 75.403 -49.046 1.00 33.83 135 ILE F O 1
ATOM 6194 N N . GLU F 1 137 ? -17.561 77.587 -49.209 1.00 35.92 136 GLU F N 1
ATOM 6195 C CA . GLU F 1 137 ? -16.238 77.938 -49.719 1.00 36.03 136 GLU F CA 1
ATOM 6196 C C . GLU F 1 137 ? -15.175 77.623 -48.671 1.00 34.24 136 GLU F C 1
ATOM 6197 O O . GLU F 1 137 ? -14.116 77.092 -48.991 1.00 33.05 136 GLU F O 1
ATOM 6203 N N . GLU F 1 138 ? -15.468 77.921 -47.413 1.00 31.64 137 GLU F N 1
ATOM 6204 C CA . GLU F 1 138 ? -14.490 77.705 -46.374 1.00 33.45 137 GLU F CA 1
ATOM 6205 C C . GLU F 1 138 ? -14.338 76.236 -45.984 1.00 33.91 137 GLU F C 1
ATOM 6206 O O . GLU F 1 138 ? -13.223 75.778 -45.756 1.00 32.55 137 GLU F O 1
ATOM 6212 N N . LEU F 1 139 ? -15.455 75.512 -45.885 1.00 35.30 138 LEU F N 1
ATOM 6213 C CA . LEU F 1 139 ? -15.446 74.075 -45.568 1.00 35.90 138 LEU F CA 1
ATOM 6214 C C . LEU F 1 139 ? -14.545 73.322 -46.545 1.00 35.58 138 LEU F C 1
ATOM 6215 O O . LEU F 1 139 ? -13.751 72.491 -46.144 1.00 38.15 138 LEU F O 1
ATOM 6220 N N . ILE F 1 140 ? -14.677 73.626 -47.820 1.00 32.46 139 ILE F N 1
ATOM 6221 C CA . ILE F 1 140 ? -13.860 73.013 -48.849 1.00 34.04 139 ILE F CA 1
ATOM 6222 C C . ILE F 1 140 ? -12.387 73.445 -48.806 1.00 34.71 139 ILE F C 1
ATOM 6223 O O . ILE F 1 140 ? -11.494 72.624 -49.055 1.00 32.89 139 ILE F O 1
ATOM 6228 N N . ARG F 1 141 ? -12.133 74.728 -48.536 1.00 35.25 140 ARG F N 1
ATOM 6229 C CA . ARG F 1 141 ? -10.759 75.232 -48.459 1.00 36.09 140 ARG F CA 1
ATOM 6230 C C . ARG F 1 141 ? -9.989 74.624 -47.296 1.00 33.89 140 ARG F C 1
ATOM 6231 O O . ARG F 1 141 ? -8.821 74.269 -47.433 1.00 34.10 140 ARG F O 1
ATOM 6239 N N . LEU F 1 142 ? -10.644 74.564 -46.140 1.00 32.37 141 LEU F N 1
ATOM 6240 C CA . LEU F 1 142 ? -10.056 74.027 -44.923 1.00 32.14 141 LEU F CA 1
ATOM 6241 C C . LEU F 1 142 ? -9.793 72.518 -44.983 1.00 32.97 141 LEU F C 1
ATOM 6242 O O . LEU F 1 142 ? -8.707 72.078 -44.608 1.00 33.25 141 LEU F O 1
ATOM 6247 N N . ASN F 1 143 ? -10.759 71.734 -45.455 1.00 32.23 142 ASN F N 1
ATOM 6248 C CA . ASN F 1 143 ? -10.546 70.293 -45.615 1.00 31.58 142 ASN F CA 1
ATOM 6249 C C . ASN F 1 143 ? -9.497 70.032 -46.710 1.00 31.42 142 ASN F C 1
ATOM 6250 O O . ASN F 1 143 ? -8.702 69.102 -46.587 1.00 27.72 142 ASN F O 1
ATOM 6255 N N . LYS F 1 144 ? -9.474 70.848 -47.766 1.00 32.80 143 LYS F N 1
ATOM 6256 C CA . LYS F 1 144 ? -8.399 70.719 -48.774 1.00 34.68 143 LYS F CA 1
ATOM 6257 C C . LYS F 1 144 ? -7.034 71.043 -48.142 1.00 36.57 143 LYS F C 1
ATOM 6258 O O . LYS F 1 144 ? -6.021 70.459 -48.512 1.00 37.13 143 LYS F O 1
ATOM 6260 N N . LYS F 1 145 ? -7.005 71.966 -47.185 1.00 37.91 144 LYS F N 1
ATOM 6261 C CA . LYS F 1 145 ? -5.761 72.301 -46.481 1.00 39.59 144 LYS F CA 1
ATOM 6262 C C . LYS F 1 145 ? -5.331 71.180 -45.524 1.00 36.41 144 LYS F C 1
ATOM 6263 O O . LYS F 1 145 ? -4.149 70.967 -45.291 1.00 35.10 144 LYS F O 1
ATOM 6269 N N . VAL F 1 146 ? -6.297 70.494 -44.947 1.00 35.38 145 VAL F N 1
ATOM 6270 C CA . VAL F 1 146 ? -6.022 69.343 -44.109 1.00 36.33 145 VAL F CA 1
ATOM 6271 C C . VAL F 1 146 ? -5.456 68.226 -45.014 1.00 35.11 145 VAL F C 1
ATOM 6272 O O . VAL F 1 146 ? -4.388 67.707 -44.746 1.00 35.65 145 VAL F O 1
ATOM 6276 N N . GLU F 1 147 ? -6.151 67.892 -46.093 1.00 34.82 146 GLU F N 1
ATOM 6277 C CA . GLU F 1 147 ? -5.682 66.852 -47.011 1.00 37.36 146 GLU F CA 1
ATOM 6278 C C . GLU F 1 147 ? -4.256 67.118 -47.460 1.00 37.65 146 GLU F C 1
ATOM 6279 O O . GLU F 1 147 ? -3.406 66.242 -47.385 1.00 37.26 146 GLU F O 1
ATOM 6285 N N . THR F 1 148 ? -4.019 68.339 -47.927 1.00 38.96 147 THR F N 1
ATOM 6286 C CA . THR F 1 148 ? -2.720 68.770 -48.453 1.00 39.54 147 THR F CA 1
ATOM 6287 C C . THR F 1 148 ? -1.599 68.612 -47.446 1.00 38.59 147 THR F C 1
ATOM 6288 O O . THR F 1 148 ? -0.519 68.115 -47.793 1.00 38.71 147 THR F O 1
ATOM 6292 N N . LEU F 1 149 ? -1.842 69.069 -46.219 1.00 38.07 148 LEU F N 1
ATOM 6293 C CA . LEU F 1 149 ? -0.860 68.964 -45.140 1.00 38.92 148 LEU F CA 1
ATOM 6294 C C . LEU F 1 149 ? -0.627 67.518 -44.669 1.00 41.72 148 LEU F C 1
ATOM 6295 O O . LEU F 1 149 ? 0.460 67.182 -44.197 1.00 42.16 148 LEU F O 1
ATOM 6300 N N . LEU F 1 150 ? -1.649 66.673 -44.760 1.00 42.09 149 LEU F N 1
ATOM 6301 C CA . LEU F 1 150 ? -1.483 65.269 -44.419 1.00 41.92 149 LEU F CA 1
ATOM 6302 C C . LEU F 1 150 ? -0.544 64.587 -45.415 1.00 43.34 149 LEU F C 1
ATOM 6303 O O . LEU F 1 150 ? 0.278 63.779 -45.024 1.00 43.86 149 LEU F O 1
ATOM 6308 N N . LYS F 1 151 ? -0.664 64.929 -46.691 1.00 44.15 150 LYS F N 1
ATOM 6309 C CA . LYS F 1 151 ? 0.188 64.344 -47.728 1.00 46.45 150 LYS F CA 1
ATOM 6310 C C . LYS F 1 151 ? 1.688 64.670 -47.602 1.00 48.90 150 LYS F C 1
ATOM 6311 O O . LYS F 1 151 ? 2.517 63.872 -48.041 1.00 50.76 150 LYS F O 1
ATOM 6317 N N . LYS F 1 152 ? 2.044 65.803 -46.995 1.00 51.06 151 LYS F N 1
ATOM 6318 C CA . LYS F 1 152 ? 3.463 66.184 -46.846 1.00 53.14 151 LYS F CA 1
ATOM 6319 C C . LYS F 1 152 ? 4.178 65.452 -45.698 1.00 54.84 151 LYS F C 1
ATOM 6320 O O . LYS F 1 152 ? 3.594 64.622 -44.981 1.00 56.11 151 LYS F O 1
ATOM 6322 N N . ASN G 1 6 ? 7.707 5.183 -28.769 1.00 49.58 5 ASN G N 1
ATOM 6323 C CA . ASN G 1 6 ? 6.910 3.924 -28.592 1.00 49.30 5 ASN G CA 1
ATOM 6324 C C . ASN G 1 6 ? 5.389 4.205 -28.671 1.00 49.12 5 ASN G C 1
ATOM 6325 O O . ASN G 1 6 ? 4.636 3.363 -29.147 1.00 50.46 5 ASN G O 1
ATOM 6330 N N . THR G 1 7 ? 4.955 5.374 -28.187 1.00 48.79 6 THR G N 1
ATOM 6331 C CA . THR G 1 7 ? 3.561 5.847 -28.273 1.00 47.87 6 THR G CA 1
ATOM 6332 C C . THR G 1 7 ? 3.337 6.405 -29.684 1.00 47.12 6 THR G C 1
ATOM 6333 O O . THR G 1 7 ? 4.304 6.738 -30.356 1.00 45.57 6 THR G O 1
ATOM 6337 N N . ASP G 1 8 ? 2.084 6.454 -30.145 1.00 46.12 7 ASP G N 1
ATOM 6338 C CA . ASP G 1 8 ? 1.743 7.051 -31.437 1.00 45.45 7 ASP G CA 1
ATOM 6339 C C . ASP G 1 8 ? 2.247 8.487 -31.485 1.00 44.36 7 ASP G C 1
ATOM 6340 O O . ASP G 1 8 ? 2.906 8.882 -32.444 1.00 40.22 7 ASP G O 1
ATOM 6342 N N . THR G 1 9 ? 1.901 9.248 -30.446 1.00 42.60 8 THR G N 1
ATOM 6343 C CA . THR G 1 9 ? 2.316 10.634 -30.263 1.00 43.86 8 THR G CA 1
ATOM 6344 C C . THR G 1 9 ? 3.852 10.798 -30.265 1.00 43.52 8 THR G C 1
ATOM 6345 O O . THR G 1 9 ? 4.375 11.719 -30.880 1.00 43.28 8 THR G O 1
ATOM 6349 N N . GLU G 1 10 ? 4.565 9.910 -29.579 1.00 43.01 9 GLU G N 1
ATOM 6350 C CA . GLU G 1 10 ? 6.026 9.954 -29.565 1.00 43.20 9 GLU G CA 1
ATOM 6351 C C . GLU G 1 10 ? 6.586 9.692 -30.955 1.00 41.76 9 GLU G C 1
ATOM 6352 O O . GLU G 1 10 ? 7.540 10.323 -31.368 1.00 43.01 9 GLU G O 1
ATOM 6358 N N . ASN G 1 11 ? 5.984 8.761 -31.680 1.00 41.65 10 ASN G N 1
ATOM 6359 C CA . ASN G 1 11 ? 6.395 8.474 -33.042 1.00 40.51 10 ASN G CA 1
ATOM 6360 C C . ASN G 1 11 ? 6.082 9.633 -34.007 1.00 40.25 10 ASN G C 1
ATOM 6361 O O . ASN G 1 11 ? 6.825 9.872 -34.962 1.00 36.07 10 ASN G O 1
ATOM 6366 N N . ILE G 1 12 ? 4.981 10.345 -33.768 1.00 39.76 11 ILE G N 1
ATOM 6367 C CA . ILE G 1 12 ? 4.637 11.506 -34.608 1.00 39.07 11 ILE G CA 1
ATOM 6368 C C . ILE G 1 12 ? 5.695 12.589 -34.387 1.00 37.73 11 ILE G C 1
ATOM 6369 O O . ILE G 1 12 ? 6.214 13.143 -35.337 1.00 37.11 11 ILE G O 1
ATOM 6374 N N . SER G 1 13 ? 6.038 12.840 -33.131 1.00 36.83 12 SER G N 1
ATOM 6375 C CA . SER G 1 13 ? 7.044 13.824 -32.788 1.00 38.29 12 SER G CA 1
ATOM 6376 C C . SER G 1 13 ? 8.402 13.571 -33.418 1.00 38.19 12 SER G C 1
ATOM 6377 O O . SER G 1 13 ? 9.044 14.517 -33.853 1.00 39.20 12 SER G O 1
ATOM 6380 N N . GLU G 1 14 ? 8.837 12.312 -33.454 1.00 37.90 13 GLU G N 1
ATOM 6381 C CA . GLU G 1 14 ? 10.147 11.961 -34.003 1.00 38.38 13 GLU G CA 1
ATOM 6382 C C . GLU G 1 14 ? 10.110 12.163 -35.509 1.00 37.29 13 GLU G C 1
ATOM 6383 O O . GLU G 1 14 ? 11.094 12.567 -36.112 1.00 37.51 13 GLU G O 1
ATOM 6387 N N . LEU G 1 15 ? 8.979 11.856 -36.123 1.00 36.73 14 LEU G N 1
ATOM 6388 C CA . LEU G 1 15 ? 8.839 12.078 -37.542 1.00 37.98 14 LEU G CA 1
ATOM 6389 C C . LEU G 1 15 ? 8.848 13.582 -37.829 1.00 37.17 14 LEU G C 1
ATOM 6390 O O . LEU G 1 15 ? 9.561 14.024 -38.726 1.00 37.55 14 LEU G O 1
ATOM 6395 N N . LEU G 1 16 ? 8.066 14.362 -37.080 1.00 36.20 15 LEU G N 1
ATOM 6396 C CA . LEU G 1 16 ? 8.009 15.824 -37.303 1.00 36.50 15 LEU G CA 1
ATOM 6397 C C . LEU G 1 16 ? 9.341 16.505 -37.013 1.00 35.82 15 LEU G C 1
ATOM 6398 O O . LEU G 1 16 ? 9.763 17.370 -37.775 1.00 34.37 15 LEU G O 1
ATOM 6403 N N . LYS G 1 17 ? 9.997 16.122 -35.917 1.00 35.35 16 LYS G N 1
ATOM 6404 C CA . LYS G 1 17 ? 11.311 16.663 -35.611 1.00 36.24 16 LYS G CA 1
ATOM 6405 C C . LYS G 1 17 ? 12.296 16.315 -36.715 1.00 36.37 16 LYS G C 1
ATOM 6406 O O . LYS G 1 17 ? 13.156 17.128 -37.035 1.00 35.29 16 LYS G O 1
ATOM 6412 N N . THR G 1 18 ? 12.154 15.122 -37.303 1.00 34.65 17 THR G N 1
ATOM 6413 C CA . THR G 1 18 ? 13.034 14.675 -38.363 1.00 33.51 17 THR G CA 1
ATOM 6414 C C . THR G 1 18 ? 12.787 15.444 -39.665 1.00 33.63 17 THR G C 1
ATOM 6415 O O . THR G 1 18 ? 13.735 15.792 -40.355 1.00 34.21 17 THR G O 1
ATOM 6419 N N . TYR G 1 19 ? 11.530 15.674 -40.021 1.00 33.47 18 TYR G N 1
ATOM 6420 C CA . TYR G 1 19 ? 11.227 16.511 -41.188 1.00 34.81 18 TYR G CA 1
ATOM 6421 C C . TYR G 1 19 ? 11.698 17.943 -40.982 1.00 34.76 18 TYR G C 1
ATOM 6422 O O . TYR G 1 19 ? 12.155 18.597 -41.924 1.00 33.86 18 TYR G O 1
ATOM 6431 N N . TRP G 1 20 ? 11.550 18.442 -39.766 1.00 36.25 19 TRP G N 1
ATOM 6432 C CA . TRP G 1 20 ? 11.969 19.798 -39.430 1.00 38.45 19 TRP G CA 1
ATOM 6433 C C . TRP G 1 20 ? 13.485 19.968 -39.585 1.00 37.44 19 TRP G C 1
ATOM 6434 O O . TRP G 1 20 ? 13.953 20.968 -40.122 1.00 37.02 19 TRP G O 1
ATOM 6445 N N . SER G 1 21 ? 14.242 18.982 -39.114 1.00 36.61 20 SER G N 1
ATOM 6446 C CA . SER G 1 21 ? 15.692 19.005 -39.185 1.00 37.34 20 SER G CA 1
ATOM 6447 C C . SER G 1 21 ? 16.193 18.957 -40.634 1.00 37.91 20 SER G C 1
ATOM 6448 O O . SER G 1 21 ? 17.162 19.627 -40.982 1.00 38.02 20 SER G O 1
ATOM 6451 N N . ILE G 1 22 ? 15.531 18.157 -41.460 1.00 37.22 21 ILE G N 1
ATOM 6452 C CA . ILE G 1 22 ? 15.864 18.025 -42.884 1.00 37.66 21 ILE G CA 1
ATOM 6453 C C . ILE G 1 22 ? 15.578 19.324 -43.653 1.00 37.75 21 ILE G C 1
ATOM 6454 O O . ILE G 1 22 ? 16.313 19.680 -44.581 1.00 38.05 21 ILE G O 1
ATOM 6459 N N . GLN G 1 23 ? 14.501 20.009 -43.298 1.00 38.11 22 GLN G N 1
ATOM 6460 C CA . GLN G 1 23 ? 14.168 21.274 -43.946 1.00 40.34 22 GLN G CA 1
ATOM 6461 C C . GLN G 1 23 ? 15.172 22.360 -43.559 1.00 40.52 22 GLN G C 1
ATOM 6462 O O . GLN G 1 23 ? 15.536 23.199 -44.397 1.00 41.23 22 GLN G O 1
ATOM 6468 N N . ARG G 1 24 ? 15.638 22.333 -42.312 1.00 39.46 23 ARG G N 1
ATOM 6469 C CA . ARG G 1 24 ? 16.658 23.276 -41.852 1.00 42.35 23 ARG G CA 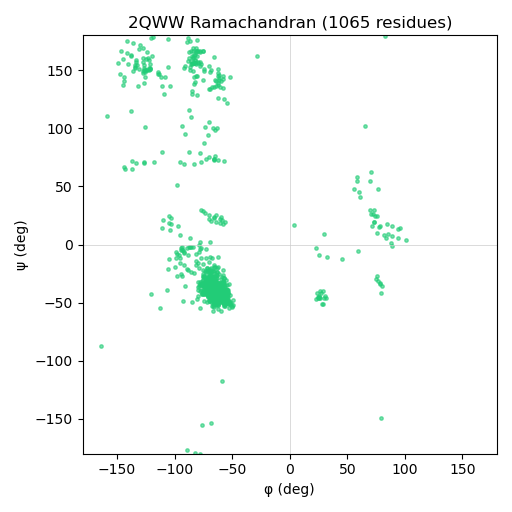1
ATOM 6470 C C . ARG G 1 24 ? 17.965 23.046 -42.623 1.00 41.87 23 ARG G C 1
ATOM 6471 O O . ARG G 1 24 ? 18.628 23.986 -43.045 1.00 41.67 23 ARG G O 1
ATOM 6479 N N . ILE G 1 25 ? 18.320 21.783 -42.827 1.00 40.56 24 ILE G N 1
ATOM 6480 C CA . ILE G 1 25 ? 19.497 21.444 -43.614 1.00 38.98 24 ILE G CA 1
ATOM 6481 C C . ILE G 1 25 ? 19.288 21.927 -45.039 1.00 38.23 24 ILE G C 1
ATOM 6482 O O . ILE G 1 25 ? 20.190 22.495 -45.662 1.00 36.19 24 ILE G O 1
ATOM 6487 N N . SER G 1 26 ? 18.085 21.715 -45.549 1.00 37.47 25 SER G N 1
ATOM 6488 C CA . SER G 1 26 ? 17.770 22.141 -46.884 1.00 38.65 25 SER G CA 1
ATOM 6489 C C . SER G 1 26 ? 17.878 23.647 -47.073 1.00 40.37 25 SER G C 1
ATOM 6490 O O . SER G 1 26 ? 18.251 24.117 -48.163 1.00 38.99 25 SER G O 1
ATOM 6493 N N . ALA G 1 27 ? 17.531 24.387 -46.021 1.00 41.30 26 ALA G N 1
ATOM 6494 C CA . ALA G 1 27 ? 17.587 25.848 -46.011 1.00 42.28 26 ALA G CA 1
ATOM 6495 C C . ALA G 1 27 ? 19.037 26.311 -46.128 1.00 42.20 26 ALA G C 1
ATOM 6496 O O . ALA G 1 27 ? 19.328 27.269 -46.845 1.00 42.50 26 ALA G O 1
ATOM 6498 N N . GLY G 1 28 ? 19.937 25.608 -45.435 1.00 42.30 27 GLY G N 1
ATOM 6499 C CA . GLY G 1 28 ? 21.368 25.868 -45.515 1.00 42.06 27 GLY G CA 1
ATOM 6500 C C . GLY G 1 28 ? 21.831 25.768 -46.959 1.00 41.06 27 GLY G C 1
ATOM 6501 O O . GLY G 1 28 ? 22.548 26.631 -47.425 1.00 40.36 27 GLY G O 1
ATOM 6502 N N . TYR G 1 29 ? 21.407 24.723 -47.672 1.00 40.48 28 TYR G N 1
ATOM 6503 C CA . TYR G 1 29 ? 21.747 24.569 -49.094 1.00 39.62 28 TYR G CA 1
ATOM 6504 C C . TYR G 1 29 ? 21.058 25.575 -50.002 1.00 39.29 28 TYR G C 1
ATOM 6505 O O . TYR G 1 29 ? 21.555 25.875 -51.099 1.00 36.73 28 TYR G O 1
ATOM 6514 N N . ALA G 1 30 ? 19.892 26.058 -49.586 1.00 39.09 29 ALA G N 1
ATOM 6515 C CA . ALA G 1 30 ? 19.179 27.071 -50.367 1.00 40.18 29 ALA G CA 1
ATOM 6516 C C . ALA G 1 30 ? 19.985 28.374 -50.363 1.00 39.59 29 ALA G C 1
ATOM 6517 O O . ALA G 1 30 ? 20.135 29.036 -51.399 1.00 37.14 29 ALA G O 1
ATOM 6519 N N . ASP G 1 31 ? 20.526 28.708 -49.195 1.00 40.81 30 ASP G N 1
ATOM 6520 C CA . ASP G 1 31 ? 21.375 29.892 -49.025 1.00 41.69 30 ASP G CA 1
ATOM 6521 C C . ASP G 1 31 ? 22.630 29.827 -49.879 1.00 40.40 30 ASP G C 1
ATOM 6522 O O . ASP G 1 31 ? 22.985 30.816 -50.513 1.00 40.20 30 ASP G O 1
ATOM 6527 N N . GLN G 1 32 ? 23.303 28.680 -49.875 1.00 39.38 31 GLN G N 1
ATOM 6528 C CA . GLN G 1 32 ? 24.472 28.478 -50.731 1.00 39.90 31 GLN G CA 1
ATOM 6529 C C . GLN G 1 32 ? 24.093 28.629 -52.192 1.00 37.12 31 GLN G C 1
ATOM 6530 O O . GLN G 1 32 ? 24.800 29.273 -52.951 1.00 38.34 31 GLN G O 1
ATOM 6536 N N . ASN G 1 33 ? 22.990 28.004 -52.589 1.00 35.97 32 ASN G N 1
ATOM 6537 C CA . ASN G 1 33 ? 22.520 28.081 -53.967 1.00 35.68 32 ASN G CA 1
ATOM 6538 C C . ASN G 1 33 ? 22.266 29.541 -54.355 1.00 36.44 32 ASN G C 1
ATOM 6539 O O . ASN G 1 33 ? 22.690 29.979 -55.413 1.00 36.11 32 ASN G O 1
ATOM 6544 N N . ALA G 1 34 ? 21.572 30.271 -53.480 1.00 37.53 33 ALA G N 1
ATOM 6545 C CA . ALA G 1 34 ? 21.259 31.686 -53.697 1.00 38.76 33 ALA G CA 1
ATOM 6546 C C . ALA G 1 34 ? 22.534 32.496 -53.900 1.00 37.44 33 ALA G C 1
ATOM 6547 O O . ALA G 1 34 ? 22.644 33.229 -54.863 1.00 36.39 33 ALA G O 1
ATOM 6549 N N . ALA G 1 35 ? 23.507 32.312 -53.013 1.00 37.58 34 ALA G N 1
ATOM 6550 C CA . ALA G 1 35 ? 24.780 32.986 -53.126 1.00 37.63 34 ALA G CA 1
ATOM 6551 C C . ALA G 1 35 ? 25.425 32.730 -54.496 1.00 37.64 34 ALA G C 1
ATOM 6552 O O . ALA G 1 35 ? 25.926 33.671 -55.108 1.00 37.31 34 ALA G O 1
ATOM 6554 N N . SER G 1 36 ? 25.347 31.488 -54.987 1.00 36.29 35 SER G N 1
ATOM 6555 C CA . SER G 1 36 ? 25.923 31.100 -56.287 1.00 35.65 35 SER G CA 1
ATOM 6556 C C . SER G 1 36 ? 25.220 31.710 -57.492 1.00 33.72 35 SER G C 1
ATOM 6557 O O . SER G 1 36 ? 25.788 31.735 -58.588 1.00 33.96 35 SER G O 1
ATOM 6560 N N . LEU G 1 37 ? 23.974 32.154 -57.305 1.00 33.39 36 LEU G N 1
ATOM 6561 C CA . LEU G 1 37 ? 23.209 32.820 -58.345 1.00 33.13 36 LEU G CA 1
ATOM 6562 C C . LEU G 1 37 ? 23.341 34.350 -58.244 1.00 33.97 36 LEU G C 1
ATOM 6563 O O . LEU G 1 37 ? 22.815 35.076 -59.090 1.00 31.54 36 LEU G O 1
ATOM 6568 N N . GLY G 1 38 ? 24.033 34.821 -57.203 1.00 32.53 37 GLY G N 1
ATOM 6569 C CA . GLY G 1 38 ? 24.286 36.236 -56.975 1.00 32.07 37 GLY G CA 1
ATOM 6570 C C . GLY G 1 38 ? 23.120 37.013 -56.410 1.00 32.18 37 GLY G C 1
ATOM 6571 O O . GLY G 1 38 ? 23.142 38.234 -56.416 1.00 30.99 37 GLY G O 1
ATOM 6572 N N . LEU G 1 39 ? 22.120 36.301 -55.893 1.00 32.73 38 LEU G N 1
ATOM 6573 C CA . LEU G 1 39 ? 20.901 36.906 -55.371 1.00 31.62 38 LEU G CA 1
ATOM 6574 C C . LEU G 1 39 ? 20.653 36.571 -53.917 1.00 31.58 38 LEU G C 1
ATOM 6575 O O . LEU G 1 39 ? 21.023 35.512 -53.462 1.00 31.98 38 LEU G O 1
ATOM 6580 N N . THR G 1 40 ? 19.967 37.463 -53.219 1.00 31.98 39 THR G N 1
ATOM 6581 C CA . THR G 1 40 ? 19.558 37.207 -51.869 1.00 35.21 39 THR G CA 1
ATOM 6582 C C . THR G 1 40 ? 18.304 36.335 -51.954 1.00 36.66 39 THR G C 1
ATOM 6583 O O . THR G 1 40 ? 17.704 36.167 -53.023 1.00 34.90 39 THR G O 1
ATOM 6587 N N . ILE G 1 41 ? 17.928 35.765 -50.824 1.00 38.70 40 ILE G N 1
ATOM 6588 C CA . ILE G 1 41 ? 16.732 34.951 -50.746 1.00 40.79 40 ILE G CA 1
ATOM 6589 C C . ILE G 1 41 ? 15.514 35.790 -51.155 1.00 39.01 40 ILE G C 1
ATOM 6590 O O . ILE G 1 41 ? 14.649 35.293 -51.876 1.00 40.56 40 ILE G O 1
ATOM 6595 N N . GLN G 1 42 ? 15.474 37.051 -50.726 1.00 37.63 41 GLN G N 1
ATOM 6596 C CA . GLN G 1 42 ? 14.382 37.959 -51.060 1.00 36.90 41 GLN G CA 1
ATOM 6597 C C . GLN G 1 42 ? 14.282 38.224 -52.555 1.00 36.94 41 GLN G C 1
ATOM 6598 O O . GLN G 1 42 ? 13.171 38.254 -53.115 1.00 37.48 41 GLN G O 1
ATOM 6600 N N . GLN G 1 43 ? 15.422 38.463 -53.200 1.00 34.56 42 GLN G N 1
ATOM 6601 C CA . GLN G 1 43 ? 15.419 38.617 -54.656 1.00 33.62 42 GLN G CA 1
ATOM 6602 C C . GLN G 1 43 ? 14.849 37.345 -55.294 1.00 31.95 42 GLN G C 1
ATOM 6603 O O . GLN G 1 43 ? 13.979 37.440 -56.136 1.00 32.88 42 GLN G O 1
ATOM 6609 N N . LEU G 1 44 ? 15.298 36.166 -54.864 1.00 33.97 43 LEU G N 1
ATOM 6610 C CA . LEU G 1 44 ? 14.784 34.903 -55.423 1.00 34.24 43 LEU G CA 1
ATOM 6611 C C . LEU G 1 44 ? 13.295 34.682 -55.149 1.00 33.52 43 LEU G C 1
ATOM 6612 O O . LEU G 1 44 ? 12.568 34.200 -56.000 1.00 33.10 43 LEU G O 1
ATOM 6617 N N . ALA G 1 45 ? 12.856 35.008 -53.944 1.00 34.63 44 ALA G N 1
ATOM 6618 C CA . ALA G 1 45 ? 11.441 34.907 -53.594 1.00 35.24 44 ALA G CA 1
ATOM 6619 C C . ALA G 1 45 ? 10.599 35.806 -54.495 1.00 35.19 44 ALA G C 1
ATOM 6620 O O . ALA G 1 45 ? 9.510 35.431 -54.903 1.00 36.25 44 ALA G O 1
ATOM 6630 N N . ILE G 1 47 ? 11.586 36.923 -57.539 1.00 36.10 46 ILE G N 1
ATOM 6631 C CA . ILE G 1 47 ? 11.705 36.345 -58.873 1.00 36.81 46 ILE G CA 1
ATOM 6632 C C . ILE G 1 47 ? 10.762 35.160 -59.098 1.00 36.62 46 ILE G C 1
ATOM 6633 O O . ILE G 1 47 ? 10.118 35.085 -60.121 1.00 37.08 46 ILE G O 1
ATOM 6638 N N . ASN G 1 48 ? 10.689 34.242 -58.148 1.00 38.54 47 ASN G N 1
ATOM 6639 C CA . ASN G 1 48 ? 9.820 33.074 -58.288 1.00 40.12 47 ASN G CA 1
ATOM 6640 C C . ASN G 1 48 ? 8.322 33.414 -58.232 1.00 41.44 47 ASN G C 1
ATOM 6641 O O . ASN G 1 48 ? 7.526 32.796 -58.927 1.00 42.89 47 ASN G O 1
ATOM 6646 N N . VAL G 1 49 ? 7.945 34.390 -57.415 1.00 40.00 48 VAL G N 1
ATOM 6647 C CA . VAL G 1 49 ? 6.576 34.873 -57.410 1.00 39.79 48 VAL G CA 1
ATOM 6648 C C . VAL G 1 49 ? 6.234 35.426 -58.799 1.00 40.14 48 VAL G C 1
ATOM 6649 O O . VAL G 1 49 ? 5.142 35.186 -59.305 1.00 41.26 48 VAL G O 1
ATOM 6653 N N . ILE G 1 50 ? 7.162 36.150 -59.420 1.00 39.19 49 ILE G N 1
ATOM 6654 C CA . ILE G 1 50 ? 6.925 36.723 -60.763 1.00 38.78 49 ILE G CA 1
ATOM 6655 C C . ILE G 1 50 ? 6.916 35.645 -61.861 1.00 39.84 49 ILE G C 1
ATOM 6656 O O . ILE G 1 50 ? 6.205 35.781 -62.868 1.00 39.28 49 ILE G O 1
ATOM 6661 N N . TYR G 1 51 ? 7.718 34.601 -61.685 1.00 40.88 50 TYR G N 1
ATOM 6662 C CA . TYR G 1 51 ? 7.772 33.506 -62.648 1.00 43.26 50 TYR G CA 1
ATOM 6663 C C . TYR G 1 51 ? 6.424 32.757 -62.731 1.00 43.82 50 TYR G C 1
ATOM 6664 O O . TYR G 1 51 ? 6.002 32.349 -63.812 1.00 42.75 50 TYR G O 1
ATOM 6673 N N . SER G 1 52 ? 5.752 32.604 -61.594 1.00 43.34 51 SER G N 1
ATOM 6674 C CA . SER G 1 52 ? 4.465 31.927 -61.544 1.00 45.45 51 SER G CA 1
ATOM 6675 C C . SER G 1 52 ? 3.246 32.860 -61.651 1.00 45.51 51 SER G C 1
ATOM 6676 O O . SER G 1 52 ? 2.119 32.376 -61.641 1.00 47.08 51 SER G O 1
ATOM 6679 N N . THR G 1 53 ? 3.462 34.175 -61.738 1.00 44.56 52 THR G N 1
ATOM 6680 C CA . THR G 1 53 ? 2.380 35.148 -61.880 1.00 43.00 52 THR G CA 1
ATOM 6681 C C . THR G 1 53 ? 2.830 36.284 -62.800 1.00 42.02 52 THR G C 1
ATOM 6682 O O . THR G 1 53 ? 2.960 37.426 -62.365 1.00 40.94 52 THR G O 1
ATOM 6686 N N . PRO G 1 54 ? 3.090 35.974 -64.081 1.00 41.17 53 PRO G N 1
ATOM 6687 C CA . PRO G 1 54 ? 3.507 37.027 -64.991 1.00 40.79 53 PRO G CA 1
ATOM 6688 C C . PRO G 1 54 ? 2.455 38.101 -65.097 1.00 41.01 53 PRO G C 1
ATOM 6689 O O . PRO G 1 54 ? 1.266 37.805 -65.111 1.00 42.61 53 PRO G O 1
ATOM 6693 N N . GLY G 1 55 ? 2.899 39.344 -65.155 1.00 40.41 54 GLY G N 1
ATOM 6694 C CA . GLY G 1 55 ? 2.001 40.471 -65.216 1.00 39.81 54 GLY G CA 1
ATOM 6695 C C . GLY G 1 55 ? 1.614 40.979 -63.844 1.00 39.50 54 GLY G C 1
ATOM 6696 O O . GLY G 1 55 ? 0.891 41.966 -63.753 1.00 39.75 54 GLY G O 1
ATOM 6697 N N . ILE G 1 56 ? 2.110 40.345 -62.778 1.00 39.64 55 ILE G N 1
ATOM 6698 C CA . ILE G 1 56 ? 1.770 40.773 -61.428 1.00 39.34 55 ILE G CA 1
ATOM 6699 C C . ILE G 1 56 ? 2.160 42.233 -61.218 1.00 40.69 55 ILE G C 1
ATOM 6700 O O . ILE G 1 56 ? 3.150 42.714 -61.780 1.00 42.03 55 ILE G O 1
ATOM 6705 N N . SER G 1 57 ? 1.359 42.944 -60.433 1.00 40.62 56 SER G N 1
ATOM 6706 C CA . SER G 1 57 ? 1.644 44.326 -60.104 1.00 40.46 56 SER G CA 1
ATOM 6707 C C . SER G 1 57 ? 2.588 44.395 -58.903 1.00 40.06 56 SER G C 1
ATOM 6708 O O . SER G 1 57 ? 2.654 43.464 -58.094 1.00 40.81 56 SER G O 1
ATOM 6711 N N . VAL G 1 58 ? 3.287 45.515 -58.775 1.00 40.70 57 VAL G N 1
ATOM 6712 C CA . VAL G 1 58 ? 4.179 45.736 -57.649 1.00 42.59 57 VAL G CA 1
ATOM 6713 C C . VAL G 1 58 ? 3.356 45.744 -56.357 1.00 43.65 57 VAL G C 1
ATOM 6714 O O . VAL G 1 58 ? 3.809 45.249 -55.328 1.00 44.70 57 VAL G O 1
ATOM 6718 N N . ALA G 1 59 ? 2.150 46.294 -56.415 1.00 43.94 58 ALA G N 1
ATOM 6719 C CA . ALA G 1 59 ? 1.263 46.319 -55.257 1.00 44.50 58 ALA G CA 1
ATOM 6720 C C . ALA G 1 59 ? 0.957 44.926 -54.716 1.00 45.00 58 ALA G C 1
ATOM 6721 O O . ALA G 1 59 ? 1.026 44.702 -53.506 1.00 45.51 58 ALA G O 1
ATOM 6723 N N . ASP G 1 60 ? 0.624 43.996 -55.612 1.00 44.29 59 ASP G N 1
ATOM 6724 C CA . ASP G 1 60 ? 0.262 42.629 -55.217 1.00 44.03 59 ASP G CA 1
ATOM 6725 C C . ASP G 1 60 ? 1.482 41.807 -54.823 1.00 43.42 59 ASP G C 1
ATOM 6726 O O . ASP G 1 60 ? 1.410 40.943 -53.944 1.00 42.43 59 ASP G O 1
ATOM 6731 N N . LEU G 1 61 ? 2.601 42.094 -55.477 1.00 43.42 60 LEU G N 1
ATOM 6732 C CA . LEU G 1 61 ? 3.875 41.426 -55.209 1.00 42.21 60 LEU G CA 1
ATOM 6733 C C . LEU G 1 61 ? 4.317 41.689 -53.779 1.00 42.62 60 LEU G C 1
ATOM 6734 O O . LEU G 1 61 ? 4.765 40.783 -53.078 1.00 42.20 60 LEU G O 1
ATOM 6739 N N . THR G 1 62 ? 4.167 42.940 -53.367 1.00 44.41 61 THR G N 1
ATOM 6740 C CA . THR G 1 62 ? 4.468 43.389 -52.021 1.00 46.16 61 THR G CA 1
ATOM 6741 C C . THR G 1 62 ? 3.650 42.638 -50.975 1.00 47.70 61 THR G C 1
ATOM 6742 O O . THR G 1 62 ? 4.186 42.218 -49.954 1.00 48.50 61 THR G O 1
ATOM 6746 N N . LYS G 1 63 ? 2.347 42.496 -51.227 1.00 49.03 62 LYS G N 1
ATOM 6747 C CA . LYS G 1 63 ? 1.436 41.791 -50.316 1.00 48.31 62 LYS G CA 1
ATOM 6748 C C . LYS G 1 63 ? 1.708 40.292 -50.315 1.00 48.25 62 LYS G C 1
ATOM 6749 O O . LYS G 1 63 ? 1.586 39.628 -49.287 1.00 48.54 62 LYS G O 1
ATOM 6751 N N . ARG G 1 64 ? 2.069 39.767 -51.477 1.00 47.55 63 ARG G N 1
ATOM 6752 C CA . ARG G 1 64 ? 2.402 38.361 -51.640 1.00 47.48 63 ARG G CA 1
ATOM 6753 C C . ARG G 1 64 ? 3.681 37.985 -50.871 1.00 48.91 63 ARG G C 1
ATOM 6754 O O . ARG G 1 64 ? 3.785 36.878 -50.334 1.00 49.25 63 ARG G O 1
ATOM 6762 N N . LEU G 1 65 ? 4.654 38.896 -50.856 1.00 48.85 64 LEU G N 1
ATOM 6763 C CA . LEU G 1 65 ? 5.939 38.676 -50.184 1.00 49.37 64 LEU G CA 1
ATOM 6764 C C . LEU G 1 65 ? 5.912 39.100 -48.720 1.00 50.69 64 LEU G C 1
ATOM 6765 O O . LEU G 1 65 ? 6.850 38.822 -47.978 1.00 52.02 64 LEU G O 1
ATOM 6770 N N . ILE G 1 66 ? 4.833 39.765 -48.312 1.00 53.07 65 ILE G N 1
ATOM 6771 C CA . ILE G 1 66 ? 4.633 40.231 -46.934 1.00 54.69 65 ILE G CA 1
ATOM 6772 C C . ILE G 1 66 ? 5.751 41.215 -46.557 1.00 55.24 65 ILE G C 1
ATOM 6773 O O . ILE G 1 66 ? 6.283 41.190 -45.444 1.00 56.68 65 ILE G O 1
ATOM 6778 N N . ILE G 1 67 ? 6.094 42.083 -47.503 1.00 54.64 66 ILE G N 1
ATOM 6779 C CA . ILE G 1 67 ? 7.156 43.071 -47.320 1.00 54.84 66 ILE G CA 1
ATOM 6780 C C . ILE G 1 67 ? 6.568 44.480 -47.452 1.00 55.36 66 ILE G C 1
ATOM 6781 O O . ILE G 1 67 ? 5.371 44.632 -47.695 1.00 55.63 66 ILE G O 1
ATOM 6786 N N . THR G 1 68 ? 7.405 45.499 -47.280 1.00 55.51 67 THR G N 1
ATOM 6787 C CA . THR G 1 68 ? 6.963 46.887 -47.345 1.00 55.73 67 THR G CA 1
ATOM 6788 C C . THR G 1 68 ? 6.972 47.402 -48.768 1.00 54.98 67 THR G C 1
ATOM 6789 O O . THR G 1 68 ? 7.774 46.963 -49.580 1.00 55.17 67 THR G O 1
ATOM 6793 N N . GLY G 1 69 ? 6.110 48.373 -49.052 1.00 55.19 68 GLY G N 1
ATOM 6794 C CA . GLY G 1 69 ? 6.020 48.987 -50.378 1.00 54.67 68 GLY G CA 1
ATOM 6795 C C . GLY G 1 69 ? 7.220 49.843 -50.770 1.00 55.02 68 GLY G C 1
ATOM 6796 O O . GLY G 1 69 ? 7.224 50.469 -51.835 1.00 54.96 68 GLY G O 1
ATOM 6797 N N . SER G 1 70 ? 8.218 49.907 -49.892 1.00 54.47 69 SER G N 1
ATOM 6798 C CA . SER G 1 70 ? 9.452 50.624 -50.143 1.00 54.75 69 SER G CA 1
ATOM 6799 C C . SER G 1 70 ? 10.590 49.641 -50.399 1.00 54.01 69 SER G C 1
ATOM 6800 O O . SER G 1 70 ? 11.444 49.897 -51.249 1.00 54.00 69 SER G O 1
ATOM 6803 N N . SER G 1 71 ? 10.614 48.536 -49.653 1.00 52.95 70 SER G N 1
ATOM 6804 C CA . SER G 1 71 ? 11.632 47.511 -49.843 1.00 52.71 70 SER G CA 1
ATOM 6805 C C . SER G 1 71 ? 11.335 46.729 -51.117 1.00 51.39 70 SER G C 1
ATOM 6806 O O . SER G 1 71 ? 12.253 46.266 -51.782 1.00 51.55 70 SER G O 1
ATOM 6809 N N . ALA G 1 72 ? 10.053 46.582 -51.454 1.00 50.10 71 ALA G N 1
ATOM 6810 C CA . ALA G 1 72 ? 9.650 45.890 -52.677 1.00 48.64 71 ALA G CA 1
ATOM 6811 C C . ALA G 1 72 ? 10.007 46.756 -53.889 1.00 46.99 71 ALA G C 1
ATOM 6812 O O . ALA G 1 72 ? 10.551 46.262 -54.870 1.00 46.23 71 ALA G O 1
ATOM 6814 N N . ALA G 1 73 ? 9.714 48.050 -53.805 1.00 45.79 72 ALA G N 1
ATOM 6815 C CA . ALA G 1 73 ? 10.046 48.986 -54.874 1.00 44.95 72 ALA G CA 1
ATOM 6816 C C . ALA G 1 73 ? 11.565 49.083 -55.078 1.00 43.73 72 ALA G C 1
ATOM 6817 O O . ALA G 1 73 ? 12.040 49.190 -56.210 1.00 42.29 72 ALA G O 1
ATOM 6819 N N . ALA G 1 74 ? 12.322 49.031 -53.985 1.00 43.78 73 ALA G N 1
ATOM 6820 C CA . ALA G 1 74 ? 13.788 49.048 -54.059 1.00 42.61 73 ALA G CA 1
ATOM 6821 C C . ALA G 1 74 ? 14.320 47.757 -54.698 1.00 40.90 73 ALA G C 1
ATOM 6822 O O . ALA G 1 74 ? 15.230 47.793 -55.522 1.00 39.94 73 ALA G O 1
ATOM 6824 N N . ASN G 1 75 ? 13.759 46.622 -54.292 1.00 40.08 74 ASN G N 1
ATOM 6825 C CA . ASN G 1 75 ? 14.136 45.333 -54.859 1.00 38.71 74 ASN G CA 1
ATOM 6826 C C . ASN G 1 75 ? 13.748 45.179 -56.319 1.00 36.64 74 ASN G C 1
ATOM 6827 O O . ASN G 1 75 ? 14.480 44.550 -57.075 1.00 33.92 74 ASN G O 1
ATOM 6832 N N . VAL G 1 76 ? 12.601 45.734 -56.707 1.00 35.33 75 VAL G N 1
ATOM 6833 C CA . VAL G 1 76 ? 12.155 45.669 -58.093 1.00 35.01 75 VAL G CA 1
ATOM 6834 C C . VAL G 1 76 ? 13.113 46.448 -58.974 1.00 34.78 75 VAL G C 1
ATOM 6835 O O . VAL G 1 76 ? 13.475 45.981 -60.045 1.00 36.30 75 VAL G O 1
ATOM 6839 N N . ASP G 1 77 ? 13.526 47.625 -58.514 1.00 34.25 76 ASP G N 1
ATOM 6840 C CA . ASP G 1 77 ? 14.431 48.480 -59.262 1.00 34.51 76 ASP G CA 1
ATOM 6841 C C . ASP G 1 77 ? 15.746 47.771 -59.565 1.00 31.50 76 ASP G C 1
ATOM 6842 O O . ASP G 1 77 ? 16.270 47.863 -60.668 1.00 29.16 76 ASP G O 1
ATOM 6844 N N . GLY G 1 78 ? 16.268 47.078 -58.563 1.00 30.55 77 GLY G N 1
ATOM 6845 C CA . GLY G 1 78 ? 17.488 46.313 -58.704 1.00 31.34 77 GLY G CA 1
ATOM 6846 C C . GLY G 1 78 ? 17.342 45.127 -59.643 1.00 30.38 77 GLY G C 1
ATOM 6847 O O . GLY G 1 78 ? 18.276 44.801 -60.363 1.00 30.39 77 GLY G O 1
ATOM 6848 N N . LEU G 1 79 ? 16.186 44.462 -59.633 1.00 29.90 78 LEU G N 1
ATOM 6849 C CA . LEU G 1 79 ? 15.979 43.340 -60.542 1.00 30.00 78 LEU G CA 1
ATOM 6850 C C . LEU G 1 79 ? 15.860 43.842 -61.971 1.00 30.45 78 LEU G C 1
ATOM 6851 O O . LEU G 1 79 ? 16.230 43.133 -62.895 1.00 31.47 78 LEU G O 1
ATOM 6856 N N . ILE G 1 80 ? 15.349 45.055 -62.146 1.00 31.02 79 ILE G N 1
ATOM 6857 C CA . ILE G 1 80 ? 15.267 45.653 -63.465 1.00 32.42 79 ILE G CA 1
ATOM 6858 C C . ILE G 1 80 ? 16.673 46.070 -63.889 1.00 32.04 79 ILE G C 1
ATOM 6859 O O . ILE G 1 80 ? 17.023 45.909 -65.053 1.00 31.72 79 ILE G O 1
ATOM 6864 N N . SER G 1 81 ? 17.476 46.595 -62.956 1.00 33.13 80 SER G N 1
ATOM 6865 C CA . SER G 1 81 ? 18.875 46.986 -63.252 1.00 33.70 80 SER G CA 1
ATOM 6866 C C . SER G 1 81 ? 19.706 45.798 -63.761 1.00 32.93 80 SER G C 1
ATOM 6867 O O . SER G 1 81 ? 20.526 45.951 -64.675 1.00 31.81 80 SER G O 1
ATOM 6870 N N . LEU G 1 82 ? 19.489 44.633 -63.147 1.00 31.79 81 LEU G N 1
ATOM 6871 C CA . LEU G 1 82 ? 20.172 43.389 -63.508 1.00 31.97 81 LEU G CA 1
ATOM 6872 C C . LEU G 1 82 ? 19.601 42.713 -64.739 1.00 32.85 81 LEU G C 1
ATOM 6873 O O . LEU G 1 82 ? 20.160 41.720 -65.191 1.00 32.96 81 LEU G O 1
ATOM 6878 N N . GLY G 1 83 ? 18.486 43.218 -65.269 1.00 32.86 82 GLY G N 1
ATOM 6879 C CA . GLY G 1 83 ? 17.863 42.627 -66.443 1.00 32.44 82 GLY G CA 1
ATOM 6880 C C . GLY G 1 83 ? 17.177 41.312 -66.149 1.00 31.77 82 GLY G C 1
ATOM 6881 O O . GLY G 1 83 ? 17.092 40.451 -67.016 1.00 33.23 82 GLY G O 1
ATOM 6882 N N . LEU G 1 84 ? 16.688 41.154 -64.924 1.00 31.63 83 LEU G N 1
ATOM 6883 C CA . LEU G 1 84 ? 16.010 39.939 -64.526 1.00 30.31 83 LEU G CA 1
ATOM 6884 C C . LEU G 1 84 ? 14.492 40.026 -64.688 1.00 30.99 83 LEU G C 1
ATOM 6885 O O . LEU G 1 84 ? 13.841 38.993 -64.808 1.00 31.93 83 LEU G O 1
ATOM 6890 N N . VAL G 1 85 ? 13.935 41.235 -64.651 1.00 33.74 84 VAL G N 1
ATOM 6891 C CA . VAL G 1 85 ? 12.502 41.450 -64.868 1.00 35.28 84 VAL G CA 1
ATOM 6892 C C . VAL G 1 85 ? 12.339 42.595 -65.826 1.00 36.28 84 VAL G C 1
ATOM 6893 O O . VAL G 1 85 ? 13.219 43.432 -65.927 1.00 38.32 84 VAL G O 1
ATOM 6897 N N . VAL G 1 86 ? 11.195 42.637 -66.498 1.00 36.96 85 VAL G N 1
ATOM 6898 C CA . VAL G 1 86 ? 10.903 43.687 -67.460 1.00 38.46 85 VAL G CA 1
ATOM 6899 C C . VAL G 1 86 ? 9.558 44.338 -67.128 1.00 39.27 85 VAL G C 1
ATOM 6900 O O . VAL G 1 86 ? 8.660 43.680 -66.594 1.00 37.51 85 VAL G O 1
ATOM 6904 N N . LYS G 1 87 ? 9.447 45.637 -67.408 1.00 40.96 86 LYS G N 1
ATOM 6905 C CA . LYS G 1 87 ? 8.218 46.387 -67.152 1.00 43.26 86 LYS G CA 1
ATOM 6906 C C . LYS G 1 87 ? 7.238 46.164 -68.296 1.00 44.62 86 LYS G C 1
ATOM 6907 O O . LYS G 1 87 ? 7.633 46.168 -69.465 1.00 44.04 86 LYS G O 1
ATOM 6913 N N . LEU G 1 88 ? 5.960 46.016 -67.962 1.00 46.25 87 LEU G N 1
ATOM 6914 C CA . LEU G 1 88 ? 4.907 45.831 -68.960 1.00 47.08 87 LEU G CA 1
ATOM 6915 C C . LEU G 1 88 ? 4.062 47.093 -69.122 1.00 47.88 87 LEU G C 1
ATOM 6916 O O . LEU G 1 88 ? 4.583 48.192 -69.295 1.00 49.20 87 LEU G O 1
ATOM 6921 N N . SER G 1 96 ? 6.310 52.935 -58.240 1.00 56.49 95 SER G N 1
ATOM 6922 C CA . SER G 1 96 ? 4.960 52.845 -58.791 1.00 56.64 95 SER G CA 1
ATOM 6923 C C . SER G 1 96 ? 4.332 51.503 -58.447 1.00 56.79 95 SER G C 1
ATOM 6924 O O . SER G 1 96 ? 4.727 50.466 -58.984 1.00 57.73 95 SER G O 1
ATOM 6934 N N . ASP G 1 98 ? 1.402 50.402 -59.217 1.00 52.66 97 ASP G N 1
ATOM 6935 C CA . ASP G 1 98 ? 0.580 49.890 -60.324 1.00 51.81 97 ASP G CA 1
ATOM 6936 C C . ASP G 1 98 ? 1.409 49.247 -61.452 1.00 50.16 97 ASP G C 1
ATOM 6937 O O . ASP G 1 98 ? 0.848 48.646 -62.379 1.00 50.55 97 ASP G O 1
ATOM 6939 N N . LEU G 1 99 ? 2.730 49.400 -61.379 1.00 47.08 98 LEU G N 1
ATOM 6940 C CA . LEU G 1 99 ? 3.658 48.808 -62.343 1.00 44.47 98 LEU G CA 1
ATOM 6941 C C . LEU G 1 99 ? 3.509 47.274 -62.408 1.00 41.48 98 LEU G C 1
ATOM 6942 O O . LEU G 1 99 ? 3.441 46.619 -61.366 1.00 40.12 98 LEU G O 1
ATOM 6947 N N . THR G 1 100 ? 3.471 46.715 -63.624 1.00 38.95 99 THR G N 1
ATOM 6948 C CA . THR G 1 100 ? 3.336 45.266 -63.829 1.00 37.69 99 THR G CA 1
ATOM 6949 C C . THR G 1 100 ? 4.616 44.667 -64.414 1.00 37.03 99 THR G C 1
ATOM 6950 O O . THR G 1 100 ? 5.258 45.284 -65.272 1.00 36.28 99 THR G O 1
ATOM 6954 N N . LEU G 1 101 ? 4.943 43.444 -63.995 1.00 36.12 100 LEU G N 1
ATOM 6955 C CA . LEU G 1 101 ? 6.211 42.819 -64.367 1.00 37.59 100 LEU G CA 1
ATOM 6956 C C . LEU G 1 101 ? 6.153 41.373 -64.825 1.00 36.68 100 LEU G C 1
ATOM 6957 O O . LEU G 1 101 ? 5.274 40.625 -64.426 1.00 35.58 100 LEU G O 1
ATOM 6962 N N . LYS G 1 102 ? 7.127 40.997 -65.660 1.00 37.61 101 LYS G N 1
ATOM 6963 C CA . LYS G 1 102 ? 7.377 39.595 -66.018 1.00 38.76 101 LYS G CA 1
ATOM 6964 C C . LYS G 1 102 ? 8.890 39.385 -66.001 1.00 36.82 101 LYS G C 1
ATOM 6965 O O . LYS G 1 102 ? 9.638 40.336 -66.039 1.00 36.99 101 LYS G O 1
ATOM 6971 N N . LEU G 1 103 ? 9.337 38.143 -65.940 1.00 36.98 102 LEU G N 1
ATOM 6972 C CA . LEU G 1 103 ? 10.762 37.873 -65.938 1.00 36.97 102 LEU G CA 1
ATOM 6973 C C . LEU G 1 103 ? 11.296 37.951 -67.339 1.00 36.91 102 LEU G C 1
ATOM 6974 O O . LEU G 1 103 ? 10.549 37.815 -68.298 1.00 38.40 102 LEU G O 1
ATOM 6979 N N . SER G 1 104 ? 12.591 38.216 -67.455 1.00 37.27 103 SER G N 1
ATOM 6980 C CA . SER G 1 104 ? 13.258 38.218 -68.747 1.00 35.74 103 SER G CA 1
ATOM 6981 C C . SER G 1 104 ? 13.706 36.770 -68.896 1.00 35.98 103 SER G C 1
ATOM 6982 O O . SER G 1 104 ? 13.417 35.940 -68.031 1.00 36.10 103 SER G O 1
ATOM 6985 N N . LYS G 1 105 ? 14.416 36.445 -69.965 1.00 37.73 104 LYS G N 1
ATOM 6986 C CA . LYS G 1 105 ? 14.873 35.070 -70.151 1.00 38.09 104 LYS G CA 1
ATOM 6987 C C . LYS G 1 105 ? 15.889 34.692 -69.071 1.00 37.35 104 LYS G C 1
ATOM 6988 O O . LYS G 1 105 ? 15.892 33.566 -68.569 1.00 37.44 104 LYS G O 1
ATOM 6994 N N . LYS G 1 106 ? 16.759 35.647 -68.753 1.00 36.60 105 LYS G N 1
ATOM 6995 C CA . LYS G 1 106 ? 17.797 35.497 -67.745 1.00 35.79 105 LYS G CA 1
ATOM 6996 C C . LYS G 1 106 ? 17.165 35.284 -66.383 1.00 34.39 105 LYS G C 1
ATOM 6997 O O . LYS G 1 106 ? 17.659 34.501 -65.581 1.00 36.09 105 LYS G O 1
ATOM 7003 N N . GLY G 1 107 ? 16.082 35.998 -66.111 1.00 33.90 106 GLY G N 1
ATOM 7004 C CA . GLY G 1 107 ? 15.337 35.801 -64.868 1.00 33.79 106 GLY G CA 1
ATOM 7005 C C . GLY G 1 107 ? 14.712 34.420 -64.764 1.00 34.61 106 GLY G C 1
ATOM 7006 O O . GLY G 1 107 ? 14.664 33.850 -63.674 1.00 33.67 106 GLY G O 1
ATOM 7007 N N . GLU G 1 108 ? 14.203 33.883 -65.874 1.00 38.14 107 GLU G N 1
ATOM 7008 C CA . GLU G 1 108 ? 13.640 32.516 -65.874 1.00 41.35 107 GLU G CA 1
ATOM 7009 C C . GLU G 1 108 ? 14.741 31.501 -65.527 1.00 40.28 107 GLU G C 1
ATOM 7010 O O . GLU G 1 108 ? 14.560 30.674 -64.641 1.00 40.02 107 GLU G O 1
ATOM 7016 N N . ASP G 1 109 ? 15.880 31.601 -66.216 1.00 41.15 108 ASP G N 1
ATOM 7017 C CA . ASP G 1 109 ? 17.059 30.742 -65.976 1.00 40.72 108 ASP G CA 1
ATOM 7018 C C . ASP G 1 109 ? 17.453 30.651 -64.512 1.00 40.90 108 ASP G C 1
ATOM 7019 O O . ASP G 1 109 ? 17.633 29.568 -63.958 1.00 41.53 108 ASP G O 1
ATOM 7024 N N . LEU G 1 110 ? 17.610 31.807 -63.891 1.00 40.05 109 LEU G N 1
ATOM 7025 C CA . LEU G 1 110 ? 18.008 31.864 -62.509 1.00 39.87 109 LEU G CA 1
ATOM 7026 C C . LEU G 1 110 ? 16.901 31.310 -61.633 1.00 39.69 109 LEU G C 1
ATOM 7027 O O . LEU G 1 110 ? 17.171 30.690 -60.599 1.00 40.20 109 LEU G O 1
ATOM 7032 N N . SER G 1 111 ? 15.656 31.520 -62.045 1.00 39.62 110 SER G N 1
ATOM 7033 C CA . SER G 1 111 ? 14.527 30.963 -61.324 1.00 39.67 110 SER G CA 1
ATOM 7034 C C . SER G 1 111 ? 14.584 29.422 -61.392 1.00 39.70 110 SER G C 1
ATOM 7035 O O . SER G 1 111 ? 14.386 28.759 -60.391 1.00 36.62 110 SER G O 1
ATOM 7038 N N . LYS G 1 112 ? 14.865 28.875 -62.577 1.00 40.34 111 LYS G N 1
ATOM 7039 C CA . LYS G 1 112 ? 14.975 27.428 -62.773 1.00 42.63 111 LYS G CA 1
ATOM 7040 C C . LYS G 1 112 ? 16.095 26.820 -61.901 1.00 43.50 111 LYS G C 1
ATOM 7041 O O . LYS G 1 112 ? 15.895 25.789 -61.252 1.00 44.30 111 LYS G O 1
ATOM 7045 N N . ARG G 1 113 ? 17.244 27.490 -61.837 1.00 43.35 112 ARG G N 1
ATOM 7046 C CA . ARG G 1 113 ? 18.362 27.019 -61.018 1.00 44.08 112 ARG G CA 1
ATOM 7047 C C . ARG G 1 113 ? 18.100 27.134 -59.508 1.00 43.58 112 ARG G C 1
ATOM 7048 O O . ARG G 1 113 ? 18.766 26.467 -58.728 1.00 44.84 112 ARG G O 1
ATOM 7056 N N . SER G 1 114 ? 17.179 27.995 -59.085 1.00 43.91 113 SER G N 1
ATOM 7057 C CA . SER G 1 114 ? 16.846 28.103 -57.646 1.00 44.96 113 SER G CA 1
ATOM 7058 C C . SER G 1 114 ? 15.970 26.936 -57.204 1.00 44.86 113 SER G C 1
ATOM 7059 O O . SER G 1 114 ? 16.019 26.505 -56.051 1.00 44.91 113 SER G O 1
ATOM 7062 N N . THR G 1 115 ? 15.149 26.435 -58.121 1.00 46.43 114 THR G N 1
ATOM 7063 C CA . THR G 1 115 ? 14.273 25.304 -57.829 1.00 47.82 114 THR G CA 1
ATOM 7064 C C . THR G 1 115 ? 15.065 23.995 -57.929 1.00 47.77 114 THR G C 1
ATOM 7065 O O . THR G 1 115 ? 14.963 23.142 -57.051 1.00 50.68 114 THR G O 1
ATOM 7069 N N . ALA G 1 116 ? 15.845 23.847 -58.999 1.00 47.03 115 ALA G N 1
ATOM 7070 C CA . ALA G 1 116 ? 16.718 22.702 -59.177 1.00 45.81 115 ALA G CA 1
ATOM 7071 C C . ALA G 1 116 ? 18.023 23.085 -58.486 1.00 45.14 115 ALA G C 1
ATOM 7072 O O . ALA G 1 116 ? 18.983 23.491 -59.133 1.00 44.85 115 ALA G O 1
ATOM 7074 N N . ASN G 1 117 ? 18.040 22.970 -57.163 1.00 43.51 116 ASN G N 1
ATOM 7075 C CA . ASN G 1 117 ? 19.201 23.350 -56.363 1.00 41.57 116 ASN G CA 1
ATOM 7076 C C . ASN G 1 117 ? 20.364 22.352 -56.482 1.00 42.33 116 ASN G C 1
ATOM 7077 O O . ASN G 1 117 ? 20.373 21.325 -55.819 1.00 41.72 116 ASN G O 1
ATOM 7082 N N . ALA G 1 118 ? 21.365 22.689 -57.295 1.00 40.89 117 ALA G N 1
ATOM 7083 C CA . ALA G 1 118 ? 22.525 21.824 -57.515 1.00 40.90 117 ALA G CA 1
ATOM 7084 C C . ALA G 1 118 ? 23.260 21.391 -56.238 1.00 40.32 117 ALA G C 1
ATOM 7085 O O . ALA G 1 118 ? 23.756 20.281 -56.166 1.00 39.40 117 ALA G O 1
ATOM 7087 N N . PHE G 1 119 ? 23.323 22.265 -55.239 1.00 41.07 118 PHE G N 1
ATOM 7088 C CA . PHE G 1 119 ? 24.006 21.945 -53.986 1.00 41.29 118 PHE G CA 1
ATOM 7089 C C . PHE G 1 119 ? 23.229 20.891 -53.196 1.00 39.65 118 PHE G C 1
ATOM 7090 O O . PHE G 1 119 ? 23.822 20.036 -52.558 1.00 37.25 118 PHE G O 1
ATOM 7106 N N . TYR G 1 121 ? 21.142 18.642 -54.617 1.00 37.93 120 TYR G N 1
ATOM 7107 C CA . TYR G 1 121 ? 21.276 17.416 -55.383 1.00 38.61 120 TYR G CA 1
ATOM 7108 C C . TYR G 1 121 ? 22.577 16.719 -55.064 1.00 39.26 120 TYR G C 1
ATOM 7109 O O . TYR G 1 121 ? 22.577 15.511 -54.877 1.00 40.40 120 TYR G O 1
ATOM 7118 N N . LYS G 1 122 ? 23.687 17.457 -55.022 1.00 39.12 121 LYS G N 1
ATOM 7119 C CA . LYS G 1 122 ? 24.974 16.835 -54.707 1.00 38.34 121 LYS G CA 1
ATOM 7120 C C . LYS G 1 122 ? 24.959 16.281 -53.263 1.00 37.51 121 LYS G C 1
ATOM 7121 O O . LYS G 1 122 ? 25.421 15.176 -53.014 1.00 36.96 121 LYS G O 1
ATOM 7123 N N . ALA G 1 123 ? 24.385 17.012 -52.319 1.00 37.09 122 ALA G N 1
ATOM 7124 C CA . ALA G 1 123 ? 24.328 16.507 -50.944 1.00 35.87 122 ALA G CA 1
ATOM 7125 C C . ALA G 1 123 ? 23.509 15.226 -50.868 1.00 36.68 122 ALA G C 1
ATOM 7126 O O . ALA G 1 123 ? 23.886 14.274 -50.187 1.00 36.14 122 ALA G O 1
ATOM 7144 N N . LYS G 1 126 ? 25.134 12.102 -52.314 1.00 41.05 125 LYS G N 1
ATOM 7145 C CA . LYS G 1 126 ? 26.038 11.505 -51.332 1.00 42.92 125 LYS G CA 1
ATOM 7146 C C . LYS G 1 126 ? 25.273 10.710 -50.267 1.00 40.64 125 LYS G C 1
ATOM 7147 O O . LYS G 1 126 ? 25.790 9.725 -49.750 1.00 39.88 125 LYS G O 1
ATOM 7153 N N . VAL G 1 127 ? 24.071 11.159 -49.906 1.00 38.70 126 VAL G N 1
ATOM 7154 C CA . VAL G 1 127 ? 23.229 10.400 -48.998 1.00 37.07 126 VAL G CA 1
ATOM 7155 C C . VAL G 1 127 ? 22.872 9.075 -49.697 1.00 36.65 126 VAL G C 1
ATOM 7156 O O . VAL G 1 127 ? 22.945 8.008 -49.103 1.00 34.87 126 VAL G O 1
ATOM 7160 N N . PHE G 1 128 ? 22.530 9.159 -50.979 1.00 37.72 127 PHE G N 1
ATOM 7161 C CA . PHE G 1 128 ? 22.120 7.990 -51.748 1.00 37.50 127 PHE G CA 1
ATOM 7162 C C . PHE G 1 128 ? 23.239 6.944 -51.869 1.00 37.39 127 PHE G C 1
ATOM 7163 O O . PHE G 1 128 ? 22.956 5.753 -51.912 1.00 37.76 127 PHE G O 1
ATOM 7171 N N . GLU G 1 129 ? 24.499 7.379 -51.836 1.00 37.96 128 GLU G N 1
ATOM 7172 C CA . GLU G 1 129 ? 25.629 6.448 -51.855 1.00 38.52 128 GLU G CA 1
ATOM 7173 C C . GLU G 1 129 ? 25.652 5.533 -50.616 1.00 37.85 128 GLU G C 1
ATOM 7174 O O . GLU G 1 129 ? 26.214 4.437 -50.667 1.00 39.70 128 GLU G O 1
ATOM 7176 N N . ASN G 1 130 ? 25.026 5.984 -49.529 1.00 35.58 129 ASN G N 1
ATOM 7177 C CA . ASN G 1 130 ? 24.958 5.270 -48.259 1.00 34.12 129 ASN G CA 1
ATOM 7178 C C . ASN G 1 130 ? 23.621 4.615 -47.969 1.00 33.94 129 ASN G C 1
ATOM 7179 O O . ASN G 1 130 ? 23.386 4.171 -46.873 1.00 33.39 129 ASN G O 1
ATOM 7184 N N . LEU G 1 131 ? 22.761 4.531 -48.976 1.00 34.69 130 LEU G N 1
ATOM 7185 C CA . LEU G 1 131 ? 21.460 3.906 -48.845 1.00 34.07 130 LEU G CA 1
ATOM 7186 C C . LEU G 1 131 ? 21.405 2.781 -49.865 1.00 34.16 130 LEU G C 1
ATOM 7187 O O . LEU G 1 131 ? 22.056 2.868 -50.901 1.00 34.08 130 LEU G O 1
ATOM 7192 N N . THR G 1 132 ? 20.642 1.730 -49.573 1.00 33.50 131 THR G N 1
ATOM 7193 C CA . THR G 1 132 ? 20.478 0.629 -50.532 1.00 35.33 131 THR G CA 1
ATOM 7194 C C . THR G 1 132 ? 19.421 1.036 -51.550 1.00 37.10 131 THR G C 1
ATOM 7195 O O . THR G 1 132 ? 18.707 2.011 -51.363 1.00 37.14 131 THR G O 1
ATOM 7199 N N . GLU G 1 133 ? 19.348 0.312 -52.651 1.00 38.53 132 GLU G N 1
ATOM 7200 C CA . GLU G 1 133 ? 18.394 0.641 -53.687 1.00 38.46 132 GLU G CA 1
ATOM 7201 C C . GLU G 1 133 ? 16.982 0.418 -53.163 1.00 36.96 132 GLU G C 1
ATOM 7202 O O . GLU G 1 133 ? 16.080 1.156 -53.521 1.00 38.47 132 GLU G O 1
ATOM 7204 N N . ASN G 1 134 ? 16.792 -0.592 -52.320 1.00 37.09 133 ASN G N 1
ATOM 7205 C CA . ASN G 1 134 ? 15.493 -0.828 -51.707 1.00 37.16 133 ASN G CA 1
ATOM 7206 C C . ASN G 1 134 ? 15.109 0.249 -50.702 1.00 36.85 133 ASN G C 1
ATOM 7207 O O . ASN G 1 134 ? 13.921 0.529 -50.524 1.00 36.59 133 ASN G O 1
ATOM 7212 N N . GLU G 1 135 ? 16.092 0.812 -49.998 1.00 35.45 134 GLU G N 1
ATOM 7213 C CA . GLU G 1 135 ? 15.822 1.905 -49.032 1.00 33.88 134 GLU G CA 1
ATOM 7214 C C . GLU G 1 135 ? 15.440 3.179 -49.781 1.00 31.88 134 GLU G C 1
ATOM 7215 O O . GLU G 1 135 ? 14.562 3.910 -49.381 1.00 30.97 134 GLU G O 1
ATOM 7221 N N . ILE G 1 136 ? 16.123 3.448 -50.881 1.00 29.41 135 ILE G N 1
ATOM 7222 C CA . ILE G 1 136 ? 15.783 4.587 -51.697 1.00 32.43 135 ILE G CA 1
ATOM 7223 C C . ILE G 1 136 ? 14.320 4.483 -52.161 1.00 33.73 135 ILE G C 1
ATOM 7224 O O . ILE G 1 136 ? 13.549 5.441 -51.987 1.00 32.15 135 ILE G O 1
ATOM 7229 N N . GLU G 1 137 ? 13.942 3.319 -52.706 1.00 34.21 136 GLU G N 1
ATOM 7230 C CA . GLU G 1 137 ? 12.569 3.066 -53.185 1.00 34.51 136 GLU G CA 1
ATOM 7231 C C . GLU G 1 137 ? 11.512 3.196 -52.108 1.00 34.56 136 GLU G C 1
ATOM 7232 O O . GLU G 1 137 ? 10.468 3.815 -52.335 1.00 35.85 136 GLU G O 1
ATOM 7234 N N . GLU G 1 138 ? 11.767 2.621 -50.936 1.00 31.53 137 GLU G N 1
ATOM 7235 C CA . GLU G 1 138 ? 10.831 2.749 -49.831 1.00 35.00 137 GLU G CA 1
ATOM 7236 C C . GLU G 1 138 ? 10.719 4.169 -49.295 1.00 34.97 137 GLU G C 1
ATOM 7237 O O . GLU G 1 138 ? 9.639 4.570 -48.870 1.00 37.36 137 GLU G O 1
ATOM 7243 N N . LEU G 1 139 ? 11.828 4.899 -49.247 1.00 35.00 138 LEU G N 1
ATOM 7244 C CA . LEU G 1 139 ? 11.831 6.278 -48.759 1.00 35.95 138 LEU G CA 1
ATOM 7245 C C . LEU G 1 139 ? 10.972 7.146 -49.662 1.00 33.12 138 LEU G C 1
ATOM 7246 O O . LEU G 1 139 ? 10.171 7.939 -49.197 1.00 31.41 138 LEU G O 1
ATOM 7251 N N . ILE G 1 140 ? 11.135 7.003 -50.967 1.00 32.42 139 ILE G N 1
ATOM 7252 C CA . ILE G 1 140 ? 10.310 7.767 -51.858 1.00 31.44 139 ILE G CA 1
ATOM 7253 C C . ILE G 1 140 ? 8.827 7.327 -51.737 1.00 33.40 139 ILE G C 1
ATOM 7254 O O . ILE G 1 140 ? 7.952 8.175 -51.731 1.00 32.27 139 ILE G O 1
ATOM 7259 N N . ARG G 1 141 ? 8.557 6.025 -51.573 1.00 34.50 140 ARG G N 1
ATOM 7260 C CA . ARG G 1 141 ? 7.192 5.519 -51.508 1.00 34.25 140 ARG G CA 1
ATOM 7261 C C . ARG G 1 141 ? 6.492 5.877 -50.211 1.00 33.33 140 ARG G C 1
ATOM 7262 O O . ARG G 1 141 ? 5.320 6.230 -50.225 1.00 32.18 140 ARG G O 1
ATOM 7270 N N . LEU G 1 142 ? 7.194 5.783 -49.095 1.00 30.86 141 LEU G N 1
ATOM 7271 C CA . LEU G 1 142 ? 6.578 6.098 -47.801 1.00 31.39 141 LEU G CA 1
ATOM 7272 C C . LEU G 1 142 ? 6.360 7.619 -47.686 1.00 31.80 141 LEU G C 1
ATOM 7273 O O . LEU G 1 142 ? 5.262 8.051 -47.417 1.00 30.69 141 LEU G O 1
ATOM 7278 N N . ASN G 1 143 ? 7.371 8.434 -47.975 1.00 31.89 142 ASN G N 1
ATOM 7279 C CA . ASN G 1 143 ? 7.164 9.890 -47.994 1.00 31.85 142 ASN G CA 1
ATOM 7280 C C . ASN G 1 143 ? 6.033 10.341 -48.965 1.00 32.26 142 ASN G C 1
ATOM 7281 O O . ASN G 1 143 ? 5.228 11.195 -48.611 1.00 30.12 142 ASN G O 1
ATOM 7286 N N . LYS G 1 144 ? 5.966 9.763 -50.161 1.00 33.54 143 LYS G N 1
ATOM 7287 C CA . LYS G 1 144 ? 4.865 10.068 -51.085 1.00 35.33 143 LYS G CA 1
ATOM 7288 C C . LYS G 1 144 ? 3.519 9.691 -50.488 1.00 36.09 143 LYS G C 1
ATOM 7289 O O . LYS G 1 144 ? 2.538 10.373 -50.728 1.00 37.85 143 LYS G O 1
ATOM 7292 N N . LYS G 1 145 ? 3.473 8.630 -49.691 1.00 37.45 144 LYS G N 1
ATOM 7293 C CA . LYS G 1 145 ? 2.225 8.211 -49.100 1.00 37.77 144 LYS G CA 1
ATOM 7294 C C . LYS G 1 145 ? 1.812 9.188 -47.998 1.00 35.36 144 LYS G C 1
ATOM 7295 O O . LYS G 1 145 ? 0.627 9.480 -47.822 1.00 32.20 144 LYS G O 1
ATOM 7301 N N . VAL G 1 146 ? 2.785 9.691 -47.250 1.00 33.96 145 VAL G N 1
ATOM 7302 C CA . VAL G 1 146 ? 2.501 10.689 -46.238 1.00 35.16 145 VAL G CA 1
ATOM 7303 C C . VAL G 1 146 ? 1.983 11.936 -46.932 1.00 35.45 145 VAL G C 1
ATOM 7304 O O . VAL G 1 146 ? 0.988 12.463 -46.520 1.00 36.02 145 VAL G O 1
ATOM 7308 N N . GLU G 1 147 ? 2.634 12.375 -48.012 1.00 36.37 146 GLU G N 1
ATOM 7309 C CA . GLU G 1 147 ? 2.198 13.545 -48.759 1.00 37.31 146 GLU G CA 1
ATOM 7310 C C . GLU G 1 147 ? 0.757 13.386 -49.258 1.00 37.21 146 GLU G C 1
ATOM 7311 O O . GLU G 1 147 ? -0.030 14.310 -49.150 1.00 38.48 146 GLU G O 1
ATOM 7317 N N . THR G 1 148 ? 0.420 12.218 -49.793 1.00 36.20 147 THR G N 1
ATOM 7318 C CA . THR G 1 148 ? -0.904 11.973 -50.335 1.00 37.45 147 THR G CA 1
ATOM 7319 C C . THR G 1 148 ? -1.978 11.925 -49.256 1.00 37.75 147 THR G C 1
ATOM 7320 O O . THR G 1 148 ? -3.034 12.509 -49.410 1.00 37.54 147 THR G O 1
ATOM 7324 N N . LEU G 1 149 ? -1.703 11.221 -48.170 1.00 37.43 148 LEU G N 1
ATOM 7325 C CA . LEU G 1 149 ? -2.652 11.125 -47.065 1.00 38.83 148 LEU G CA 1
ATOM 7326 C C . LEU G 1 149 ? -2.939 12.469 -46.428 1.00 40.32 148 LEU G C 1
ATOM 7327 O O . LEU G 1 149 ? -4.076 12.725 -46.067 1.00 43.59 148 LEU G O 1
ATOM 7332 N N . LEU G 1 150 ? -1.914 13.309 -46.274 1.00 42.10 149 LEU G N 1
ATOM 7333 C CA . LEU G 1 150 ? -2.084 14.678 -45.747 1.00 41.59 149 LEU G CA 1
ATOM 7334 C C . LEU G 1 150 ? -3.040 15.512 -46.613 1.00 43.15 149 LEU G C 1
ATOM 7335 O O . LEU G 1 150 ? -3.892 16.215 -46.081 1.00 42.56 149 LEU G O 1
ATOM 7340 N N . LYS G 1 151 ? -2.910 15.406 -47.939 1.00 43.62 150 LYS G N 1
ATOM 7341 C CA . LYS G 1 151 ? -3.784 16.114 -48.869 1.00 46.23 150 LYS G CA 1
ATOM 7342 C C . LYS G 1 151 ? -5.239 15.593 -48.877 1.00 49.11 150 LYS G C 1
ATOM 7343 O O . LYS G 1 151 ? -6.101 16.210 -49.498 1.00 49.55 150 LYS G O 1
ATOM 7349 N N . LYS G 1 152 ? -5.495 14.452 -48.236 1.00 51.08 151 LYS G N 1
ATOM 7350 C CA . LYS G 1 152 ? -6.834 13.880 -48.112 1.00 53.67 151 LYS G CA 1
ATOM 7351 C C . LYS G 1 152 ? -7.308 13.987 -46.665 1.00 55.29 151 LYS G C 1
ATOM 7352 O O . LYS G 1 152 ? -7.397 15.088 -46.108 1.00 56.43 151 LYS G O 1
ATOM 7358 N N . VAL H 1 3 ? 10.141 3.797 -59.848 1.00 58.88 2 VAL H N 1
ATOM 7359 C CA . VAL H 1 3 ? 11.287 4.110 -58.929 1.00 58.61 2 VAL H CA 1
ATOM 7360 C C . VAL H 1 3 ? 12.495 3.229 -59.251 1.00 58.76 2 VAL H C 1
ATOM 7361 O O . VAL H 1 3 ? 13.636 3.701 -59.219 1.00 60.31 2 VAL H O 1
ATOM 7365 N N . GLY H 1 4 ? 12.243 1.955 -59.568 1.00 56.92 3 GLY H N 1
ATOM 7366 C CA . GLY H 1 4 ? 13.299 1.034 -59.998 1.00 54.04 3 GLY H CA 1
ATOM 7367 C C . GLY H 1 4 ? 13.798 1.390 -61.397 1.00 51.80 3 GLY H C 1
ATOM 7368 O O . GLY H 1 4 ? 14.912 1.025 -61.776 1.00 49.79 3 GLY H O 1
ATOM 7369 N N . ILE H 1 5 ? 12.975 2.105 -62.163 1.00 50.11 4 ILE H N 1
ATOM 7370 C CA . ILE H 1 5 ? 13.345 2.523 -63.518 1.00 50.20 4 ILE H CA 1
ATOM 7371 C C . ILE H 1 5 ? 13.996 3.908 -63.533 1.00 49.35 4 ILE H C 1
ATOM 7372 O O . ILE H 1 5 ? 14.632 4.287 -64.517 1.00 52.19 4 ILE H O 1
ATOM 7377 N N . ASN H 1 6 ? 13.803 4.655 -62.450 1.00 49.10 5 ASN H N 1
ATOM 7378 C CA . ASN H 1 6 ? 14.343 5.987 -62.285 1.00 48.48 5 ASN H CA 1
ATOM 7379 C C . ASN H 1 6 ? 15.824 6.004 -62.005 1.00 47.39 5 ASN H C 1
ATOM 7380 O O . ASN H 1 6 ? 16.351 5.097 -61.366 1.00 45.81 5 ASN H O 1
ATOM 7385 N N . THR H 1 7 ? 16.464 7.081 -62.458 1.00 48.20 6 THR H N 1
ATOM 7386 C CA . THR H 1 7 ? 17.873 7.319 -62.240 1.00 47.26 6 THR H CA 1
ATOM 7387 C C . THR H 1 7 ? 17.996 7.898 -60.839 1.00 47.40 6 THR H C 1
ATOM 7388 O O . THR H 1 7 ? 16.988 8.278 -60.229 1.00 44.80 6 THR H O 1
ATOM 7392 N N . ASP H 1 8 ? 19.225 7.984 -60.342 1.00 46.13 7 ASP H N 1
ATOM 7393 C CA . ASP H 1 8 ? 19.463 8.600 -59.053 1.00 47.14 7 ASP H CA 1
ATOM 7394 C C . ASP H 1 8 ? 18.882 10.019 -59.084 1.00 45.77 7 ASP H C 1
ATOM 7395 O O . ASP H 1 8 ? 18.205 10.434 -58.149 1.00 41.58 7 ASP H O 1
ATOM 7400 N N . THR H 1 9 ? 19.120 10.726 -60.188 1.00 43.41 8 THR H N 1
ATOM 7401 C CA . THR H 1 9 ? 18.640 12.088 -60.368 1.00 44.66 8 THR H CA 1
ATOM 7402 C C . THR H 1 9 ? 17.110 12.226 -60.288 1.00 44.08 8 THR H C 1
ATOM 7403 O O . THR H 1 9 ? 16.615 13.138 -59.639 1.00 44.13 8 THR H O 1
ATOM 7407 N N . GLU H 1 10 ? 16.372 11.331 -60.936 1.00 42.71 9 GLU H N 1
ATOM 7408 C CA . GLU H 1 10 ? 14.904 11.378 -60.896 1.00 41.42 9 GLU H CA 1
ATOM 7409 C C . GLU H 1 10 ? 14.387 11.053 -59.520 1.00 41.76 9 GLU H C 1
ATOM 7410 O O . GLU H 1 10 ? 13.431 11.664 -59.048 1.00 42.28 9 GLU H O 1
ATOM 7416 N N . ASN H 1 11 ? 15.028 10.092 -58.871 1.00 40.84 10 ASN H N 1
ATOM 7417 C CA . ASN H 1 11 ? 14.663 9.720 -57.502 1.00 40.59 10 ASN H CA 1
ATOM 7418 C C . ASN H 1 11 ? 14.915 10.839 -56.499 1.00 39.39 10 ASN H C 1
ATOM 7419 O O . ASN H 1 11 ? 14.087 11.083 -55.625 1.00 39.73 10 ASN H O 1
ATOM 7424 N N . ILE H 1 12 ? 16.057 11.507 -56.629 1.00 38.56 11 ILE H N 1
ATOM 7425 C CA . ILE H 1 12 ? 16.387 12.669 -55.817 1.00 38.93 11 ILE H CA 1
ATOM 7426 C C . ILE H 1 12 ? 15.352 13.782 -56.073 1.00 38.33 11 ILE H C 1
ATOM 7427 O O . ILE H 1 12 ? 14.826 14.374 -55.120 1.00 38.75 11 ILE H O 1
ATOM 7432 N N . SER H 1 13 ? 15.030 14.039 -57.336 1.00 36.83 12 SER H N 1
ATOM 7433 C CA . SER H 1 13 ? 14.027 15.060 -57.660 1.00 37.66 12 SER H CA 1
ATOM 7434 C C . SER H 1 13 ? 12.665 14.762 -57.032 1.00 36.21 12 SER H C 1
ATOM 7435 O O . SER H 1 13 ? 12.034 15.666 -56.500 1.00 37.52 12 SER H O 1
ATOM 7437 N N . GLU H 1 14 ? 12.231 13.500 -57.071 1.00 37.08 13 GLU H N 1
ATOM 7438 C CA . GLU H 1 14 ? 10.938 13.082 -56.499 1.00 36.96 13 GLU H CA 1
ATOM 7439 C C . GLU H 1 14 ? 10.953 13.167 -54.983 1.00 35.60 13 GLU H C 1
ATOM 7440 O O . GLU H 1 14 ? 9.959 13.549 -54.374 1.00 36.94 13 GLU H O 1
ATOM 7442 N N . LEU H 1 15 ? 12.068 12.806 -54.360 1.00 35.03 14 LEU H N 1
ATOM 7443 C CA . LEU H 1 15 ? 12.154 12.880 -52.905 1.00 36.76 14 LEU H CA 1
ATOM 7444 C C . LEU H 1 15 ? 12.111 14.340 -52.448 1.00 36.38 14 LEU H C 1
ATOM 7445 O O . LEU H 1 15 ? 11.413 14.667 -51.504 1.00 37.47 14 LEU H O 1
ATOM 7450 N N . LEU H 1 16 ? 12.862 15.199 -53.134 1.00 35.74 15 LEU H N 1
ATOM 7451 C CA . LEU H 1 16 ? 12.905 16.623 -52.834 1.00 35.71 15 LEU H CA 1
ATOM 7452 C C . LEU H 1 16 ? 11.557 17.296 -53.076 1.00 35.51 15 LEU H C 1
ATOM 7453 O O . LEU H 1 16 ? 11.133 18.108 -52.259 1.00 34.34 15 LEU H O 1
ATOM 7458 N N . LYS H 1 17 ? 10.883 16.980 -54.184 1.00 35.73 16 LYS H N 1
ATOM 7459 C CA . LYS H 1 17 ? 9.532 17.506 -54.411 1.00 35.90 16 LYS H CA 1
ATOM 7460 C C . LYS H 1 17 ? 8.572 17.048 -53.298 1.00 36.83 16 LYS H C 1
ATOM 7461 O O . LYS H 1 17 ? 7.751 17.845 -52.819 1.00 36.70 16 LYS H O 1
ATOM 7463 N N . THR H 1 18 ? 8.687 15.790 -52.862 1.00 34.37 17 THR H N 1
ATOM 7464 C CA . THR H 1 18 ? 7.848 15.268 -51.793 1.00 34.47 17 THR H CA 1
ATOM 7465 C C . THR H 1 18 ? 8.114 15.961 -50.474 1.00 34.02 17 THR H C 1
ATOM 7466 O O . THR H 1 18 ? 7.170 16.323 -49.771 1.00 36.36 17 THR H O 1
ATOM 7470 N N . TYR H 1 19 ? 9.382 16.145 -50.116 1.00 33.92 18 TYR H N 1
ATOM 7471 C CA . TYR H 1 19 ? 9.690 16.862 -48.878 1.00 34.73 18 TYR H CA 1
ATOM 7472 C C . TYR H 1 19 ? 9.183 18.303 -48.944 1.00 36.19 18 TYR H C 1
ATOM 7473 O O . TYR H 1 19 ? 8.731 18.843 -47.938 1.00 32.93 18 TYR H O 1
ATOM 7482 N N . TRP H 1 20 ? 9.280 18.921 -50.116 1.00 36.59 19 TRP H N 1
ATOM 7483 C CA . TRP H 1 20 ? 8.810 20.280 -50.293 1.00 39.14 19 TRP H CA 1
ATOM 7484 C C . TRP H 1 20 ? 7.295 20.351 -50.119 1.00 37.91 19 TRP H C 1
ATOM 7485 O O . TRP H 1 20 ? 6.795 21.226 -49.431 1.00 38.25 19 TRP H O 1
ATOM 7496 N N . SER H 1 21 ? 6.578 19.420 -50.729 1.00 36.77 20 SER H N 1
ATOM 7497 C CA . SER H 1 21 ? 5.129 19.364 -50.597 1.00 37.66 20 SER H CA 1
ATOM 7498 C C . SER H 1 21 ? 4.669 19.166 -49.144 1.00 36.63 20 SER H C 1
ATOM 7499 O O . SER H 1 21 ? 3.749 19.834 -48.715 1.00 37.51 20 SER H O 1
ATOM 7502 N N . ILE H 1 22 ? 5.305 18.252 -48.406 1.00 37.01 21 ILE H N 1
ATOM 7503 C CA . ILE H 1 22 ? 5.031 18.049 -46.968 1.00 37.39 21 ILE H CA 1
ATOM 7504 C C . ILE H 1 22 ? 5.267 19.321 -46.150 1.00 39.03 21 ILE H C 1
ATOM 7505 O O . ILE H 1 22 ? 4.498 19.629 -45.224 1.00 40.20 21 ILE H O 1
ATOM 7510 N N . GLN H 1 23 ? 6.344 20.041 -46.447 1.00 39.77 22 GLN H N 1
ATOM 7511 C CA . GLN H 1 23 ? 6.627 21.264 -45.702 1.00 41.12 22 GLN H CA 1
ATOM 7512 C C . GLN H 1 23 ? 5.640 22.379 -46.079 1.00 39.50 22 GLN H C 1
ATOM 7513 O O . GLN H 1 23 ? 5.277 23.176 -45.223 1.00 40.24 22 GLN H O 1
ATOM 7519 N N . ARG H 1 24 ? 5.185 22.415 -47.331 1.00 38.97 23 ARG H N 1
ATOM 7520 C CA . ARG H 1 24 ? 4.149 23.368 -47.720 1.00 40.30 23 ARG H CA 1
ATOM 7521 C C . ARG H 1 24 ? 2.839 23.097 -46.967 1.00 40.64 23 ARG H C 1
ATOM 7522 O O . ARG H 1 24 ? 2.144 24.030 -46.607 1.00 41.23 23 ARG H O 1
ATOM 7525 N N . ILE H 1 25 ? 2.510 21.823 -46.741 1.00 40.43 24 ILE H N 1
ATOM 7526 C CA . ILE H 1 25 ? 1.306 21.416 -46.014 1.00 39.11 24 ILE H CA 1
ATOM 7527 C C . ILE H 1 25 ? 1.515 21.685 -44.532 1.00 38.40 24 ILE H C 1
ATOM 7528 O O . ILE H 1 25 ? 0.604 22.104 -43.830 1.00 39.44 24 ILE H O 1
ATOM 7533 N N . SER H 1 26 ? 2.717 21.407 -44.046 1.00 38.67 25 SER H N 1
ATOM 7534 C CA . SER H 1 26 ? 3.043 21.674 -42.657 1.00 39.69 25 SER H CA 1
ATOM 7535 C C . SER H 1 26 ? 2.929 23.157 -42.347 1.00 40.03 25 SER H C 1
ATOM 7536 O O . SER H 1 26 ? 2.397 23.519 -41.316 1.00 41.21 25 SER H O 1
ATOM 7539 N N . ALA H 1 27 ? 3.444 24.001 -43.243 1.00 41.87 26 ALA H N 1
ATOM 7540 C CA . ALA H 1 27 ? 3.380 25.454 -43.072 1.00 42.33 26 ALA H CA 1
ATOM 7541 C C . ALA H 1 27 ? 1.941 25.891 -42.864 1.00 42.82 26 ALA H C 1
ATOM 7542 O O . ALA H 1 27 ? 1.656 26.668 -41.947 1.00 44.70 26 ALA H O 1
ATOM 7544 N N . GLY H 1 28 ? 1.041 25.364 -43.691 1.00 42.32 27 GLY H N 1
ATOM 7545 C CA . GLY H 1 28 ? -0.389 25.629 -43.577 1.00 42.49 27 GLY H CA 1
ATOM 7546 C C . GLY H 1 28 ? -0.904 25.295 -42.189 1.00 41.70 27 GLY H C 1
ATOM 7547 O O . GLY H 1 28 ? -1.669 26.044 -41.622 1.00 41.63 27 GLY H O 1
ATOM 7548 N N . TYR H 1 29 ? -0.481 24.161 -41.644 1.00 41.43 28 TYR H N 1
ATOM 7549 C CA . TYR H 1 29 ? -0.875 23.788 -40.300 1.00 40.21 28 TYR H CA 1
ATOM 7550 C C . TYR H 1 29 ? -0.206 24.675 -39.255 1.00 39.86 28 TYR H C 1
ATOM 7551 O O . TYR H 1 29 ? -0.741 24.846 -38.164 1.00 40.41 28 TYR H O 1
ATOM 7560 N N . ALA H 1 30 ? 0.974 25.197 -39.573 1.00 39.62 29 ALA H N 1
ATOM 7561 C CA . ALA H 1 30 ? 1.663 26.125 -38.698 1.00 39.97 29 ALA H CA 1
ATOM 7562 C C . ALA H 1 30 ? 0.913 27.461 -38.674 1.00 39.98 29 ALA H C 1
ATOM 7563 O O . ALA H 1 30 ? 0.960 28.149 -37.660 1.00 40.16 29 ALA H O 1
ATOM 7565 N N . ASP H 1 31 ? 0.243 27.829 -39.775 1.00 40.90 30 ASP H N 1
ATOM 7566 C CA . ASP H 1 31 ? -0.592 29.026 -39.800 1.00 42.34 30 ASP H CA 1
ATOM 7567 C C . ASP H 1 31 ? -1.717 28.856 -38.795 1.00 42.12 30 ASP H C 1
ATOM 7568 O O . ASP H 1 31 ? -1.972 29.755 -38.001 1.00 43.29 30 ASP H O 1
ATOM 7573 N N . GLN H 1 32 ? -2.381 27.698 -38.835 1.00 40.62 31 GLN H N 1
ATOM 7574 C CA . GLN H 1 32 ? -3.518 27.431 -37.969 1.00 40.13 31 GLN H CA 1
ATOM 7575 C C . GLN H 1 32 ? -3.142 27.397 -36.514 1.00 37.26 31 GLN H C 1
ATOM 7576 O O . GLN H 1 32 ? -3.909 27.847 -35.689 1.00 39.87 31 GLN H O 1
ATOM 7582 N N . ASN H 1 33 ? -1.981 26.859 -36.184 1.00 36.17 32 ASN H N 1
ATOM 7583 C CA . ASN H 1 33 ? -1.542 26.828 -34.781 1.00 36.48 32 ASN H CA 1
ATOM 7584 C C . ASN H 1 33 ? -1.292 28.272 -34.307 1.00 37.78 32 ASN H C 1
ATOM 7585 O O . ASN H 1 33 ? -1.723 28.669 -33.218 1.00 37.69 32 ASN H O 1
ATOM 7590 N N . ALA H 1 34 ? -0.623 29.057 -35.146 1.00 38.42 33 ALA H N 1
ATOM 7591 C CA . ALA H 1 34 ? -0.343 30.454 -34.835 1.00 38.98 33 ALA H CA 1
ATOM 7592 C C . ALA H 1 34 ? -1.655 31.241 -34.671 1.00 37.94 33 ALA H C 1
ATOM 7593 O O . ALA H 1 34 ? -1.854 31.915 -33.663 1.00 38.20 33 ALA H O 1
ATOM 7595 N N . ALA H 1 35 ? -2.554 31.121 -35.646 1.00 38.40 34 ALA H N 1
ATOM 7596 C CA . ALA H 1 35 ? -3.846 31.793 -35.603 1.00 37.60 34 ALA H CA 1
ATOM 7597 C C . ALA H 1 35 ? -4.614 31.481 -34.323 1.00 37.41 34 ALA H C 1
ATOM 7598 O O . ALA H 1 35 ? -5.223 32.365 -33.739 1.00 40.06 34 ALA H O 1
ATOM 7600 N N . SER H 1 36 ? -4.546 30.242 -33.858 1.00 36.59 35 SER H N 1
ATOM 7601 C CA . SER H 1 36 ? -5.250 29.837 -32.636 1.00 35.97 35 SER H CA 1
ATOM 7602 C C . SER H 1 36 ? -4.643 30.479 -31.409 1.00 34.98 35 SER H C 1
ATOM 7603 O O . SER H 1 36 ? -5.280 30.534 -30.353 1.00 34.70 35 SER H O 1
ATOM 7606 N N . LEU H 1 37 ? -3.394 30.919 -31.530 1.00 34.75 36 LEU H N 1
ATOM 7607 C CA . LEU H 1 37 ? -2.712 31.629 -30.457 1.00 34.87 36 LEU H CA 1
ATOM 7608 C C . LEU H 1 37 ? -2.908 33.143 -30.606 1.00 33.55 36 LEU H C 1
ATOM 7609 O O . LEU H 1 37 ? -2.490 33.884 -29.741 1.00 32.62 36 LEU H O 1
ATOM 7614 N N . GLY H 1 38 ? -3.523 33.572 -31.715 1.00 32.85 37 GLY H N 1
ATOM 7615 C CA . GLY H 1 38 ? -3.824 34.980 -32.013 1.00 32.17 37 GLY H CA 1
ATOM 7616 C C . GLY H 1 38 ? -2.731 35.732 -32.743 1.00 32.55 37 GLY H C 1
ATOM 7617 O O . GLY H 1 38 ? -2.774 36.951 -32.832 1.00 31.99 37 GLY H O 1
ATOM 7618 N N . LEU H 1 39 ? -1.776 35.011 -33.318 1.00 31.75 38 LEU H N 1
ATOM 7619 C CA . LEU H 1 39 ? -0.624 35.637 -33.920 1.00 31.54 38 LEU H CA 1
ATOM 7620 C C . LEU H 1 39 ? -0.429 35.230 -35.345 1.00 31.87 38 LEU H C 1
ATOM 7621 O O . LEU H 1 39 ? -0.907 34.184 -35.770 1.00 32.24 38 LEU H O 1
ATOM 7626 N N . THR H 1 40 ? 0.317 36.054 -36.070 1.00 32.64 39 THR H N 1
ATOM 7627 C CA . THR H 1 40 ? 0.714 35.736 -37.424 1.00 35.23 39 THR H CA 1
ATOM 7628 C C . THR H 1 40 ? 1.921 34.824 -37.273 1.00 35.90 39 THR H C 1
ATOM 7629 O O . THR H 1 40 ? 2.495 34.719 -36.191 1.00 33.96 39 THR H O 1
ATOM 7633 N N . ILE H 1 41 ? 2.301 34.167 -38.359 1.00 38.05 40 ILE H N 1
ATOM 7634 C CA . ILE H 1 41 ? 3.444 33.247 -38.357 1.00 40.05 40 ILE H CA 1
ATOM 7635 C C . ILE H 1 41 ? 4.766 34.027 -38.140 1.00 39.34 40 ILE H C 1
ATOM 7636 O O . ILE H 1 41 ? 5.722 33.512 -37.565 1.00 39.58 40 ILE H O 1
ATOM 7641 N N . GLN H 1 42 ? 4.782 35.283 -38.574 1.00 39.05 41 GLN H N 1
ATOM 7642 C CA . GLN H 1 42 ? 5.918 36.178 -38.383 1.00 38.56 41 GLN H CA 1
ATOM 7643 C C . GLN H 1 42 ? 6.032 36.594 -36.907 1.00 36.81 41 GLN H C 1
ATOM 7644 O O . GLN H 1 42 ? 7.127 36.715 -36.370 1.00 37.84 41 GLN H O 1
ATOM 7650 N N . GLN H 1 43 ? 4.897 36.816 -36.253 1.00 35.62 42 GLN H N 1
ATOM 7651 C CA . GLN H 1 43 ? 4.888 37.138 -34.826 1.00 33.13 42 GLN H CA 1
ATOM 7652 C C . GLN H 1 43 ? 5.382 35.946 -34.004 1.00 32.60 42 GLN H C 1
ATOM 7653 O O . GLN H 1 43 ? 6.143 36.100 -33.051 1.00 32.76 42 GLN H O 1
ATOM 7659 N N . LEU H 1 44 ? 4.978 34.748 -34.393 1.00 34.23 43 LEU H N 1
ATOM 7660 C CA . LEU H 1 44 ? 5.395 33.557 -33.684 1.00 34.45 43 LEU H CA 1
ATOM 7661 C C . LEU H 1 44 ? 6.862 33.249 -33.931 1.00 33.98 43 LEU H C 1
ATOM 7662 O O . LEU H 1 44 ? 7.532 32.796 -33.037 1.00 35.50 43 LEU H O 1
ATOM 7667 N N . ALA H 1 45 ? 7.382 33.511 -35.121 1.00 35.35 44 ALA H N 1
ATOM 7668 C CA . ALA H 1 45 ? 8.802 33.277 -35.360 1.00 36.81 44 ALA H CA 1
ATOM 7669 C C . ALA H 1 45 ? 9.628 34.147 -34.414 1.00 37.72 44 ALA H C 1
ATOM 7670 O O . ALA H 1 45 ? 10.482 33.637 -33.674 1.00 40.67 44 ALA H O 1
ATOM 7680 N N . ILE H 1 47 ? 8.753 35.619 -31.652 1.00 35.89 46 ILE H N 1
ATOM 7681 C CA . ILE H 1 47 ? 8.571 35.175 -30.282 1.00 36.37 46 ILE H CA 1
ATOM 7682 C C . ILE H 1 47 ? 9.464 33.990 -29.953 1.00 37.21 46 ILE H C 1
ATOM 7683 O O . ILE H 1 47 ? 10.017 33.914 -28.853 1.00 34.94 46 ILE H O 1
ATOM 7688 N N . ASN H 1 48 ? 9.604 33.071 -30.904 1.00 38.76 47 ASN H N 1
ATOM 7689 C CA . ASN H 1 48 ? 10.446 31.906 -30.690 1.00 40.70 47 ASN H CA 1
ATOM 7690 C C . ASN H 1 48 ? 11.923 32.296 -30.673 1.00 41.21 47 ASN H C 1
ATOM 7691 O O . ASN H 1 48 ? 12.657 31.835 -29.804 1.00 43.48 47 ASN H O 1
ATOM 7696 N N . VAL H 1 49 ? 12.343 33.166 -31.596 1.00 41.09 48 VAL H N 1
ATOM 7697 C CA . VAL H 1 49 ? 13.719 33.679 -31.609 1.00 39.55 48 VAL H CA 1
ATOM 7698 C C . VAL H 1 49 ? 14.071 34.308 -30.269 1.00 39.10 48 VAL H C 1
ATOM 7699 O O . VAL H 1 49 ? 15.145 34.047 -29.741 1.00 40.93 48 VAL H O 1
ATOM 7703 N N . ILE H 1 50 ? 13.181 35.136 -29.728 1.00 38.98 49 ILE H N 1
ATOM 7704 C CA . ILE H 1 50 ? 13.404 35.802 -28.430 1.00 38.23 49 ILE H CA 1
ATOM 7705 C C . ILE H 1 50 ? 13.389 34.792 -27.275 1.00 40.31 49 ILE H C 1
ATOM 7706 O O . ILE H 1 50 ? 14.031 35.005 -26.232 1.00 40.38 49 ILE H O 1
ATOM 7711 N N . TYR H 1 51 ? 12.635 33.709 -27.435 1.00 42.29 50 TYR H N 1
ATOM 7712 C CA . TYR H 1 51 ? 12.585 32.675 -26.403 1.00 43.81 50 TYR H CA 1
ATOM 7713 C C . TYR H 1 51 ? 13.956 32.008 -26.272 1.00 43.12 50 TYR H C 1
ATOM 7714 O O . TYR H 1 51 ? 14.458 31.825 -25.171 1.00 42.21 50 TYR H O 1
ATOM 7723 N N . SER H 1 52 ? 14.538 31.666 -27.413 1.00 43.46 51 SER H N 1
ATOM 7724 C CA . SER H 1 52 ? 15.847 31.034 -27.477 1.00 45.40 51 SER H CA 1
ATOM 7725 C C . SER H 1 52 ? 16.989 31.978 -27.101 1.00 44.92 51 SER H C 1
ATOM 7726 O O . SER H 1 52 ? 17.945 31.564 -26.451 1.00 45.82 51 SER H O 1
ATOM 7729 N N . THR H 1 53 ? 16.886 33.234 -27.530 1.00 43.94 52 THR H N 1
ATOM 7730 C CA . THR H 1 53 ? 17.918 34.237 -27.327 1.00 42.43 52 THR H CA 1
ATOM 7731 C C . THR H 1 53 ? 17.413 35.395 -26.480 1.00 42.05 52 THR H C 1
ATOM 7732 O O . THR H 1 53 ? 17.197 36.482 -26.994 1.00 42.27 52 THR H O 1
ATOM 7736 N N . PRO H 1 54 ? 17.192 35.169 -25.181 1.00 41.16 53 PRO H N 1
ATOM 7737 C CA . PRO H 1 54 ? 16.788 36.291 -24.335 1.00 40.51 53 PRO H CA 1
ATOM 7738 C C . PRO H 1 54 ? 17.882 37.347 -24.294 1.00 41.52 53 PRO H C 1
ATOM 7739 O O . PRO H 1 54 ? 19.072 37.014 -24.333 1.00 42.45 53 PRO H O 1
ATOM 7743 N N . GLY H 1 55 ? 17.485 38.612 -24.233 1.00 40.96 54 GLY H N 1
ATOM 7744 C CA . GLY H 1 55 ? 18.436 39.720 -24.257 1.00 39.88 54 GLY H CA 1
ATOM 7745 C C . GLY H 1 55 ? 18.853 40.106 -25.671 1.00 38.54 54 GLY H C 1
ATOM 7746 O O . GLY H 1 55 ? 19.702 40.976 -25.854 1.00 37.29 54 GLY H O 1
ATOM 7747 N N . ILE H 1 56 ? 18.241 39.489 -26.677 1.00 38.71 55 ILE H N 1
ATOM 7748 C CA . ILE H 1 56 ? 18.578 39.782 -28.064 1.00 38.68 55 ILE H CA 1
ATOM 7749 C C . ILE H 1 56 ? 18.214 41.218 -28.399 1.00 39.55 55 ILE H C 1
ATOM 7750 O O . ILE H 1 56 ? 17.210 41.733 -27.926 1.00 41.45 55 ILE H O 1
ATOM 7755 N N . SER H 1 57 ? 19.048 41.874 -29.192 1.00 39.56 56 SER H N 1
ATOM 7756 C CA . SER H 1 57 ? 18.785 43.239 -29.581 1.00 40.03 56 SER H CA 1
ATOM 7757 C C . SER H 1 57 ? 17.824 43.258 -30.756 1.00 39.07 56 SER H C 1
ATOM 7758 O O . SER H 1 57 ? 17.749 42.313 -31.511 1.00 39.89 56 SER H O 1
ATOM 7761 N N . VAL H 1 58 ? 17.111 44.353 -30.927 1.00 40.72 57 VAL H N 1
ATOM 7762 C CA . VAL H 1 58 ? 16.203 44.478 -32.054 1.00 42.88 57 VAL H CA 1
ATOM 7763 C C . VAL H 1 58 ? 17.020 44.375 -33.351 1.00 43.49 57 VAL H C 1
ATOM 7764 O O . VAL H 1 58 ? 16.592 43.745 -34.310 1.00 44.53 57 VAL H O 1
ATOM 7768 N N . ALA H 1 59 ? 18.209 44.965 -33.357 1.00 44.79 58 ALA H N 1
ATOM 7769 C CA . ALA H 1 59 ? 19.096 44.918 -34.521 1.00 44.73 58 ALA H CA 1
ATOM 7770 C C . ALA H 1 59 ? 19.428 43.491 -34.963 1.00 44.97 58 ALA H C 1
ATOM 7771 O O . ALA H 1 59 ? 19.405 43.177 -36.154 1.00 45.35 58 ALA H O 1
ATOM 7773 N N . ASP H 1 60 ? 19.736 42.634 -33.998 1.00 44.42 59 ASP H N 1
ATOM 7774 C CA . ASP H 1 60 ? 20.067 41.244 -34.275 1.00 43.45 59 ASP H CA 1
ATOM 7775 C C . ASP H 1 60 ? 18.825 40.405 -34.558 1.00 43.48 59 ASP H C 1
ATOM 7776 O O . ASP H 1 60 ? 18.875 39.472 -35.357 1.00 42.39 59 ASP H O 1
ATOM 7781 N N . LEU H 1 61 ? 17.723 40.726 -33.885 1.00 42.45 60 LEU H N 1
ATOM 7782 C CA . LEU H 1 61 ? 16.451 40.041 -34.104 1.00 42.35 60 LEU H CA 1
ATOM 7783 C C . LEU H 1 61 ? 16.012 40.218 -35.544 1.00 42.14 60 LEU H C 1
ATOM 7784 O O . LEU H 1 61 ? 15.619 39.266 -36.203 1.00 41.35 60 LEU H O 1
ATOM 7789 N N . THR H 1 62 ? 16.089 41.459 -36.006 1.00 44.42 61 THR H N 1
ATOM 7790 C CA . THR H 1 62 ? 15.756 41.844 -37.369 1.00 46.52 61 THR H CA 1
ATOM 7791 C C . THR H 1 62 ? 16.564 41.054 -38.406 1.00 48.68 61 THR H C 1
ATOM 7792 O O . THR H 1 62 ? 15.994 40.449 -39.326 1.00 49.31 61 THR H O 1
ATOM 7796 N N . LYS H 1 63 ? 17.889 41.056 -38.247 1.00 49.49 62 LYS H N 1
ATOM 7797 C CA . LYS H 1 63 ? 18.799 40.348 -39.166 1.00 49.04 62 LYS H CA 1
ATOM 7798 C C . LYS H 1 63 ? 18.607 38.836 -39.144 1.00 48.82 62 LYS H C 1
ATOM 7799 O O . LYS H 1 63 ? 18.846 38.152 -40.138 1.00 50.14 62 LYS H O 1
ATOM 7801 N N . ARG H 1 64 ? 18.164 38.314 -38.015 1.00 47.61 63 ARG H N 1
ATOM 7802 C CA . ARG H 1 64 ? 17.937 36.893 -37.882 1.00 47.86 63 ARG H CA 1
ATOM 7803 C C . ARG H 1 64 ? 16.648 36.451 -38.569 1.00 49.62 63 ARG H C 1
ATOM 7804 O O . ARG H 1 64 ? 16.618 35.403 -39.221 1.00 50.67 63 ARG H O 1
ATOM 7812 N N . LEU H 1 65 ? 15.585 37.242 -38.408 1.00 50.22 64 LEU H N 1
ATOM 7813 C CA . LEU H 1 65 ? 14.291 36.961 -39.046 1.00 49.78 64 LEU H CA 1
ATOM 7814 C C . LEU H 1 65 ? 14.354 37.304 -40.533 1.00 51.34 64 LEU H C 1
ATOM 7815 O O . LEU H 1 65 ? 13.595 36.755 -41.321 1.00 52.26 64 LEU H O 1
ATOM 7820 N N . ILE H 1 66 ? 15.254 38.221 -40.889 1.00 53.24 65 ILE H N 1
ATOM 7821 C CA . ILE H 1 66 ? 15.464 38.692 -42.259 1.00 54.39 65 ILE H CA 1
ATOM 7822 C C . ILE H 1 66 ? 14.361 39.662 -42.663 1.00 55.15 65 ILE H C 1
ATOM 7823 O O . ILE H 1 66 ? 13.794 39.566 -43.751 1.00 56.92 65 ILE H O 1
ATOM 7825 N N . ILE H 1 67 ? 14.082 40.619 -41.785 1.00 54.71 66 ILE H N 1
ATOM 7826 C CA . ILE H 1 67 ? 13.036 41.611 -42.019 1.00 54.82 66 ILE H CA 1
ATOM 7827 C C . ILE H 1 67 ? 13.641 43.010 -42.009 1.00 55.12 66 ILE H C 1
ATOM 7828 O O . ILE H 1 67 ? 14.843 43.165 -41.802 1.00 55.34 66 ILE H O 1
ATOM 7830 N N . THR H 1 68 ? 12.812 44.020 -42.260 1.00 55.62 67 THR H N 1
ATOM 7831 C CA . THR H 1 68 ? 13.244 45.412 -42.219 1.00 55.51 67 THR H CA 1
ATOM 7832 C C . THR H 1 68 ? 13.220 45.879 -40.763 1.00 55.54 67 THR H C 1
ATOM 7833 O O . THR H 1 68 ? 12.532 45.295 -39.93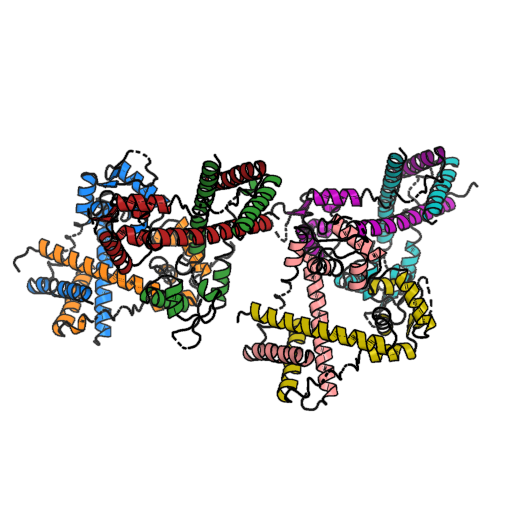4 1.00 54.87 67 THR H O 1
ATOM 7835 N N . GLY H 1 69 ? 13.973 46.930 -40.455 1.00 54.94 68 GLY H N 1
ATOM 7836 C CA . GLY H 1 69 ? 14.001 47.475 -39.099 1.00 55.26 68 GLY H CA 1
ATOM 7837 C C . GLY H 1 69 ? 12.665 48.066 -38.680 1.00 55.56 68 GLY H C 1
ATOM 7838 O O . GLY H 1 69 ? 12.201 47.828 -37.556 1.00 55.65 68 GLY H O 1
ATOM 7839 N N . SER H 1 70 ? 12.048 48.834 -39.582 1.00 55.49 69 SER H N 1
ATOM 7840 C CA . SER H 1 70 ? 10.754 49.467 -39.316 1.00 55.20 69 SER H CA 1
ATOM 7841 C C . SER H 1 70 ? 9.722 48.407 -39.009 1.00 54.38 69 SER H C 1
ATOM 7842 O O . SER H 1 70 ? 8.942 48.551 -38.072 1.00 55.71 69 SER H O 1
ATOM 7845 N N . SER H 1 71 ? 9.740 47.342 -39.803 1.00 53.60 70 SER H N 1
ATOM 7846 C CA . SER H 1 71 ? 8.818 46.226 -39.627 1.00 52.93 70 SER H CA 1
ATOM 7847 C C . SER H 1 71 ? 9.174 45.411 -38.406 1.00 52.08 70 SER H C 1
ATOM 7848 O O . SER H 1 71 ? 8.291 44.832 -37.795 1.00 52.68 70 SER H O 1
ATOM 7851 N N . ALA H 1 72 ? 10.461 45.339 -38.062 1.00 50.78 71 ALA H N 1
ATOM 7852 C CA . ALA H 1 72 ? 10.883 44.656 -36.839 1.00 49.06 71 ALA H CA 1
ATOM 7853 C C . ALA H 1 72 ? 10.432 45.502 -35.655 1.00 47.66 71 ALA H C 1
ATOM 7854 O O . ALA H 1 72 ? 9.834 44.989 -34.715 1.00 47.82 71 ALA H O 1
ATOM 7856 N N . ALA H 1 73 ? 10.724 46.798 -35.720 1.00 46.43 72 ALA H N 1
ATOM 7857 C CA . ALA H 1 73 ? 10.314 47.745 -34.698 1.00 45.37 72 ALA H CA 1
ATOM 7858 C C . ALA H 1 73 ? 8.799 47.740 -34.526 1.00 43.59 72 ALA H C 1
ATOM 7859 O O . ALA H 1 73 ? 8.299 47.759 -33.406 1.00 43.46 72 ALA H O 1
ATOM 7861 N N . ALA H 1 74 ? 8.075 47.722 -35.640 1.00 43.71 73 ALA H N 1
ATOM 7862 C CA . ALA H 1 74 ? 6.617 47.708 -35.611 1.00 42.45 73 ALA H CA 1
ATOM 7863 C C . ALA H 1 74 ? 6.109 46.412 -34.999 1.00 41.29 73 ALA H C 1
ATOM 7864 O O . ALA H 1 74 ? 5.220 46.436 -34.152 1.00 40.98 73 ALA H O 1
ATOM 7866 N N . ASN H 1 75 ? 6.679 45.285 -35.420 1.00 39.36 74 ASN H N 1
ATOM 7867 C CA . ASN H 1 75 ? 6.307 44.007 -34.850 1.00 37.96 74 ASN H CA 1
ATOM 7868 C C . ASN H 1 75 ? 6.682 43.906 -33.391 1.00 36.50 74 ASN H C 1
ATOM 7869 O O . ASN H 1 75 ? 5.958 43.290 -32.623 1.00 35.17 74 ASN H O 1
ATOM 7874 N N . VAL H 1 76 ? 7.816 44.502 -33.020 1.00 35.98 75 VAL H N 1
ATOM 7875 C CA . VAL H 1 76 ? 8.279 44.495 -31.634 1.00 34.98 75 VAL H CA 1
ATOM 7876 C C . VAL H 1 76 ? 7.346 45.299 -30.774 1.00 33.45 75 VAL H C 1
ATOM 7877 O O . VAL H 1 76 ? 7.013 44.868 -29.680 1.00 35.74 75 VAL H O 1
ATOM 7881 N N . ASP H 1 77 ? 6.931 46.473 -31.239 1.00 34.75 76 ASP H N 1
ATOM 7882 C CA . ASP H 1 77 ? 5.975 47.282 -30.466 1.00 34.63 76 ASP H CA 1
ATOM 7883 C C . ASP H 1 77 ? 4.680 46.487 -30.277 1.00 30.37 76 ASP H C 1
ATOM 7884 O O . ASP H 1 77 ? 4.140 46.442 -29.187 1.00 28.57 76 ASP H O 1
ATOM 7889 N N . GLY H 1 78 ? 4.210 45.828 -31.331 1.00 29.51 77 GLY H N 1
ATOM 7890 C CA . GLY H 1 78 ? 3.007 45.000 -31.244 1.00 29.15 77 GLY H CA 1
ATOM 7891 C C . GLY H 1 78 ? 3.099 43.923 -30.176 1.00 30.30 77 GLY H C 1
ATOM 7892 O O . GLY H 1 78 ? 2.158 43.739 -29.397 1.00 28.61 77 GLY H O 1
ATOM 7893 N N . LEU H 1 79 ? 4.228 43.209 -30.120 1.00 29.33 78 LEU H N 1
ATOM 7894 C CA . LEU H 1 79 ? 4.401 42.171 -29.096 1.00 30.28 78 LEU H CA 1
ATOM 7895 C C . LEU H 1 79 ? 4.435 42.766 -27.708 1.00 31.24 78 LEU H C 1
ATOM 7896 O O . LEU H 1 79 ? 4.004 42.117 -26.764 1.00 32.33 78 LEU H O 1
ATOM 7901 N N . ILE H 1 80 ? 4.937 43.996 -27.589 1.00 31.93 79 ILE H N 1
ATOM 7902 C CA . ILE H 1 80 ? 4.949 44.709 -26.327 1.00 32.41 79 ILE H CA 1
ATOM 7903 C C . ILE H 1 80 ? 3.530 45.152 -25.986 1.00 31.22 79 ILE H C 1
ATOM 7904 O O . ILE H 1 80 ? 3.117 45.070 -24.837 1.00 28.43 79 ILE H O 1
ATOM 7909 N N . SER H 1 81 ? 2.777 45.616 -26.977 1.00 32.46 80 SER H N 1
ATOM 7910 C CA . SER H 1 81 ? 1.374 46.008 -26.743 1.00 33.33 80 SER H CA 1
ATOM 7911 C C . SER H 1 81 ? 0.538 44.826 -26.258 1.00 32.50 80 SER H C 1
ATOM 7912 O O . SER H 1 81 ? -0.385 44.997 -25.465 1.00 30.81 80 SER H O 1
ATOM 7915 N N . LEU H 1 82 ? 0.872 43.631 -26.734 1.00 32.05 81 LEU H N 1
ATOM 7916 C CA . LEU H 1 82 ? 0.159 42.422 -26.330 1.00 32.80 81 LEU H CA 1
ATOM 7917 C C . LEU H 1 82 ? 0.642 41.810 -25.026 1.00 32.87 81 LEU H C 1
ATOM 7918 O O . LEU H 1 82 ? 0.089 40.814 -24.597 1.00 33.58 81 LEU H O 1
ATOM 7923 N N . GLY H 1 83 ? 1.673 42.383 -24.407 1.00 33.97 82 GLY H N 1
ATOM 7924 C CA . GLY H 1 83 ? 2.186 41.869 -23.139 1.00 33.08 82 GLY H CA 1
ATOM 7925 C C . GLY H 1 83 ? 2.972 40.578 -23.239 1.00 31.02 82 GLY H C 1
ATOM 7926 O O . GLY H 1 83 ? 3.136 39.886 -22.243 1.00 32.90 82 GLY H O 1
ATOM 7927 N N . LEU H 1 84 ? 3.458 40.258 -24.432 1.00 31.01 83 LEU H N 1
ATOM 7928 C CA . LEU H 1 84 ? 4.233 39.035 -24.682 1.00 31.58 83 LEU H CA 1
ATOM 7929 C C . LEU H 1 84 ? 5.735 39.217 -24.573 1.00 31.68 83 LEU H C 1
ATOM 7930 O O . LEU H 1 84 ? 6.438 38.258 -24.312 1.00 31.54 83 LEU H O 1
ATOM 7935 N N . VAL H 1 85 ? 6.212 40.436 -24.816 1.00 33.11 84 VAL H N 1
ATOM 7936 C CA . VAL H 1 85 ? 7.629 40.768 -24.785 1.00 33.10 84 VAL H CA 1
ATOM 7937 C C . VAL H 1 85 ? 7.836 41.934 -23.839 1.00 35.62 84 VAL H C 1
ATOM 7938 O O . VAL H 1 85 ? 6.976 42.807 -23.750 1.00 35.92 84 VAL H O 1
ATOM 7942 N N . VAL H 1 86 ? 8.955 41.935 -23.110 1.00 38.30 85 VAL H N 1
ATOM 7943 C CA A VAL H 1 86 ? 9.271 43.049 -22.214 0.50 39.03 85 VAL H CA 1
ATOM 7944 C CA B VAL H 1 86 ? 9.293 43.002 -22.170 0.50 38.72 85 VAL H CA 1
ATOM 7945 C C . VAL H 1 86 ? 10.613 43.653 -22.582 1.00 39.26 85 VAL H C 1
ATOM 7946 O O . VAL H 1 86 ? 11.502 42.973 -23.069 1.00 38.89 85 VAL H O 1
ATOM 7953 N N . LYS H 1 87 ? 10.736 44.955 -22.367 1.00 41.24 86 LYS H N 1
ATOM 7954 C CA . LYS H 1 87 ? 11.966 45.672 -22.666 1.00 42.95 86 LYS H CA 1
ATOM 7955 C C . LYS H 1 87 ? 12.909 45.539 -21.489 1.00 44.13 86 LYS H C 1
ATOM 7956 O O . LYS H 1 87 ? 12.511 45.761 -20.345 1.00 43.11 86 LYS H O 1
ATOM 7962 N N . LEU H 1 88 ? 14.163 45.199 -21.768 1.00 45.86 87 LEU H N 1
ATOM 7963 C CA . LEU H 1 88 ? 15.178 45.123 -20.722 1.00 47.14 87 LEU H CA 1
ATOM 7964 C C . LEU H 1 88 ? 15.869 46.479 -20.527 1.00 48.49 87 LEU H C 1
ATOM 7965 O O . LEU H 1 88 ? 16.711 46.626 -19.640 1.00 49.51 87 LEU H O 1
ATOM 7970 N N . ASN H 1 89 ? 15.496 47.468 -21.345 1.00 48.98 88 ASN H N 1
ATOM 7971 C CA . ASN H 1 89 ? 16.043 48.814 -21.257 1.00 48.67 88 ASN H CA 1
ATOM 7972 C C . ASN H 1 89 ? 15.167 49.793 -22.024 1.00 48.74 88 ASN H C 1
ATOM 7973 O O . ASN H 1 89 ? 14.226 50.356 -21.469 1.00 50.04 88 ASN H O 1
ATOM 7983 N N . ASP H 1 98 ? 18.713 49.247 -30.767 1.00 52.75 97 ASP H N 1
ATOM 7984 C CA . ASP H 1 98 ? 19.554 48.918 -29.620 1.00 51.79 97 ASP H CA 1
ATOM 7985 C C . ASP H 1 98 ? 18.741 48.289 -28.482 1.00 49.96 97 ASP H C 1
ATOM 7986 O O . ASP H 1 98 ? 19.306 47.782 -27.512 1.00 50.76 97 ASP H O 1
ATOM 7987 N N . LEU H 1 99 ? 17.416 48.333 -28.596 1.00 47.00 98 LEU H N 1
ATOM 7988 C CA . LEU H 1 99 ? 16.536 47.760 -27.587 1.00 44.23 98 LEU H CA 1
ATOM 7989 C C . LEU H 1 99 ? 16.778 46.266 -27.497 1.00 40.94 98 LEU H C 1
ATOM 7990 O O . LEU H 1 99 ? 16.985 45.612 -28.513 1.00 39.73 98 LEU H O 1
ATOM 7995 N N . THR H 1 100 ? 16.793 45.750 -26.271 1.00 38.29 99 THR H N 1
ATOM 7996 C CA . THR H 1 100 ? 17.010 44.335 -26.005 1.00 37.03 99 THR H CA 1
ATOM 7997 C C . THR H 1 100 ? 15.734 43.796 -25.401 1.00 36.08 99 THR H C 1
ATOM 7998 O O . THR H 1 100 ? 15.074 44.488 -24.627 1.00 35.55 99 THR H O 1
ATOM 8002 N N . LEU H 1 101 ? 15.427 42.544 -25.701 1.00 35.92 100 LEU H N 1
ATOM 8003 C CA . LEU H 1 101 ? 14.142 41.975 -25.335 1.00 37.58 100 LEU H CA 1
ATOM 8004 C C . LEU H 1 101 ? 14.176 40.592 -24.725 1.00 36.76 100 LEU H C 1
ATOM 8005 O O . LEU H 1 101 ? 15.106 39.823 -24.941 1.00 37.44 100 LEU H O 1
ATOM 8010 N N . LYS H 1 102 ? 13.149 40.304 -23.933 1.00 37.51 101 LYS H N 1
ATOM 8011 C CA . LYS H 1 102 ? 12.913 38.961 -23.423 1.00 38.28 101 LYS H CA 1
ATOM 8012 C C . LYS H 1 102 ? 11.405 38.795 -23.363 1.00 36.92 101 LYS H C 1
ATOM 8013 O O . LYS H 1 102 ? 10.677 39.776 -23.362 1.00 35.34 101 LYS H O 1
ATOM 8019 N N . LEU H 1 103 ? 10.946 37.553 -23.324 1.00 37.59 102 LEU H N 1
ATOM 8020 C CA . LEU H 1 103 ? 9.522 37.282 -23.233 1.00 36.77 102 LEU H CA 1
ATOM 8021 C C . LEU H 1 103 ? 9.026 37.473 -21.814 1.00 37.43 102 LEU H C 1
ATOM 8022 O O . LEU H 1 103 ? 9.782 37.365 -20.852 1.00 38.61 102 LEU H O 1
ATOM 8027 N N . SER H 1 104 ? 7.741 37.783 -21.697 1.00 37.69 103 SER H N 1
ATOM 8028 C CA . SER H 1 104 ? 7.079 37.909 -20.411 1.00 36.59 103 SER H CA 1
ATOM 8029 C C . SER H 1 104 ? 6.591 36.507 -20.075 1.00 35.81 103 SER H C 1
ATOM 8030 O O . SER H 1 104 ? 6.753 35.599 -20.885 1.00 35.64 103 SER H O 1
ATOM 8033 N N . LYS H 1 105 ? 5.985 36.323 -18.901 1.00 37.62 104 LYS H N 1
ATOM 8034 C CA . LYS H 1 105 ? 5.426 35.017 -18.548 1.00 37.30 104 LYS H CA 1
ATOM 8035 C C . LYS H 1 105 ? 4.378 34.611 -19.588 1.00 37.20 104 LYS H C 1
ATOM 8036 O O . LYS H 1 105 ? 4.372 33.469 -20.044 1.00 38.96 104 LYS H O 1
ATOM 8038 N N . LYS H 1 106 ? 3.524 35.548 -20.004 1.00 35.98 105 LYS H N 1
ATOM 8039 C CA A LYS H 1 106 ? 2.505 35.260 -21.011 0.50 34.78 105 LYS H CA 1
ATOM 8040 C CA B LYS H 1 106 ? 2.502 35.258 -21.015 0.50 35.00 105 LYS H CA 1
ATOM 8041 C C . LYS H 1 106 ? 3.143 34.825 -22.333 1.00 33.88 105 LYS H C 1
ATOM 8042 O O . LYS H 1 106 ? 2.649 33.929 -22.989 1.00 33.54 105 LYS H O 1
ATOM 8053 N N . GLY H 1 107 ? 4.248 35.459 -22.716 1.00 34.50 106 GLY H N 1
ATOM 8054 C CA . GLY H 1 107 ? 4.948 35.105 -23.972 1.00 33.79 106 GLY H CA 1
ATOM 8055 C C . GLY H 1 107 ? 5.605 33.732 -23.992 1.00 35.05 106 GLY H C 1
ATOM 8056 O O . GLY H 1 107 ? 5.627 33.046 -25.029 1.00 32.88 106 GLY H O 1
ATOM 8057 N N . GLU H 1 108 ? 6.182 33.336 -22.863 1.00 38.36 107 GLU H N 1
ATOM 8058 C CA . GLU H 1 108 ? 6.773 32.006 -22.734 1.00 41.58 107 GLU H CA 1
ATOM 8059 C C . GLU H 1 108 ? 5.665 30.966 -22.890 1.00 41.25 107 GLU H C 1
ATOM 8060 O O . GLU H 1 108 ? 5.810 30.024 -23.668 1.00 40.25 107 GLU H O 1
ATOM 8066 N N . ASP H 1 109 ? 4.551 31.157 -22.174 1.00 41.74 108 ASP H N 1
ATOM 8067 C CA . ASP H 1 109 ? 3.401 30.241 -22.294 1.00 41.83 108 ASP H CA 1
ATOM 8068 C C . ASP H 1 109 ? 2.988 30.006 -23.734 1.00 42.00 108 ASP H C 1
ATOM 8069 O O . ASP H 1 109 ? 2.895 28.855 -24.157 1.00 44.04 108 ASP H O 1
ATOM 8074 N N . LEU H 1 110 ? 2.739 31.075 -24.493 1.00 42.05 109 LEU H N 1
ATOM 8075 C CA . LEU H 1 110 ? 2.340 30.910 -25.900 1.00 40.75 109 LEU H CA 1
ATOM 8076 C C . LEU H 1 110 ? 3.426 30.275 -26.709 1.00 39.83 109 LEU H C 1
ATOM 8077 O O . LEU H 1 110 ? 3.130 29.566 -27.653 1.00 41.55 109 LEU H O 1
ATOM 8082 N N . SER H 1 111 ? 4.683 30.562 -26.389 1.00 40.94 110 SER H N 1
ATOM 8083 C CA . SER H 1 111 ? 5.781 29.949 -27.118 1.00 40.52 110 SER H CA 1
ATOM 8084 C C . SER H 1 111 ? 5.717 28.456 -26.814 1.00 40.78 110 SER H C 1
ATOM 8085 O O . SER H 1 111 ? 5.684 27.631 -27.725 1.00 37.27 110 SER H O 1
ATOM 8088 N N . LYS H 1 112 ? 5.627 28.122 -25.527 1.00 41.14 111 LYS H N 1
ATOM 8089 C CA . LYS H 1 112 ? 5.517 26.712 -25.117 1.00 43.14 111 LYS H CA 1
ATOM 8090 C C . LYS H 1 112 ? 4.317 25.981 -25.725 1.00 44.12 111 LYS H C 1
ATOM 8091 O O . LYS H 1 112 ? 4.418 24.777 -25.965 1.00 45.25 111 LYS H O 1
ATOM 8095 N N . ARG H 1 113 ? 3.191 26.667 -25.975 1.00 45.27 112 ARG H N 1
ATOM 8096 C CA . ARG H 1 113 ? 2.050 25.996 -26.649 1.00 45.33 112 ARG H CA 1
ATOM 8097 C C . ARG H 1 113 ? 2.303 25.817 -28.127 1.00 45.45 112 ARG H C 1
ATOM 8098 O O . ARG H 1 113 ? 1.806 24.867 -28.727 1.00 47.70 112 ARG H O 1
ATOM 8106 N N . SER H 1 114 ? 3.063 26.723 -28.724 1.00 45.30 113 SER H N 1
ATOM 8107 C CA A SER H 1 114 ? 3.329 26.621 -30.154 0.50 46.02 113 SER H CA 1
ATOM 8108 C CA B SER H 1 114 ? 3.377 26.651 -30.149 0.50 44.57 113 SER H CA 1
ATOM 8109 C C . SER H 1 114 ? 4.114 25.373 -30.538 1.00 45.94 113 SER H C 1
ATOM 8110 O O . SER H 1 114 ? 4.011 24.915 -31.687 1.00 48.20 113 SER H O 1
ATOM 8115 N N . THR H 1 115 ? 4.897 24.830 -29.605 1.00 46.29 114 THR H N 1
ATOM 8116 C CA . THR H 1 115 ? 5.681 23.612 -29.887 1.00 48.49 114 THR H CA 1
ATOM 8117 C C . THR H 1 115 ? 4.751 22.420 -30.128 1.00 48.39 114 THR H C 1
ATOM 8118 O O . THR H 1 115 ? 4.902 21.674 -31.103 1.00 50.54 114 THR H O 1
ATOM 8122 N N . ALA H 1 116 ? 3.772 22.266 -29.251 1.00 47.03 115 ALA H N 1
ATOM 8123 C CA . ALA H 1 116 ? 2.754 21.255 -29.441 1.00 46.56 115 ALA H CA 1
ATOM 8124 C C . ALA H 1 116 ? 1.724 21.739 -30.479 1.00 45.53 115 ALA H C 1
ATOM 8125 O O . ALA H 1 116 ? 0.645 22.189 -30.110 1.00 47.46 115 ALA H O 1
ATOM 8127 N N . ASN H 1 117 ? 2.050 21.661 -31.770 1.00 44.97 116 ASN H N 1
ATOM 8128 C CA . ASN H 1 117 ? 1.108 22.077 -32.814 1.00 41.47 116 ASN H CA 1
ATOM 8129 C C . ASN H 1 117 ? 0.015 21.042 -32.966 1.00 42.14 116 ASN H C 1
ATOM 8130 O O . ASN H 1 117 ? 0.110 20.167 -33.818 1.00 42.34 116 ASN H O 1
ATOM 8135 N N . ALA H 1 118 ? -1.046 21.182 -32.174 1.00 40.01 117 ALA H N 1
ATOM 8136 C CA . ALA H 1 118 ? -2.179 20.259 -32.195 1.00 40.57 117 ALA H CA 1
ATOM 8137 C C . ALA H 1 118 ? -2.809 20.001 -33.571 1.00 41.63 117 ALA H C 1
ATOM 8138 O O . ALA H 1 118 ? -3.286 18.892 -33.845 1.00 41.57 117 ALA H O 1
ATOM 8140 N N . PHE H 1 119 ? -2.822 21.020 -34.423 1.00 41.56 118 PHE H N 1
ATOM 8141 C CA . PHE H 1 119 ? -3.382 20.894 -35.761 1.00 40.47 118 PHE H CA 1
ATOM 8142 C C . PHE H 1 119 ? -2.560 19.893 -36.573 1.00 40.01 118 PHE H C 1
ATOM 8143 O O . PHE H 1 119 ? -3.121 19.022 -37.231 1.00 39.13 118 PHE H O 1
ATOM 8159 N N . TYR H 1 121 ? -0.483 17.558 -35.276 1.00 36.90 120 TYR H N 1
ATOM 8160 C CA . TYR H 1 121 ? -0.548 16.240 -34.660 1.00 39.32 120 TYR H CA 1
ATOM 8161 C C . TYR H 1 121 ? -1.802 15.491 -35.062 1.00 40.27 120 TYR H C 1
ATOM 8162 O O . TYR H 1 121 ? -1.717 14.306 -35.376 1.00 41.46 120 TYR H O 1
ATOM 8171 N N . LYS H 1 122 ? -2.954 16.167 -35.030 1.00 39.13 121 LYS H N 1
ATOM 8172 C CA . LYS H 1 122 ? -4.217 15.568 -35.448 1.00 38.91 121 LYS H CA 1
ATOM 8173 C C . LYS H 1 122 ? -4.099 15.114 -36.883 1.00 36.60 121 LYS H C 1
ATOM 8174 O O . LYS H 1 122 ? -4.543 14.038 -37.236 1.00 36.28 121 LYS H O 1
ATOM 8180 N N . ALA H 1 123 ? -3.469 15.927 -37.707 1.00 35.68 122 ALA H N 1
ATOM 8181 C CA . ALA H 1 123 ? -3.297 15.583 -39.105 1.00 35.86 122 ALA H CA 1
ATOM 8182 C C . ALA H 1 123 ? -2.399 14.376 -39.274 1.00 36.66 122 ALA H C 1
ATOM 8183 O O . ALA H 1 123 ? -2.701 13.501 -40.065 1.00 36.59 122 ALA H O 1
ATOM 8198 N N . LYS H 1 126 ? -4.088 11.066 -38.307 1.00 40.53 125 LYS H N 1
ATOM 8199 C CA . LYS H 1 126 ? -4.951 10.512 -39.341 1.00 39.72 125 LYS H CA 1
ATOM 8200 C C . LYS H 1 126 ? -4.123 9.879 -40.457 1.00 39.49 125 LYS H C 1
ATOM 8201 O O . LYS H 1 126 ? -4.585 8.977 -41.153 1.00 38.75 125 LYS H O 1
ATOM 8205 N N . VAL H 1 127 ? -2.899 10.357 -40.646 1.00 38.53 126 VAL H N 1
ATOM 8206 C CA . VAL H 1 127 ? -2.008 9.758 -41.646 1.00 36.39 126 VAL H CA 1
ATOM 8207 C C . VAL H 1 127 ? -1.640 8.356 -41.176 1.00 36.22 126 VAL H C 1
ATOM 8208 O O . VAL H 1 127 ? -1.745 7.398 -41.930 1.00 33.39 126 VAL H O 1
ATOM 8212 N N . PHE H 1 128 ? -1.290 8.250 -39.898 1.00 36.36 127 PHE H N 1
ATOM 8213 C CA . PHE H 1 128 ? -0.824 7.004 -39.293 1.00 37.06 127 PHE H CA 1
ATOM 8214 C C . PHE H 1 128 ? -1.867 5.891 -39.239 1.00 37.68 127 PHE H C 1
ATOM 8215 O O . PHE H 1 128 ? -1.528 4.737 -39.494 1.00 39.07 127 PHE H O 1
ATOM 8223 N N . GLU H 1 129 ? -3.125 6.239 -38.971 1.00 37.48 128 GLU H N 1
ATOM 8224 C CA . GLU H 1 129 ? -4.235 5.281 -39.008 1.00 36.67 128 GLU H CA 1
ATOM 8225 C C . GLU H 1 129 ? -4.336 4.635 -40.379 1.00 35.99 128 GLU H C 1
ATOM 8226 O O . GLU H 1 129 ? -4.924 3.564 -40.531 1.00 36.83 128 GLU H O 1
ATOM 8232 N N . ASN H 1 130 ? -3.771 5.317 -41.371 1.00 34.34 129 ASN H N 1
ATOM 8233 C CA . ASN H 1 130 ? -3.686 4.839 -42.738 1.00 32.48 129 ASN H CA 1
ATOM 8234 C C . ASN H 1 130 ? -2.306 4.363 -43.141 1.00 31.57 129 ASN H C 1
ATOM 8235 O O . ASN H 1 130 ? -1.966 4.357 -44.319 1.00 27.82 129 ASN H O 1
ATOM 8240 N N . LEU H 1 131 ? -1.513 3.962 -42.155 1.00 30.72 130 LEU H N 1
ATOM 8241 C CA . LEU H 1 131 ? -0.218 3.355 -42.396 1.00 34.66 130 LEU H CA 1
ATOM 8242 C C . LEU H 1 131 ? -0.134 2.088 -41.572 1.00 33.11 130 LEU H C 1
ATOM 8243 O O . LEU H 1 131 ? -0.738 1.991 -40.487 1.00 33.86 130 LEU H O 1
ATOM 8248 N N . THR H 1 132 ? 0.633 1.124 -42.071 1.00 33.73 131 THR H N 1
ATOM 8249 C CA . THR H 1 132 ? 0.825 -0.135 -41.356 1.00 34.82 131 THR H CA 1
ATOM 8250 C C . THR H 1 132 ? 1.912 0.131 -40.344 1.00 37.47 131 THR H C 1
ATOM 8251 O O . THR H 1 132 ? 2.673 1.090 -40.503 1.00 38.11 131 THR H O 1
ATOM 8255 N N . GLU H 1 133 ? 1.959 -0.654 -39.269 1.00 38.43 132 GLU H N 1
ATOM 8256 C CA . GLU H 1 133 ? 3.006 -0.484 -38.268 1.00 39.02 132 GLU H CA 1
ATOM 8257 C C . GLU H 1 133 ? 4.377 -0.627 -38.936 1.00 39.05 132 GLU H C 1
ATOM 8258 O O . GLU H 1 133 ? 5.266 0.156 -38.678 1.00 40.65 132 GLU H O 1
ATOM 8260 N N . ASN H 1 134 ? 4.558 -1.628 -39.782 1.00 37.73 133 ASN H N 1
ATOM 8261 C CA . ASN H 1 134 ? 5.832 -1.765 -40.476 1.00 37.80 133 ASN H CA 1
ATOM 8262 C C . ASN H 1 134 ? 6.214 -0.518 -41.257 1.00 36.62 133 ASN H C 1
ATOM 8263 O O . ASN H 1 134 ? 7.406 -0.173 -41.334 1.00 36.76 133 ASN H O 1
ATOM 8268 N N . GLU H 1 135 ? 5.217 0.111 -41.882 1.00 34.42 134 GLU H N 1
ATOM 8269 C CA . GLU H 1 135 ? 5.416 1.320 -42.685 1.00 34.51 134 GLU H CA 1
ATOM 8270 C C . GLU H 1 135 ? 5.818 2.483 -41.792 1.00 32.16 134 GLU H C 1
ATOM 8271 O O . GLU H 1 135 ? 6.723 3.228 -42.110 1.00 31.39 134 GLU H O 1
ATOM 8277 N N . ILE H 1 136 ? 5.137 2.637 -40.671 1.00 31.82 135 ILE H N 1
ATOM 8278 C CA . ILE H 1 136 ? 5.464 3.693 -39.737 1.00 32.54 135 ILE H CA 1
ATOM 8279 C C . ILE H 1 136 ? 6.892 3.542 -39.221 1.00 33.88 135 ILE H C 1
ATOM 8280 O O . ILE H 1 136 ? 7.581 4.541 -39.094 1.00 32.73 135 ILE H O 1
ATOM 8285 N N . GLU H 1 137 ? 7.308 2.311 -38.887 1.00 34.00 136 GLU H N 1
ATOM 8286 C CA . GLU H 1 137 ? 8.643 2.064 -38.340 1.00 34.70 136 GLU H CA 1
ATOM 8287 C C . GLU H 1 137 ? 9.674 2.363 -39.423 1.00 31.41 136 GLU H C 1
ATOM 8288 O O . GLU H 1 137 ? 10.677 3.010 -39.176 1.00 30.83 136 GLU H O 1
ATOM 8290 N N . GLU H 1 138 ? 9.391 1.941 -40.634 1.00 31.93 137 GLU H N 1
ATOM 8291 C CA . GLU H 1 138 ? 10.318 2.203 -41.730 1.00 32.43 137 GLU H CA 1
ATOM 8292 C C . GLU H 1 138 ? 10.449 3.698 -42.086 1.00 33.47 137 GLU H C 1
ATOM 8293 O O . GLU H 1 138 ? 11.555 4.212 -42.280 1.00 37.17 137 GLU H O 1
ATOM 8295 N N . LEU H 1 139 ? 9.328 4.401 -42.180 1.00 36.37 138 LEU H N 1
ATOM 8296 C CA . LEU H 1 139 ? 9.319 5.840 -42.498 1.00 36.05 138 LEU H CA 1
ATOM 8297 C C . LEU H 1 139 ? 10.178 6.620 -41.500 1.00 35.12 138 LEU H C 1
ATOM 8298 O O . LEU H 1 139 ? 10.984 7.444 -41.897 1.00 39.65 138 LEU H O 1
ATOM 8303 N N . ILE H 1 140 ? 9.999 6.359 -40.217 1.00 34.29 139 ILE H N 1
ATOM 8304 C CA . ILE H 1 140 ? 10.796 6.998 -39.161 1.00 34.34 139 ILE H CA 1
ATOM 8305 C C . ILE H 1 140 ? 12.278 6.668 -39.270 1.00 35.62 139 ILE H C 1
ATOM 8306 O O . ILE H 1 140 ? 13.117 7.553 -39.111 1.00 37.31 139 ILE H O 1
ATOM 8311 N N . ARG H 1 141 ? 12.609 5.421 -39.595 1.00 35.32 140 ARG H N 1
ATOM 8312 C CA . ARG H 1 141 ? 13.997 4.997 -39.666 1.00 34.80 140 ARG H CA 1
ATOM 8313 C C . ARG H 1 141 ? 14.697 5.525 -40.894 1.00 34.68 140 ARG H C 1
ATOM 8314 O O . ARG H 1 141 ? 15.852 5.944 -40.816 1.00 33.87 140 ARG H O 1
ATOM 8322 N N . LEU H 1 142 ? 14.006 5.479 -42.033 1.00 31.94 141 LEU H N 1
ATOM 8323 C CA . LEU H 1 142 ? 14.571 5.935 -43.297 1.00 32.18 141 LEU H CA 1
ATOM 8324 C C . LEU H 1 142 ? 14.749 7.465 -43.395 1.00 33.50 141 LEU H C 1
ATOM 8325 O O . LEU H 1 142 ? 15.705 7.948 -44.044 1.00 35.47 141 LEU H O 1
ATOM 8330 N N . ASN H 1 143 ? 13.845 8.219 -42.776 1.00 32.23 142 ASN H N 1
ATOM 8331 C CA . ASN H 1 143 ? 13.999 9.671 -42.702 1.00 32.23 142 ASN H CA 1
ATOM 8332 C C . ASN H 1 143 ? 15.088 10.020 -41.683 1.00 31.69 142 ASN H C 1
ATOM 8333 O O . ASN H 1 143 ? 15.866 10.900 -41.943 1.00 31.90 142 ASN H O 1
ATOM 8338 N N . LYS H 1 144 ? 15.126 9.356 -40.525 1.00 33.42 143 LYS H N 1
ATOM 8339 C CA . LYS H 1 144 ? 16.218 9.572 -39.569 1.00 33.42 143 LYS H CA 1
ATOM 8340 C C . LYS H 1 144 ? 17.584 9.294 -40.212 1.00 34.82 143 LYS H C 1
ATOM 8341 O O . LYS H 1 144 ? 18.549 9.951 -39.884 1.00 35.21 143 LYS H O 1
ATOM 8344 N N . LYS H 1 145 ? 17.649 8.339 -41.138 1.00 36.89 144 LYS H N 1
ATOM 8345 C CA . LYS H 1 145 ? 18.883 7.964 -41.815 1.00 38.72 144 LYS H CA 1
ATOM 8346 C C . LYS H 1 145 ? 19.339 9.023 -42.818 1.00 37.00 144 LYS H C 1
ATOM 8347 O O . LYS H 1 145 ? 20.544 9.242 -43.033 1.00 34.91 144 LYS H O 1
ATOM 8353 N N . VAL H 1 146 ? 18.372 9.636 -43.474 1.00 36.25 145 VAL H N 1
ATOM 8354 C CA . VAL H 1 146 ? 18.638 10.735 -44.394 1.00 36.53 145 VAL H CA 1
ATOM 8355 C C . VAL H 1 146 ? 19.175 11.910 -43.560 1.00 35.49 145 VAL H C 1
ATOM 8356 O O . VAL H 1 146 ? 20.245 12.411 -43.805 1.00 36.06 145 VAL H O 1
ATOM 8360 N N . GLU H 1 147 ? 18.437 12.304 -42.542 1.00 35.69 146 GLU H N 1
ATOM 8361 C CA . GLU H 1 147 ? 18.860 13.366 -41.654 1.00 37.63 146 GLU H CA 1
ATOM 8362 C C . GLU H 1 147 ? 20.276 13.142 -41.131 1.00 37.59 146 GLU H C 1
ATOM 8363 O O . GLU H 1 147 ? 21.097 14.036 -41.205 1.00 37.83 146 GLU H O 1
ATOM 8369 N N . THR H 1 148 ? 20.553 11.956 -40.604 1.00 38.32 147 THR H N 1
ATOM 8370 C CA . THR H 1 148 ? 21.878 11.645 -40.055 1.00 39.20 147 THR H CA 1
ATOM 8371 C C . THR H 1 148 ? 22.969 11.729 -41.106 1.00 37.69 147 THR H C 1
ATOM 8372 O O . THR H 1 148 ? 24.027 12.283 -40.845 1.00 38.22 147 THR H O 1
ATOM 8376 N N . LEU H 1 149 ? 22.722 11.157 -42.278 1.00 37.62 148 LEU H N 1
ATOM 8377 C CA . LEU H 1 149 ? 23.676 11.212 -43.378 1.00 37.79 148 LEU H CA 1
ATOM 8378 C C . LEU H 1 149 ? 23.925 12.645 -43.868 1.00 40.52 148 LEU H C 1
ATOM 8379 O O . LEU H 1 149 ? 25.073 13.009 -44.144 1.00 42.83 148 LEU H O 1
ATOM 8384 N N . LEU H 1 150 ? 22.866 13.440 -43.998 1.00 41.15 149 LEU H N 1
ATOM 8385 C CA . LEU H 1 150 ? 22.996 14.839 -44.395 1.00 41.58 149 LEU H CA 1
ATOM 8386 C C . LEU H 1 150 ? 23.898 15.589 -43.408 1.00 43.39 149 LEU H C 1
ATOM 8387 O O . LEU H 1 150 ? 24.703 16.409 -43.821 1.00 42.84 149 LEU H O 1
ATOM 8392 N N . LYS H 1 151 ? 23.766 15.294 -42.115 1.00 43.88 150 LYS H N 1
ATOM 8393 C CA . LYS H 1 151 ? 24.604 15.916 -41.098 1.00 46.35 150 LYS H CA 1
ATOM 8394 C C . LYS H 1 151 ? 26.069 15.477 -41.167 1.00 48.21 150 LYS H C 1
ATOM 8395 O O . LYS H 1 151 ? 26.944 16.207 -40.725 1.00 50.11 150 LYS H O 1
ATOM 8401 N N . LYS H 1 152 ? 26.333 14.284 -41.688 1.00 51.04 151 LYS H N 1
ATOM 8402 C CA . LYS H 1 152 ? 27.701 13.809 -41.866 1.00 52.44 151 LYS H CA 1
ATOM 8403 C C . LYS H 1 152 ? 28.159 14.199 -43.260 1.00 53.82 151 LYS H C 1
ATOM 8404 O O . LYS H 1 152 ? 29.247 14.743 -43.435 1.00 54.96 151 LYS H O 1
#

Solvent-accessible surface area: 54796 Å² total

CATH classification: 1.10.10.10

Nearest PDB structures (foldseek):
  2qww-assembly2_D  TM=1.005E+00  e=1.694E-20  Listeria monocytogenes serotype 4b str. F2365
  5hsm-assembly1_A-2  TM=7.196E-01  e=5.175E-07  Mycobacterium tuberculosis H37Rv
  4yif-assembly2_D  TM=7.729E-01  e=1.847E-05  Mycobacterium tuberculosis H37Rv
  3kp7-assembly1_B  TM=6.102E-01  e=1.618E-05  Staphylococcus epidermidis RP62A
  5yhx-assembly2_H  TM=6.315E-01  e=8.044E-04  Lactococcus lactis subsp. lactis Il1403

Secondary structure (DSSP, 8-state):
--HHHHHHHHHHHHHHHHHHHHHHHHHHHHHHT--HHHH--HHHHHSTTEEHHHHHHHHT--HHHHHHHHHHHHHTTSEEES---TT---EEEE-HHHHHHHHHHHS--------GGGS-HHHHHHHHHHHHHHHHHHTT-/--S-HHHHHHHHHHHHHHHHHHHHHHHHHHHHHHT--HHHH--HHHHHSTTEEHHHHHHHHT--HHHHHHHHHHHHHTTSEEES-----EEEE-HHHHHHHHHHHS-------TGGGS-HHHHHHHHHHHHHHHHHHT-/-HHHHHHHHHHHHHHHHHHHHHHHHHHHHHHT--HHHH--HHHHHSTTEEHHHHHHHTT--HHHHHHHHHHHHHTTSEEE----EEEE-HHHHHHHHHHHS-------TGGGS-HHHHHHHHHHHHHHHHHHT-/-HHHHHHHHHHHHHHHHHHHHHHHHHHHHHHT--HHHH--HHHHHSTTEEHHHHHHHHT--HHHHHHHHHHHHHTTSEEE---EEEE-HHHHHHHHHHHS--------GGGS-HHHHHHHHHHHHHHHHHHHH-/----HHHHHHHHHHHHHHHHHHHHHHHHHHHHHHT--HHHH--HHHHSSTTEEHHHHHHHHT--HHHHHHHHHHHHHTT-EEE-----EEEE-HHHHHHHHHHHS--------GGGS-HHHHHHHHHHHHHHHHHHH-/-HHHHHHHHHHHHHHHHHHHHHHHHHHHHHTT--HHHH--HHHHHSTTEEHHHHHHHHT--HHHHHHHHHHHHHTT-EEE----EEEE-HHHHHHHHHTTS--------GGGS-HHHHHHHHHHHHHHHHHHH-/--HHHHHHHHHHHHHHHHHHHHHHHHHHHHHHT--HHHH--HHHHSSTTEEHHHHHHHHT--TTHHHHHHHHHHHTTSEEE----EEEE-HHHHHHHHHHHS--------GGGS-HHHHHHHHHHHHHHHHHHT-/--SS-HHHHHHHHHHHHHHHHHHHHHHHHHHHHHHT--HHHH--HHHHHSTTEEHHHHHHHHT--HHHHHHHHHHHHHTTSEEE----EEEE-HHHHHHHHHHHS--------GGGS-HHHHHHHHHHHHHHHHHHH-

Radius of gyration: 40.92 Å; Cα contacts (8 Å, |Δi|>4): 1299; chains: 8; bounding box: 69×124×96 Å